Protein 3WB9 (pdb70)

Secondary structure (DSSP, 8-state):
-EEEEEES-SHHHHHHHHHHHH-TTEEEEEEE-S---SS--GGGTTS-EESSGGGSTT--EEEE-S-GGGHHHHHHHHHTTT-EEE-----TTTHHHHHHHHHHHHHHTT-EEE-S-BBTTBHHHHHHHHHHHHSSEEEEEEEE-SEEEHHHHHHHHTSTTEEEEEEEEEEEETTEEEEEEEEEEPTT--HHHHHHHHHHSTTTTTS-EEEEE-S-STTT---EEEEEEEEEEEETTEEEEEEEEEEEEEHHHHHHHHHHHHHHHHTTSPSEEE-GGGSBGGGGSSS-HHHHHHHH-/-EEEEEES-SHHHHHHHHHHHH-TTEEEEEEE-S---SS--GGGTTS-EESSGGGSTT--EEEE-S-GGGHHHHHHHHHTTT-EEE-----TTTHHHHHHHHHHHHHHTT-EEE-S-BBTTBHHHHHHHHHHHHS-EEEEEEEE-SEE-HHHHHHHHTSTTEEEEEEEEEEEETTEEEEEEEEEEPTT--HHHHHHHHHTSTTTTTS-EEEEE-S-SGGG---EEEEEEEEEEEETTEEEEEEEEEEEEEHHHHHHHHHHHHHHHHTTSPSEEE-GGGS-GGGGSSS-HHHHHHHH-/-EEEEEES-SHHHHHHHHHHHH-TTEEEEEEE-S---SS--GGGTTS-EESSGGGSTT--EEEE-S-GGGHHHHHHHHHTTT-EEE-----TTTHHHHHHHHHHHHHHTT-EEE-S-BBTTBHHHHHHHHHHHHSSEEEEEEEE-SEEEHHHHHHHHTSTTEEEEEEEEEEEETTEEEEEEEEEEPTT--HHHHHHHHHTSTTTTTS-EEEEE-S-STTT---EEEEEEEEEEEETTEEEEEEEEEEEEEHHHHHHHHHHHHHHHHTTSPSEEE-GGGSBGGGGSSS-HHHHHHHH-

Nearest PDB structures (foldseek):
  3wb9-assembly1_A  TM=1.003E+00  e=5.332E-68  Symbiobacterium thermophilum IAM 14863
  3bio-assembly1_B  TM=9.719E-01  e=3.515E-49  Porphyromonas gingivalis W83
  3bio-assembly1_A  TM=9.837E-01  e=3.812E-48  Porphyromonas gingivalis W83
  8i78-assembly1_A  TM=9.714E-01  e=2.485E-48  Proteus vulgaris
  8hp0-assembly1_A  TM=9.732E-01  e=1.686E-46  Hoylesella timonensis

Structure (mmCIF, N/CA/C/O backbone):
data_3WB9
#
_entry.id   3WB9
#
_cell.length_a   126.249
_cell.length_b   99.450
_cell.length_c   80.822
_cell.angle_alpha   90.000
_cell.angle_beta   107.690
_cell.angle_gamma   90.000
#
_symmetry.space_group_name_H-M   'C 1 2 1'
#
loop_
_entity.id
_entity.type
_entity.pdbx_description
1 polymer 'Diaminopimelate dehydrogenase'
2 non-polymer GLYCEROL
3 water water
#
loop_
_atom_site.group_PDB
_atom_site.id
_atom_site.type_symbol
_atom_site.label_atom_id
_atom_site.label_alt_id
_atom_site.label_comp_id
_atom_site.label_asym_id
_atom_site.label_entity_id
_atom_site.label_seq_id
_atom_site.pdbx_PDB_ins_code
_atom_site.Cartn_x
_atom_site.Cartn_y
_atom_site.Cartn_z
_atom_site.occupancy
_atom_site.B_iso_or_equiv
_atom_site.auth_seq_id
_atom_site.auth_comp_id
_atom_site.auth_asym_id
_atom_site.auth_atom_id
_atom_site.pdbx_PDB_model_num
ATOM 1 N N . LYS A 1 9 ? 14.638 1.751 74.677 1.00 30.01 3 LYS A N 1
ATOM 2 C CA . LYS A 1 9 ? 13.345 1.218 74.164 1.00 27.16 3 LYS A CA 1
ATOM 3 C C . LYS A 1 9 ? 12.220 1.378 75.178 1.00 26.40 3 LYS A C 1
ATOM 4 O O . LYS A 1 9 ? 12.433 1.249 76.383 1.00 25.13 3 LYS A O 1
ATOM 10 N N . LEU A 1 10 ? 11.020 1.659 74.681 1.00 23.17 4 LEU A N 1
ATOM 11 C CA . LEU A 1 10 ? 9.860 1.830 75.544 1.00 21.00 4 LEU A CA 1
ATOM 12 C C . LEU A 1 10 ? 9.402 0.469 76.065 1.00 19.51 4 LEU A C 1
ATOM 13 O O . LEU A 1 10 ? 9.149 -0.447 75.280 1.00 18.34 4 LEU A O 1
ATOM 18 N N . ARG A 1 11 ? 9.308 0.336 77.387 1.00 16.82 5 ARG A N 1
ATOM 19 C CA . ARG A 1 11 ? 8.869 -0.915 77.999 1.00 16.98 5 ARG A CA 1
ATOM 20 C C . ARG A 1 11 ? 7.346 -0.935 77.960 1.00 16.97 5 ARG A C 1
ATOM 21 O O . ARG A 1 11 ? 6.680 -0.113 78.592 1.00 15.55 5 ARG A O 1
ATOM 29 N N . VAL A 1 12 ? 6.810 -1.893 77.213 1.00 16.75 6 VAL A N 1
ATOM 30 C CA . VAL A 1 12 ? 5.376 -1.995 77.002 1.00 17.02 6 VAL A CA 1
ATOM 31 C C . VAL A 1 12 ? 4.689 -3.267 77.470 1.00 18.72 6 VAL A C 1
ATOM 32 O O . VAL A 1 12 ? 5.261 -4.355 77.438 1.00 19.58 6 VAL A O 1
ATOM 36 N N . ALA A 1 13 ? 3.439 -3.114 77.887 1.00 18.02 7 ALA A N 1
ATOM 37 C CA . ALA A 1 13 ? 2.641 -4.242 78.322 1.00 19.13 7 ALA A CA 1
ATOM 38 C C . ALA A 1 13 ? 1.354 -4.273 77.511 1.00 18.38 7 ALA A C 1
ATOM 39 O O . ALA A 1 13 ? 0.790 -3.231 77.174 1.00 18.30 7 ALA A O 1
ATOM 41 N N . VAL A 1 14 ? 0.910 -5.476 77.179 1.00 18.25 8 VAL A N 1
ATOM 42 C CA . VAL A 1 14 ? -0.334 -5.656 76.450 1.00 19.09 8 VAL A CA 1
ATOM 43 C C . VAL A 1 14 ? -1.356 -6.018 77.517 1.00 21.03 8 VAL A C 1
ATOM 44 O O . VAL A 1 14 ? -1.205 -7.029 78.203 1.00 20.34 8 VAL A O 1
ATOM 48 N N . VAL A 1 15 ? -2.375 -5.178 77.674 1.00 20.31 9 VAL A N 1
ATOM 49 C CA . VAL A 1 15 ? -3.412 -5.415 78.670 1.00 22.31 9 VAL A CA 1
ATOM 50 C C . VAL A 1 15 ? -4.678 -5.928 78.004 1.00 24.03 9 VAL A C 1
ATOM 51 O O . VAL A 1 15 ? -5.312 -5.222 77.220 1.00 23.25 9 VAL A O 1
ATOM 55 N N . GLY A 1 16 ? -5.039 -7.163 78.331 1.00 24.13 10 GLY A N 1
ATOM 56 C CA . GLY A 1 16 ? -6.211 -7.777 77.742 1.00 26.27 10 GLY A CA 1
ATOM 57 C C . GLY A 1 16 ? -5.731 -8.658 76.610 1.00 28.05 10 GLY A C 1
ATOM 58 O O . GLY A 1 16 ? -4.897 -8.241 75.808 1.00 28.29 10 GLY A O 1
ATOM 59 N N . TYR A 1 17 ? -6.227 -9.885 76.539 1.00 28.93 11 TYR A N 1
ATOM 60 C CA . TYR A 1 17 ? -5.788 -10.765 75.475 1.00 30.49 11 TYR A CA 1
ATOM 61 C C . TYR A 1 17 ? -6.951 -11.327 74.670 1.00 34.89 11 TYR A C 1
ATOM 62 O O . TYR A 1 17 ? -7.644 -12.242 75.109 1.00 37.38 11 TYR A O 1
ATOM 71 N N . GLY A 1 18 ? -7.152 -10.754 73.488 1.00 36.77 12 GLY A N 1
ATOM 72 C CA . GLY A 1 18 ? -8.210 -11.185 72.594 1.00 38.10 12 GLY A CA 1
ATOM 73 C C . GLY A 1 18 ? -7.701 -11.020 71.175 1.00 38.98 12 GLY A C 1
ATOM 74 O O . GLY A 1 18 ? -6.491 -11.105 70.935 1.00 37.06 12 GLY A O 1
ATOM 75 N N . ASN A 1 19 ? -8.605 -10.788 70.229 1.00 39.58 13 ASN A N 1
ATOM 76 C CA . ASN A 1 19 ? -8.189 -10.600 68.846 1.00 39.43 13 ASN A CA 1
ATOM 77 C C . ASN A 1 19 ? -7.078 -9.563 68.805 1.00 39.45 13 ASN A C 1
ATOM 78 O O . ASN A 1 19 ? -5.898 -9.909 68.681 1.00 37.90 13 ASN A O 1
ATOM 83 N N . VAL A 1 20 ? -7.456 -8.292 68.927 1.00 40.04 14 VAL A N 1
ATOM 84 C CA . VAL A 1 20 ? -6.483 -7.205 68.907 1.00 38.87 14 VAL A CA 1
ATOM 85 C C . VAL A 1 20 ? -5.311 -7.551 69.819 1.00 38.41 14 VAL A C 1
ATOM 86 O O . VAL A 1 20 ? -4.178 -7.179 69.541 1.00 38.75 14 VAL A O 1
ATOM 90 N N . GLY A 1 21 ? -5.596 -8.280 70.897 1.00 38.49 15 GLY A N 1
ATOM 91 C CA . GLY A 1 21 ? -4.557 -8.686 71.831 1.00 36.40 15 GLY A CA 1
ATOM 92 C C . GLY A 1 21 ? -3.476 -9.549 71.196 1.00 34.84 15 GLY A C 1
ATOM 93 O O . GLY A 1 21 ? -2.294 -9.215 71.268 1.00 35.28 15 GLY A O 1
ATOM 94 N N . ARG A 1 22 ? -3.866 -10.665 70.585 1.00 32.42 16 ARG A N 1
ATOM 95 C CA . ARG A 1 22 ? -2.895 -11.542 69.934 1.00 31.02 16 ARG A CA 1
ATOM 96 C C . ARG A 1 22 ? -2.132 -10.760 68.871 1.00 27.54 16 ARG A C 1
ATOM 97 O O . ARG A 1 22 ? -0.930 -10.944 68.683 1.00 25.20 16 ARG A O 1
ATOM 105 N N . TYR A 1 23 ? -2.849 -9.895 68.165 1.00 23.27 17 TYR A N 1
ATOM 106 C CA . TYR A 1 23 ? -2.244 -9.066 67.133 1.00 22.49 17 TYR A CA 1
ATOM 107 C C . TYR A 1 23 ? -1.422 -7.974 67.811 1.00 21.23 17 TYR A C 1
ATOM 108 O O . TYR A 1 23 ? -0.434 -7.492 67.260 1.00 22.95 17 TYR A O 1
ATOM 117 N N . ALA A 1 24 ? -1.834 -7.595 69.018 1.00 20.32 18 ALA A N 1
ATOM 118 C CA . ALA A 1 24 ? -1.125 -6.573 69.785 1.00 20.42 18 ALA A CA 1
ATOM 119 C C . ALA A 1 24 ? 0.244 -7.133 70.151 1.00 19.17 18 ALA A C 1
ATOM 120 O O . ALA A 1 24 ? 1.254 -6.438 70.083 1.00 17.62 18 ALA A O 1
ATOM 122 N N . LEU A 1 25 ? 0.263 -8.401 70.547 1.00 17.22 19 LEU A N 1
ATOM 123 C CA . LEU A 1 25 ? 1.505 -9.075 70.905 1.00 18.61 19 LEU A CA 1
ATOM 124 C C . LEU A 1 25 ? 2.490 -9.010 69.739 1.00 17.72 19 LEU A C 1
ATOM 125 O O . LEU A 1 25 ? 3.654 -8.651 69.909 1.00 18.29 19 LEU A O 1
ATOM 130 N N . GLU A 1 26 ? 2.011 -9.365 68.552 1.00 16.37 20 GLU A N 1
ATOM 131 C CA . GLU A 1 26 ? 2.849 -9.366 67.362 1.00 16.87 20 GLU A CA 1
ATOM 132 C C . GLU A 1 26 ? 3.313 -7.956 66.992 1.00 16.38 20 GLU A C 1
ATOM 133 O O . GLU A 1 26 ? 4.465 -7.753 66.607 1.00 17.10 20 GLU A O 1
ATOM 139 N N . ALA A 1 27 ? 2.416 -6.985 67.113 1.00 15.39 21 ALA A N 1
ATOM 140 C CA . ALA A 1 27 ? 2.754 -5.605 66.788 1.00 15.59 21 ALA A CA 1
ATOM 141 C C . ALA A 1 27 ? 3.889 -5.094 67.674 1.00 17.16 21 ALA A C 1
ATOM 142 O O . ALA A 1 27 ? 4.821 -4.449 67.195 1.00 17.60 21 ALA A O 1
ATOM 144 N N . VAL A 1 28 ? 3.816 -5.388 68.968 1.00 16.53 22 VAL A N 1
ATOM 145 C CA . VAL A 1 28 ? 4.858 -4.945 69.891 1.00 17.69 22 VAL A CA 1
ATOM 146 C C . VAL A 1 28 ? 6.178 -5.653 69.594 1.00 18.25 22 VAL A C 1
ATOM 147 O O . VAL A 1 28 ? 7.228 -5.020 69.498 1.00 15.66 22 VAL A O 1
ATOM 151 N N . GLN A 1 29 ? 6.119 -6.970 69.433 1.00 19.75 23 GLN A N 1
ATOM 152 C CA . GLN A 1 29 ? 7.323 -7.742 69.156 1.00 20.31 23 GLN A CA 1
ATOM 153 C C . GLN A 1 29 ? 8.009 -7.292 67.871 1.00 19.91 23 GLN A C 1
ATOM 154 O O . GLN A 1 29 ? 9.226 -7.412 67.738 1.00 19.53 23 GLN A O 1
ATOM 160 N N . ALA A 1 30 ? 7.227 -6.773 66.928 1.00 19.00 24 ALA A N 1
ATOM 161 C CA . ALA A 1 30 ? 7.770 -6.313 65.653 1.00 21.47 24 ALA A CA 1
ATOM 162 C C . ALA A 1 30 ? 8.279 -4.872 65.692 1.00 22.08 24 ALA A C 1
ATOM 163 O O . ALA A 1 30 ? 8.964 -4.434 64.771 1.00 23.27 24 ALA A O 1
ATOM 165 N N . ALA A 1 31 ? 7.944 -4.136 66.749 1.00 21.38 25 ALA A N 1
ATOM 166 C CA . ALA A 1 31 ? 8.378 -2.744 66.881 1.00 20.87 25 ALA A CA 1
ATOM 167 C C . ALA A 1 31 ? 9.863 -2.672 67.239 1.00 21.93 25 ALA A C 1
ATOM 168 O O . ALA A 1 31 ? 10.311 -3.309 68.191 1.00 23.11 25 ALA A O 1
ATOM 170 N N . PRO A 1 32 ? 10.642 -1.879 66.484 1.00 20.90 26 PRO A N 1
ATOM 171 C CA . PRO A 1 32 ? 12.082 -1.726 66.714 1.00 21.70 26 PRO A CA 1
ATOM 172 C C . PRO A 1 32 ? 12.462 -0.899 67.941 1.00 21.71 26 PRO A C 1
ATOM 173 O O . PRO A 1 32 ? 13.585 -0.985 68.433 1.00 21.74 26 PRO A O 1
ATOM 177 N N . ASP A 1 33 ? 11.521 -0.107 68.437 1.00 19.82 27 ASP A N 1
ATOM 178 C CA . ASP A 1 33 ? 11.786 0.762 69.573 1.00 18.93 27 ASP A CA 1
ATOM 179 C C . ASP A 1 33 ? 11.025 0.387 70.835 1.00 20.42 27 ASP A C 1
ATOM 180 O O . ASP A 1 33 ? 10.846 1.220 71.720 1.00 19.49 27 ASP A O 1
ATOM 185 N N . MET A 1 34 ? 10.582 -0.862 70.925 1.00 17.99 28 MET A N 1
ATOM 186 C CA . MET A 1 34 ? 9.841 -1.299 72.096 1.00 19.70 28 MET A CA 1
ATOM 187 C C . MET A 1 34 ? 10.294 -2.637 72.644 1.00 20.11 28 MET A C 1
ATOM 188 O O . MET A 1 34 ? 10.787 -3.490 71.915 1.00 20.54 28 MET A O 1
ATOM 193 N N . GLU A 1 35 ? 10.114 -2.800 73.946 1.00 21.33 29 GLU A N 1
ATOM 194 C CA . GLU A 1 35 ? 10.476 -4.028 74.631 1.00 22.96 29 GLU A CA 1
ATOM 195 C C . GLU A 1 35 ? 9.224 -4.531 75.333 1.00 21.72 29 GLU A C 1
ATOM 196 O O . GLU A 1 35 ? 8.703 -3.872 76.228 1.00 21.39 29 GLU A O 1
ATOM 202 N N . LEU A 1 36 ? 8.728 -5.686 74.908 1.00 20.22 30 LEU A N 1
ATOM 203 C CA . LEU A 1 36 ? 7.539 -6.258 75.521 1.00 21.12 30 LEU A CA 1
ATOM 204 C C . LEU A 1 36 ? 7.889 -6.806 76.899 1.00 22.55 30 LEU A C 1
ATOM 205 O O . LEU A 1 36 ? 8.689 -7.733 77.019 1.00 22.18 30 LEU A O 1
ATOM 210 N N . VAL A 1 37 ? 7.292 -6.230 77.937 1.00 21.10 31 VAL A N 1
ATOM 211 C CA . VAL A 1 37 ? 7.548 -6.686 79.296 1.00 21.48 31 VAL A CA 1
ATOM 212 C C . VAL A 1 37 ? 6.675 -7.904 79.578 1.00 21.09 31 VAL A C 1
ATOM 213 O O . VAL A 1 37 ? 7.102 -8.847 80.241 1.00 20.27 31 VAL A O 1
ATOM 217 N N . GLY A 1 38 ? 5.451 -7.886 79.061 1.00 19.64 32 GLY A N 1
ATOM 218 C CA . GLY A 1 38 ? 4.559 -9.009 79.277 1.00 18.24 32 GLY A CA 1
ATOM 219 C C . GLY A 1 38 ? 3.112 -8.719 78.939 1.00 20.04 32 GLY A C 1
ATOM 220 O O . GLY A 1 38 ? 2.771 -7.643 78.436 1.00 17.81 32 GLY A O 1
ATOM 221 N N . VAL A 1 39 ? 2.257 -9.695 79.219 1.00 18.07 33 VAL A N 1
ATOM 222 C CA . VAL A 1 39 ? 0.839 -9.570 78.949 1.00 18.42 33 VAL A CA 1
ATOM 223 C C . VAL A 1 39 ? 0.017 -9.677 80.222 1.00 18.80 33 VAL A C 1
ATOM 224 O O . VAL A 1 39 ? 0.267 -10.538 81.068 1.00 16.78 33 VAL A O 1
ATOM 228 N N . VAL A 1 40 ? -0.961 -8.789 80.356 1.00 19.09 34 VAL A N 1
ATOM 229 C CA . VAL A 1 40 ? -1.854 -8.810 81.505 1.00 18.96 34 VAL A CA 1
ATOM 230 C C . VAL A 1 40 ? -3.184 -9.357 80.996 1.00 21.90 34 VAL A C 1
ATOM 231 O O . VAL A 1 40 ? -3.746 -8.838 80.027 1.00 20.37 34 VAL A O 1
ATOM 235 N N . ARG A 1 41 ? -3.676 -10.418 81.623 1.00 22.14 35 ARG A N 1
ATOM 236 C CA . ARG A 1 41 ? -4.949 -10.993 81.217 1.00 24.35 35 ARG A CA 1
ATOM 237 C C . ARG A 1 41 ? -5.662 -11.616 82.411 1.00 26.26 35 ARG A C 1
ATOM 238 O O . ARG A 1 41 ? -5.036 -11.957 83.415 1.00 24.29 35 ARG A O 1
ATOM 246 N N . ARG A 1 42 ? -6.977 -11.751 82.288 1.00 28.33 36 ARG A N 1
ATOM 247 C CA . ARG A 1 42 ? -7.823 -12.302 83.342 1.00 33.04 36 ARG A CA 1
ATOM 248 C C . ARG A 1 42 ? -7.530 -13.733 83.774 1.00 33.36 36 ARG A C 1
ATOM 249 O O . ARG A 1 42 ? -7.606 -14.047 84.962 1.00 33.73 36 ARG A O 1
ATOM 257 N N . LYS A 1 43 ? -7.205 -14.604 82.826 1.00 33.88 37 LYS A N 1
ATOM 258 C CA . LYS A 1 43 ? -6.922 -15.990 83.179 1.00 36.39 37 LYS A CA 1
ATOM 259 C C . LYS A 1 43 ? -5.575 -16.483 82.678 1.00 35.28 37 LYS A C 1
ATOM 260 O O . LYS A 1 43 ? -5.206 -16.273 81.521 1.00 35.17 37 LYS A O 1
ATOM 266 N N . VAL A 1 44 ? -4.848 -17.148 83.566 1.00 34.72 38 VAL A N 1
ATOM 267 C CA . VAL A 1 44 ? -3.542 -17.695 83.236 1.00 35.42 38 VAL A CA 1
ATOM 268 C C . VAL A 1 44 ? -3.546 -19.172 83.623 1.00 36.68 38 VAL A C 1
ATOM 269 O O . VAL A 1 44 ? -3.227 -19.527 84.757 1.00 36.27 38 VAL A O 1
ATOM 273 N N . LEU A 1 45 ? -3.922 -20.026 82.676 1.00 37.50 39 LEU A N 1
ATOM 274 C CA . LEU A 1 45 ? -3.990 -21.463 82.920 1.00 39.00 39 LEU A CA 1
ATOM 275 C C . LEU A 1 45 ? -2.624 -22.133 82.831 1.00 38.89 39 LEU A C 1
ATOM 276 O O . LEU A 1 45 ? -1.678 -21.570 82.280 1.00 37.73 39 LEU A O 1
ATOM 281 N N . ALA A 1 46 ? -2.536 -23.343 83.377 1.00 39.84 40 ALA A N 1
ATOM 282 C CA . ALA A 1 46 ? -1.296 -24.113 83.381 1.00 40.11 40 ALA A CA 1
ATOM 283 C C . ALA A 1 46 ? -0.795 -24.389 81.969 1.00 40.69 40 ALA A C 1
ATOM 284 O O . ALA A 1 46 ? 0.405 -24.311 81.703 1.00 40.48 40 ALA A O 1
ATOM 286 N N . ALA A 1 47 ? -1.715 -24.724 81.070 1.00 41.38 41 ALA A N 1
ATOM 287 C CA . ALA A 1 47 ? -1.360 -25.008 79.684 1.00 42.05 41 ALA A CA 1
ATOM 288 C C . ALA A 1 47 ? -1.151 -23.693 78.945 1.00 42.07 41 ALA A C 1
ATOM 289 O O . ALA A 1 47 ? -2.087 -23.123 78.387 1.00 42.69 41 ALA A O 1
ATOM 291 N N . THR A 1 48 ? 0.090 -23.219 78.951 1.00 41.83 42 THR A N 1
ATOM 292 C CA . THR A 1 48 ? 0.445 -21.964 78.303 1.00 41.19 42 THR A CA 1
ATOM 293 C C . THR A 1 48 ? 0.211 -21.997 76.795 1.00 40.65 42 THR A C 1
ATOM 294 O O . THR A 1 48 ? 0.746 -22.857 76.099 1.00 40.95 42 THR A O 1
ATOM 298 N N . PRO A 1 49 ? -0.600 -21.059 76.272 1.00 40.31 43 PRO A N 1
ATOM 299 C CA . PRO A 1 49 ? -0.865 -21.021 74.829 1.00 39.41 43 PRO A CA 1
ATOM 300 C C . PRO A 1 49 ? 0.465 -20.956 74.078 1.00 38.74 43 PRO A C 1
ATOM 301 O O . PRO A 1 49 ? 1.406 -20.301 74.526 1.00 37.71 43 PRO A O 1
ATOM 305 N N . PRO A 1 50 ? 0.556 -21.628 72.921 1.00 38.31 44 PRO A N 1
ATOM 306 C CA . PRO A 1 50 ? 1.790 -21.635 72.130 1.00 37.83 44 PRO A CA 1
ATOM 307 C C . PRO A 1 50 ? 2.445 -20.281 71.856 1.00 36.15 44 PRO A C 1
ATOM 308 O O . PRO A 1 50 ? 3.649 -20.131 72.056 1.00 35.96 44 PRO A O 1
ATOM 312 N N . GLU A 1 51 ? 1.670 -19.298 71.409 1.00 35.22 45 GLU A N 1
ATOM 313 C CA . GLU A 1 51 ? 2.235 -17.982 71.109 1.00 35.62 45 GLU A CA 1
ATOM 314 C C . GLU A 1 51 ? 2.713 -17.223 72.348 1.00 33.94 45 GLU A C 1
ATOM 315 O O . GLU A 1 51 ? 3.530 -16.306 72.241 1.00 33.71 45 GLU A O 1
ATOM 321 N N . LEU A 1 52 ? 2.204 -17.593 73.519 1.00 31.92 46 LEU A N 1
ATOM 322 C CA . LEU A 1 52 ? 2.606 -16.926 74.754 1.00 30.69 46 LEU A CA 1
ATOM 323 C C . LEU A 1 52 ? 3.780 -17.639 75.410 1.00 31.35 46 LEU A C 1
ATOM 324 O O . LEU A 1 52 ? 4.212 -17.280 76.506 1.00 30.59 46 LEU A O 1
ATOM 329 N N . THR A 1 53 ? 4.291 -18.659 74.730 1.00 32.98 47 THR A N 1
ATOM 330 C CA . THR A 1 53 ? 5.437 -19.405 75.225 1.00 33.82 47 THR A CA 1
ATOM 331 C C . THR A 1 53 ? 6.607 -18.431 75.294 1.00 32.73 47 THR A C 1
ATOM 332 O O . THR A 1 53 ? 6.912 -17.751 74.317 1.00 34.29 47 THR A O 1
ATOM 336 N N . GLY A 1 54 ? 7.249 -18.351 76.452 1.00 31.95 48 GLY A N 1
ATOM 337 C CA . GLY A 1 54 ? 8.377 -17.452 76.600 1.00 29.94 48 GLY A CA 1
ATOM 338 C C . GLY A 1 54 ? 7.981 -16.017 76.895 1.00 28.62 48 GLY A C 1
ATOM 339 O O . GLY A 1 54 ? 8.831 -15.129 76.929 1.00 30.11 48 GLY A O 1
ATOM 340 N N . VAL A 1 55 ? 6.690 -15.784 77.107 1.00 25.36 49 VAL A N 1
ATOM 341 C CA . VAL A 1 55 ? 6.199 -14.443 77.405 1.00 22.98 49 VAL A CA 1
ATOM 342 C C . VAL A 1 55 ? 5.636 -14.407 78.819 1.00 20.25 49 VAL A C 1
ATOM 343 O O . VAL A 1 55 ? 4.898 -15.305 79.218 1.00 20.85 49 VAL A O 1
ATOM 347 N N . ARG A 1 56 ? 5.984 -13.376 79.579 1.00 19.14 50 ARG A N 1
ATOM 348 C CA . ARG A 1 56 ? 5.479 -13.260 80.941 1.00 19.48 50 ARG A CA 1
ATOM 349 C C . ARG A 1 56 ? 4.010 -12.863 80.895 1.00 19.09 50 ARG A C 1
ATOM 350 O O . ARG A 1 56 ? 3.651 -11.847 80.293 1.00 18.20 50 ARG A O 1
ATOM 358 N N . VAL A 1 57 ? 3.166 -13.666 81.535 1.00 18.56 51 VAL A N 1
ATOM 359 C CA . VAL A 1 57 ? 1.730 -13.409 81.563 1.00 17.70 51 VAL A CA 1
ATOM 360 C C . VAL A 1 57 ? 1.244 -13.388 83.007 1.00 19.31 51 VAL A C 1
ATOM 361 O O . VAL A 1 57 ? 1.423 -14.359 83.739 1.00 18.79 51 VAL A O 1
ATOM 365 N N . VAL A 1 58 ? 0.626 -12.281 83.407 1.00 19.49 52 VAL A N 1
ATOM 366 C CA . VAL A 1 58 ? 0.127 -12.122 84.767 1.00 19.61 52 VAL A CA 1
ATOM 367 C C . VAL A 1 58 ? -1.268 -11.492 84.782 1.00 20.60 52 VAL A C 1
ATOM 368 O O . VAL A 1 58 ? -1.741 -10.994 83.764 1.00 19.16 52 VAL A O 1
ATOM 372 N N . THR A 1 59 ? -1.911 -11.505 85.945 1.00 19.94 53 THR A N 1
ATOM 373 C CA . THR A 1 59 ? -3.257 -10.956 86.092 1.00 20.62 53 THR A CA 1
ATOM 374 C C . THR A 1 59 ? -3.307 -9.484 86.496 1.00 19.88 53 THR A C 1
ATOM 375 O O . THR A 1 59 ? -4.371 -8.872 86.462 1.00 21.73 53 THR A O 1
ATOM 379 N N . ASP A 1 60 ? -2.173 -8.918 86.889 1.00 19.43 54 ASP A N 1
ATOM 380 C CA . ASP A 1 60 ? -2.139 -7.513 87.282 1.00 21.76 54 ASP A CA 1
ATOM 381 C C . ASP A 1 60 ? -0.873 -6.848 86.763 1.00 21.20 54 ASP A C 1
ATOM 382 O O . ASP A 1 60 ? 0.217 -7.407 86.866 1.00 19.49 54 ASP A O 1
ATOM 387 N N . ILE A 1 61 ? -1.013 -5.644 86.219 1.00 21.21 55 ILE A N 1
ATOM 388 C CA . ILE A 1 61 ? 0.139 -4.948 85.665 1.00 22.31 55 ILE A CA 1
ATOM 389 C C . ILE A 1 61 ? 1.242 -4.691 86.693 1.00 22.84 55 ILE A C 1
ATOM 390 O O . ILE A 1 61 ? 2.404 -4.516 86.327 1.00 22.47 55 ILE A O 1
ATOM 395 N N . SER A 1 62 ? 0.889 -4.683 87.976 1.00 23.97 56 SER A N 1
ATOM 396 C CA . SER A 1 62 ? 1.885 -4.457 89.021 1.00 25.14 56 SER A CA 1
ATOM 397 C C . SER A 1 62 ? 2.905 -5.599 89.052 1.00 25.39 56 SER A C 1
ATOM 398 O O . SER A 1 62 ? 3.999 -5.451 89.599 1.00 25.61 56 SER A O 1
ATOM 401 N N . GLN A 1 63 ? 2.550 -6.738 88.468 1.00 23.26 57 GLN A N 1
ATOM 402 C CA . GLN A 1 63 ? 3.472 -7.865 88.441 1.00 24.23 57 GLN A CA 1
ATOM 403 C C . GLN A 1 63 ? 4.370 -7.869 87.209 1.00 23.60 57 GLN A C 1
ATOM 404 O O . GLN A 1 63 ? 5.065 -8.845 86.938 1.00 24.63 57 GLN A O 1
ATOM 410 N N . LEU A 1 64 ? 4.334 -6.772 86.461 1.00 22.34 58 LEU A N 1
ATOM 411 C CA . LEU A 1 64 ? 5.186 -6.600 85.293 1.00 23.00 58 LEU A CA 1
ATOM 412 C C . LEU A 1 64 ? 6.142 -5.481 85.700 1.00 25.16 58 LEU A C 1
ATOM 413 O O . LEU A 1 64 ? 5.708 -4.432 86.182 1.00 25.79 5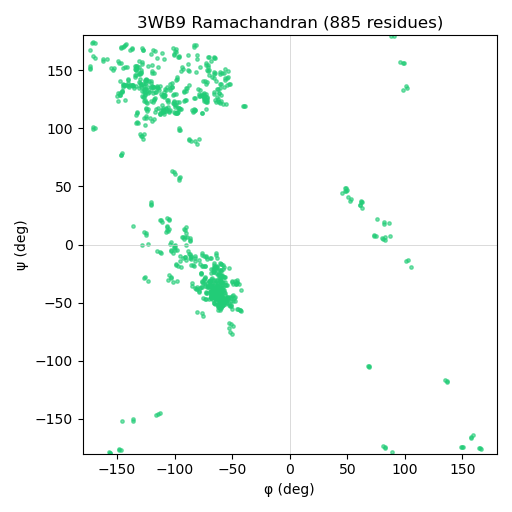8 LEU A O 1
ATOM 418 N N . GLU A 1 65 ? 7.437 -5.707 85.514 1.00 25.45 59 GLU A N 1
ATOM 419 C CA . GLU A 1 65 ? 8.445 -4.734 85.922 1.00 27.89 59 GLU A CA 1
ATOM 420 C C . GLU A 1 65 ? 8.685 -3.532 85.012 1.00 26.43 59 GLU A C 1
ATOM 421 O O . GLU A 1 65 ? 8.812 -3.663 83.795 1.00 26.65 59 GLU A O 1
ATOM 427 N N . GLY A 1 66 ? 8.752 -2.360 85.636 1.00 25.80 60 GLY A N 1
ATOM 428 C CA . GLY A 1 66 ? 9.018 -1.118 84.930 1.00 25.43 60 GLY A CA 1
ATOM 429 C C . GLY A 1 66 ? 8.269 -0.840 83.641 1.00 24.62 60 GLY A C 1
ATOM 430 O O . GLY A 1 66 ? 8.867 -0.383 82.666 1.00 25.45 60 GLY A O 1
ATOM 431 N N . VAL A 1 67 ? 6.968 -1.099 83.631 1.00 22.32 61 VAL A N 1
ATOM 432 C CA . VAL A 1 67 ? 6.159 -0.850 82.444 1.00 20.01 61 VAL A CA 1
ATOM 433 C C . VAL A 1 67 ? 5.974 0.654 82.272 1.00 19.27 61 VAL A C 1
ATOM 434 O O . VAL A 1 67 ? 5.590 1.355 83.212 1.00 18.23 61 VAL A O 1
ATOM 438 N N . GLN A 1 68 ? 6.249 1.143 81.068 1.00 17.67 62 GLN A N 1
ATOM 439 C CA . GLN A 1 68 ? 6.129 2.565 80.778 1.00 17.28 62 GLN A CA 1
ATOM 440 C C . GLN A 1 68 ? 4.890 2.910 79.952 1.00 17.30 62 GLN A C 1
ATOM 441 O O . GLN A 1 68 ? 4.377 4.027 80.022 1.00 16.96 62 GLN A O 1
ATOM 447 N N . GLY A 1 69 ? 4.413 1.949 79.171 1.00 17.91 63 GLY A N 1
ATOM 448 C CA . GLY A 1 69 ? 3.239 2.179 78.348 1.00 17.32 63 GLY A CA 1
ATOM 449 C C . GLY A 1 69 ? 2.395 0.926 78.246 1.00 17.29 63 GLY A C 1
ATOM 450 O O . GLY A 1 69 ? 2.912 -0.189 78.339 1.00 16.84 63 GLY A O 1
ATOM 451 N N . ALA A 1 70 ? 1.093 1.098 78.055 1.00 15.98 64 ALA A N 1
ATOM 452 C CA . ALA A 1 70 ? 0.203 -0.047 77.957 1.00 16.54 64 ALA A CA 1
ATOM 453 C C . ALA A 1 70 ? -0.815 0.070 76.834 1.00 15.80 64 ALA A C 1
ATOM 454 O O . ALA A 1 70 ? -1.389 1.133 76.612 1.00 15.01 64 ALA A O 1
ATOM 456 N N . LEU A 1 71 ? -1.016 -1.031 76.119 1.00 15.40 65 LEU A N 1
ATOM 457 C CA . LEU A 1 71 ? -2.006 -1.080 75.055 1.00 17.38 65 LEU A CA 1
ATOM 458 C C . LEU A 1 71 ? -3.229 -1.690 75.716 1.00 17.80 65 LEU A C 1
ATOM 459 O O . LEU A 1 71 ? -3.182 -2.831 76.184 1.00 18.32 65 LEU A O 1
ATOM 464 N N . LEU A 1 72 ? -4.312 -0.927 75.771 1.00 16.89 66 LEU A N 1
ATOM 465 C CA . LEU A 1 72 ? -5.543 -1.400 76.388 1.00 17.28 66 LEU A CA 1
ATOM 466 C C . LEU A 1 72 ? -6.388 -2.148 75.365 1.00 17.98 66 LEU A C 1
ATOM 467 O O . LEU A 1 72 ? -7.217 -1.557 74.671 1.00 17.12 66 LEU A O 1
ATOM 472 N N . CYS A 1 73 ? -6.174 -3.456 75.284 1.00 18.24 67 CYS A N 1
ATOM 473 C CA . CYS A 1 73 ? -6.895 -4.298 74.343 1.00 18.86 67 CYS A CA 1
ATOM 474 C C . CYS A 1 73 ? -8.101 -4.955 75.014 1.00 20.18 67 CYS A C 1
ATOM 475 O O . CYS A 1 73 ? -8.252 -6.178 75.010 1.00 19.47 67 CYS A O 1
ATOM 478 N N . VAL A 1 74 ? -8.961 -4.119 75.583 1.00 20.41 68 VAL A N 1
ATOM 479 C CA . VAL A 1 74 ? -10.162 -4.577 76.276 1.00 20.73 68 VAL A CA 1
ATOM 480 C C . VAL A 1 74 ? -11.402 -4.049 75.558 1.00 21.94 68 VAL A C 1
ATOM 481 O O . VAL A 1 74 ? -11.300 -3.161 74.713 1.00 20.96 68 VAL A O 1
ATOM 485 N N . PRO A 1 75 ? -12.590 -4.591 75.882 1.00 22.10 69 PRO A N 1
ATOM 486 C CA . PRO A 1 75 ? -13.827 -4.133 75.237 1.00 22.86 69 PRO A CA 1
ATOM 487 C C . PRO A 1 75 ? -14.035 -2.630 75.413 1.00 22.92 69 PRO A C 1
ATOM 488 O O . PRO A 1 75 ? -13.599 -2.044 76.406 1.00 22.22 69 PRO A O 1
ATOM 492 N N . THR A 1 76 ? -14.719 -2.017 74.454 1.00 23.11 70 THR A N 1
ATOM 493 C CA . THR A 1 76 ? -14.983 -0.581 74.489 1.00 24.32 70 THR A CA 1
ATOM 494 C C . THR A 1 76 ? -15.527 -0.072 75.825 1.00 23.78 70 THR A C 1
ATOM 495 O O . THR A 1 76 ? -15.068 0.949 76.338 1.00 21.11 70 THR A O 1
ATOM 499 N N . ARG A 1 77 ? -16.503 -0.779 76.388 1.00 23.31 71 ARG A N 1
ATOM 500 C CA . ARG A 1 77 ? -17.094 -0.358 77.653 1.00 24.34 71 ARG A CA 1
ATOM 501 C C . ARG A 1 77 ? -16.121 -0.420 78.828 1.00 23.78 71 ARG A C 1
ATOM 502 O O . ARG A 1 77 ? -16.359 0.199 79.864 1.00 24.15 71 ARG A O 1
ATOM 510 N N . SER A 1 78 ? -15.023 -1.153 78.664 1.00 21.59 72 SER A N 1
ATOM 511 C CA . SER A 1 78 ? -14.033 -1.284 79.731 1.00 21.91 72 SER A CA 1
ATOM 512 C C . SER A 1 78 ? -12.879 -0.290 79.607 1.00 20.35 72 SER A C 1
ATOM 513 O O . SER A 1 78 ? -12.111 -0.096 80.546 1.00 18.45 72 SER A O 1
ATOM 516 N N . VAL A 1 79 ? -12.763 0.341 78.448 1.00 19.12 73 VAL A N 1
ATOM 517 C CA . VAL A 1 79 ? -11.684 1.289 78.202 1.00 19.56 73 VAL A CA 1
ATOM 518 C C . VAL A 1 79 ? -11.559 2.456 79.177 1.00 19.24 73 VAL A C 1
ATOM 519 O O . VAL A 1 79 ? -10.475 2.713 79.695 1.00 18.58 73 VAL A O 1
ATOM 523 N N . PRO A 1 80 ? -12.660 3.184 79.436 1.00 19.17 74 PRO A N 1
ATOM 524 C CA . PRO A 1 80 ? -12.596 4.324 80.358 1.00 20.39 74 PRO A CA 1
ATOM 525 C C . PRO A 1 80 ? -11.962 4.012 81.713 1.00 22.24 74 PRO A C 1
ATOM 526 O O . PRO A 1 80 ? -11.040 4.706 82.145 1.00 21.77 74 PRO A O 1
ATOM 530 N N . GLU A 1 81 ? -12.454 2.967 82.373 1.00 21.79 75 GLU A N 1
ATOM 531 C CA . GLU A 1 81 ? -11.936 2.577 83.680 1.00 22.70 75 GLU A CA 1
ATOM 532 C C . GLU A 1 81 ? -10.500 2.067 83.614 1.00 20.98 75 GLU A C 1
ATOM 533 O O . GLU A 1 81 ? -9.684 2.393 84.471 1.00 20.15 75 GLU A O 1
ATOM 539 N N . TYR A 1 82 ? -10.193 1.253 82.610 1.00 20.51 76 TYR A N 1
ATOM 540 C CA . TYR A 1 82 ? -8.840 0.720 82.469 1.00 20.37 76 TYR A CA 1
ATOM 541 C C . TYR A 1 82 ? -7.836 1.829 82.207 1.00 19.12 76 TYR A C 1
ATOM 542 O O . TYR A 1 82 ? -6.732 1.816 82.749 1.00 18.14 76 TYR A O 1
ATOM 551 N N . ALA A 1 83 ? -8.223 2.789 81.372 1.00 18.14 77 ALA A N 1
ATOM 552 C CA . ALA A 1 83 ? -7.347 3.906 81.049 1.00 17.22 77 ALA A CA 1
ATOM 553 C C . ALA A 1 83 ? -7.022 4.690 82.321 1.00 18.24 77 ALA A C 1
ATOM 554 O O . ALA A 1 83 ? -5.862 4.974 82.602 1.00 17.39 77 ALA A O 1
ATOM 556 N N . GLU A 1 84 ? -8.047 5.034 83.092 1.00 20.02 78 GLU A N 1
ATOM 557 C CA . GLU A 1 84 ? -7.832 5.781 84.325 1.00 21.63 78 GLU A CA 1
ATOM 558 C C . GLU A 1 84 ? -6.945 5.007 85.293 1.00 21.29 78 GLU A C 1
ATOM 559 O O . GLU A 1 84 ? -6.049 5.576 85.904 1.00 22.50 78 GLU A O 1
ATOM 565 N N . ALA A 1 85 ? -7.197 3.709 85.429 1.00 20.51 79 ALA A N 1
ATOM 566 C CA . ALA A 1 85 ? -6.416 2.875 86.334 1.00 20.93 79 ALA A CA 1
ATOM 567 C C . ALA A 1 85 ? -4.936 2.860 85.969 1.00 20.42 79 ALA A C 1
ATOM 568 O O . ALA A 1 85 ? -4.072 2.955 86.841 1.00 19.26 79 ALA A O 1
ATOM 570 N N . MET A 1 86 ? -4.644 2.733 84.679 1.00 18.58 80 MET A N 1
ATOM 571 C CA . MET A 1 86 ? -3.260 2.700 84.228 1.00 18.93 80 MET A CA 1
ATOM 572 C C . MET A 1 86 ? -2.618 4.079 84.315 1.00 17.41 80 MET A C 1
ATOM 573 O O . MET A 1 86 ? -1.460 4.206 84.714 1.00 19.85 80 MET A O 1
ATOM 578 N N . LEU A 1 87 ? -3.365 5.111 83.945 1.00 17.25 81 LEU A N 1
ATOM 579 C CA . LEU A 1 87 ? -2.840 6.473 84.010 1.00 17.37 81 LEU A CA 1
ATOM 580 C C . LEU A 1 87 ? -2.500 6.845 85.456 1.00 19.18 81 LEU A C 1
ATOM 581 O O . LEU A 1 87 ? -1.476 7.477 85.715 1.00 17.71 81 LEU A O 1
ATOM 586 N N . ARG A 1 88 ? -3.358 6.448 86.393 1.00 20.15 82 ARG A N 1
ATOM 587 C CA . ARG A 1 88 ? -3.128 6.741 87.808 1.00 22.72 82 ARG A CA 1
ATOM 588 C C . ARG A 1 88 ? -1.855 6.071 88.330 1.00 23.35 82 ARG A C 1
ATOM 589 O O . ARG A 1 88 ? -1.394 6.372 89.432 1.00 24.34 82 ARG A O 1
ATOM 597 N N . ARG A 1 89 ? -1.289 5.164 87.538 1.00 23.78 83 ARG A N 1
ATOM 598 C CA . ARG A 1 89 ? -0.054 4.477 87.915 1.00 23.47 83 ARG A CA 1
ATOM 599 C C . ARG A 1 89 ? 1.132 5.135 87.212 1.00 22.60 83 ARG A C 1
ATOM 600 O O . ARG A 1 89 ? 2.277 4.711 87.379 1.00 21.05 83 ARG A O 1
ATOM 608 N N . GLY A 1 90 ? 0.849 6.167 86.419 1.00 21.16 84 GLY A N 1
ATOM 609 C CA . GLY A 1 90 ? 1.897 6.866 85.696 1.00 19.33 84 GLY A CA 1
ATOM 610 C C . GLY A 1 90 ? 2.299 6.168 84.408 1.00 19.61 84 GLY A C 1
ATOM 611 O O . GLY A 1 90 ? 3.363 6.435 83.850 1.00 20.65 84 GLY A O 1
ATOM 612 N N . ILE A 1 91 ? 1.444 5.270 83.934 1.00 17.95 85 ILE A N 1
ATOM 613 C CA . ILE A 1 91 ? 1.709 4.521 82.709 1.00 16.72 85 ILE A CA 1
ATOM 614 C C . ILE A 1 91 ? 0.982 5.144 81.517 1.00 16.60 85 ILE A C 1
ATOM 615 O O . ILE A 1 91 ? -0.213 5.416 81.596 1.00 17.70 85 ILE A O 1
ATOM 620 N N . HIS A 1 92 ? 1.705 5.387 80.424 1.00 14.49 86 HIS A N 1
ATOM 621 C CA . HIS A 1 92 ? 1.085 5.955 79.225 1.00 14.31 86 HIS A CA 1
ATOM 622 C C . HIS A 1 92 ? 0.105 4.904 78.698 1.00 15.74 86 HIS A C 1
ATOM 623 O O . HIS A 1 92 ? 0.355 3.705 78.823 1.00 14.95 86 HIS A O 1
ATOM 630 N N . THR A 1 93 ? -1.003 5.340 78.109 1.00 15.43 87 THR A N 1
ATOM 631 C CA . THR A 1 93 ? -1.983 4.389 77.599 1.00 15.38 87 THR A CA 1
ATOM 632 C C . THR A 1 93 ? -2.433 4.666 76.176 1.00 15.26 87 THR A C 1
ATOM 633 O O . THR A 1 93 ? -2.407 5.799 75.705 1.00 13.45 87 THR A O 1
ATOM 637 N N . VAL A 1 94 ? -2.844 3.605 75.498 1.00 14.53 88 VAL A N 1
ATOM 638 C CA . VAL A 1 94 ? -3.371 3.724 74.149 1.00 16.18 88 VAL A CA 1
ATOM 639 C C . VAL A 1 94 ? -4.540 2.753 74.064 1.00 15.00 88 VAL A C 1
ATOM 640 O O . VAL A 1 94 ? -4.479 1.647 74.599 1.00 14.02 88 VAL A O 1
ATOM 644 N N . ASP A 1 95 ? -5.614 3.188 73.422 1.00 14.99 89 ASP A N 1
ATOM 645 C CA . ASP A 1 95 ? -6.796 2.358 73.257 1.00 15.62 89 ASP A CA 1
ATOM 646 C C . ASP A 1 95 ? -7.387 2.673 71.893 1.00 14.82 89 ASP A C 1
ATOM 647 O O . ASP A 1 95 ? -6.953 3.615 71.230 1.00 15.08 89 ASP A O 1
ATOM 652 N N . SER A 1 96 ? -8.360 1.877 71.469 1.00 14.72 90 SER A N 1
ATOM 653 C CA . SER A 1 96 ? -9.021 2.121 70.196 1.00 16.84 90 SER A CA 1
ATOM 654 C C . SER A 1 96 ? -10.520 2.345 70.416 1.00 17.02 90 SER A C 1
ATOM 655 O O . SER A 1 96 ? -11.342 1.963 69.584 1.00 19.08 90 SER A O 1
ATOM 658 N N . TYR A 1 97 ? -10.860 2.966 71.548 1.00 16.62 91 TYR A N 1
ATOM 659 C CA . TYR A 1 97 ? -12.252 3.277 71.906 1.00 16.60 91 TYR A CA 1
ATOM 660 C C . TYR A 1 97 ? -12.959 3.715 70.624 1.00 17.78 91 TYR A C 1
ATOM 661 O O . TYR A 1 97 ? -12.574 4.711 70.019 1.00 16.04 91 TYR A O 1
ATOM 670 N N . ASP A 1 98 ? -13.999 2.991 70.217 1.00 17.78 92 ASP A N 1
ATOM 671 C CA . ASP A 1 98 ? -14.666 3.309 68.957 1.00 19.65 92 ASP A CA 1
ATOM 672 C C . ASP A 1 98 ? -16.045 3.964 68.940 1.00 20.52 92 ASP A C 1
ATOM 673 O O . ASP A 1 98 ? -16.763 3.839 67.949 1.00 20.04 92 ASP A O 1
ATOM 678 N N . ILE A 1 99 ? -16.427 4.654 70.009 1.00 18.83 93 ILE A N 1
ATOM 679 C CA . ILE A 1 99 ? -17.721 5.325 70.011 1.00 20.19 93 ILE A CA 1
ATOM 680 C C . ILE A 1 99 ? -17.527 6.787 69.619 1.00 19.05 93 ILE A C 1
ATOM 681 O O . ILE A 1 99 ? -17.161 7.620 70.446 1.00 19.41 93 ILE A O 1
ATOM 686 N N . HIS A 1 100 ? -17.776 7.081 68.346 1.00 19.05 94 HIS A N 1
ATOM 687 C CA . HIS A 1 100 ? -17.631 8.427 67.798 1.00 19.59 94 HIS A CA 1
ATOM 688 C C . HIS A 1 100 ? -18.431 9.475 68.561 1.00 22.19 94 HIS A C 1
ATOM 689 O O . HIS A 1 100 ? -18.003 10.624 68.705 1.00 21.88 94 HIS A O 1
ATOM 696 N N . GLY A 1 101 ? -19.594 9.075 69.056 1.00 22.96 95 GLY A N 1
ATOM 697 C CA . GLY A 1 101 ? -20.440 10.011 69.768 1.00 27.27 95 GLY A CA 1
ATOM 698 C C . GLY A 1 101 ? -19.958 10.514 71.117 1.00 28.89 95 GLY A C 1
ATOM 699 O O . GLY A 1 101 ? -20.355 11.603 71.539 1.00 31.56 95 GLY A O 1
ATOM 700 N N . ASP A 1 102 ? -19.103 9.756 71.796 1.00 25.98 96 ASP A N 1
ATOM 701 C CA . ASP A 1 102 ? -18.657 10.173 73.120 1.00 25.52 96 ASP A CA 1
ATOM 702 C C . ASP A 1 102 ? -17.154 10.210 73.357 1.00 20.84 96 ASP A C 1
ATOM 703 O O . ASP A 1 102 ? -16.717 10.555 74.451 1.00 19.23 96 ASP A O 1
ATOM 708 N N . LEU A 1 103 ? -16.356 9.855 72.355 1.00 18.92 97 LEU A N 1
ATOM 709 C CA . LEU A 1 103 ? -14.912 9.860 72.554 1.00 17.97 97 LEU A CA 1
ATOM 710 C C . LEU A 1 103 ? -14.391 11.252 72.903 1.00 17.82 97 LEU A C 1
ATOM 711 O O . LEU A 1 103 ? -13.362 11.386 73.559 1.00 19.62 97 LEU A O 1
ATOM 716 N N . ALA A 1 104 ? -15.107 12.291 72.481 1.00 18.39 98 ALA A N 1
ATOM 717 C CA . ALA A 1 104 ? -14.688 13.656 72.794 1.00 17.38 98 ALA A CA 1
ATOM 718 C C . ALA A 1 104 ? -14.839 13.864 74.299 1.00 19.26 98 ALA A C 1
ATOM 719 O O . ALA A 1 104 ? -14.029 14.543 74.929 1.00 17.59 98 ALA A O 1
ATOM 721 N N . ASP A 1 105 ? -15.886 13.276 74.869 1.00 18.48 99 ASP A N 1
ATOM 722 C CA . ASP A 1 105 ? -16.121 13.383 76.301 1.00 20.53 99 ASP A CA 1
ATOM 723 C C . ASP A 1 105 ? -15.088 12.544 77.041 1.00 18.82 99 ASP A C 1
ATOM 724 O O . ASP A 1 105 ? -14.675 12.891 78.148 1.00 17.98 99 ASP A O 1
ATOM 729 N N . LEU A 1 106 ? -14.674 11.437 76.428 1.00 18.04 100 LEU A N 1
ATOM 730 C CA . LEU A 1 106 ? -13.668 10.565 77.030 1.00 18.50 100 LEU A CA 1
ATOM 731 C C . LEU A 1 106 ? -12.367 11.345 77.129 1.00 18.45 100 LEU A C 1
ATOM 732 O O . LEU A 1 106 ? -11.667 11.281 78.137 1.00 16.31 100 LEU A O 1
ATOM 737 N N . ARG A 1 107 ? -12.053 12.080 76.067 1.00 19.10 101 ARG A N 1
ATOM 738 C CA . ARG A 1 107 ? -10.842 12.888 76.016 1.00 20.25 101 ARG A CA 1
ATOM 739 C C . ARG A 1 107 ? -10.812 13.888 77.162 1.00 21.05 101 ARG A C 1
ATOM 740 O O . ARG A 1 107 ? -9.785 14.051 77.823 1.00 19.39 101 ARG A O 1
ATOM 748 N N . ARG A 1 108 ? -11.941 14.551 77.397 1.00 22.43 102 ARG A N 1
ATOM 749 C CA . ARG A 1 108 ? -12.036 15.544 78.462 1.00 24.22 102 ARG A CA 1
ATOM 750 C C . ARG A 1 108 ? -11.962 14.909 79.846 1.00 23.32 102 ARG A C 1
ATOM 751 O O . ARG A 1 108 ? -11.476 15.521 80.793 1.00 23.08 102 ARG A O 1
ATOM 759 N N . ARG A 1 109 ? -12.449 13.681 79.964 1.00 22.58 103 ARG A N 1
ATOM 760 C CA . ARG A 1 109 ? -12.413 12.984 81.239 1.00 22.63 103 ARG A CA 1
ATOM 761 C C . ARG A 1 109 ? -10.991 12.547 81.572 1.00 21.66 103 ARG A C 1
ATOM 762 O O . ARG A 1 109 ? -10.511 12.761 82.684 1.00 22.06 103 ARG A O 1
ATOM 770 N N . LEU A 1 110 ? -10.313 11.953 80.597 1.00 18.65 104 LEU A N 1
ATOM 771 C CA . LEU A 1 110 ? -8.955 11.463 80.806 1.00 17.45 104 LEU A CA 1
ATOM 772 C C . LEU A 1 110 ? -7.841 12.512 80.812 1.00 17.46 104 LEU A C 1
ATOM 773 O O . LEU A 1 110 ? -6.792 12.289 81.412 1.00 17.18 104 LEU A O 1
ATOM 778 N N . ASP A 1 111 ? -8.058 13.653 80.162 1.00 15.92 105 ASP A N 1
ATOM 779 C CA . ASP A 1 111 ? -7.012 14.670 80.096 1.00 17.41 105 ASP A CA 1
ATOM 780 C C . ASP A 1 111 ? -6.412 15.070 81.450 1.00 17.45 105 ASP A C 1
ATOM 781 O O . ASP A 1 111 ? -5.193 15.051 81.621 1.00 16.25 105 ASP A O 1
ATOM 786 N N . PRO A 1 112 ? -7.253 15.452 82.423 1.00 17.84 106 PRO A N 1
ATOM 787 C CA . PRO A 1 112 ? -6.694 15.835 83.723 1.00 20.02 106 PRO A CA 1
ATOM 788 C C . PRO A 1 112 ? -6.068 14.658 84.475 1.00 19.16 106 PRO A C 1
ATOM 789 O O . PRO A 1 112 ? -5.090 14.825 85.201 1.00 21.70 106 PRO A O 1
ATOM 793 N N . VAL A 1 113 ? -6.627 13.467 84.297 1.00 18.75 107 VAL A N 1
ATOM 794 C CA . VAL A 1 113 ? -6.099 12.285 84.968 1.00 18.97 107 VAL A CA 1
ATOM 795 C C . VAL A 1 113 ? -4.697 11.992 84.450 1.00 18.75 107 VAL A C 1
ATOM 796 O O . VAL A 1 113 ? -3.775 11.722 85.220 1.00 17.57 107 VAL A O 1
ATOM 800 N N . ALA A 1 114 ? -4.542 12.053 83.134 1.00 17.45 108 ALA A N 1
ATOM 801 C CA . ALA A 1 114 ? -3.251 11.803 82.510 1.00 17.01 108 ALA A CA 1
ATOM 802 C C . ALA A 1 114 ? -2.232 12.842 82.970 1.00 17.05 108 ALA A C 1
ATOM 803 O O . ALA A 1 114 ? -1.150 12.500 83.446 1.00 17.68 108 ALA A O 1
ATOM 805 N N . ARG A 1 115 ? -2.585 14.115 82.831 1.00 18.44 109 ARG A N 1
ATOM 806 C CA . ARG A 1 115 ? -1.683 15.189 83.216 1.00 20.01 109 ARG A CA 1
ATOM 807 C C . ARG A 1 115 ? -1.299 15.150 84.691 1.00 21.58 109 ARG A C 1
ATOM 808 O O . ARG A 1 115 ? -0.128 15.317 85.032 1.00 21.94 109 ARG A O 1
ATOM 816 N N . GLU A 1 116 ? -2.276 14.922 85.563 1.00 22.19 110 GLU A N 1
ATOM 817 C CA . GLU A 1 116 ? -2.007 14.879 86.998 1.00 22.55 110 GLU A CA 1
ATOM 818 C C . GLU A 1 116 ? -1.050 13.766 87.391 1.00 21.82 110 GLU A C 1
ATOM 819 O O . GLU A 1 116 ? -0.380 13.860 88.418 1.00 21.19 110 GLU A O 1
ATOM 825 N N . HIS A 1 117 ? -0.982 12.706 86.591 1.00 18.56 111 HIS A N 1
ATOM 826 C CA . HIS A 1 117 ? -0.077 11.613 86.913 1.00 18.03 111 HIS A CA 1
ATOM 827 C C . HIS A 1 117 ? 1.152 11.572 86.012 1.00 17.58 111 HIS A C 1
ATOM 828 O O . HIS A 1 117 ? 1.870 10.573 85.973 1.00 17.22 111 HIS A O 1
ATOM 835 N N . GLY A 1 118 ? 1.391 12.672 85.302 1.00 16.94 112 GLY A N 1
ATOM 836 C CA . GLY A 1 118 ? 2.546 12.776 84.425 1.00 16.70 112 GLY A CA 1
ATOM 837 C C . GLY A 1 118 ? 2.607 11.765 83.298 1.00 17.65 112 GLY A C 1
ATOM 838 O O . GLY A 1 118 ? 3.691 11.328 82.906 1.00 17.01 112 GLY A O 1
ATOM 839 N N . ALA A 1 119 ? 1.450 11.395 82.762 1.00 16.61 113 ALA A N 1
ATOM 840 C CA . ALA A 1 119 ? 1.406 10.422 81.677 1.00 16.32 113 ALA A CA 1
ATOM 841 C C . ALA A 1 119 ? 0.608 10.953 80.498 1.00 17.42 113 ALA A C 1
ATOM 842 O O . ALA A 1 119 ? -0.091 11.964 80.607 1.00 17.73 113 ALA A O 1
ATOM 844 N N . ALA A 1 120 ? 0.723 10.267 79.366 1.00 16.25 114 ALA A N 1
ATOM 845 C CA . ALA A 1 120 ? 0.002 10.665 78.170 1.00 16.13 114 ALA A CA 1
ATOM 846 C C . ALA A 1 120 ? -0.903 9.530 77.731 1.00 16.11 114 ALA A C 1
ATOM 847 O O . ALA A 1 120 ? -0.523 8.362 77.783 1.00 15.79 114 ALA A O 1
ATOM 849 N N . ALA A 1 121 ? -2.107 9.883 77.311 1.00 15.77 115 ALA A N 1
ATOM 850 C CA . ALA A 1 121 ? -3.067 8.902 76.845 1.00 15.96 115 ALA A CA 1
ATOM 851 C C . ALA A 1 121 ? -3.541 9.296 75.457 1.00 15.69 115 ALA A C 1
ATOM 852 O O . ALA A 1 121 ? -3.912 10.448 75.228 1.00 16.77 115 ALA A O 1
ATOM 854 N N . VAL A 1 122 ? -3.495 8.350 74.526 1.00 14.92 116 VAL A N 1
ATOM 855 C CA . VAL A 1 122 ? -3.988 8.601 73.177 1.00 15.08 116 VAL A CA 1
ATOM 856 C C . VAL A 1 122 ? -5.182 7.667 73.043 1.00 14.04 116 VAL A C 1
ATOM 857 O O . VAL A 1 122 ? -5.047 6.447 73.134 1.00 15.05 116 VAL A O 1
ATOM 861 N N . ILE A 1 123 ? -6.360 8.247 72.861 1.00 15.33 117 ILE A N 1
ATOM 862 C CA . ILE A 1 123 ? -7.575 7.457 72.751 1.00 15.11 117 ILE A CA 1
ATOM 863 C C . ILE A 1 123 ? -8.024 7.283 71.309 1.00 16.48 117 ILE A C 1
ATOM 864 O O . ILE A 1 123 ? -7.571 8.001 70.412 1.00 15.11 117 ILE A O 1
ATOM 869 N N . SER A 1 124 ? -8.915 6.316 71.106 1.00 14.94 118 SER A N 1
ATOM 870 C CA . SER A 1 124 ? -9.492 6.044 69.799 1.00 15.16 118 SER A CA 1
ATOM 871 C C . SER A 1 124 ? -8.441 5.934 68.705 1.00 15.30 118 SER A C 1
ATOM 872 O O . SER A 1 124 ? -8.576 6.534 67.634 1.00 15.41 118 SER A O 1
ATOM 875 N N . ALA A 1 125 ? -7.405 5.148 68.975 1.00 13.89 119 ALA A N 1
ATOM 876 C CA . ALA A 1 125 ? -6.314 4.958 68.028 1.00 14.35 119 ALA A CA 1
ATOM 877 C C . ALA A 1 125 ? -6.376 3.626 67.276 1.00 14.35 119 ALA A C 1
ATOM 878 O O . ALA A 1 125 ? -5.499 2.777 67.421 1.00 15.94 119 ALA A O 1
ATOM 880 N N . GLY A 1 126 ? -7.429 3.449 66.486 1.00 14.84 120 GLY A N 1
ATOM 881 C CA . GLY A 1 126 ? -7.572 2.256 65.671 1.00 14.98 120 GLY A CA 1
ATOM 882 C C . GLY A 1 126 ? -7.536 2.798 64.253 1.00 16.25 120 GLY A C 1
ATOM 883 O O . GLY A 1 126 ? -6.825 3.777 64.008 1.00 15.84 120 GLY A O 1
ATOM 884 N N . TRP A 1 127 ? -8.263 2.195 63.312 1.00 14.25 121 TRP A N 1
ATOM 885 C CA . TRP A 1 127 ? -8.267 2.760 61.968 1.00 14.69 121 TRP A CA 1
ATOM 886 C C . TRP A 1 127 ? -9.499 3.651 61.765 1.00 15.59 121 TRP A C 1
ATOM 887 O O . TRP A 1 127 ? -9.529 4.482 60.859 1.00 14.90 121 TRP A O 1
ATOM 898 N N . ASP A 1 128 ? -10.507 3.480 62.619 1.00 16.06 122 ASP A N 1
ATOM 899 C CA . ASP A 1 128 ? -11.707 4.316 62.576 1.00 15.74 122 ASP A CA 1
ATOM 900 C C . ASP A 1 128 ? -12.581 4.086 63.810 1.00 16.75 122 ASP A C 1
ATOM 901 O O . ASP A 1 128 ? -13.333 3.112 63.880 1.00 15.46 122 ASP A O 1
ATOM 906 N N . PRO A 1 129 ? -12.493 4.988 64.801 1.00 15.85 123 PRO A N 1
ATOM 907 C CA . PRO A 1 129 ? -11.630 6.173 64.795 1.00 13.95 123 PRO A CA 1
ATOM 908 C C . PRO A 1 129 ? -10.132 5.851 64.802 1.00 14.43 123 PRO A C 1
ATOM 909 O O . PRO A 1 129 ? -9.723 4.737 65.136 1.00 14.09 123 PRO A O 1
ATOM 913 N N . GLY A 1 130 ? -9.324 6.834 64.414 1.00 13.34 124 GLY A N 1
ATOM 914 C CA . GLY A 1 130 ? -7.885 6.646 64.381 1.00 14.67 124 GLY A CA 1
ATOM 915 C C . GLY A 1 130 ? -7.270 7.184 63.105 1.00 14.47 124 GLY A C 1
ATOM 916 O O . GLY A 1 130 ? -7.331 8.382 62.837 1.00 14.44 124 GLY A O 1
ATOM 917 N N . THR A 1 131 ? -6.674 6.303 62.309 1.00 15.28 125 THR A N 1
ATOM 918 C CA . THR A 1 131 ? -6.062 6.732 61.061 1.00 14.79 125 THR A CA 1
ATOM 919 C C . THR A 1 131 ? -7.081 7.316 60.077 1.00 13.54 125 THR A C 1
ATOM 920 O O . THR A 1 131 ? -6.762 8.257 59.360 1.00 14.35 125 THR A O 1
ATOM 924 N N . ASP A 1 132 ? -8.301 6.780 60.045 1.00 13.71 126 ASP A N 1
ATOM 925 C CA . ASP A 1 132 ? -9.328 7.317 59.145 1.00 14.60 126 ASP A CA 1
ATOM 926 C C . ASP A 1 132 ? -9.662 8.747 59.556 1.00 13.84 126 ASP A C 1
ATOM 927 O O . ASP A 1 132 ? -10.028 9.571 58.722 1.00 12.65 126 ASP A O 1
ATOM 932 N N . SER A 1 133 ? -9.553 9.026 60.851 1.00 13.44 127 SER A N 1
ATOM 933 C CA . SER A 1 133 ? -9.845 10.351 61.382 1.00 14.26 127 SER A CA 1
ATOM 934 C C . SER A 1 133 ? -8.839 11.352 60.825 1.00 13.64 127 SER A C 1
ATOM 935 O O . SER A 1 133 ? -9.199 12.467 60.442 1.00 13.09 127 SER A O 1
ATOM 938 N N . ILE A 1 134 ? -7.571 10.955 60.794 1.00 12.78 128 ILE A N 1
ATOM 939 C CA . ILE A 1 134 ? -6.531 11.818 60.248 1.00 12.87 128 ILE A CA 1
ATOM 940 C C . ILE A 1 134 ? -6.842 12.063 58.768 1.00 12.61 128 ILE A C 1
ATOM 941 O O . ILE A 1 134 ? -6.760 13.193 58.286 1.00 12.73 128 ILE A O 1
ATOM 946 N N . ILE A 1 135 ? -7.215 11.005 58.052 1.00 13.63 129 ILE A N 1
ATOM 947 C CA . ILE A 1 135 ? -7.524 11.142 56.629 1.00 14.72 129 ILE A CA 1
ATOM 948 C C . ILE A 1 135 ? -8.676 12.120 56.427 1.00 12.93 129 ILE A C 1
ATOM 949 O O . ILE A 1 135 ? -8.602 13.002 55.578 1.00 14.11 129 ILE A O 1
ATOM 954 N N . ARG A 1 136 ? -9.744 11.966 57.205 1.00 14.10 130 ARG A N 1
ATOM 955 C CA . ARG A 1 136 ? -10.878 12.875 57.075 1.00 13.68 130 ARG A CA 1
ATOM 956 C C . ARG A 1 136 ? -10.427 14.315 57.316 1.00 12.53 130 ARG A C 1
ATOM 957 O O . ARG A 1 136 ? -10.867 15.234 56.625 1.00 12.63 130 ARG A O 1
ATOM 965 N N . ALA A 1 137 ? -9.546 14.511 58.292 1.00 12.55 131 ALA A N 1
ATOM 966 C CA . ALA A 1 137 ? -9.040 15.850 58.591 1.00 14.41 131 ALA A CA 1
ATOM 967 C C . ALA A 1 137 ? -8.270 16.420 57.394 1.00 15.39 131 ALA A C 1
ATOM 968 O O . ALA A 1 137 ? -8.407 17.599 57.063 1.00 14.29 131 ALA A O 1
ATOM 970 N N . LEU A 1 138 ? -7.459 15.581 56.751 1.00 16.31 132 LEU A N 1
ATOM 971 C CA . LEU A 1 138 ? -6.689 16.002 55.581 1.00 17.24 132 LEU A CA 1
ATOM 972 C C . LEU A 1 138 ? -7.617 16.443 54.446 1.00 15.98 132 LEU A C 1
ATOM 973 O O . LEU A 1 138 ? -7.464 17.528 53.891 1.00 14.36 132 LEU A O 1
ATOM 978 N N . LEU A 1 139 ? -8.582 15.596 54.105 1.00 14.49 133 LEU A N 1
ATOM 979 C CA . LEU A 1 139 ? -9.520 15.912 53.035 1.00 15.88 133 LEU A CA 1
ATOM 980 C C . LEU A 1 139 ? -10.310 17.179 53.346 1.00 15.55 133 LEU A C 1
ATOM 981 O O . LEU A 1 139 ? -10.685 17.917 52.439 1.00 15.62 133 LEU A O 1
ATOM 986 N N . GLU A 1 140 ? -10.552 17.424 54.631 1.00 14.88 134 GLU A N 1
ATOM 987 C CA . GLU A 1 140 ? -11.308 18.593 55.066 1.00 16.39 134 GLU A CA 1
ATOM 988 C C . GLU A 1 140 ? -10.556 19.900 54.800 1.00 18.03 134 GLU A C 1
ATOM 989 O O . GLU A 1 140 ? -11.147 20.860 54.294 1.00 19.38 134 GLU A O 1
ATOM 995 N N . PHE A 1 141 ? -9.263 19.956 55.120 1.00 15.74 135 PHE A N 1
ATOM 996 C CA . PHE A 1 141 ? -8.532 21.200 54.884 1.00 15.34 135 PHE A CA 1
ATOM 997 C C . PHE A 1 141 ? -8.024 21.348 53.451 1.00 14.35 135 PHE A C 1
ATOM 998 O O . PHE A 1 141 ? -7.718 22.451 53.008 1.00 14.18 135 PHE A O 1
ATOM 1006 N N . MET A 1 142 ? -7.961 20.239 52.721 1.00 12.44 136 MET A N 1
ATOM 1007 C CA . MET A 1 142 ? -7.538 20.280 51.323 1.00 13.89 136 MET A CA 1
ATOM 1008 C C . MET A 1 142 ? -8.677 20.830 50.455 1.00 13.70 136 MET A C 1
ATOM 1009 O O . MET A 1 142 ? -8.433 21.486 49.442 1.00 14.17 136 MET A O 1
ATOM 1014 N N . ALA A 1 143 ? -9.919 20.561 50.862 1.00 13.53 137 ALA A N 1
ATOM 1015 C CA . ALA A 1 143 ? -11.107 21.036 50.146 1.00 12.40 137 ALA A CA 1
ATOM 1016 C C . ALA A 1 143 ? -12.199 21.318 51.184 1.00 14.43 137 ALA A C 1
ATOM 1017 O O . ALA A 1 143 ? -13.135 20.539 51.332 1.00 13.52 137 ALA A O 1
ATOM 1019 N N . PRO A 1 144 ? -12.090 22.454 51.900 1.00 13.78 138 PRO A N 1
ATOM 1020 C CA . PRO A 1 144 ? -12.997 22.931 52.955 1.00 15.14 138 PRO A CA 1
ATOM 1021 C C . PRO A 1 144 ? -14.501 22.872 52.704 1.00 14.63 138 PRO A C 1
ATOM 1022 O O . PRO A 1 144 ? -15.276 22.701 53.645 1.00 16.77 138 PRO A O 1
ATOM 1026 N N . LYS A 1 145 ? -14.918 23.031 51.453 1.00 14.26 139 LYS A N 1
ATOM 1027 C CA . LYS A 1 145 ? -16.341 22.998 51.137 1.00 15.05 139 LYS A CA 1
ATOM 1028 C C . LYS A 1 145 ? -16.696 21.745 50.356 1.00 15.84 139 LYS A C 1
ATOM 1029 O O . LYS A 1 145 ? -16.256 21.556 49.226 1.00 15.68 139 LYS A O 1
ATOM 1035 N N . GLY A 1 146 ? -17.498 20.891 50.979 1.00 16.33 140 GLY A N 1
ATOM 1036 C CA . GLY A 1 146 ? -17.902 19.652 50.345 1.00 15.94 140 GLY A CA 1
ATOM 1037 C C . GLY A 1 146 ? -18.370 18.653 51.379 1.00 15.22 140 GLY A C 1
ATOM 1038 O O . GLY A 1 146 ? -18.630 19.016 52.525 1.00 17.70 140 GLY A O 1
ATOM 1039 N N . ILE A 1 147 ? -18.457 17.389 50.982 1.00 15.69 141 ILE A N 1
ATOM 1040 C CA . ILE A 1 147 ? -18.916 16.333 51.869 1.00 15.76 141 ILE A CA 1
ATOM 1041 C C . ILE A 1 147 ? -18.037 15.096 51.742 1.00 16.44 141 ILE A C 1
ATOM 1042 O O . ILE A 1 147 ? -17.677 14.692 50.635 1.00 14.82 141 ILE A O 1
ATOM 1047 N N . THR A 1 148 ? -17.693 14.506 52.882 1.00 15.80 142 THR A N 1
ATOM 1048 C CA . THR A 1 148 ? -16.881 13.297 52.906 1.00 16.15 142 THR A CA 1
ATOM 1049 C C . THR A 1 148 ? -17.769 12.125 53.325 1.00 16.24 142 THR A C 1
ATOM 1050 O O . THR A 1 148 ? -18.546 12.233 54.275 1.00 15.79 142 THR A O 1
ATOM 1054 N N . TYR A 1 149 ? -17.657 11.014 52.607 1.00 15.24 143 TYR A N 1
ATOM 1055 C CA . TYR A 1 149 ? -18.432 9.822 52.924 1.00 16.74 143 TYR A CA 1
ATOM 1056 C C . TYR A 1 149 ? -17.474 8.701 53.295 1.00 15.85 143 TYR A C 1
ATOM 1057 O O . TYR A 1 149 ? -16.505 8.455 52.584 1.00 16.82 143 TYR A O 1
ATOM 1066 N N . THR A 1 150 ? -17.742 8.036 54.414 1.00 14.84 144 THR A N 1
ATOM 1067 C CA . THR A 1 150 ? -16.919 6.921 54.867 1.00 13.25 144 THR A CA 1
ATOM 1068 C C . THR A 1 150 ? -17.775 5.662 54.751 1.00 14.58 144 THR A C 1
ATOM 1069 O O . THR A 1 150 ? -18.770 5.511 55.460 1.00 14.88 144 THR A O 1
ATOM 1073 N N . ASN A 1 151 ? -17.393 4.771 53.843 1.00 14.65 145 ASN A N 1
ATOM 1074 C CA . ASN A 1 151 ? -18.145 3.540 53.595 1.00 14.55 145 ASN A CA 1
ATOM 1075 C C . ASN A 1 151 ? -17.373 2.310 54.076 1.00 13.90 145 ASN A C 1
ATOM 1076 O O . ASN A 1 151 ? -16.313 1.989 53.544 1.00 15.25 145 ASN A O 1
ATOM 1081 N N . PHE A 1 152 ? -17.922 1.623 55.075 1.00 13.44 146 PHE A N 1
ATOM 1082 C CA . PHE A 1 152 ? -17.283 0.452 55.676 1.00 14.36 146 PHE A CA 1
ATOM 1083 C C . PHE A 1 152 ? -17.699 -0.904 55.113 1.00 14.67 146 PHE A C 1
ATOM 1084 O O . PHE A 1 152 ? -18.839 -1.091 54.693 1.00 15.27 146 PHE A O 1
ATOM 1092 N N . GLY A 1 153 ? -16.766 -1.855 55.145 1.00 14.37 147 GLY A N 1
ATOM 1093 C CA . GLY A 1 153 ? -17.053 -3.207 54.697 1.00 13.30 147 GLY A CA 1
ATOM 1094 C C . GLY A 1 153 ? -16.833 -3.530 53.232 1.00 14.47 147 GLY A C 1
ATOM 1095 O O . GLY A 1 153 ? -16.403 -2.676 52.457 1.00 17.26 147 GLY A O 1
ATOM 1096 N N . PRO A 1 154 ? -17.138 -4.771 52.818 1.00 16.32 148 PRO A N 1
ATOM 1097 C CA . PRO A 1 154 ? -17.670 -5.847 53.663 1.00 15.90 148 PRO A CA 1
ATOM 1098 C C . PRO A 1 154 ? -16.727 -6.236 54.804 1.00 17.76 148 PRO A C 1
ATOM 1099 O O . PRO A 1 154 ? -15.523 -6.401 54.599 1.00 16.81 148 PRO A O 1
ATOM 1103 N N . GLY A 1 155 ? -17.279 -6.382 56.004 1.00 15.99 149 GLY A N 1
ATOM 1104 C CA . GLY A 1 155 ? -16.463 -6.755 57.145 1.00 18.46 149 GLY A CA 1
ATOM 1105 C C . GLY A 1 155 ? -17.302 -7.023 58.378 1.00 18.91 149 GLY A C 1
ATOM 1106 O O . GLY A 1 155 ? -18.377 -6.451 58.539 1.00 17.85 149 GLY A O 1
ATOM 1107 N N . MET A 1 156 ? -16.810 -7.889 59.255 1.00 20.09 150 MET A N 1
ATOM 1108 C CA . MET A 1 156 ? -17.531 -8.232 60.472 1.00 24.23 150 MET A CA 1
ATOM 1109 C C . MET A 1 156 ? -17.516 -7.108 61.504 1.00 25.36 150 MET A C 1
ATOM 1110 O O . MET A 1 156 ? -16.494 -6.460 61.720 1.00 23.11 150 MET A O 1
ATOM 1115 N N . SER A 1 157 ? -18.663 -6.884 62.136 1.00 26.18 151 SER A N 1
ATOM 1116 C CA . SER A 1 157 ? -18.784 -5.869 63.171 1.00 28.52 151 SER A CA 1
ATOM 1117 C C . SER A 1 157 ? -18.831 -6.584 64.518 1.00 30.55 151 SER A C 1
ATOM 1118 O O . SER A 1 157 ? -19.769 -7.332 64.798 1.00 30.38 151 SER A O 1
ATOM 1121 N N . MET A 1 158 ? -17.814 -6.363 65.344 1.00 31.61 152 MET A N 1
ATOM 1122 C CA . MET A 1 158 ? -17.750 -6.990 66.661 1.00 34.78 152 MET A CA 1
ATOM 1123 C C . MET A 1 158 ? -18.965 -6.600 67.503 1.00 34.53 152 MET A C 1
ATOM 1124 O O . MET A 1 158 ? -19.665 -7.462 68.032 1.00 35.77 152 MET A O 1
ATOM 1129 N N . GLY A 1 159 ? -19.210 -5.297 67.611 1.00 34.45 153 GLY A N 1
ATOM 1130 C CA . GLY A 1 159 ? -20.334 -4.804 68.389 1.00 34.51 153 GLY A CA 1
ATOM 1131 C C . GLY A 1 159 ? -21.679 -5.387 67.998 1.00 34.72 153 GLY A C 1
ATOM 1132 O O . GLY A 1 159 ? -22.435 -5.845 68.856 1.00 34.71 153 GLY A O 1
ATOM 1133 N N . HIS A 1 160 ? -21.990 -5.362 66.705 1.00 33.49 154 HIS A N 1
ATOM 1134 C CA . HIS A 1 160 ? -23.252 -5.902 66.220 1.00 33.12 154 HIS A CA 1
ATOM 1135 C C . HIS A 1 160 ? -23.323 -7.407 66.467 1.00 32.03 154 HIS A C 1
ATOM 1136 O O . HIS A 1 160 ? -24.382 -7.939 66.809 1.00 30.65 154 HIS A O 1
ATOM 1143 N N . SER A 1 161 ? -22.192 -8.086 66.298 1.00 30.68 155 SER A N 1
ATOM 1144 C CA . SER A 1 161 ? -22.133 -9.531 66.496 1.00 31.33 155 SER A CA 1
ATOM 1145 C C . SER A 1 161 ? -22.375 -9.917 67.954 1.00 32.74 155 SER A C 1
ATOM 1146 O O . SER A 1 161 ? -23.062 -10.897 68.236 1.00 32.31 155 SER A O 1
ATOM 1149 N N . VAL A 1 162 ? -21.810 -9.144 68.878 1.00 33.49 156 VAL A N 1
ATOM 1150 C CA . VAL A 1 162 ? -21.981 -9.422 70.300 1.00 34.26 156 VAL A CA 1
ATOM 1151 C C . VAL A 1 162 ? -23.441 -9.252 70.688 1.00 34.57 156 VAL A C 1
ATOM 1152 O O . VAL A 1 162 ? -23.976 -10.021 71.488 1.00 34.61 156 VAL A O 1
ATOM 1156 N N . ALA A 1 163 ? -24.081 -8.240 70.112 1.00 34.83 157 ALA A N 1
ATOM 1157 C CA . ALA A 1 163 ? -25.480 -7.958 70.398 1.00 36.29 157 ALA A CA 1
ATOM 1158 C C . ALA A 1 163 ? -26.352 -9.147 70.032 1.00 36.99 157 ALA A C 1
ATOM 1159 O O . ALA A 1 163 ? -27.299 -9.474 70.749 1.00 38.36 157 ALA A O 1
ATOM 1161 N N . VAL A 1 164 ? -26.026 -9.792 68.916 1.00 36.31 158 VAL A N 1
ATOM 1162 C CA . VAL A 1 164 ? -26.784 -10.946 68.452 1.00 36.01 158 VAL A CA 1
ATOM 1163 C C . VAL A 1 164 ? -26.596 -12.133 69.390 1.00 37.33 158 VAL A C 1
ATOM 1164 O O . VAL A 1 164 ? -27.555 -12.833 69.716 1.00 36.34 158 VAL A O 1
ATOM 1168 N N . LYS A 1 165 ? -25.359 -12.351 69.826 1.00 38.70 159 LYS A N 1
ATOM 1169 C CA . LYS A 1 165 ? -25.039 -13.454 70.731 1.00 40.89 159 LYS A CA 1
ATOM 1170 C C . LYS A 1 165 ? -25.673 -13.284 72.109 1.00 41.18 159 LYS A C 1
ATOM 1171 O O . LYS A 1 165 ? -25.870 -14.260 72.835 1.00 41.95 159 LYS A O 1
ATOM 1177 N N . ALA A 1 166 ? -25.979 -12.041 72.467 1.00 41.46 160 ALA A N 1
ATOM 1178 C CA . ALA A 1 166 ? -26.587 -11.738 73.756 1.00 41.43 160 ALA A CA 1
ATOM 1179 C C . ALA A 1 166 ? -28.037 -12.202 73.774 1.00 41.91 160 ALA A C 1
ATOM 1180 O O . ALA A 1 166 ? -28.672 -12.254 74.828 1.00 42.02 160 ALA A O 1
ATOM 1182 N N . ILE A 1 167 ? -28.553 -12.541 72.597 1.00 41.53 161 ILE A N 1
ATOM 1183 C CA . ILE A 1 167 ? -29.930 -12.997 72.459 1.00 41.61 161 ILE A CA 1
ATOM 1184 C C . ILE A 1 167 ? -30.057 -14.479 72.793 1.00 42.56 161 ILE A C 1
ATOM 1185 O O . ILE A 1 167 ? -29.345 -15.312 72.239 1.00 42.10 161 ILE A O 1
ATOM 1190 N N . PRO A 1 168 ? -30.965 -14.826 73.717 1.00 43.27 162 PRO A N 1
ATOM 1191 C CA . PRO A 1 168 ? -31.146 -16.232 74.087 1.00 43.43 162 PRO A CA 1
ATOM 1192 C C . PRO A 1 168 ? -31.572 -17.064 72.879 1.00 43.65 162 PRO A C 1
ATOM 1193 O O . PRO A 1 168 ? -32.407 -16.634 72.080 1.00 43.33 162 PRO A O 1
ATOM 1197 N N . GLY A 1 169 ? -30.990 -18.251 72.747 1.00 42.86 163 GLY A N 1
ATOM 1198 C CA . GLY A 1 169 ? -31.328 -19.113 71.630 1.00 42.51 163 GLY A CA 1
ATOM 1199 C C . GLY A 1 169 ? -30.245 -19.153 70.567 1.00 42.51 163 GLY A C 1
ATOM 1200 O O . GLY A 1 169 ? -30.206 -20.072 69.750 1.00 42.58 163 GLY A O 1
ATOM 1201 N N . VAL A 1 170 ? -29.368 -18.155 70.566 1.00 41.83 164 VAL A N 1
ATOM 1202 C CA . VAL A 1 170 ? -28.290 -18.115 69.589 1.00 40.44 164 VAL A CA 1
ATOM 1203 C C . VAL A 1 170 ? -27.018 -18.691 70.193 1.00 40.06 164 VAL A C 1
ATOM 1204 O O . VAL A 1 170 ? -26.538 -18.229 71.229 1.00 39.14 164 VAL A O 1
ATOM 1208 N N . ARG A 1 171 ? -26.484 -19.719 69.546 1.00 39.06 165 ARG A N 1
ATOM 1209 C CA . ARG A 1 171 ? -25.265 -20.357 70.014 1.00 39.03 165 ARG A CA 1
ATOM 1210 C C . ARG A 1 171 ? -24.066 -19.504 69.616 1.00 36.96 165 ARG A C 1
ATOM 1211 O O . ARG A 1 171 ? -23.132 -19.324 70.395 1.00 36.54 165 ARG A O 1
ATOM 1219 N N . ASP A 1 172 ? -24.109 -18.974 68.398 1.00 34.89 166 ASP A N 1
ATOM 1220 C CA . ASP A 1 172 ? -23.026 -18.147 67.881 1.00 32.82 166 ASP A CA 1
ATOM 1221 C C . ASP A 1 172 ? -23.561 -17.355 66.691 1.00 31.47 166 ASP A C 1
ATOM 1222 O O . ASP A 1 172 ? -24.580 -17.723 66.108 1.00 30.23 166 ASP A O 1
ATOM 1227 N N . ALA A 1 173 ? -22.887 -16.266 66.337 1.00 30.08 167 ALA A N 1
ATOM 1228 C CA . ALA A 1 173 ? -23.331 -15.451 65.213 1.00 29.52 167 ALA A CA 1
ATOM 1229 C C . ALA A 1 173 ? -22.318 -14.387 64.826 1.00 28.63 167 ALA A C 1
ATOM 1230 O O . ALA A 1 173 ? -21.414 -14.058 65.594 1.00 28.97 167 ALA A O 1
ATOM 1232 N N . LEU A 1 174 ? -22.472 -13.854 63.621 1.00 26.66 168 LEU A N 1
ATOM 1233 C CA . LEU A 1 174 ? -21.584 -12.806 63.146 1.00 26.46 168 LEU A CA 1
ATOM 1234 C C . LEU A 1 174 ? -22.404 -11.833 62.317 1.00 24.72 168 LEU A C 1
ATOM 1235 O O . LEU A 1 174 ? -23.253 -12.241 61.525 1.00 24.40 168 LEU A O 1
ATOM 1240 N N . SER A 1 175 ? -22.158 -10.546 62.515 1.00 23.21 169 SER A N 1
ATOM 1241 C CA . SER A 1 175 ? -22.874 -9.512 61.782 1.00 22.11 169 SER A CA 1
ATOM 1242 C C . SER A 1 175 ? -21.933 -8.833 60.799 1.00 22.07 169 SER A C 1
ATOM 1243 O O . SER A 1 175 ? -20.946 -8.225 61.200 1.00 21.63 169 SER A O 1
ATOM 1246 N N . MET A 1 176 ? -22.242 -8.945 59.511 1.00 22.18 170 MET A N 1
ATOM 1247 C CA . MET A 1 176 ? -21.426 -8.339 58.466 1.00 23.63 170 MET A CA 1
ATOM 1248 C C . MET A 1 176 ? -21.913 -6.926 58.158 1.00 23.64 170 MET A C 1
ATOM 1249 O O . MET A 1 176 ? -23.112 -6.702 57.981 1.00 24.14 170 MET A O 1
ATOM 1254 N N . THR A 1 177 ? -20.983 -5.979 58.106 1.00 21.45 171 THR A N 1
ATOM 1255 C CA . THR A 1 177 ? -21.314 -4.597 57.783 1.00 21.09 171 THR A CA 1
ATOM 1256 C C . THR A 1 177 ? -21.178 -4.459 56.272 1.00 21.18 171 THR A C 1
ATOM 1257 O O . THR A 1 177 ? -20.122 -4.754 55.710 1.00 19.99 171 THR A O 1
ATOM 1261 N N . ILE A 1 178 ? -22.247 -4.012 55.621 1.00 20.44 172 ILE A N 1
ATOM 1262 C CA . ILE A 1 178 ? -22.268 -3.859 54.170 1.00 21.82 172 ILE A CA 1
ATOM 1263 C C . ILE A 1 178 ? -22.471 -2.410 53.730 1.00 20.64 172 ILE A C 1
ATOM 1264 O O . ILE A 1 178 ? -23.439 -1.763 54.123 1.00 21.71 172 ILE A O 1
ATOM 1269 N N . PRO A 1 179 ? -21.561 -1.885 52.897 1.00 19.10 173 PRO A N 1
ATOM 1270 C CA . PRO A 1 179 ? -21.674 -0.503 52.422 1.00 18.27 173 PRO A CA 1
ATOM 1271 C C . PRO A 1 179 ? -22.770 -0.346 51.371 1.00 18.61 173 PRO A C 1
ATOM 1272 O O . PRO A 1 179 ? -22.778 -1.050 50.365 1.00 19.36 173 PRO A O 1
ATOM 1276 N N . ALA A 1 180 ? -23.698 0.571 51.622 1.00 21.43 174 ALA A N 1
ATOM 1277 C CA . ALA A 1 180 ? -24.795 0.837 50.698 1.00 23.03 174 ALA A CA 1
ATOM 1278 C C . ALA A 1 180 ? -24.474 2.098 49.902 1.00 24.52 174 ALA A C 1
ATOM 1279 O O . ALA A 1 180 ? -25.188 2.454 48.963 1.00 23.33 174 ALA A O 1
ATOM 1281 N N . GLY A 1 181 ? -23.390 2.766 50.285 1.00 24.93 175 GLY A N 1
ATOM 1282 C CA . GLY A 1 181 ? -22.992 3.983 49.606 1.00 23.62 175 GLY A CA 1
ATOM 1283 C C . GLY A 1 181 ? -23.429 5.231 50.346 1.00 22.82 175 GLY A C 1
ATOM 1284 O O . GLY A 1 181 ? -24.377 5.209 51.134 1.00 21.17 175 GLY A O 1
ATOM 1285 N N . MET A 1 182 ? -22.723 6.325 50.093 1.00 22.82 176 MET A N 1
ATOM 1286 C CA . MET A 1 182 ? -23.018 7.604 50.718 1.00 23.76 176 MET A CA 1
ATOM 1287 C C . MET A 1 182 ? -23.090 7.521 52.240 1.00 21.74 176 MET A C 1
ATOM 1288 O O . MET A 1 182 ? -23.938 8.152 52.867 1.00 20.84 176 MET A O 1
ATOM 1293 N N . GLY A 1 183 ? -22.198 6.730 52.827 1.00 19.26 177 GLY A N 1
ATOM 1294 C CA . GLY A 1 183 ? -22.153 6.601 54.272 1.00 18.20 177 GLY A CA 1
ATOM 1295 C C . GLY A 1 183 ? -23.267 5.797 54.917 1.00 18.35 177 GLY A C 1
ATOM 1296 O O . GLY A 1 183 ? -23.381 5.772 56.140 1.00 19.13 177 GLY A O 1
ATOM 1297 N N . VAL A 1 184 ? -24.085 5.140 54.104 1.00 17.01 178 VAL A N 1
ATOM 1298 C CA . VAL A 1 184 ? -25.186 4.326 54.618 1.00 19.62 178 VAL A CA 1
ATOM 1299 C C . VAL A 1 184 ? -24.733 2.872 54.637 1.00 18.58 178 VAL A C 1
ATOM 1300 O O . VAL A 1 184 ? -24.032 2.431 53.730 1.00 17.69 178 VAL A O 1
ATOM 1304 N N . HIS A 1 185 ? -25.125 2.130 55.668 1.00 19.31 179 HIS A N 1
ATOM 1305 C CA . HIS A 1 185 ? -24.735 0.730 55.761 1.00 20.15 179 HIS A CA 1
ATOM 1306 C C . HIS A 1 185 ? -25.902 -0.218 56.010 1.00 21.56 179 HIS A C 1
ATOM 1307 O O . HIS A 1 185 ? -26.903 0.151 56.622 1.00 20.47 179 HIS A O 1
ATOM 1314 N N . LYS A 1 186 ? -25.759 -1.439 55.509 1.00 22.19 180 LYS A N 1
ATOM 1315 C CA . LYS A 1 186 ? -26.763 -2.484 55.673 1.00 25.32 180 LYS A CA 1
ATOM 1316 C C . LYS A 1 186 ? -26.099 -3.563 56.515 1.00 26.14 180 LYS A C 1
ATOM 1317 O O . LYS A 1 186 ? -24.867 -3.616 56.595 1.00 24.83 180 LYS A O 1
ATOM 1323 N N . ARG A 1 187 ? -26.902 -4.418 57.140 1.00 25.03 181 ARG A N 1
ATOM 1324 C CA . ARG A 1 187 ? -26.364 -5.484 57.975 1.00 26.80 181 ARG A CA 1
ATOM 1325 C C . ARG A 1 187 ? -26.794 -6.856 57.473 1.00 26.73 181 ARG A C 1
ATOM 1326 O O . ARG A 1 187 ? -27.959 -7.066 57.128 1.00 28.09 181 ARG A O 1
ATOM 1334 N N . ALA A 1 188 ? -25.846 -7.786 57.430 1.00 25.22 182 ALA A N 1
ATOM 1335 C CA . ALA A 1 188 ? -26.126 -9.155 57.007 1.00 24.06 182 ALA A CA 1
ATOM 1336 C C . ALA A 1 188 ? -25.719 -10.032 58.176 1.00 23.79 182 ALA A C 1
ATOM 1337 O O . ALA A 1 188 ? -24.531 -10.182 58.456 1.00 22.53 182 ALA A O 1
ATOM 1339 N N . VAL A 1 189 ? -26.705 -10.603 58.861 1.00 23.09 183 VAL A N 1
ATOM 1340 C CA . VAL A 1 189 ? -26.435 -11.439 60.025 1.00 25.30 183 VAL A CA 1
ATOM 1341 C C . VAL A 1 189 ? -26.581 -12.937 59.768 1.00 25.98 183 VAL A C 1
ATOM 1342 O O . VAL A 1 189 ? -27.548 -13.389 59.156 1.00 25.97 183 VAL A O 1
ATOM 1346 N N . TYR A 1 190 ? -25.604 -13.695 60.251 1.00 25.64 184 TYR A N 1
ATOM 1347 C CA . TYR A 1 190 ? -25.590 -15.144 60.112 1.00 26.32 184 TYR A CA 1
ATOM 1348 C C . TYR A 1 190 ? -25.616 -15.684 61.536 1.00 27.12 184 TYR A C 1
ATOM 1349 O O . TYR A 1 190 ? -24.748 -15.357 62.343 1.00 25.57 184 TYR A O 1
ATOM 1358 N N . VAL A 1 191 ? -26.616 -16.501 61.849 1.00 29.55 185 VAL A N 1
ATOM 1359 C CA . VAL A 1 191 ? -26.748 -17.022 63.202 1.00 30.93 185 VAL A CA 1
ATOM 1360 C C . VAL A 1 191 ? -26.826 -18.543 63.319 1.00 32.58 185 VAL A C 1
ATOM 1361 O O . VAL A 1 191 ? -27.456 -19.219 62.502 1.00 32.31 185 VAL A O 1
ATOM 1365 N N . GLU A 1 192 ? -26.170 -19.064 64.351 1.00 34.26 186 GLU A N 1
ATOM 1366 C CA . GLU A 1 192 ? -26.156 -20.495 64.639 1.00 36.91 186 GLU A CA 1
ATOM 1367 C C . GLU A 1 192 ? -27.007 -20.653 65.900 1.00 38.46 186 GLU A C 1
ATOM 1368 O O . GLU A 1 192 ? -26.621 -20.196 66.975 1.00 38.23 186 GLU A O 1
ATOM 1374 N N . LEU A 1 193 ? -28.161 -21.296 65.763 1.00 40.82 187 LEU A N 1
ATOM 1375 C CA . LEU A 1 193 ? -29.075 -21.467 66.887 1.00 43.98 187 LEU A CA 1
ATOM 1376 C C . LEU A 1 193 ? -28.767 -22.613 67.843 1.00 45.91 187 LEU A C 1
ATOM 1377 O O . LEU A 1 193 ? -28.228 -23.647 67.451 1.00 46.19 187 LEU A O 1
ATOM 1382 N N . GLU A 1 194 ? -29.120 -22.409 69.108 1.00 47.90 188 GLU A N 1
ATOM 1383 C CA . GLU A 1 194 ? -28.932 -23.424 70.134 1.00 49.15 188 GLU A CA 1
ATOM 1384 C C . GLU A 1 194 ? -29.937 -24.529 69.828 1.00 49.50 188 GLU A C 1
ATOM 1385 O O . GLU A 1 194 ? -30.904 -24.315 69.091 1.00 48.73 188 GLU A O 1
ATOM 1391 N N . PRO A 1 195 ? -29.718 -25.730 70.380 1.00 50.11 189 PRO A N 1
ATOM 1392 C CA . PRO A 1 195 ? -30.627 -26.855 70.146 1.00 50.05 189 PRO A CA 1
ATOM 1393 C C . PRO A 1 195 ? -32.073 -26.531 70.524 1.00 49.50 189 PRO A C 1
ATOM 1394 O O . PRO A 1 195 ? -32.364 -26.189 71.673 1.00 49.45 189 PRO A O 1
ATOM 1398 N N . GLY A 1 196 ? -32.971 -26.633 69.549 1.00 48.77 190 GLY A N 1
ATOM 1399 C CA . GLY A 1 196 ? -34.376 -26.367 69.801 1.00 48.33 190 GLY A CA 1
ATOM 1400 C C . GLY A 1 196 ? -34.767 -24.907 69.932 1.00 48.30 190 GLY A C 1
ATOM 1401 O O . GLY A 1 196 ? -35.799 -24.592 70.526 1.00 47.97 190 GLY A O 1
ATOM 1402 N N . ALA A 1 197 ? -33.950 -24.010 69.389 1.00 47.64 191 ALA A N 1
ATOM 1403 C CA . ALA A 1 197 ? -34.248 -22.582 69.445 1.00 46.44 191 ALA A CA 1
ATOM 1404 C C . ALA A 1 197 ? -35.109 -22.218 68.240 1.00 45.27 191 ALA A C 1
ATOM 1405 O O . ALA A 1 197 ? -35.074 -22.904 67.219 1.00 44.62 191 ALA A O 1
ATOM 1407 N N . ASP A 1 198 ? -35.880 -21.141 68.357 1.00 44.71 192 ASP A N 1
ATOM 1408 C CA . ASP A 1 198 ? -36.751 -20.715 67.266 1.00 44.24 192 ASP A CA 1
ATOM 1409 C C . ASP A 1 198 ? -36.116 -19.598 66.440 1.00 43.53 192 ASP A C 1
ATOM 1410 O O . ASP A 1 198 ? -35.769 -18.543 66.974 1.00 43.68 192 ASP A O 1
ATOM 1415 N N . PHE A 1 199 ? -35.977 -19.831 65.136 1.00 42.01 193 PHE A N 1
ATOM 1416 C CA . PHE A 1 199 ? -35.369 -18.845 64.245 1.00 41.35 193 PHE A CA 1
ATOM 1417 C C . PHE A 1 199 ? -36.181 -17.565 64.101 1.00 41.12 193 PHE A C 1
ATOM 1418 O O . PHE A 1 199 ? -35.641 -16.467 64.240 1.00 40.76 193 PHE A O 1
ATOM 1426 N N . ALA A 1 200 ? -37.470 -17.706 63.806 1.00 40.59 194 ALA A N 1
ATOM 1427 C CA . ALA A 1 200 ? -38.346 -16.549 63.640 1.00 39.73 194 ALA A CA 1
ATOM 1428 C C . ALA A 1 200 ? -38.206 -15.598 64.825 1.00 39.22 194 ALA A C 1
ATOM 1429 O O . ALA A 1 200 ? -38.104 -14.385 64.651 1.00 38.86 194 ALA A O 1
ATOM 1431 N N . GLU A 1 201 ? -38.192 -16.163 66.029 1.00 38.26 195 GLU A N 1
ATOM 1432 C CA . GLU A 1 201 ? -38.058 -15.377 67.249 1.00 37.87 195 GLU A CA 1
ATOM 1433 C C . GLU A 1 201 ? -36.744 -14.603 67.241 1.00 36.61 195 GLU A C 1
ATOM 1434 O O . GLU A 1 201 ? -36.725 -13.382 67.404 1.00 35.04 195 GLU A O 1
ATOM 1440 N N . VAL A 1 202 ? -35.645 -15.329 67.054 1.00 35.34 196 VAL A N 1
ATOM 1441 C CA . VAL A 1 202 ? -34.317 -14.726 67.028 1.00 33.28 196 VAL A CA 1
ATOM 1442 C C . VAL A 1 202 ? -34.231 -13.662 65.941 1.00 33.07 196 VAL A C 1
ATOM 1443 O O . VAL A 1 202 ? -33.731 -12.562 66.177 1.00 32.87 196 VAL A O 1
ATOM 1447 N N . GLU A 1 203 ? -34.722 -13.992 64.751 1.00 32.25 197 GLU A N 1
ATOM 1448 C CA . GLU A 1 203 ? -34.699 -13.051 63.641 1.00 33.24 197 GLU A CA 1
ATOM 1449 C C . GLU A 1 203 ? -35.367 -11.740 64.039 1.00 33.12 197 GLU A C 1
ATOM 1450 O O . GLU A 1 203 ? -34.848 -10.662 63.752 1.00 32.77 197 GLU A O 1
ATOM 1456 N N . ARG A 1 204 ? -36.519 -11.835 64.698 1.00 33.20 198 ARG A N 1
ATOM 1457 C CA . ARG A 1 204 ? -37.238 -10.643 65.138 1.00 33.39 198 ARG A CA 1
ATOM 1458 C C . ARG A 1 204 ? -36.429 -9.878 66.177 1.00 33.10 198 ARG A C 1
ATOM 1459 O O . ARG A 1 204 ? -36.302 -8.658 66.100 1.00 32.28 198 ARG A O 1
ATOM 1467 N N . ALA A 1 205 ? -35.882 -10.602 67.147 1.00 33.09 199 ALA A N 1
ATOM 1468 C CA . ALA A 1 205 ? -35.084 -9.990 68.202 1.00 34.09 199 ALA A CA 1
ATOM 1469 C C . ALA A 1 205 ? -33.899 -9.224 67.621 1.00 34.03 199 ALA A C 1
ATOM 1470 O O . ALA A 1 205 ? -33.477 -8.210 68.173 1.00 34.02 199 ALA A O 1
ATOM 1472 N N . ILE A 1 206 ? -33.369 -9.714 66.503 1.00 33.12 200 ILE A N 1
ATOM 1473 C CA . ILE A 1 206 ? -32.228 -9.076 65.852 1.00 32.40 200 ILE A CA 1
ATOM 1474 C C . ILE A 1 206 ? -32.631 -7.805 65.107 1.00 33.24 200 ILE A C 1
ATOM 1475 O O . ILE A 1 206 ? -32.158 -6.711 65.422 1.00 33.11 200 ILE A O 1
ATOM 1480 N N . LYS A 1 207 ? -33.509 -7.959 64.121 1.00 33.87 201 LYS A N 1
ATOM 1481 C CA . LYS A 1 207 ? -33.967 -6.840 63.306 1.00 35.10 201 LYS A CA 1
ATOM 1482 C C . LYS A 1 207 ? -34.618 -5.734 64.129 1.00 36.13 201 LYS A C 1
ATOM 1483 O O . LYS A 1 207 ? -34.701 -4.588 63.688 1.00 35.67 201 LYS A O 1
ATOM 1489 N N . THR A 1 208 ? -35.066 -6.081 65.330 1.00 35.98 202 THR A N 1
ATOM 1490 C CA . THR A 1 208 ? -35.720 -5.131 66.222 1.00 37.96 202 THR A CA 1
ATOM 1491 C C . THR A 1 208 ? -34.754 -4.501 67.224 1.00 37.86 202 THR A C 1
ATOM 1492 O O . THR A 1 208 ? -35.040 -3.450 67.801 1.00 38.00 202 THR A O 1
ATOM 1496 N N . ASP A 1 209 ? -33.609 -5.141 67.427 1.00 37.22 203 ASP A N 1
ATOM 1497 C CA . ASP A 1 209 ? -32.618 -4.636 68.367 1.00 37.25 203 ASP A CA 1
ATOM 1498 C C . ASP A 1 209 ? -32.229 -3.203 68.008 1.00 37.15 203 ASP A C 1
ATOM 1499 O O . ASP A 1 209 ? -32.120 -2.860 66.832 1.00 35.86 203 ASP A O 1
ATOM 1504 N N . PRO A 1 210 ? -32.019 -2.346 69.019 1.00 38.26 204 PRO A N 1
ATOM 1505 C CA . PRO A 1 210 ? -31.641 -0.954 68.758 1.00 38.84 204 PRO A CA 1
ATOM 1506 C C . PRO A 1 210 ? -30.355 -0.782 67.941 1.00 39.01 204 PRO A C 1
ATOM 1507 O O . PRO A 1 210 ? -30.106 0.290 67.388 1.00 39.23 204 PRO A O 1
ATOM 1511 N N . TYR A 1 211 ? -29.540 -1.831 67.864 1.00 39.34 205 TYR A N 1
ATOM 1512 C CA . TYR A 1 211 ? -28.296 -1.764 67.099 1.00 39.80 205 TYR A CA 1
ATOM 1513 C C . TYR A 1 211 ? -28.537 -2.083 65.627 1.00 38.12 205 TYR A C 1
ATOM 1514 O O . TYR A 1 211 ? -27.651 -1.895 64.797 1.00 38.08 205 TYR A O 1
ATOM 1523 N N . PHE A 1 212 ? -29.738 -2.558 65.308 1.00 35.58 206 PHE A N 1
ATOM 1524 C CA . PHE A 1 212 ? -30.088 -2.926 63.935 1.00 34.44 206 PHE A CA 1
ATOM 1525 C C . PHE A 1 212 ? -31.310 -2.197 63.370 1.00 34.38 206 PHE A C 1
ATOM 1526 O O . PHE A 1 212 ? -31.395 -1.956 62.164 1.00 33.82 206 PHE A O 1
ATOM 1534 N N . VAL A 1 213 ? -32.253 -1.860 64.243 1.00 33.83 207 VAL A N 1
ATOM 1535 C CA . VAL A 1 213 ? -33.493 -1.205 63.835 1.00 34.73 207 VAL A CA 1
ATOM 1536 C C . VAL A 1 213 ? -33.369 -0.084 62.798 1.00 35.06 207 VAL A C 1
ATOM 1537 O O . VAL A 1 213 ? -34.211 0.029 61.906 1.00 34.82 207 VAL A O 1
ATOM 1541 N N . ARG A 1 214 ? -32.327 0.734 62.902 1.00 35.35 208 ARG A N 1
ATOM 1542 C CA . ARG A 1 214 ? -32.142 1.843 61.969 1.00 36.64 208 ARG A CA 1
ATOM 1543 C C . ARG A 1 214 ? -31.584 1.455 60.597 1.00 36.25 208 ARG A C 1
ATOM 1544 O O . ARG A 1 214 ? -31.677 2.234 59.647 1.00 35.51 208 ARG A O 1
ATOM 1552 N N . ASP A 1 215 ? -31.008 0.260 60.485 1.00 34.91 209 ASP A N 1
ATOM 1553 C CA . ASP A 1 215 ? -30.435 -0.176 59.214 1.00 33.51 209 ASP A CA 1
ATOM 1554 C C . ASP A 1 215 ? -31.153 -1.360 58.592 1.00 33.27 209 ASP A C 1
ATOM 1555 O O . ASP A 1 215 ? -31.759 -2.166 59.293 1.00 34.37 209 ASP A O 1
ATOM 1560 N N . GLU A 1 216 ? -31.082 -1.458 57.269 1.00 31.69 210 GLU A N 1
ATOM 1561 C CA . GLU A 1 216 ? -31.691 -2.572 56.558 1.00 31.93 210 GLU A CA 1
ATOM 1562 C C . GLU A 1 216 ? -30.920 -3.796 57.034 1.00 31.10 210 GLU A C 1
ATOM 1563 O O . GLU A 1 216 ? -29.695 -3.839 56.919 1.00 27.92 210 GLU A O 1
ATOM 1569 N N . THR A 1 217 ? -31.634 -4.782 57.568 1.00 30.18 211 THR A N 1
ATOM 1570 C CA . THR A 1 217 ? -30.994 -5.984 58.091 1.00 29.70 211 THR A CA 1
ATOM 1571 C C . THR A 1 217 ? -31.583 -7.285 57.561 1.00 30.70 211 THR A C 1
ATOM 1572 O O . THR A 1 217 ? -32.802 -7.440 57.466 1.00 30.53 211 THR A O 1
ATOM 1576 N N . ARG A 1 218 ? -30.701 -8.219 57.222 1.00 30.45 212 ARG A N 1
ATOM 1577 C CA . ARG A 1 218 ? -31.105 -9.530 56.731 1.00 31.85 212 ARG A CA 1
ATOM 1578 C C . ARG A 1 218 ? -30.475 -10.582 57.635 1.00 31.46 212 ARG A C 1
ATOM 1579 O O . ARG A 1 218 ? -29.303 -10.478 57.995 1.00 30.49 212 ARG A O 1
ATOM 1587 N N . VAL A 1 219 ? -31.257 -11.587 58.011 1.00 30.22 213 VAL A N 1
ATOM 1588 C CA . VAL A 1 219 ? -30.761 -12.640 58.888 1.00 29.42 213 VAL A CA 1
ATOM 1589 C C . VAL A 1 219 ? -30.862 -14.013 58.231 1.00 30.54 213 VAL A C 1
ATOM 1590 O O . VAL A 1 219 ? -31.893 -14.366 57.658 1.00 29.86 213 VAL A O 1
ATOM 1594 N N . THR A 1 220 ? -29.780 -14.779 58.314 1.00 30.15 214 THR A N 1
ATOM 1595 C CA . THR A 1 220 ? -29.740 -16.115 57.736 1.00 30.68 214 THR A CA 1
ATOM 1596 C C . THR A 1 220 ? -29.254 -17.117 58.777 1.00 31.26 214 THR A C 1
ATOM 1597 O O . THR A 1 220 ? -28.300 -16.850 59.514 1.00 30.60 214 THR A O 1
ATOM 1601 N N . GLN A 1 221 ? -29.922 -18.263 58.856 1.00 31.67 215 GLN A N 1
ATOM 1602 C CA . GLN A 1 221 ? -29.511 -19.290 59.803 1.00 32.74 215 GLN A CA 1
ATOM 1603 C C . GLN A 1 221 ? -28.507 -20.202 59.115 1.00 31.55 215 GLN A C 1
ATOM 1604 O O . GLN A 1 221 ? -28.709 -20.608 57.974 1.00 32.88 215 GLN A O 1
ATOM 1610 N N . VAL A 1 222 ? -27.418 -20.509 59.810 1.00 32.12 216 VAL A N 1
ATOM 1611 C CA . VAL A 1 222 ? -26.381 -21.373 59.259 1.00 31.90 216 VAL A CA 1
ATOM 1612 C C . VAL A 1 222 ? -26.045 -22.502 60.220 1.00 31.77 216 VAL A C 1
ATOM 1613 O O . VAL A 1 222 ? -26.262 -22.391 61.429 1.00 31.69 216 VAL A O 1
ATOM 1617 N N . GLU A 1 223 ? -25.502 -23.584 59.673 1.00 33.50 217 GLU A N 1
ATOM 1618 C CA . GLU A 1 223 ? -25.127 -24.747 60.467 1.00 34.30 217 GLU A CA 1
ATOM 1619 C C . GLU A 1 223 ? -23.964 -24.404 61.395 1.00 33.50 217 GLU A C 1
ATOM 1620 O O . GLU A 1 223 ? -23.909 -24.864 62.535 1.00 33.12 217 GLU A O 1
ATOM 1626 N N . SER A 1 224 ? -23.039 -23.586 60.900 1.00 33.37 218 SER A N 1
ATOM 1627 C CA . SER A 1 224 ? -21.870 -23.182 61.675 1.00 32.03 218 SER A CA 1
ATOM 1628 C C . SER A 1 224 ? -21.425 -21.768 61.324 1.00 31.62 218 SER A C 1
ATOM 1629 O O . SER A 1 224 ? -21.230 -21.444 60.154 1.00 32.27 218 SER A O 1
ATOM 1632 N N . VAL A 1 225 ? -21.258 -20.935 62.345 1.00 30.26 219 VAL A N 1
ATOM 1633 C CA . VAL A 1 225 ? -20.827 -19.560 62.152 1.00 29.95 219 VAL A CA 1
ATOM 1634 C C . VAL A 1 225 ? -19.304 -19.458 62.066 1.00 29.55 219 VAL A C 1
ATOM 1635 O O . VAL A 1 225 ? -18.773 -18.647 61.309 1.00 27.31 219 VAL A O 1
ATOM 1639 N N . SER A 1 226 ? -18.602 -20.281 62.839 1.00 28.81 220 SER A N 1
ATOM 1640 C CA . SER A 1 226 ? -17.144 -20.258 62.823 1.00 28.77 220 SER A CA 1
ATOM 1641 C C . SER A 1 226 ? -16.625 -20.539 61.417 1.00 26.93 220 SER A C 1
ATOM 1642 O O . SER A 1 226 ? -15.532 -20.111 61.057 1.00 27.03 220 SER A O 1
ATOM 1645 N N . ALA A 1 227 ? -17.423 -21.247 60.622 1.00 25.87 221 ALA A N 1
ATOM 1646 C CA . ALA A 1 227 ? -17.046 -21.583 59.253 1.00 24.90 221 ALA A CA 1
ATOM 1647 C C . ALA A 1 227 ? -17.193 -20.394 58.299 1.00 25.14 221 ALA A C 1
ATOM 1648 O O . ALA A 1 227 ? -16.793 -20.466 57.136 1.00 22.47 221 ALA A O 1
ATOM 1650 N N . LEU A 1 228 ? -17.767 -19.304 58.799 1.00 22.54 222 LEU A N 1
ATOM 1651 C CA . LEU A 1 228 ? -17.975 -18.107 57.995 1.00 24.04 222 LEU A CA 1
ATOM 1652 C C . LEU A 1 228 ? -17.163 -16.927 58.519 1.00 22.42 222 LEU A C 1
ATOM 1653 O O . LEU A 1 228 ? -17.125 -15.867 57.897 1.00 22.74 222 LEU A O 1
ATOM 1658 N N . MET A 1 229 ? -16.508 -17.126 59.656 1.00 21.73 223 MET A N 1
ATOM 1659 C CA . MET A 1 229 ? -15.727 -16.079 60.311 1.00 22.39 223 MET A CA 1
ATOM 1660 C C . MET A 1 229 ? -14.404 -15.664 59.654 1.00 20.23 223 MET A C 1
ATOM 1661 O O . MET A 1 229 ? -13.516 -16.485 59.449 1.00 20.54 223 MET A O 1
ATOM 1666 N N . ASP A 1 230 ? -14.289 -14.375 59.339 1.00 16.95 224 ASP A N 1
ATOM 1667 C CA . ASP A 1 230 ? -13.082 -13.799 58.745 1.00 15.12 224 ASP A CA 1
ATOM 1668 C C . ASP A 1 230 ? -12.974 -12.385 59.322 1.00 14.58 224 ASP A C 1
ATOM 1669 O O . ASP A 1 230 ? -13.960 -11.644 59.328 1.00 16.15 224 ASP A O 1
ATOM 1674 N N . VAL A 1 231 ? -11.794 -12.005 59.802 1.00 12.49 225 VAL A N 1
ATOM 1675 C CA . VAL A 1 231 ? -11.629 -10.686 60.407 1.00 13.29 225 VAL A CA 1
ATOM 1676 C C . VAL A 1 231 ? -11.190 -9.587 59.449 1.00 13.45 225 VAL A C 1
ATOM 1677 O O . VAL A 1 231 ? -10.793 -8.503 59.873 1.00 13.81 225 VAL A O 1
ATOM 1681 N N . GLY A 1 232 ? -11.272 -9.865 58.154 1.00 15.36 226 GLY A N 1
ATOM 1682 C CA . GLY A 1 232 ? -10.902 -8.861 57.175 1.00 13.50 226 GLY A CA 1
ATOM 1683 C C . GLY A 1 232 ? -11.951 -7.768 57.174 1.00 14.78 226 GLY A C 1
ATOM 1684 O O . GLY A 1 232 ? -13.105 -8.005 57.524 1.00 12.57 226 GLY A O 1
ATOM 1685 N N . HIS A 1 233 ? -11.557 -6.561 56.796 1.00 15.70 227 HIS A N 1
ATOM 1686 C CA . HIS A 1 233 ? -12.498 -5.453 56.754 1.00 13.88 227 HIS A CA 1
ATOM 1687 C C . HIS A 1 233 ? -11.964 -4.429 55.769 1.00 14.11 227 HIS A C 1
ATOM 1688 O O . HIS A 1 233 ? -10.905 -4.622 55.177 1.00 12.61 227 HIS A O 1
ATOM 1695 N N . GLY A 1 234 ? -12.686 -3.332 55.592 1.00 13.51 228 GLY A N 1
ATOM 1696 C CA . GLY A 1 234 ? -12.216 -2.335 54.652 1.00 14.71 228 GLY A CA 1
ATOM 1697 C C . GLY A 1 234 ? -12.998 -1.045 54.710 1.00 13.72 228 GLY A C 1
ATOM 1698 O O . GLY A 1 234 ? -13.994 -0.934 55.423 1.00 15.44 228 GLY A O 1
ATOM 1699 N N . VAL A 1 235 ? -12.539 -0.064 53.951 1.00 13.91 229 VAL A N 1
ATOM 1700 C CA . VAL A 1 235 ? -13.208 1.216 53.914 1.00 12.73 229 VAL A CA 1
ATOM 1701 C C . VAL A 1 235 ? -12.914 1.928 52.610 1.00 14.53 229 VAL A C 1
ATOM 1702 O O . VAL A 1 235 ? -11.875 1.704 51.968 1.00 11.66 229 VAL A O 1
ATOM 1706 N N . VAL A 1 236 ? -13.866 2.759 52.209 1.00 13.57 230 VAL A N 1
ATOM 1707 C CA . VAL A 1 236 ? -13.732 3.589 51.027 1.00 13.63 230 VAL A CA 1
ATOM 1708 C C . VAL A 1 236 ? -14.183 4.954 51.519 1.00 13.54 230 VAL A C 1
ATOM 1709 O O . VAL A 1 236 ? -15.336 5.130 51.915 1.00 13.69 230 VAL A O 1
ATOM 1713 N N . MET A 1 237 ? -13.251 5.898 51.545 1.00 12.79 231 MET A N 1
ATOM 1714 C CA . MET A 1 237 ? -13.541 7.257 51.970 1.00 14.72 231 MET A CA 1
ATOM 1715 C C . MET A 1 237 ? -13.449 8.128 50.726 1.00 15.06 231 MET A C 1
ATOM 1716 O O . MET A 1 237 ? -12.457 8.076 49.994 1.00 13.30 231 MET A O 1
ATOM 1721 N N . GLU A 1 238 ? -14.485 8.921 50.478 1.00 14.93 232 GLU A N 1
ATOM 1722 C CA . GLU A 1 238 ? -14.491 9.778 49.303 1.00 15.32 232 GLU A CA 1
ATOM 1723 C C . GLU A 1 238 ? -14.940 11.195 49.612 1.00 15.57 232 GLU A C 1
ATOM 1724 O O . GLU A 1 238 ? -15.803 11.411 50.462 1.00 14.07 232 GLU A O 1
ATOM 1730 N N . ARG A 1 239 ? -14.335 12.158 48.924 1.00 14.00 233 ARG A N 1
ATOM 1731 C CA . ARG A 1 239 ? -14.722 13.550 49.084 1.00 13.50 233 ARG A CA 1
ATOM 1732 C C . ARG A 1 239 ? -14.676 14.250 47.740 1.00 13.76 233 ARG A C 1
ATOM 1733 O O . ARG A 1 239 ? -13.767 14.029 46.944 1.00 14.44 233 ARG A O 1
ATOM 1741 N N . LYS A 1 240 ? -15.691 15.068 47.486 1.00 13.41 234 LYS A N 1
ATOM 1742 C CA . LYS A 1 240 ? -15.773 15.868 46.274 1.00 13.91 234 LYS A CA 1
ATOM 1743 C C . LYS A 1 240 ? -15.949 17.263 46.853 1.00 14.78 234 LYS A C 1
ATOM 1744 O O . LYS A 1 240 ? -17.001 17.573 47.415 1.00 14.59 234 LYS A O 1
ATOM 1750 N N . GLY A 1 241 ? -14.918 18.095 46.748 1.00 13.84 235 GLY A N 1
ATOM 1751 C CA . GLY A 1 241 ? -15.026 19.422 47.320 1.00 13.66 235 GLY A CA 1
ATOM 1752 C C . GLY A 1 241 ? -14.317 20.562 46.624 1.00 14.01 235 GLY A C 1
ATOM 1753 O O . GLY A 1 241 ? -13.694 20.400 45.572 1.00 13.41 235 GLY A O 1
ATOM 1754 N N . VAL A 1 242 ? -14.410 21.727 47.254 1.00 13.79 236 VAL A N 1
ATOM 1755 C CA . VAL A 1 242 ? -13.826 22.955 46.743 1.00 13.12 236 VAL A CA 1
ATOM 1756 C C . VAL A 1 242 ? -12.512 23.332 47.415 1.00 14.57 236 VAL A C 1
ATOM 1757 O O . VAL A 1 242 ? -12.456 23.487 48.636 1.00 13.20 236 VAL A O 1
ATOM 1761 N N . SER A 1 243 ? -11.457 23.461 46.617 1.00 12.68 237 SER A N 1
ATOM 1762 C CA . SER A 1 243 ? -10.164 23.903 47.126 1.00 13.87 237 SER A CA 1
ATOM 1763 C C . SER A 1 243 ? -10.176 25.391 46.789 1.00 14.69 237 SER A C 1
ATOM 1764 O O . SER A 1 243 ? -10.175 25.765 45.610 1.00 13.91 237 SER A O 1
ATOM 1767 N N . GLY A 1 244 ? -10.208 26.237 47.813 1.00 14.88 238 GLY A N 1
ATOM 1768 C CA . GLY A 1 244 ? -10.254 27.670 47.570 1.00 15.41 238 GLY A CA 1
ATOM 1769 C C . GLY A 1 244 ? -11.609 28.011 46.980 1.00 14.54 238 GLY A C 1
ATOM 1770 O O . GLY A 1 244 ? -12.613 28.018 47.688 1.00 15.15 238 GLY A O 1
ATOM 1771 N N . ALA A 1 245 ? -11.642 28.278 45.677 1.00 13.86 239 ALA A N 1
ATOM 1772 C CA . ALA A 1 245 ? -12.888 28.596 44.982 1.00 13.57 239 ALA A CA 1
ATOM 1773 C C . ALA A 1 245 ? -13.034 27.662 43.782 1.00 14.48 239 ALA A C 1
ATOM 1774 O O . ALA A 1 245 ? -13.901 27.855 42.928 1.00 12.54 239 ALA A O 1
ATOM 1776 N N . THR A 1 246 ? -12.175 26.648 43.729 1.00 14.73 240 THR A N 1
ATOM 1777 C CA . THR A 1 246 ? -12.173 25.684 42.630 1.00 15.09 240 THR A CA 1
ATOM 1778 C C . THR A 1 246 ? -12.904 24.410 43.034 1.00 15.59 240 THR A C 1
ATOM 1779 O O . THR A 1 246 ? -12.442 23.663 43.901 1.00 14.18 240 THR A O 1
ATOM 1783 N N . HIS A 1 247 ? -14.045 24.174 42.392 1.00 15.48 241 HIS A N 1
ATOM 1784 C CA . HIS A 1 247 ? -14.890 23.022 42.682 1.00 13.57 241 HIS A CA 1
ATOM 1785 C C . HIS A 1 247 ? -14.485 21.696 42.036 1.00 13.92 241 HIS A C 1
ATOM 1786 O O . HIS A 1 247 ? -13.592 21.624 41.194 1.00 12.86 241 HIS A O 1
ATOM 1793 N N . ASN A 1 248 ? -15.171 20.646 42.466 1.00 13.48 242 ASN A N 1
ATOM 1794 C CA . ASN A 1 248 ? -14.981 19.292 41.970 1.00 14.18 242 ASN A CA 1
ATOM 1795 C C . ASN A 1 248 ? -13.604 18.655 42.170 1.00 14.28 242 ASN A C 1
ATOM 1796 O O . ASN A 1 248 ? -13.130 17.916 41.309 1.00 13.38 242 ASN A O 1
ATOM 1801 N N . GLN A 1 249 ? -12.960 18.942 43.297 1.00 13.41 243 GLN A N 1
ATOM 1802 C CA . GLN A 1 249 ? -11.675 18.318 43.606 1.00 12.89 243 GLN A CA 1
ATOM 1803 C C . GLN A 1 249 ? -12.098 16.912 44.064 1.00 13.23 243 GLN A C 1
ATOM 1804 O O . GLN A 1 249 ? -12.965 16.781 44.929 1.00 14.76 243 GLN A O 1
ATOM 1810 N N . LEU A 1 250 ? -11.500 15.869 43.493 1.00 11.99 244 LEU A N 1
ATOM 1811 C CA . LEU A 1 250 ? -11.887 14.493 43.825 1.00 11.56 244 LEU A CA 1
ATOM 1812 C C . LEU A 1 250 ? -10.842 13.706 44.611 1.00 12.50 244 LEU A C 1
ATOM 1813 O O . LEU A 1 250 ? -9.693 13.609 44.190 1.00 10.79 244 LEU A O 1
ATOM 1818 N N . PHE A 1 251 ? -11.258 13.122 45.734 1.00 12.54 245 PHE A N 1
ATOM 1819 C CA . PHE A 1 251 ? -10.354 12.342 46.590 1.00 11.96 245 PHE A CA 1
ATOM 1820 C C . PHE A 1 251 ? -10.954 10.981 46.937 1.00 12.12 245 PHE A C 1
ATOM 1821 O O . PHE A 1 251 ? -12.157 10.867 47.190 1.00 12.25 245 PHE A O 1
ATOM 1829 N N . ARG A 1 252 ? -10.115 9.954 46.985 1.00 11.83 246 ARG A N 1
ATOM 1830 C CA . ARG A 1 252 ? -10.599 8.620 47.330 1.00 11.61 246 ARG A CA 1
ATOM 1831 C C . ARG A 1 252 ? -9.526 7.809 48.047 1.00 14.38 246 ARG A C 1
ATOM 1832 O O . ARG A 1 252 ? -8.383 7.736 47.596 1.00 13.94 246 ARG A O 1
ATOM 1840 N N . PHE A 1 253 ? -9.903 7.209 49.170 1.00 14.27 247 PHE A N 1
ATOM 1841 C CA . PHE A 1 253 ? -8.991 6.383 49.948 1.00 13.14 247 PHE A CA 1
ATOM 1842 C C . PHE A 1 253 ? -9.674 5.050 50.198 1.00 14.26 247 PHE A C 1
ATOM 1843 O O . PHE A 1 253 ? -10.817 5.010 50.672 1.00 13.12 247 PHE A O 1
ATOM 1851 N N . GLU A 1 254 ? -8.986 3.962 49.869 1.00 13.31 248 GLU A N 1
ATOM 1852 C CA . GLU A 1 254 ? -9.540 2.637 50.087 1.00 11.91 248 GLU A CA 1
ATOM 1853 C C . GLU A 1 254 ? -8.538 1.754 50.797 1.00 14.86 248 GLU A C 1
ATOM 1854 O O . GLU A 1 254 ? -7.328 1.874 50.598 1.00 14.00 248 GLU A O 1
ATOM 1860 N N . MET A 1 255 ? -9.066 0.845 51.608 1.00 14.67 249 MET A N 1
ATOM 1861 C CA . MET A 1 255 ? -8.254 -0.053 52.407 1.00 15.77 249 MET A CA 1
ATOM 1862 C C . MET A 1 255 ? -8.945 -1.422 52.482 1.00 13.58 249 MET A C 1
ATOM 1863 O O . MET A 1 255 ? -10.162 -1.491 52.626 1.00 13.19 249 MET A O 1
ATOM 1868 N N . ARG A 1 256 ? -8.172 -2.498 52.344 1.00 13.56 250 ARG A N 1
ATOM 1869 C CA . ARG A 1 256 ? -8.686 -3.869 52.460 1.00 12.13 250 ARG A CA 1
ATOM 1870 C C . ARG A 1 256 ? -7.652 -4.487 53.382 1.00 13.47 250 ARG A C 1
ATOM 1871 O O . ARG A 1 256 ? -6.528 -4.788 52.971 1.00 11.35 250 ARG A O 1
ATOM 1879 N N . ILE A 1 257 ? -8.045 -4.676 54.636 1.00 11.47 251 ILE A N 1
ATOM 1880 C CA . ILE A 1 257 ? -7.112 -5.132 55.649 1.00 12.81 251 ILE A CA 1
ATOM 1881 C C . ILE A 1 257 ? -7.660 -6.086 56.700 1.00 13.10 251 ILE A C 1
ATOM 1882 O O . ILE A 1 257 ? -8.866 -6.324 56.782 1.00 14.04 251 ILE A O 1
ATOM 1887 N N . ASN A 1 258 ? -6.747 -6.632 57.496 1.00 13.21 252 ASN A N 1
ATOM 1888 C CA . ASN A 1 258 ? -7.109 -7.506 58.605 1.00 14.70 252 ASN A CA 1
ATOM 1889 C C . ASN A 1 258 ? -7.427 -6.489 59.698 1.00 14.69 252 ASN A C 1
ATOM 1890 O O . ASN A 1 258 ? -6.556 -5.722 60.106 1.00 15.10 252 ASN A O 1
ATOM 1895 N N . ASN A 1 259 ? -8.680 -6.466 60.142 1.00 15.04 253 ASN A N 1
ATOM 1896 C CA . ASN A 1 259 ? -9.141 -5.516 61.149 1.00 15.23 253 ASN A CA 1
ATOM 1897 C C . ASN A 1 259 ? -8.304 -5.466 62.441 1.00 15.17 253 ASN A C 1
ATOM 1898 O O . ASN A 1 259 ? -7.636 -4.462 62.715 1.00 13.42 253 ASN A O 1
ATOM 1903 N N . PRO A 1 260 ? -8.319 -6.540 63.248 1.00 14.68 254 PRO A N 1
ATOM 1904 C CA . PRO A 1 260 ? -7.525 -6.503 64.482 1.00 13.99 254 PRO A CA 1
ATOM 1905 C C . PRO A 1 260 ? -6.020 -6.297 64.279 1.00 14.17 254 PRO A C 1
ATOM 1906 O O . PRO A 1 260 ? -5.367 -5.667 65.107 1.00 13.59 254 PRO A O 1
ATOM 1910 N N . ALA A 1 261 ? -5.470 -6.810 63.180 1.00 13.49 255 ALA A N 1
ATOM 1911 C CA . ALA A 1 261 ? -4.039 -6.644 62.914 1.00 12.96 255 ALA A CA 1
ATOM 1912 C C . ALA A 1 261 ? -3.672 -5.172 62.726 1.00 14.09 255 ALA A C 1
ATOM 1913 O O . ALA A 1 261 ? -2.677 -4.691 63.276 1.00 14.16 255 ALA A O 1
ATOM 1915 N N . LEU A 1 262 ? -4.474 -4.453 61.947 1.00 12.00 256 LEU A N 1
ATOM 1916 C CA . LEU A 1 262 ? -4.214 -3.037 61.704 1.00 12.39 256 LEU A CA 1
ATOM 1917 C C . LEU A 1 262 ? -4.425 -2.215 62.967 1.00 11.90 256 LEU A C 1
ATOM 1918 O O . LEU A 1 262 ? -3.611 -1.353 63.299 1.00 13.04 256 LEU A O 1
ATOM 1923 N N . THR A 1 263 ? -5.530 -2.478 63.658 1.00 11.57 257 THR A N 1
ATOM 1924 C CA . THR A 1 263 ? -5.857 -1.769 64.885 1.00 12.30 257 THR A CA 1
ATOM 1925 C C . THR A 1 263 ? -4.713 -1.865 65.888 1.00 13.22 257 THR A C 1
ATOM 1926 O O . THR A 1 263 ? -4.302 -0.861 66.467 1.00 12.59 257 THR A O 1
ATOM 1930 N N . ALA A 1 264 ? -4.197 -3.076 66.085 1.00 13.67 258 ALA A N 1
ATOM 1931 C CA . ALA A 1 264 ? -3.103 -3.288 67.023 1.00 11.78 258 ALA A CA 1
ATOM 1932 C C . ALA A 1 264 ? -1.844 -2.539 66.600 1.00 14.34 258 ALA A C 1
ATOM 1933 O O . ALA A 1 264 ? -1.143 -1.979 67.441 1.00 12.97 258 ALA A O 1
ATOM 1935 N N . GLN A 1 265 ? -1.553 -2.533 65.303 1.00 11.81 259 GLN A N 1
ATOM 1936 C CA . GLN A 1 265 ? -0.367 -1.840 64.806 1.00 14.26 259 GLN A CA 1
ATOM 1937 C C . GLN A 1 265 ? -0.498 -0.328 64.998 1.00 13.74 259 GLN A C 1
ATOM 1938 O O . GLN A 1 265 ? 0.468 0.339 65.371 1.00 14.11 259 GLN A O 1
ATOM 1944 N N . VAL A 1 266 ? -1.687 0.216 64.745 1.00 13.16 260 VAL A N 1
ATOM 1945 C CA . VAL A 1 266 ? -1.893 1.649 64.929 1.00 13.22 260 VAL A CA 1
ATOM 1946 C C . VAL A 1 266 ? -1.757 1.986 66.411 1.00 12.29 260 VAL A C 1
ATOM 1947 O O . VAL A 1 266 ? -1.189 3.011 66.766 1.00 12.28 260 VAL A O 1
ATOM 1951 N N . MET A 1 267 ? -2.274 1.119 67.275 1.00 13.68 261 MET A N 1
ATOM 1952 C CA . MET A 1 267 ? -2.178 1.354 68.712 1.00 13.51 261 MET A CA 1
ATOM 1953 C C . MET A 1 267 ? -0.713 1.419 69.134 1.00 12.77 261 MET A C 1
ATOM 1954 O O . MET A 1 267 ? -0.326 2.257 69.950 1.00 15.24 261 MET A O 1
ATOM 1959 N N . VAL A 1 268 ? 0.101 0.535 68.570 1.00 12.34 262 VAL A N 1
ATOM 1960 C CA . VAL A 1 268 ? 1.527 0.528 68.874 1.00 12.43 262 VAL A CA 1
ATOM 1961 C C . VAL A 1 268 ? 2.142 1.872 68.480 1.00 13.00 262 VAL A C 1
ATOM 1962 O O . VAL A 1 268 ? 2.868 2.487 69.263 1.00 11.63 262 VAL A O 1
ATOM 1966 N N . ALA A 1 269 ? 1.846 2.326 67.268 1.00 12.19 263 ALA A N 1
ATOM 1967 C CA . ALA A 1 269 ? 2.376 3.598 66.786 1.00 13.28 263 ALA A CA 1
ATOM 1968 C C . ALA A 1 269 ? 1.910 4.756 67.665 1.00 13.25 263 ALA A C 1
ATOM 1969 O O . ALA A 1 269 ? 2.668 5.689 67.937 1.00 12.21 263 ALA A O 1
ATOM 1971 N N . ALA A 1 270 ? 0.658 4.691 68.109 1.00 12.11 264 ALA A N 1
ATOM 1972 C CA . ALA A 1 270 ? 0.091 5.738 68.949 1.00 12.91 264 ALA A CA 1
ATOM 1973 C C . ALA A 1 270 ? 0.711 5.750 70.349 1.00 13.51 264 ALA A C 1
ATOM 1974 O O . ALA A 1 270 ? 0.815 6.806 70.972 1.00 13.93 264 ALA A O 1
ATOM 1976 N N . LEU A 1 271 ? 1.109 4.580 70.848 1.00 13.12 265 LEU A N 1
ATOM 1977 C CA . LEU A 1 271 ? 1.723 4.499 72.175 1.00 12.66 265 LEU A CA 1
ATOM 1978 C C . LEU A 1 271 ? 3.111 5.108 72.077 1.00 14.93 265 LEU A C 1
ATOM 1979 O O . LEU A 1 271 ? 3.583 5.773 73.002 1.00 14.54 265 LEU A O 1
ATOM 1984 N N . ARG A 1 272 ? 3.760 4.867 70.942 1.00 15.18 266 ARG A N 1
ATOM 1985 C CA . ARG A 1 272 ? 5.084 5.410 70.667 1.00 15.66 266 ARG A CA 1
ATOM 1986 C C . ARG A 1 272 ? 4.970 6.928 70.724 1.00 14.63 266 ARG A C 1
ATOM 1987 O O . ARG A 1 272 ? 5.804 7.604 71.323 1.00 15.19 266 ARG A O 1
ATOM 1995 N N . ALA A 1 273 ? 3.928 7.456 70.092 1.00 15.20 267 ALA A N 1
ATOM 1996 C CA . ALA A 1 273 ? 3.690 8.896 70.074 1.00 14.58 267 ALA A CA 1
ATOM 1997 C C . ALA A 1 273 ? 3.350 9.404 71.473 1.00 15.69 267 ALA A C 1
ATOM 1998 O O . ALA A 1 273 ? 3.802 10.470 71.880 1.00 15.42 267 ALA A O 1
ATOM 2000 N N . ALA A 1 274 ? 2.552 8.637 72.208 1.00 15.74 268 ALA A N 1
ATOM 2001 C CA . ALA A 1 274 ? 2.159 9.024 73.555 1.00 17.07 268 ALA A CA 1
ATOM 2002 C C . ALA A 1 274 ? 3.377 9.324 74.427 1.00 17.74 268 ALA A C 1
ATOM 2003 O O . ALA A 1 274 ? 3.419 10.336 75.131 1.00 17.41 268 ALA A O 1
ATOM 2005 N N . ALA A 1 275 ? 4.364 8.437 74.375 1.00 18.09 269 ALA A N 1
ATOM 2006 C CA . ALA A 1 275 ? 5.578 8.590 75.167 1.00 18.30 269 ALA A CA 1
ATOM 2007 C C . ALA A 1 275 ? 6.335 9.879 74.845 1.00 19.37 269 ALA A C 1
ATOM 2008 O O . ALA A 1 275 ? 7.186 10.317 75.621 1.00 19.28 269 ALA A O 1
ATOM 2010 N N . ARG A 1 276 ? 6.012 10.491 73.710 1.00 17.79 270 ARG A N 1
ATOM 2011 C CA . ARG A 1 276 ? 6.672 11.720 73.276 1.00 17.10 270 ARG A CA 1
ATOM 2012 C C . ARG A 1 276 ? 5.878 12.997 73.546 1.00 17.57 270 ARG A C 1
ATOM 2013 O O . ARG A 1 276 ? 6.359 14.092 73.275 1.00 17.33 270 ARG A O 1
ATOM 2021 N N . GLN A 1 277 ? 4.670 12.862 74.085 1.00 16.14 271 GLN A N 1
ATOM 2022 C CA . GLN A 1 277 ? 3.822 14.025 74.333 1.00 16.12 271 GLN A CA 1
ATOM 2023 C C . GLN A 1 277 ? 3.888 14.568 75.744 1.00 17.12 271 GLN A C 1
ATOM 2024 O O . GLN A 1 277 ? 4.336 13.889 76.660 1.00 16.25 271 GLN A O 1
ATOM 2030 N N . LYS A 1 278 ? 3.439 15.807 75.908 1.00 17.56 272 LYS A N 1
ATOM 2031 C CA . LYS A 1 278 ? 3.373 16.408 77.228 1.00 18.37 272 LYS A CA 1
ATOM 2032 C C . LYS A 1 278 ? 2.210 15.665 77.878 1.00 17.08 272 LYS A C 1
ATOM 2033 O O . LYS A 1 278 ? 1.301 15.220 77.182 1.00 16.45 272 LYS A O 1
ATOM 2039 N N . PRO A 1 279 ? 2.228 15.501 79.209 1.00 15.95 273 PRO A N 1
ATOM 2040 C CA . PRO A 1 279 ? 1.131 14.789 79.871 1.00 14.77 273 PRO A CA 1
ATOM 2041 C C . PRO A 1 279 ? -0.242 15.344 79.521 1.00 15.01 273 PRO A C 1
ATOM 2042 O O . PRO A 1 279 ? -0.434 16.556 79.446 1.00 15.79 273 PRO A O 1
ATOM 2046 N N . GLY A 1 280 ? -1.193 14.441 79.301 1.00 14.05 274 GLY A N 1
ATOM 2047 C CA . GLY A 1 280 ? -2.542 14.838 78.943 1.00 13.45 274 GLY A CA 1
ATOM 2048 C C . GLY A 1 280 ? -3.162 13.788 78.042 1.00 14.40 274 GLY A C 1
ATOM 2049 O O . GLY A 1 280 ? -2.553 12.740 77.810 1.00 15.65 274 GLY A O 1
ATOM 2050 N N . CYS A 1 281 ? -4.361 14.058 77.532 1.00 14.29 275 CYS A N 1
ATOM 2051 C CA . CYS A 1 281 ? -5.045 13.116 76.654 1.00 14.57 275 CYS A CA 1
ATOM 2052 C C . CYS A 1 281 ? -5.172 13.661 75.233 1.00 14.50 275 CYS A C 1
ATOM 2053 O O . CYS A 1 281 ? -5.534 14.821 75.040 1.00 13.81 275 CYS A O 1
ATOM 2056 N N . TYR A 1 282 ? -4.903 12.807 74.247 1.00 14.46 276 TYR A N 1
ATOM 2057 C CA . TYR A 1 282 ? -4.940 13.199 72.833 1.00 15.58 276 TYR A CA 1
ATOM 2058 C C . TYR A 1 282 ? -5.688 12.229 71.914 1.00 15.92 276 TYR A C 1
ATOM 2059 O O . TYR A 1 282 ? -5.726 11.030 72.175 1.00 16.32 276 TYR A O 1
ATOM 2068 N N . THR A 1 283 ? -6.277 12.758 70.840 1.00 15.69 277 THR A N 1
ATOM 2069 C CA . THR A 1 283 ? -6.909 11.914 69.828 1.00 14.99 277 THR A CA 1
ATOM 2070 C C . THR A 1 283 ? -5.797 11.896 68.774 1.00 13.65 277 THR A C 1
ATOM 2071 O O . THR A 1 283 ? -4.869 12.693 68.861 1.00 12.25 277 THR A O 1
ATOM 2075 N N . MET A 1 284 ? -5.867 11.010 67.787 1.00 13.06 278 MET A N 1
ATOM 2076 C CA . MET A 1 284 ? -4.797 10.948 66.794 1.00 14.27 278 MET A CA 1
ATOM 2077 C C . MET A 1 284 ? -4.577 12.190 65.924 1.00 14.25 278 MET A C 1
ATOM 2078 O O . MET A 1 284 ? -3.503 12.349 65.339 1.00 13.80 278 MET A O 1
ATOM 2083 N N . ILE A 1 285 ? -5.565 13.076 65.836 1.00 13.16 279 ILE A N 1
ATOM 2084 C CA . ILE A 1 285 ? -5.387 14.269 65.014 1.00 13.75 279 ILE A CA 1
ATOM 2085 C C . ILE A 1 285 ? -4.718 15.400 65.799 1.00 14.17 279 ILE A C 1
ATOM 2086 O O . ILE A 1 285 ? -4.526 16.501 65.288 1.00 12.72 279 ILE A O 1
ATOM 2091 N N . GLU A 1 286 ? -4.341 15.114 67.040 1.00 13.40 280 GLU A N 1
ATOM 2092 C CA . GLU A 1 286 ? -3.695 16.113 67.887 1.00 15.26 280 GLU A CA 1
ATOM 2093 C C . GLU A 1 286 ? -2.205 15.838 68.071 1.00 15.62 280 GLU A C 1
ATOM 2094 O O . GLU A 1 286 ? -1.547 16.448 68.917 1.00 16.28 280 GLU A O 1
ATOM 2100 N N . ILE A 1 287 ? -1.677 14.931 67.258 1.00 15.01 281 ILE A N 1
ATOM 2101 C CA . ILE A 1 287 ? -0.277 14.538 67.337 1.00 16.10 281 ILE A CA 1
ATOM 2102 C C . ILE A 1 287 ? 0.424 14.667 65.986 1.00 16.65 281 ILE A C 1
ATOM 2103 O O . ILE A 1 287 ? -0.101 14.225 64.973 1.00 16.74 281 ILE A O 1
ATOM 2108 N N . PRO A 1 288 ? 1.619 15.276 65.954 1.00 18.68 282 PRO A N 1
ATOM 2109 C CA . PRO A 1 288 ? 2.288 15.380 64.653 1.00 17.96 282 PRO A CA 1
ATOM 2110 C C . PRO A 1 288 ? 2.548 13.964 64.132 1.00 18.17 282 PRO A C 1
ATOM 2111 O O . PRO A 1 288 ? 3.067 13.112 64.851 1.00 17.63 282 PRO A O 1
ATOM 2115 N N . VAL A 1 289 ? 2.171 13.722 62.883 1.00 16.97 283 VAL A N 1
ATOM 2116 C CA . VAL A 1 289 ? 2.313 12.407 62.275 1.00 17.70 283 VAL A CA 1
ATOM 2117 C C . VAL A 1 289 ? 3.692 11.764 62.408 1.00 16.27 283 VAL A C 1
ATOM 2118 O O . VAL A 1 289 ? 3.801 10.541 62.522 1.00 16.43 283 VAL A O 1
ATOM 2122 N N . ILE A 1 290 ? 4.743 12.576 62.419 1.00 14.58 284 ILE A N 1
ATOM 2123 C CA . ILE A 1 290 ? 6.091 12.038 62.540 1.00 13.58 284 ILE A CA 1
ATOM 2124 C C . ILE A 1 290 ? 6.325 11.382 63.909 1.00 14.99 284 ILE A C 1
ATOM 2125 O O . ILE A 1 290 ? 7.184 10.513 64.041 1.00 14.10 284 ILE A O 1
ATOM 2130 N N . ASP A 1 291 ? 5.557 11.784 64.923 1.00 13.72 285 ASP A N 1
ATOM 2131 C CA . ASP A 1 291 ? 5.710 11.195 66.255 1.00 13.11 285 ASP A CA 1
ATOM 2132 C C . ASP A 1 291 ? 5.249 9.732 66.274 1.00 14.00 285 ASP A C 1
ATOM 2133 O O . ASP A 1 291 ? 5.496 9.009 67.241 1.00 13.09 285 ASP A O 1
ATOM 2138 N N . TYR A 1 292 ? 4.579 9.303 65.206 1.00 12.36 286 TYR A N 1
ATOM 2139 C CA . TYR A 1 292 ? 4.108 7.923 65.098 1.00 12.75 286 TYR A CA 1
ATOM 2140 C C . TYR A 1 292 ? 5.187 7.015 64.508 1.00 14.05 286 TYR A C 1
ATOM 2141 O O . TYR A 1 292 ? 5.034 5.790 64.479 1.00 13.67 286 TYR A O 1
ATOM 2150 N N . LEU A 1 293 ? 6.273 7.621 64.035 1.00 12.74 287 LEU A N 1
ATOM 2151 C CA . LEU A 1 293 ? 7.377 6.884 63.418 1.00 14.32 287 LEU A CA 1
ATOM 2152 C C . LEU A 1 293 ? 8.545 6.744 64.390 1.00 14.86 287 LEU A C 1
ATOM 2153 O O . LEU A 1 293 ? 8.922 7.703 65.058 1.00 15.73 287 LEU A O 1
ATOM 2158 N N . PRO A 1 294 ? 9.141 5.544 64.471 1.00 15.81 288 PRO A N 1
ATOM 2159 C CA . PRO A 1 294 ? 10.267 5.280 65.374 1.00 16.54 288 PRO A CA 1
ATOM 2160 C C . PRO A 1 294 ? 11.577 5.969 64.986 1.00 17.33 288 PRO A C 1
ATOM 2161 O O . PRO A 1 294 ? 11.871 6.144 63.805 1.00 17.81 288 PRO A O 1
ATOM 2165 N N . GLY A 1 295 ? 12.356 6.357 65.993 1.00 19.15 289 GLY A N 1
ATOM 2166 C CA . GLY A 1 295 ? 13.640 6.989 65.737 1.00 19.46 289 GLY A CA 1
ATOM 2167 C C . GLY A 1 295 ? 13.622 8.474 65.435 1.00 20.31 289 GLY A C 1
ATOM 2168 O O . GLY A 1 295 ? 12.574 9.119 65.498 1.00 18.35 289 GLY A O 1
ATOM 2169 N N . ASP A 1 296 ? 14.794 9.008 65.096 1.00 21.24 290 ASP A N 1
ATOM 2170 C CA . ASP A 1 296 ? 14.953 10.428 64.796 1.00 22.99 290 ASP A CA 1
ATOM 2171 C C . ASP A 1 296 ? 14.125 10.901 63.613 1.00 20.55 290 ASP A C 1
ATOM 2172 O O . ASP A 1 296 ? 13.914 10.169 62.651 1.00 19.06 290 ASP A O 1
ATOM 2177 N N . ARG A 1 297 ? 13.683 12.151 63.691 1.00 20.14 291 ARG A N 1
ATOM 2178 C CA . ARG A 1 297 ? 12.857 12.763 62.657 1.00 19.54 291 ARG A CA 1
ATOM 2179 C C . ARG A 1 297 ? 13.536 12.973 61.308 1.00 20.34 291 ARG A C 1
ATOM 2180 O O . ARG A 1 297 ? 12.935 12.735 60.260 1.00 18.34 291 ARG A O 1
ATOM 2188 N N . GLU A 1 298 ? 14.784 13.432 61.343 1.00 21.08 292 GLU A N 1
ATOM 2189 C CA . GLU A 1 298 ? 15.557 13.712 60.131 1.00 22.04 292 GLU A CA 1
ATOM 2190 C C . GLU A 1 298 ? 15.438 12.648 59.038 1.00 18.05 292 GLU A C 1
ATOM 2191 O O . GLU A 1 298 ? 15.063 12.949 57.905 1.00 16.41 292 GLU A O 1
ATOM 2197 N N . ALA A 1 299 ? 15.759 11.405 59.378 1.00 17.60 293 ALA A N 1
ATOM 2198 C CA . ALA A 1 299 ? 15.700 10.308 58.412 1.00 18.26 293 ALA A CA 1
ATOM 2199 C C . ALA A 1 299 ? 14.321 10.152 57.768 1.00 16.97 293 ALA A C 1
ATOM 2200 O O . ALA A 1 299 ? 14.212 9.910 56.566 1.00 17.53 293 ALA A O 1
ATOM 2202 N N . TRP A 1 300 ? 13.268 10.284 58.567 1.00 15.91 294 TRP A N 1
ATOM 2203 C CA . TRP A 1 300 ? 11.915 10.147 58.044 1.00 16.04 294 TRP A CA 1
ATOM 2204 C C . TRP A 1 300 ? 11.533 11.302 57.126 1.00 16.29 294 TRP A C 1
ATOM 2205 O O . TRP A 1 300 ? 10.811 11.109 56.149 1.00 16.33 294 TRP A O 1
ATOM 2216 N N . ILE A 1 301 ? 12.016 12.499 57.440 1.00 16.92 295 ILE A N 1
ATOM 2217 C CA . ILE A 1 301 ? 11.715 13.666 56.617 1.00 17.06 295 ILE A CA 1
ATOM 2218 C C . ILE A 1 301 ? 12.330 13.500 55.226 1.00 19.72 295 ILE A C 1
ATOM 2219 O O . ILE A 1 301 ? 11.664 13.717 54.214 1.00 16.45 295 ILE A O 1
ATOM 2224 N N . ARG A 1 302 ? 13.596 13.100 55.176 1.00 20.50 296 ARG A N 1
ATOM 2225 C CA . ARG A 1 302 ? 14.273 12.903 53.897 1.00 23.15 296 ARG A CA 1
ATOM 2226 C C . ARG A 1 302 ? 13.644 11.760 53.115 1.00 24.32 296 ARG A C 1
ATOM 2227 O O . ARG A 1 302 ? 13.581 11.784 51.889 1.00 24.55 296 ARG A O 1
ATOM 2235 N N . LYS A 1 303 ? 13.160 10.765 53.842 1.00 23.71 297 LYS A N 1
ATOM 2236 C CA . LYS A 1 303 ? 12.576 9.583 53.236 1.00 25.48 297 LYS A CA 1
ATOM 2237 C C . LYS A 1 303 ? 11.119 9.694 52.778 1.00 24.60 297 LYS A C 1
ATOM 2238 O O . LYS A 1 303 ? 10.758 9.171 51.724 1.00 23.70 297 LYS A O 1
ATOM 2244 N N . LEU A 1 304 ? 10.291 10.392 53.546 1.00 21.17 298 LEU A N 1
ATOM 2245 C CA . LEU A 1 304 ? 8.871 10.485 53.225 1.00 19.83 298 LEU A CA 1
ATOM 2246 C C . LEU A 1 304 ? 8.307 11.772 52.639 1.00 19.54 298 LEU A C 1
ATOM 2247 O O . LEU A 1 304 ? 7.331 11.731 51.885 1.00 18.71 298 LEU A O 1
ATOM 2252 N N . VAL A 1 305 ? 8.890 12.911 52.986 1.00 17.53 299 VAL A N 1
ATOM 2253 C CA . VAL A 1 305 ? 8.350 14.177 52.507 1.00 16.77 299 VAL A CA 1
ATOM 2254 C C . VAL A 1 305 ? 8.549 14.463 51.025 1.00 17.44 299 VAL A C 1
ATOM 2255 O O . VAL A 1 305 ? 9.708 14.582 50.572 1.00 17.62 299 VAL A O 1
ATOM 2260 N N . LYS B 1 9 ? -14.471 -39.538 16.602 1.00 30.14 3 LYS B N 1
ATOM 2261 C CA . LYS B 1 9 ? -15.306 -38.380 17.027 1.00 27.55 3 LYS B CA 1
ATOM 2262 C C . LYS B 1 9 ? -16.627 -38.822 17.643 1.00 26.23 3 LYS B C 1
ATOM 2263 O O . LYS B 1 9 ? -17.264 -39.762 17.166 1.00 24.21 3 LYS B O 1
ATOM 2269 N N . LEU B 1 10 ? -17.032 -38.135 18.706 1.00 22.69 4 LEU B N 1
ATOM 2270 C CA . LEU B 1 10 ? -18.283 -38.448 19.379 1.00 20.21 4 LEU B CA 1
ATOM 2271 C C . LEU B 1 10 ? -19.453 -38.006 18.502 1.00 20.29 4 LEU B C 1
ATOM 2272 O O . LEU B 1 10 ? -19.511 -36.849 18.068 1.00 19.48 4 LEU B O 1
ATOM 2277 N N . ARG B 1 11 ? -20.373 -38.926 18.230 1.00 17.58 5 ARG B N 1
ATOM 2278 C CA . ARG B 1 11 ? -21.538 -38.613 17.412 1.00 17.32 5 ARG B CA 1
ATOM 2279 C C . ARG B 1 11 ? -22.584 -37.973 18.317 1.00 17.06 5 ARG B C 1
ATOM 2280 O O . ARG B 1 11 ? -23.113 -38.607 19.233 1.00 15.05 5 ARG B O 1
ATOM 2288 N N . VAL B 1 12 ? -22.874 -36.706 18.043 1.00 16.70 6 VAL B N 1
ATOM 2289 C CA . VAL B 1 12 ? -23.794 -35.936 18.866 1.00 17.81 6 VAL B CA 1
ATOM 2290 C C . VAL B 1 12 ? -25.038 -35.394 18.182 1.00 18.88 6 VAL B C 1
ATOM 2291 O O . VAL B 1 12 ? -25.034 -35.085 16.989 1.00 20.46 6 VAL B O 1
ATOM 2295 N N . ALA B 1 13 ? -26.103 -35.275 18.964 1.00 18.29 7 ALA B N 1
ATOM 2296 C CA . ALA B 1 13 ? -27.355 -34.735 18.469 1.00 18.74 7 ALA B CA 1
ATOM 2297 C C . ALA B 1 13 ? -27.785 -33.581 19.364 1.00 18.13 7 ALA B C 1
ATOM 2298 O O . ALA B 1 13 ? -27.607 -33.623 20.582 1.00 17.86 7 ALA B O 1
ATOM 2300 N N . VAL B 1 14 ? -28.331 -32.540 18.751 1.00 17.67 8 VAL B N 1
ATOM 2301 C CA . VAL B 1 14 ? -28.829 -31.399 19.499 1.00 18.19 8 VAL B CA 1
ATOM 2302 C C . VAL B 1 14 ? -30.327 -31.641 19.640 1.00 19.83 8 VAL B C 1
ATOM 2303 O O . VAL B 1 14 ? -31.040 -31.720 18.641 1.00 20.07 8 VAL B O 1
ATOM 2307 N N . VAL B 1 15 ? -30.796 -31.786 20.875 1.00 19.59 9 VAL B N 1
ATOM 2308 C CA . VAL B 1 15 ? -32.212 -32.025 21.116 1.00 21.27 9 VAL B CA 1
ATOM 2309 C C . VAL B 1 15 ? -32.884 -30.760 21.634 1.00 24.26 9 VAL B C 1
ATOM 2310 O O . VAL B 1 15 ? -32.590 -30.284 22.730 1.00 22.50 9 VAL B O 1
ATOM 2314 N N . GLY B 1 16 ? -33.795 -30.225 20.826 1.00 24.52 10 GLY B N 1
ATOM 2315 C CA . GLY B 1 16 ? -34.487 -29.006 21.185 1.00 25.54 10 GLY B CA 1
ATOM 2316 C C . GLY B 1 16 ? -33.831 -27.887 20.411 1.00 27.11 10 GLY B C 1
ATOM 2317 O O . GLY B 1 16 ? -32.605 -27.818 20.336 1.00 26.85 10 GLY B O 1
ATOM 2318 N N . TYR B 1 17 ? -34.624 -27.010 19.813 1.00 28.25 11 TYR B N 1
ATOM 2319 C CA . TYR B 1 17 ? -34.030 -25.929 19.052 1.00 30.68 11 TYR B CA 1
ATOM 2320 C C . TYR B 1 17 ? -34.571 -24.558 19.434 1.00 34.86 11 TYR B C 1
ATOM 2321 O O . TYR B 1 17 ? -35.591 -24.110 18.914 1.00 37.35 11 TYR B O 1
ATOM 2330 N N . GLY B 1 18 ? -33.868 -23.908 20.356 1.00 36.53 12 GLY B N 1
ATOM 2331 C CA . GLY B 1 18 ? -34.233 -22.580 20.811 1.00 38.78 12 GLY B CA 1
ATOM 2332 C C . GLY B 1 18 ? -32.952 -21.773 20.886 1.00 39.80 12 GLY B C 1
ATOM 2333 O O . GLY B 1 18 ? -32.013 -22.032 20.125 1.00 38.27 12 GLY B O 1
ATOM 2334 N N . ASN B 1 19 ? -32.893 -20.798 21.788 1.00 41.10 13 ASN B N 1
ATOM 2335 C CA . ASN B 1 19 ? -31.683 -19.997 21.926 1.00 41.13 13 ASN B CA 1
ATOM 2336 C C . ASN B 1 19 ? -30.490 -20.925 22.085 1.00 41.19 13 ASN B C 1
ATOM 2337 O O . ASN B 1 19 ? -29.721 -21.123 21.142 1.00 39.58 13 ASN B O 1
ATOM 2342 N N . VAL B 1 20 ? -30.351 -21.504 23.277 1.00 41.04 14 VAL B N 1
ATOM 2343 C CA . VAL B 1 20 ? -29.252 -22.420 23.557 1.00 39.32 14 VAL B CA 1
ATOM 2344 C C . VAL B 1 20 ? -29.110 -23.419 22.415 1.00 38.77 14 VAL B C 1
ATOM 2345 O O . VAL B 1 20 ? -28.005 -23.827 22.077 1.00 39.31 14 VAL B O 1
ATOM 2349 N N . GLY B 1 21 ? -30.239 -23.796 21.819 1.00 38.62 15 GLY B N 1
ATOM 2350 C CA . GLY B 1 21 ? -30.229 -24.734 20.709 1.00 36.50 15 GLY B CA 1
ATOM 2351 C C . GLY B 1 21 ? -29.445 -24.252 19.495 1.00 34.81 15 GLY B C 1
ATOM 2352 O O . GLY B 1 21 ? -28.548 -24.949 19.022 1.00 35.51 15 GLY B O 1
ATOM 2353 N N . ARG B 1 22 ? -29.773 -23.072 18.980 1.00 32.23 16 ARG B N 1
ATOM 2354 C CA . ARG B 1 22 ? -29.064 -22.545 17.818 1.00 30.92 16 ARG B CA 1
ATOM 2355 C C . ARG B 1 22 ? -27.597 -22.342 18.172 1.00 27.86 16 ARG B C 1
ATOM 2356 O O . ARG B 1 22 ? -26.710 -22.522 17.340 1.00 26.17 16 ARG B O 1
ATOM 2364 N N . TYR B 1 23 ? -27.351 -21.962 19.419 1.00 23.82 17 TYR B N 1
ATOM 2365 C CA . TYR B 1 23 ? -25.990 -21.766 19.890 1.00 23.02 17 TYR B CA 1
ATOM 2366 C C . TYR B 1 23 ? -25.363 -23.144 20.093 1.00 20.89 17 TYR B C 1
ATOM 2367 O O . TYR B 1 23 ? -24.155 -23.316 19.945 1.00 22.02 17 TYR B O 1
ATOM 2376 N N . ALA B 1 24 ? -26.201 -24.125 20.416 1.00 19.43 18 ALA B N 1
ATOM 2377 C CA . ALA B 1 24 ? -25.740 -25.498 20.619 1.00 19.88 18 ALA B CA 1
ATOM 2378 C C . ALA B 1 24 ? -25.236 -26.045 19.284 1.00 18.60 18 ALA B C 1
ATOM 2379 O O . ALA B 1 24 ? -24.234 -26.751 19.222 1.00 17.95 18 ALA B O 1
ATOM 2381 N N . LEU B 1 25 ? -25.951 -25.713 18.216 1.00 17.46 19 LEU B N 1
ATOM 2382 C CA . LEU B 1 25 ? -25.571 -26.140 16.874 1.00 18.73 19 LEU B CA 1
ATOM 2383 C C . LEU B 1 25 ? -24.159 -25.650 16.562 1.00 17.86 19 LEU B C 1
ATOM 2384 O O . LEU B 1 25 ? -23.304 -26.415 16.113 1.00 17.71 19 LEU B O 1
ATOM 2389 N N . GLU B 1 26 ? -23.922 -24.364 16.806 1.00 16.68 20 GLU B N 1
ATOM 2390 C CA . GLU B 1 26 ? -22.624 -23.753 16.544 1.00 18.20 20 GLU B CA 1
ATOM 2391 C C . GLU B 1 26 ? -21.533 -24.326 17.449 1.00 16.95 20 GLU B C 1
ATOM 2392 O O . GLU B 1 26 ? -20.399 -24.513 17.018 1.00 18.48 20 GLU B O 1
ATOM 2398 N N . ALA B 1 27 ? -21.878 -24.599 18.701 1.00 17.55 21 ALA B N 1
ATOM 2399 C CA . ALA B 1 27 ? -20.912 -25.152 19.643 1.00 16.45 21 ALA B CA 1
ATOM 2400 C C . ALA B 1 27 ? -20.439 -26.527 19.177 1.00 17.18 21 ALA B C 1
ATOM 2401 O O . ALA B 1 27 ? -19.250 -26.830 19.215 1.00 17.54 21 ALA B O 1
ATOM 2403 N N . VAL B 1 28 ? -21.372 -27.356 18.725 1.00 16.48 22 VAL B N 1
ATOM 2404 C CA . VAL B 1 28 ? -21.015 -28.694 18.253 1.00 17.75 22 VAL B CA 1
ATOM 2405 C C . VAL B 1 28 ? -20.213 -28.640 16.954 1.00 18.45 22 VAL B C 1
ATOM 2406 O O . VAL B 1 28 ? -19.194 -29.313 16.813 1.00 17.30 22 VAL B O 1
ATOM 2410 N N . GLN B 1 29 ? -20.665 -27.827 16.006 1.00 19.23 23 GLN B N 1
ATOM 2411 C CA . GLN B 1 29 ? -19.963 -27.723 14.735 1.00 20.98 23 GLN B CA 1
ATOM 2412 C C . GLN B 1 29 ? -18.535 -27.224 14.929 1.00 20.10 23 GLN B C 1
ATOM 2413 O O . GLN B 1 29 ? -17.653 -27.554 14.144 1.00 19.86 23 GLN B O 1
ATOM 2419 N N . ALA B 1 30 ? -18.311 -26.440 15.982 1.00 19.24 24 ALA B N 1
ATOM 2420 C CA . ALA B 1 30 ? -16.983 -25.895 16.268 1.00 21.01 24 ALA B CA 1
ATOM 2421 C C . ALA B 1 30 ? -16.092 -26.833 17.082 1.00 21.30 24 ALA B C 1
ATOM 2422 O O . ALA B 1 30 ? -14.895 -26.581 17.227 1.00 21.53 24 ALA B O 1
ATOM 2424 N N . ALA B 1 31 ? -16.665 -27.906 17.617 1.00 19.89 25 ALA B N 1
ATOM 2425 C CA . ALA B 1 31 ? -15.901 -28.866 18.411 1.00 20.57 25 ALA B CA 1
ATOM 2426 C C . ALA B 1 31 ? -15.029 -29.731 17.501 1.00 21.89 25 ALA B C 1
ATOM 2427 O O . ALA B 1 31 ? -15.508 -30.283 16.511 1.00 23.37 25 ALA B O 1
ATOM 2429 N N . PRO B 1 32 ? -13.734 -29.865 17.830 1.00 20.84 26 PRO B N 1
ATOM 2430 C CA . PRO B 1 32 ? -12.814 -30.670 17.018 1.00 21.81 26 PRO B CA 1
ATOM 2431 C C . PRO B 1 32 ? -12.963 -32.182 17.190 1.00 21.92 26 PRO B C 1
ATOM 2432 O O . PRO B 1 32 ? -12.522 -32.957 16.340 1.00 21.51 26 PRO B O 1
ATOM 2436 N N . ASP B 1 33 ? -13.599 -32.593 18.281 1.00 19.23 27 ASP B N 1
ATOM 2437 C CA . ASP B 1 33 ? -13.765 -34.009 18.579 1.00 19.65 27 ASP B CA 1
ATOM 2438 C C . ASP B 1 33 ? -15.201 -34.508 18.474 1.00 20.91 27 ASP B C 1
ATOM 2439 O O . ASP B 1 33 ? -15.534 -35.559 19.015 1.00 19.34 27 ASP B O 1
ATOM 2444 N N . MET B 1 34 ? -16.050 -33.768 17.771 1.00 18.79 28 MET B N 1
ATOM 2445 C CA . MET B 1 34 ? -17.439 -34.177 17.639 1.00 20.00 28 MET B CA 1
ATOM 2446 C C . MET B 1 34 ? -17.978 -34.115 16.223 1.00 20.40 28 MET B C 1
ATOM 2447 O O . MET B 1 34 ? -17.535 -33.315 15.404 1.00 19.44 28 MET B O 1
ATOM 2452 N N . GLU B 1 35 ? -18.951 -34.976 15.958 1.00 21.24 29 GLU B N 1
ATOM 2453 C CA . GLU B 1 35 ? -19.604 -35.045 14.661 1.00 21.85 29 GLU B CA 1
ATOM 2454 C C . GLU B 1 35 ? -21.094 -34.840 14.903 1.00 21.60 29 GLU B C 1
ATOM 2455 O O . GLU B 1 35 ? -21.731 -35.631 15.594 1.00 20.63 29 GLU B O 1
ATOM 2461 N N . LEU B 1 36 ? -21.642 -33.762 14.354 1.00 20.14 30 LEU B N 1
ATOM 2462 C CA . LEU B 1 36 ? -23.061 -33.478 14.517 1.00 21.23 30 LEU B CA 1
ATOM 2463 C C . LEU B 1 36 ? -23.873 -34.388 13.605 1.00 22.52 30 LEU B C 1
ATOM 2464 O O . LEU B 1 36 ? -23.805 -34.271 12.380 1.00 22.81 30 LEU B O 1
ATOM 2469 N N . VAL B 1 37 ? -24.639 -35.297 14.198 1.00 21.83 31 VAL B N 1
ATOM 2470 C CA . VAL B 1 37 ? -25.461 -36.202 13.412 1.00 22.01 31 VAL B CA 1
ATOM 2471 C C . VAL B 1 37 ? -26.706 -35.453 12.946 1.00 21.58 31 VAL B C 1
ATOM 2472 O O . VAL B 1 37 ? -27.176 -35.638 11.824 1.00 20.99 31 VAL B O 1
ATOM 2476 N N . GLY B 1 38 ? -27.233 -34.593 13.808 1.00 20.90 32 GLY B N 1
ATOM 2477 C CA . GLY B 1 38 ? -28.413 -33.837 13.439 1.00 18.94 32 GLY B CA 1
ATOM 2478 C C . GLY B 1 38 ? -29.098 -33.162 14.606 1.00 20.72 32 GLY B C 1
ATOM 2479 O O . GLY B 1 38 ? -28.618 -33.199 15.745 1.00 18.65 32 GLY B O 1
ATOM 2480 N N . VAL B 1 39 ? -30.233 -32.538 14.311 1.00 18.88 33 VAL B N 1
ATOM 2481 C CA . VAL B 1 39 ? -31.010 -31.838 15.317 1.00 18.86 33 VAL B CA 1
ATOM 2482 C C . VAL B 1 39 ? -32.394 -32.448 15.476 1.00 19.54 33 VAL B C 1
ATOM 2483 O O . VAL B 1 39 ? -33.067 -32.759 14.493 1.00 17.82 33 VAL B O 1
ATOM 2487 N N . VAL B 1 40 ? -32.811 -32.618 16.724 1.00 19.95 34 VAL B N 1
ATOM 2488 C CA . VAL B 1 40 ? -34.130 -33.156 17.020 1.00 19.95 34 VAL B CA 1
ATOM 2489 C C . VAL B 1 40 ? -34.986 -31.987 17.497 1.00 22.09 34 VAL B C 1
ATOM 2490 O O . VAL B 1 40 ? -34.630 -31.305 18.457 1.00 19.52 34 VAL B O 1
ATOM 2494 N N . ARG B 1 41 ? -36.099 -31.741 16.817 1.00 22.61 35 ARG B N 1
ATOM 2495 C CA . ARG B 1 41 ? -36.979 -30.657 17.211 1.00 23.88 35 ARG B CA 1
ATOM 2496 C C . ARG B 1 41 ? -38.442 -31.001 16.937 1.00 26.04 35 ARG B C 1
ATOM 2497 O O . ARG B 1 41 ? -38.755 -31.843 16.094 1.00 23.39 35 ARG B O 1
ATOM 2505 N N . ARG B 1 42 ? -39.330 -30.344 17.672 1.00 28.00 36 ARG B N 1
ATOM 2506 C CA . ARG B 1 42 ? -40.768 -30.562 17.556 1.00 32.51 36 ARG B CA 1
ATOM 2507 C C . ARG B 1 42 ? -41.368 -30.207 16.202 1.00 33.07 36 ARG B C 1
ATOM 2508 O O . ARG B 1 42 ? -42.326 -30.845 15.760 1.00 33.33 36 ARG B O 1
ATOM 2516 N N . LYS B 1 43 ? -40.812 -29.196 15.545 1.00 33.27 37 LYS B N 1
ATOM 2517 C CA . LYS B 1 43 ? -41.339 -28.757 14.258 1.00 36.69 37 LYS B CA 1
ATOM 2518 C C . LYS B 1 43 ? -40.326 -28.713 13.121 1.00 35.36 37 LYS B C 1
ATOM 2519 O O . LYS B 1 43 ? -39.262 -28.108 13.242 1.00 35.00 37 LYS B O 1
ATOM 2525 N N . VAL B 1 44 ? -40.676 -29.350 12.008 1.00 35.51 38 VAL B N 1
ATOM 2526 C CA . VAL B 1 44 ? -39.809 -29.376 10.836 1.00 35.97 38 VAL B CA 1
ATOM 2527 C C . VAL B 1 44 ? -40.593 -28.890 9.618 1.00 37.38 38 VAL B C 1
ATOM 2528 O O . VAL B 1 44 ? -41.298 -29.662 8.968 1.00 36.25 38 VAL B O 1
ATOM 2532 N N . LEU B 1 45 ? -40.459 -27.602 9.318 1.00 39.10 39 LEU B N 1
ATOM 2533 C CA . LEU B 1 45 ? -41.158 -26.992 8.194 1.00 40.79 39 LEU B CA 1
ATOM 2534 C C . LEU B 1 45 ? -40.470 -27.251 6.863 1.00 41.00 39 LEU B C 1
ATOM 2535 O O . LEU B 1 45 ? -39.281 -27.569 6.815 1.00 40.84 39 LEU B O 1
ATOM 2540 N N . ALA B 1 46 ? -41.230 -27.101 5.782 1.00 42.48 40 ALA B N 1
ATOM 2541 C CA . ALA B 1 46 ? -40.712 -27.299 4.436 1.00 42.43 40 ALA B CA 1
ATOM 2542 C C . ALA B 1 46 ? -39.670 -26.228 4.142 1.00 42.59 40 ALA B C 1
ATOM 2543 O O . ALA B 1 46 ? -38.685 -26.479 3.449 1.00 42.05 40 ALA B O 1
ATOM 2545 N N . ALA B 1 47 ? -39.898 -25.030 4.672 1.00 42.95 41 ALA B N 1
ATOM 2546 C CA . ALA B 1 47 ? -38.974 -23.918 4.481 1.00 43.19 41 ALA B CA 1
ATOM 2547 C C . ALA B 1 47 ? -37.851 -24.050 5.502 1.00 43.17 41 ALA B C 1
ATOM 2548 O O . ALA B 1 47 ? -37.931 -23.511 6.605 1.00 43.00 41 ALA B O 1
ATOM 2550 N N . THR B 1 48 ? -36.806 -24.776 5.121 1.00 43.03 42 THR B N 1
ATOM 2551 C CA . THR B 1 48 ? -35.662 -25.015 5.990 1.00 42.29 42 THR B CA 1
ATOM 2552 C C . THR B 1 48 ? -34.946 -23.735 6.412 1.00 41.46 42 THR B C 1
ATOM 2553 O O . THR B 1 48 ? -34.478 -22.971 5.566 1.00 41.61 42 THR B O 1
ATOM 2557 N N . PRO B 1 49 ? -34.853 -23.482 7.729 1.00 40.96 43 PRO B N 1
ATOM 2558 C CA . PRO B 1 49 ? -34.171 -22.280 8.222 1.00 39.85 43 PRO B CA 1
ATOM 2559 C C . PRO B 1 49 ? -32.744 -22.249 7.673 1.00 39.34 43 PRO B C 1
ATOM 2560 O O . PRO B 1 49 ? -32.099 -23.290 7.545 1.00 37.99 43 PRO B O 1
ATOM 2564 N N . PRO B 1 50 ? -32.233 -21.053 7.344 1.00 38.65 44 PRO B N 1
ATOM 2565 C CA . PRO B 1 50 ? -30.886 -20.868 6.800 1.00 37.98 44 PRO B CA 1
ATOM 2566 C C . PRO B 1 50 ? -29.751 -21.640 7.477 1.00 36.07 44 PRO B C 1
ATOM 2567 O O . PRO B 1 50 ? -29.029 -22.385 6.816 1.00 36.23 44 PRO B O 1
ATOM 2571 N N . GLU B 1 51 ? -29.593 -21.464 8.785 1.00 35.11 45 GLU B N 1
ATOM 2572 C CA . GLU B 1 51 ? -28.521 -22.139 9.515 1.00 35.02 45 GLU B CA 1
ATOM 2573 C C . GLU B 1 51 ? -28.662 -23.661 9.561 1.00 33.27 45 GLU B C 1
ATOM 2574 O O . GLU B 1 51 ? -27.686 -24.371 9.820 1.00 31.52 45 GLU B O 1
ATOM 2580 N N . LEU B 1 52 ? -29.869 -24.163 9.319 1.00 31.53 46 LEU B N 1
ATOM 2581 C CA . LEU B 1 52 ? -30.100 -25.602 9.341 1.00 29.80 46 LEU B CA 1
ATOM 2582 C C . LEU B 1 52 ? -29.962 -26.224 7.959 1.00 30.83 46 LEU B C 1
ATOM 2583 O O . LEU B 1 52 ? -30.244 -27.408 7.763 1.00 30.02 46 LEU B O 1
ATOM 2588 N N . THR B 1 53 ? -29.529 -25.418 6.998 1.00 32.43 47 THR B N 1
ATOM 2589 C CA . THR B 1 53 ? -29.321 -25.904 5.643 1.00 33.26 47 THR B CA 1
ATOM 2590 C C . THR B 1 53 ? -28.170 -26.903 5.715 1.00 32.31 47 THR B C 1
ATOM 2591 O O . THR B 1 53 ? -27.133 -26.622 6.311 1.00 33.69 47 THR B O 1
ATOM 2595 N N . GLY B 1 54 ? -28.355 -28.074 5.121 1.00 31.63 48 GLY B N 1
ATOM 2596 C CA . GLY B 1 54 ? -27.305 -29.072 5.148 1.00 30.30 48 GLY B CA 1
ATOM 2597 C C . GLY B 1 54 ? -27.248 -29.852 6.449 1.00 28.30 48 GLY B C 1
ATOM 2598 O O . GLY B 1 54 ? -26.344 -30.661 6.651 1.00 30.39 48 GLY B O 1
ATOM 2599 N N . VAL B 1 55 ? -28.211 -29.615 7.333 1.00 24.98 49 VAL B N 1
ATOM 2600 C CA . VAL B 1 55 ? -28.257 -30.317 8.611 1.00 22.41 49 VAL B CA 1
ATOM 2601 C C . VAL B 1 55 ? -29.500 -31.194 8.686 1.00 20.73 49 VAL B C 1
ATOM 2602 O O . VAL B 1 55 ? -30.595 -30.762 8.334 1.00 20.38 49 VAL B O 1
ATOM 2606 N N . ARG B 1 56 ? -29.328 -32.427 9.145 1.00 19.49 50 ARG B N 1
ATOM 2607 C CA . ARG B 1 56 ? -30.451 -33.345 9.265 1.00 19.15 50 ARG B CA 1
ATOM 2608 C C . ARG B 1 56 ? -31.302 -32.933 10.462 1.00 18.90 50 ARG B C 1
ATOM 2609 O O . ARG B 1 56 ? -30.808 -32.830 11.588 1.00 17.61 50 ARG B O 1
ATOM 2617 N N . VAL B 1 57 ? -32.584 -32.691 10.210 1.00 18.62 51 VAL B N 1
ATOM 2618 C CA . VAL B 1 57 ? -33.507 -32.279 11.257 1.00 18.00 51 VAL B CA 1
ATOM 2619 C C . VAL B 1 57 ? -34.696 -33.228 11.288 1.00 19.54 51 VAL B C 1
ATOM 2620 O O . VAL B 1 57 ? -35.388 -33.400 10.283 1.00 19.06 51 VAL B O 1
ATOM 2624 N N . VAL B 1 58 ? -34.927 -33.843 12.444 1.00 19.30 52 VAL B N 1
ATOM 2625 C CA . VAL B 1 58 ? -36.023 -34.790 12.605 1.00 19.91 52 VAL B CA 1
ATOM 2626 C C . VAL B 1 58 ? -36.750 -34.575 13.929 1.00 20.17 52 VAL B C 1
ATOM 2627 O O . VAL B 1 58 ? -36.267 -33.853 14.799 1.00 19.67 52 VAL B O 1
ATOM 2631 N N . THR B 1 59 ? -37.910 -35.209 14.075 1.00 19.77 53 THR B N 1
ATOM 2632 C CA . THR B 1 59 ? -38.726 -35.071 15.279 1.00 21.23 53 THR B CA 1
ATOM 2633 C C . THR B 1 59 ? -38.430 -36.092 16.376 1.00 20.64 53 THR B C 1
ATOM 2634 O O . THR B 1 59 ? -38.889 -35.938 17.505 1.00 22.93 53 THR B O 1
ATOM 2638 N N . ASP B 1 60 ? -37.683 -37.140 16.050 1.00 21.16 54 ASP B N 1
ATOM 2639 C CA . ASP B 1 60 ? -37.349 -38.151 17.047 1.00 22.68 54 ASP B CA 1
ATOM 2640 C C . ASP B 1 60 ? -35.898 -38.586 16.895 1.00 22.36 54 ASP B C 1
ATOM 2641 O O . ASP B 1 60 ? -35.420 -38.812 15.783 1.00 19.92 54 ASP B O 1
ATOM 2646 N N . ILE B 1 61 ? -35.204 -38.721 18.019 1.00 21.65 55 ILE B N 1
ATOM 2647 C CA . ILE B 1 61 ? -33.802 -39.097 17.986 1.00 22.67 55 ILE B CA 1
ATOM 2648 C C . ILE B 1 61 ? -33.550 -40.452 17.331 1.00 22.81 55 ILE B C 1
ATOM 2649 O O . ILE B 1 61 ? -32.445 -40.716 16.860 1.00 21.61 55 ILE B O 1
ATOM 2654 N N . SER B 1 62 ? -34.569 -41.305 17.285 1.00 23.41 56 SER B N 1
ATOM 2655 C CA . SER B 1 62 ? -34.405 -42.615 16.664 1.00 25.48 56 SER B CA 1
ATOM 2656 C C . SER B 1 62 ? -34.157 -42.472 15.160 1.00 25.82 56 SER B C 1
ATOM 2657 O O . SER B 1 62 ? -33.705 -43.413 14.503 1.00 26.46 56 SER B O 1
ATOM 2660 N N . GLN B 1 63 ? -34.449 -41.295 14.612 1.00 24.12 57 GLN B N 1
ATOM 2661 C CA . GLN B 1 63 ? -34.226 -41.070 13.189 1.00 25.55 57 GLN B CA 1
ATOM 2662 C C . GLN B 1 63 ? -32.846 -40.501 12.890 1.00 24.96 57 GLN B C 1
ATOM 2663 O O . GLN B 1 63 ? -32.547 -40.132 11.757 1.00 25.75 57 GLN B O 1
ATOM 2669 N N . LEU B 1 64 ? -32.011 -40.423 13.919 1.00 23.08 58 LEU B N 1
ATOM 2670 C CA . LEU B 1 64 ? -30.643 -39.952 13.755 1.00 23.50 58 LEU B CA 1
ATOM 2671 C C . LEU B 1 64 ? -29.777 -41.197 13.943 1.00 25.01 58 LEU B C 1
ATOM 2672 O O . LEU B 1 64 ? -29.964 -41.949 14.900 1.00 26.81 58 LEU B O 1
ATOM 2677 N N . GLU B 1 65 ? -28.841 -41.416 13.026 1.00 25.36 59 GLU B N 1
ATOM 2678 C CA . GLU B 1 65 ? -27.995 -42.606 13.071 1.00 27.49 59 GLU B CA 1
ATOM 2679 C C . GLU B 1 65 ? -26.820 -42.616 14.045 1.00 26.28 59 GLU B C 1
ATOM 2680 O O . GLU B 1 65 ? -26.006 -41.696 14.076 1.00 26.48 59 GLU B O 1
ATOM 2686 N N . GLY B 1 66 ? -26.749 -43.688 14.828 1.00 24.85 60 GLY B N 1
ATOM 2687 C CA . GLY B 1 66 ? -25.670 -43.876 15.783 1.00 24.48 60 GLY B CA 1
ATOM 2688 C C . GLY B 1 66 ? -25.313 -42.709 16.681 1.00 23.43 60 GLY B C 1
ATOM 2689 O O . GLY B 1 66 ? -24.139 -42.367 16.818 1.00 23.74 60 GLY B O 1
ATOM 2690 N N . VAL B 1 67 ? -26.317 -42.097 17.297 1.00 21.34 61 VAL B N 1
ATOM 2691 C CA . VAL B 1 67 ? -26.064 -40.977 18.194 1.00 20.52 61 VAL B CA 1
ATOM 2692 C C . VAL B 1 67 ? -25.509 -41.526 19.502 1.00 19.26 61 VAL B C 1
ATOM 2693 O O . VAL B 1 67 ? -26.083 -42.439 20.093 1.00 18.67 61 VAL B O 1
ATOM 2697 N N . GLN B 1 68 ? -24.389 -40.966 19.947 1.00 18.17 62 GLN B N 1
ATOM 2698 C CA . GLN B 1 68 ? -23.750 -41.409 21.180 1.00 18.00 62 GLN B CA 1
ATOM 2699 C C . GLN B 1 68 ? -23.999 -40.453 22.349 1.00 17.77 62 GLN B C 1
ATOM 2700 O O . GLN B 1 68 ? -24.018 -40.868 23.508 1.00 17.16 62 GLN B O 1
ATOM 2706 N N . GLY B 1 69 ? -24.189 -39.176 22.036 1.00 18.17 63 GLY B N 1
ATOM 2707 C CA . GLY B 1 69 ? -24.430 -38.186 23.070 1.00 16.72 63 GLY B CA 1
ATOM 2708 C C . GLY B 1 69 ? -25.464 -37.173 22.625 1.00 16.46 63 GLY B C 1
ATOM 2709 O O . GLY B 1 69 ? -25.620 -36.917 21.428 1.00 16.46 63 GLY B O 1
ATOM 2710 N N . ALA B 1 70 ? -26.176 -36.592 23.581 1.00 14.57 64 ALA B N 1
ATOM 2711 C CA . ALA B 1 70 ? -27.201 -35.614 23.246 1.00 15.41 64 ALA B CA 1
ATOM 2712 C C . ALA B 1 70 ? -27.191 -34.399 24.154 1.00 14.82 64 ALA B C 1
ATOM 2713 O O . ALA B 1 70 ? -27.043 -34.520 25.368 1.00 14.23 64 ALA B O 1
ATOM 2715 N N . LEU B 1 71 ? -27.337 -33.225 23.553 1.00 15.44 65 LEU B N 1
ATOM 2716 C CA . LEU B 1 71 ? -27.408 -31.991 24.317 1.00 17.19 65 LEU B CA 1
ATOM 2717 C C . LEU B 1 71 ? -28.892 -31.726 24.463 1.00 17.11 65 LEU B C 1
ATOM 2718 O O . LEU B 1 71 ? -29.593 -31.544 23.466 1.00 16.12 65 LEU B O 1
ATOM 2723 N N . LEU B 1 72 ? -29.367 -31.719 25.702 1.00 15.92 66 LEU B N 1
ATOM 2724 C CA . LEU B 1 72 ? -30.777 -31.479 25.975 1.00 16.87 66 LEU B CA 1
ATOM 2725 C C . LEU B 1 72 ? -31.041 -29.983 26.104 1.00 18.11 66 LEU B C 1
ATOM 2726 O O . LEU B 1 72 ? -30.963 -29.414 27.195 1.00 17.08 66 LEU B O 1
ATOM 2731 N N . CYS B 1 73 ? -31.356 -29.356 24.976 1.00 18.00 67 CYS B N 1
ATOM 2732 C CA . CYS B 1 73 ? -31.628 -27.926 24.936 1.00 19.00 67 CYS B CA 1
ATOM 2733 C C . CYS B 1 73 ? -33.130 -27.660 25.006 1.00 19.48 67 CYS B C 1
ATOM 2734 O O . CYS B 1 73 ? -33.710 -27.015 24.130 1.00 20.30 67 CYS B O 1
ATOM 2737 N N . VAL B 1 74 ? -33.748 -28.160 26.067 1.00 19.68 68 VAL B N 1
ATOM 2738 C CA . VAL B 1 74 ? -35.182 -28.007 26.285 1.00 19.94 68 VAL B CA 1
ATOM 2739 C C . VAL B 1 74 ? -35.407 -27.242 27.584 1.00 21.32 68 VAL B C 1
ATOM 2740 O O . VAL B 1 74 ? -34.481 -27.070 28.374 1.00 20.08 68 VAL B O 1
ATOM 2744 N N . PRO B 1 75 ? -36.644 -26.772 27.823 1.00 20.72 69 PRO B N 1
ATOM 2745 C CA . PRO B 1 75 ? -36.943 -26.028 29.050 1.00 21.04 69 PRO B CA 1
ATOM 2746 C C . PRO B 1 75 ? -36.603 -26.834 30.303 1.00 21.08 69 PRO B C 1
ATOM 2747 O O . PRO B 1 75 ? -36.719 -28.060 30.316 1.00 18.90 69 PRO B O 1
ATOM 2751 N N . THR B 1 76 ? -36.198 -26.137 31.356 1.00 20.66 70 THR B N 1
ATOM 2752 C CA . THR B 1 76 ? -35.839 -26.781 32.614 1.00 22.45 70 THR B CA 1
ATOM 2753 C C . THR B 1 76 ? -36.854 -27.822 33.090 1.00 21.60 70 THR B C 1
ATOM 2754 O O . THR B 1 76 ? -36.480 -28.917 33.500 1.00 19.11 70 THR B O 1
ATOM 2758 N N . ARG B 1 77 ? -38.138 -27.487 33.037 1.00 21.02 71 ARG B N 1
ATOM 2759 C CA . ARG B 1 77 ? -39.166 -28.420 33.489 1.00 22.24 71 ARG B CA 1
ATOM 2760 C C . ARG B 1 77 ? -39.225 -29.697 32.654 1.00 22.01 71 ARG B C 1
ATOM 2761 O O . ARG B 1 77 ? -39.730 -30.719 33.114 1.00 21.59 71 ARG B O 1
ATOM 2769 N N . SER B 1 78 ? -38.700 -29.638 31.432 1.00 20.71 72 SER B N 1
ATOM 2770 C CA . SER B 1 78 ? -38.702 -30.792 30.536 1.00 20.61 72 SER B CA 1
ATOM 2771 C C . SER B 1 78 ? -37.434 -31.639 30.630 1.00 20.25 72 SER B C 1
ATOM 2772 O O . SER B 1 78 ? -37.388 -32.744 30.099 1.00 19.34 72 SER B O 1
ATOM 2775 N N . VAL B 1 79 ? -36.414 -31.123 31.304 1.00 19.20 73 VAL B N 1
ATOM 2776 C CA . VAL B 1 79 ? -35.140 -31.832 31.422 1.00 19.40 73 VAL B CA 1
ATOM 2777 C C . VAL B 1 79 ? -35.170 -33.215 32.069 1.00 19.70 73 VAL B C 1
ATOM 2778 O O . VAL B 1 79 ? -34.610 -34.163 31.524 1.00 20.25 73 VAL B O 1
ATOM 2782 N N . PRO B 1 80 ? -35.809 -33.351 33.243 1.00 19.31 74 PRO B N 1
ATOM 2783 C CA . PRO B 1 80 ? -35.858 -34.661 33.905 1.00 20.88 74 PRO B CA 1
ATOM 2784 C C . PRO B 1 80 ? -36.371 -35.795 33.016 1.00 21.87 74 PRO B C 1
ATOM 2785 O O . PRO B 1 80 ? -35.722 -36.837 32.891 1.00 20.50 74 PRO B O 1
ATOM 2789 N N . GLU B 1 81 ? -37.531 -35.588 32.398 1.00 22.13 75 GLU B N 1
ATOM 2790 C CA . GLU B 1 81 ? -38.115 -36.607 31.533 1.00 23.28 75 GLU B CA 1
ATOM 2791 C C . GLU B 1 81 ? -37.283 -36.853 30.281 1.00 21.25 75 GLU B C 1
ATOM 2792 O O . GLU B 1 81 ? -37.125 -37.992 29.854 1.00 19.21 75 GLU B O 1
ATOM 2798 N N . TYR B 1 82 ? -36.763 -35.786 29.685 1.00 21.32 76 TYR B N 1
ATOM 2799 C CA . TYR B 1 82 ? -35.946 -35.925 28.482 1.00 20.90 76 TYR B CA 1
ATOM 2800 C C . TYR B 1 82 ? -34.659 -36.674 28.779 1.00 19.85 76 TYR B C 1
ATOM 2801 O O . TYR B 1 82 ? -34.243 -37.540 28.009 1.00 19.42 76 TYR B O 1
ATOM 2810 N N . ALA B 1 83 ? -34.031 -36.339 29.902 1.00 18.28 77 ALA B N 1
ATOM 2811 C CA . ALA B 1 83 ? -32.792 -36.992 30.298 1.00 17.56 77 ALA B CA 1
ATOM 2812 C C . ALA B 1 83 ? -33.031 -38.490 30.485 1.00 18.47 77 ALA B C 1
ATOM 2813 O O . ALA B 1 83 ? -32.270 -39.310 29.984 1.00 16.93 77 ALA B O 1
ATOM 2815 N N . GLU B 1 84 ? -34.093 -38.847 31.204 1.00 19.30 78 GLU B N 1
ATOM 2816 C CA . GLU B 1 84 ? -34.401 -40.253 31.428 1.00 21.19 78 GLU B CA 1
ATOM 2817 C C . GLU B 1 84 ? -34.662 -40.969 30.110 1.00 20.71 78 GLU B C 1
ATOM 2818 O O . GLU B 1 84 ? -34.210 -42.089 29.913 1.00 22.61 78 GLU B O 1
ATOM 2824 N N . ALA B 1 85 ? -35.395 -40.313 29.214 1.00 20.47 79 ALA B N 1
ATOM 2825 C CA . ALA B 1 85 ? -35.727 -40.889 27.915 1.00 20.64 79 ALA B CA 1
ATOM 2826 C C . ALA B 1 85 ? -34.489 -41.203 27.085 1.00 20.86 79 ALA B C 1
ATOM 2827 O O . ALA B 1 85 ? -34.386 -42.279 26.494 1.00 19.02 79 ALA B O 1
ATOM 2829 N N . MET B 1 86 ? -33.555 -40.261 27.029 1.00 19.44 80 MET B N 1
ATOM 2830 C CA . MET B 1 86 ? -32.340 -40.468 26.257 1.00 19.38 80 MET B CA 1
ATOM 2831 C C . MET B 1 86 ? -31.423 -41.487 26.927 1.00 18.14 80 MET B C 1
ATOM 2832 O O . MET B 1 86 ? -30.848 -42.342 26.254 1.00 21.07 80 MET B O 1
ATOM 2837 N N . LEU B 1 87 ? -31.288 -41.405 28.246 1.00 17.09 81 LEU B N 1
ATOM 2838 C CA . LEU B 1 87 ? -30.438 -42.353 28.964 1.00 17.22 81 LEU B CA 1
ATOM 2839 C C . LEU B 1 87 ? -30.934 -43.784 28.762 1.00 18.48 81 LEU B C 1
ATOM 2840 O O . LEU B 1 87 ? -30.137 -44.702 28.567 1.00 18.28 81 LEU B O 1
ATOM 2845 N N . ARG B 1 88 ? -32.251 -43.972 28.801 1.00 19.48 82 ARG B N 1
ATOM 2846 C CA . ARG B 1 88 ? -32.823 -45.303 28.611 1.00 22.63 82 ARG B CA 1
ATOM 2847 C C . ARG B 1 88 ? -32.535 -45.854 27.215 1.00 23.21 82 ARG B C 1
ATOM 2848 O O . ARG B 1 88 ? -32.798 -47.023 26.933 1.00 25.28 82 ARG B O 1
ATOM 2856 N N . ARG B 1 89 ? -31.992 -45.010 26.343 1.00 23.92 83 ARG B N 1
ATOM 2857 C CA . ARG B 1 89 ? -31.640 -45.432 24.990 1.00 23.42 83 ARG B CA 1
ATOM 2858 C C . ARG B 1 89 ? -30.143 -45.731 24.932 1.00 21.79 83 ARG B C 1
ATOM 2859 O O . ARG B 1 89 ? -29.630 -46.194 23.913 1.00 19.80 83 ARG B O 1
ATOM 2867 N N . GLY B 1 90 ? -29.449 -45.462 26.035 1.00 20.27 84 GLY B N 1
ATOM 2868 C CA . GLY B 1 90 ? -28.018 -45.699 26.091 1.00 18.70 84 GLY B CA 1
ATOM 2869 C C . GLY B 1 90 ? -27.230 -44.517 25.553 1.00 18.57 84 GLY B C 1
ATOM 2870 O O . GLY B 1 90 ? -26.055 -44.640 25.205 1.00 19.45 84 GLY B O 1
ATOM 2871 N N . ILE B 1 91 ? -27.881 -43.363 25.488 1.00 17.40 85 ILE B N 1
ATOM 2872 C CA . ILE B 1 91 ? -27.248 -42.152 24.981 1.00 16.87 85 ILE B CA 1
ATOM 2873 C C . ILE B 1 91 ? -26.793 -41.250 26.128 1.00 17.18 85 ILE B C 1
ATOM 2874 O O . ILE B 1 91 ? -27.569 -40.966 27.036 1.00 16.70 85 ILE B O 1
ATOM 2879 N N . HIS B 1 92 ? -25.535 -40.814 26.092 1.00 15.04 86 HIS B N 1
ATOM 2880 C CA . HIS B 1 92 ? -25.020 -39.922 27.131 1.00 14.14 86 HIS B CA 1
ATOM 2881 C C . HIS B 1 92 ? -25.799 -38.612 27.005 1.00 15.11 86 HIS B C 1
ATOM 2882 O O . HIS B 1 92 ? -26.189 -38.226 25.903 1.00 15.40 86 HIS B O 1
ATOM 2889 N N . THR B 1 93 ? -26.024 -37.925 28.119 1.00 14.79 87 THR B N 1
ATOM 2890 C CA . THR B 1 93 ? -26.771 -36.675 28.071 1.00 15.37 87 THR B CA 1
ATOM 2891 C C . THR B 1 93 ? -26.138 -35.540 28.856 1.00 15.65 87 THR B C 1
ATOM 2892 O O . THR B 1 93 ? -25.398 -35.756 29.815 1.00 14.38 87 THR B O 1
ATOM 2896 N N . VAL B 1 94 ? -26.439 -34.323 28.428 1.00 14.43 88 VAL B N 1
ATOM 2897 C CA . VAL B 1 94 ? -25.974 -33.138 29.121 1.00 15.38 88 VAL B CA 1
ATOM 2898 C C . VAL B 1 94 ? -27.128 -32.146 29.085 1.00 14.56 88 VAL B C 1
ATOM 2899 O O . VAL B 1 94 ? -27.857 -32.060 28.096 1.00 14.63 88 VAL B O 1
ATOM 2903 N N . ASP B 1 95 ? -27.304 -31.422 30.178 1.00 13.91 89 ASP B N 1
ATOM 2904 C CA . ASP B 1 95 ? -28.360 -30.428 30.277 1.00 14.78 89 ASP B CA 1
ATOM 2905 C C . ASP B 1 95 ? -27.819 -29.313 31.153 1.00 14.02 89 ASP B C 1
ATOM 2906 O O . ASP B 1 95 ? -26.761 -29.462 31.759 1.00 14.60 89 ASP B O 1
ATOM 2911 N N . SER B 1 96 ? -28.535 -28.197 31.203 1.00 14.75 90 SER B N 1
ATOM 2912 C CA . SER B 1 96 ? -28.131 -27.085 32.049 1.00 16.47 90 SER B CA 1
ATOM 2913 C C . SER B 1 96 ? -29.235 -26.780 33.064 1.00 17.16 90 SER B C 1
ATOM 2914 O O . SER B 1 96 ? -29.484 -25.619 33.402 1.00 18.04 90 SER B O 1
ATOM 2917 N N . TYR B 1 97 ? -29.893 -27.840 33.541 1.00 17.07 91 TYR B N 1
ATOM 2918 C CA . TYR B 1 97 ? -30.972 -27.735 34.534 1.00 16.69 91 TYR B CA 1
ATOM 2919 C C . TYR B 1 97 ? -30.534 -26.682 35.551 1.00 17.63 91 TYR B C 1
ATOM 2920 O O . TYR B 1 97 ? -29.524 -26.863 36.223 1.00 16.59 91 TYR B O 1
ATOM 2929 N N . ASP B 1 98 ? -31.295 -25.598 35.681 1.00 17.15 92 ASP B N 1
ATOM 2930 C CA . ASP B 1 98 ? -30.883 -24.518 36.577 1.00 19.44 92 ASP B CA 1
ATOM 2931 C C . ASP B 1 98 ? -31.564 -24.305 37.926 1.00 20.31 92 ASP B C 1
ATOM 2932 O O . ASP B 1 98 ? -31.479 -23.209 38.481 1.00 20.26 92 ASP B O 1
ATOM 2937 N N . ILE B 1 99 ? -32.224 -25.321 38.466 1.00 18.81 93 ILE B N 1
ATOM 2938 C CA . ILE B 1 99 ? -32.858 -25.154 39.768 1.00 20.26 93 ILE B CA 1
ATOM 2939 C C . ILE B 1 99 ? -31.928 -25.651 40.870 1.00 19.31 93 ILE B C 1
ATOM 2940 O O . ILE B 1 99 ? -31.855 -26.848 41.138 1.00 18.32 93 ILE B O 1
ATOM 2945 N N . HIS B 1 100 ? -31.221 -24.715 41.501 1.00 19.05 94 HIS B N 1
ATOM 2946 C CA . HIS B 1 100 ? -30.279 -25.022 42.578 1.00 19.62 94 HIS B CA 1
ATOM 2947 C C . HIS B 1 100 ? -30.923 -25.806 43.712 1.00 21.64 94 HIS B C 1
ATOM 2948 O O . HIS B 1 100 ? -30.291 -26.669 44.326 1.00 21.49 94 HIS B O 1
ATOM 2955 N N . GLY B 1 101 ? -32.186 -25.499 43.979 1.00 21.60 95 GLY B N 1
ATOM 2956 C CA . GLY B 1 101 ? -32.906 -26.149 45.057 1.00 26.73 95 GLY B CA 1
ATOM 2957 C C . GLY B 1 101 ? -33.048 -27.660 45.023 1.00 28.61 95 GLY B C 1
ATOM 2958 O O . GLY B 1 101 ? -33.042 -28.301 46.078 1.00 31.15 95 GLY B O 1
ATOM 2959 N N . ASP B 1 102 ? -33.178 -28.242 43.836 1.00 26.66 96 ASP B N 1
ATOM 2960 C CA . ASP B 1 102 ? -33.351 -29.687 43.754 1.00 25.45 96 ASP B CA 1
ATOM 2961 C C . ASP B 1 102 ? -32.537 -30.414 42.696 1.00 21.05 96 ASP B C 1
ATOM 2962 O O . ASP B 1 102 ? -32.838 -31.562 42.376 1.00 19.39 96 ASP B O 1
ATOM 2967 N N . LEU B 1 103 ? -31.510 -29.768 42.150 1.00 18.25 97 LEU B N 1
ATOM 2968 C CA . LEU B 1 103 ? -30.697 -30.441 41.145 1.00 17.25 97 LEU B CA 1
ATOM 2969 C C . LEU B 1 103 ? -30.001 -31.633 41.797 1.00 16.77 97 LEU B C 1
ATOM 2970 O O . LEU B 1 103 ? -29.658 -32.606 41.130 1.00 18.77 97 LEU B O 1
ATOM 2975 N N . ALA B 1 104 ? -29.814 -31.563 43.112 1.00 16.91 98 ALA B N 1
ATOM 2976 C CA . ALA B 1 104 ? -29.177 -32.657 43.841 1.00 16.51 98 ALA B CA 1
ATOM 2977 C C . ALA B 1 104 ? -30.105 -33.870 43.805 1.00 17.88 98 ALA B C 1
ATOM 2978 O O . ALA B 1 104 ? -29.655 -35.012 43.749 1.00 16.45 98 ALA B O 1
ATOM 2980 N N . ASP B 1 105 ? -31.406 -33.609 43.842 1.00 18.19 99 ASP B N 1
ATOM 2981 C CA . ASP B 1 105 ? -32.393 -34.678 43.791 1.00 18.91 99 ASP B CA 1
ATOM 2982 C C . ASP B 1 105 ? -32.480 -35.221 42.368 1.00 17.98 99 ASP B C 1
ATOM 2983 O O . ASP B 1 105 ? -32.770 -36.400 42.162 1.00 17.41 99 ASP B O 1
ATOM 2988 N N . LEU B 1 106 ? -32.225 -34.361 41.386 1.00 17.15 100 LEU B N 1
ATOM 2989 C CA . LEU B 1 106 ? -32.254 -34.790 39.992 1.00 18.25 100 LEU B CA 1
ATOM 2990 C C . LEU B 1 106 ? -31.095 -35.755 39.783 1.00 19.02 100 LEU B C 1
ATOM 2991 O O . LEU B 1 106 ? -31.236 -36.774 39.114 1.00 17.13 100 LEU B O 1
ATOM 2996 N N . ARG B 1 107 ? -29.949 -35.424 40.369 1.00 20.47 101 ARG B N 1
ATOM 2997 C CA . ARG B 1 107 ? -28.758 -36.264 40.266 1.00 21.25 101 ARG B CA 1
ATOM 2998 C C . ARG B 1 107 ? -29.031 -37.651 40.835 1.00 21.32 101 ARG B C 1
ATOM 2999 O O . ARG B 1 107 ? -28.623 -38.662 40.261 1.00 19.93 101 ARG B O 1
ATOM 3007 N N . ARG B 1 108 ? -29.728 -37.684 41.967 1.00 21.76 102 ARG B N 1
ATOM 3008 C CA . ARG B 1 108 ? -30.065 -38.931 42.645 1.00 23.56 102 ARG B CA 1
ATOM 3009 C C . ARG B 1 108 ? -31.012 -39.774 41.799 1.00 22.48 102 ARG B C 1
ATOM 3010 O O . ARG B 1 108 ? -30.920 -40.998 41.778 1.00 20.44 102 ARG B O 1
ATOM 3018 N N . ARG B 1 109 ? -31.934 -39.106 41.117 1.00 22.42 103 ARG B N 1
ATOM 3019 C CA . ARG B 1 109 ? -32.903 -39.782 40.272 1.00 23.21 103 ARG B CA 1
ATOM 3020 C C . ARG B 1 109 ? -32.272 -40.371 39.017 1.00 22.90 103 ARG B C 1
ATOM 3021 O O . ARG B 1 109 ? -32.516 -41.529 38.678 1.00 23.29 103 ARG B O 1
ATOM 3029 N N . LEU B 1 110 ? -31.448 -39.582 38.337 1.00 19.11 104 LEU B N 1
ATOM 3030 C CA . LEU B 1 110 ? -30.818 -40.031 37.100 1.00 18.03 104 LEU B CA 1
ATOM 3031 C C . LEU B 1 110 ? -29.628 -40.983 37.238 1.00 17.76 104 LEU B C 1
ATOM 3032 O O . LEU B 1 110 ? -29.340 -41.742 36.317 1.00 17.94 104 LEU B O 1
ATOM 3037 N N . ASP B 1 111 ? -28.941 -40.953 38.375 1.00 16.77 105 ASP B N 1
ATOM 3038 C CA . ASP B 1 111 ? -27.773 -41.808 38.563 1.00 18.22 105 ASP B CA 1
ATOM 3039 C C . ASP B 1 111 ? -28.008 -43.290 38.250 1.00 18.08 105 ASP B C 1
ATOM 3040 O O . ASP B 1 111 ? -27.252 -43.891 37.484 1.00 17.89 105 ASP B O 1
ATOM 3045 N N . PRO B 1 112 ? -29.043 -43.904 38.845 1.00 19.10 106 PRO B N 1
ATOM 3046 C CA . PRO B 1 112 ? -29.279 -45.322 38.550 1.00 20.39 106 PRO B CA 1
ATOM 3047 C C . PRO B 1 112 ? -29.781 -45.566 37.125 1.00 19.99 106 PRO B C 1
ATOM 3048 O O . PRO B 1 112 ? -29.496 -46.599 36.527 1.00 21.75 106 PRO B O 1
ATOM 3052 N N . VAL B 1 113 ? -30.527 -44.612 36.579 1.00 19.82 107 VAL B N 1
ATOM 3053 C CA . VAL B 1 113 ? -31.043 -44.749 35.225 1.00 20.22 107 VAL B CA 1
ATOM 3054 C C . VAL B 1 113 ? -29.881 -44.754 34.244 1.00 20.77 107 VAL B C 1
ATOM 3055 O O . VAL B 1 113 ? -29.833 -45.563 33.316 1.00 19.55 107 VAL B O 1
ATOM 3059 N N . ALA B 1 114 ? -28.942 -43.841 34.456 1.00 18.81 108 ALA B N 1
ATOM 3060 C CA . ALA B 1 114 ? -27.779 -43.740 33.589 1.00 17.85 108 ALA B CA 1
ATOM 3061 C C . ALA B 1 114 ? -26.932 -45.000 33.705 1.00 17.40 108 ALA B C 1
ATOM 3062 O O . ALA B 1 114 ? -26.594 -45.626 32.699 1.00 17.21 108 ALA B O 1
ATOM 3064 N N . ARG B 1 115 ? -26.600 -45.379 34.934 1.00 18.53 109 ARG B N 1
ATOM 3065 C CA . ARG B 1 115 ? -25.774 -46.558 35.146 1.00 20.82 109 ARG B CA 1
ATOM 3066 C C . ARG B 1 115 ? -26.409 -47.828 34.590 1.00 21.04 109 ARG B C 1
ATOM 3067 O O . ARG B 1 115 ? -25.733 -48.626 33.945 1.00 21.79 109 ARG B O 1
ATOM 3075 N N . GLU B 1 116 ? -27.705 -48.008 34.832 1.00 22.33 110 GLU B N 1
ATOM 3076 C CA . GLU B 1 116 ? -28.409 -49.195 34.353 1.00 22.01 110 GLU B CA 1
ATOM 3077 C C . GLU B 1 116 ? -28.395 -49.320 32.835 1.00 21.30 110 GLU B C 1
ATOM 3078 O O . GLU B 1 116 ? -28.491 -50.427 32.305 1.00 19.87 110 GLU B O 1
ATOM 3084 N N . HIS B 1 117 ? -28.279 -48.197 32.130 1.00 17.60 111 HIS B N 1
ATOM 3085 C CA . HIS B 1 117 ? -28.258 -48.254 30.676 1.00 18.35 111 HIS B CA 1
ATOM 3086 C C . HIS B 1 117 ? -26.872 -48.004 30.083 1.00 17.42 111 HIS B C 1
ATOM 3087 O O . HIS B 1 117 ? -26.735 -47.745 28.887 1.00 16.52 111 HIS B O 1
ATOM 3094 N N . GLY B 1 118 ? -25.853 -48.103 30.931 1.00 16.46 112 GLY B N 1
ATOM 3095 C CA . GLY B 1 118 ? -24.478 -47.923 30.490 1.00 16.55 112 GLY B CA 1
ATOM 3096 C C . GLY B 1 118 ? -24.139 -46.570 29.897 1.00 16.86 112 GLY B C 1
ATOM 3097 O O . GLY B 1 118 ? -23.307 -46.470 28.990 1.00 16.90 112 GLY B O 1
ATOM 3098 N N . ALA B 1 119 ? -24.763 -45.518 30.413 1.00 16.13 113 ALA B N 1
ATOM 3099 C CA . ALA B 1 119 ? -24.502 -44.179 29.905 1.00 15.22 113 ALA B CA 1
ATOM 3100 C C . ALA B 1 119 ? -24.164 -43.233 31.043 1.00 16.45 113 ALA B C 1
ATOM 3101 O O . ALA B 1 119 ? -24.320 -43.575 32.218 1.00 15.89 113 ALA B O 1
ATOM 3103 N N . ALA B 1 120 ? -23.684 -42.046 30.688 1.00 16.06 114 ALA B N 1
ATOM 3104 C CA . ALA B 1 120 ? -23.336 -41.044 31.680 1.00 14.97 114 ALA B CA 1
ATOM 3105 C C . ALA B 1 120 ? -24.139 -39.784 31.420 1.00 15.42 114 ALA B C 1
ATOM 3106 O O . ALA B 1 120 ? -24.357 -39.394 30.273 1.00 15.30 114 ALA B O 1
ATOM 3108 N N . ALA B 1 121 ? -24.589 -39.161 32.497 1.00 14.82 115 ALA B N 1
ATOM 3109 C CA . ALA B 1 121 ? -25.360 -37.936 32.404 1.00 15.58 115 ALA B CA 1
ATOM 3110 C C . ALA B 1 121 ? -24.692 -36.883 33.270 1.00 15.76 115 ALA B C 1
ATOM 3111 O O . ALA B 1 121 ? -24.327 -37.153 34.417 1.00 15.85 115 ALA B O 1
ATOM 3113 N N . VAL B 1 122 ? -24.500 -35.697 32.705 1.00 14.63 116 VAL B N 1
ATOM 3114 C CA . VAL B 1 122 ? -23.921 -34.585 33.448 1.00 14.39 116 VAL B CA 1
ATOM 3115 C C . VAL B 1 122 ? -25.026 -33.546 33.456 1.00 13.56 116 VAL B C 1
ATOM 3116 O O . VAL B 1 122 ? -25.412 -33.032 32.408 1.00 14.02 116 VAL B O 1
ATOM 3120 N N . ILE B 1 123 ? -25.548 -33.257 34.639 1.00 14.34 117 ILE B N 1
ATOM 3121 C CA . ILE B 1 123 ? -26.630 -32.297 34.771 1.00 14.75 117 ILE B CA 1
ATOM 3122 C C . ILE B 1 123 ? -26.143 -30.922 35.195 1.00 15.65 117 ILE B C 1
ATOM 3123 O O . ILE B 1 123 ? -25.006 -30.759 35.638 1.00 16.48 117 ILE B O 1
ATOM 3128 N N . SER B 1 124 ? -27.025 -29.938 35.046 1.00 14.98 118 SER B N 1
ATOM 3129 C CA . SER B 1 124 ? -26.746 -28.567 35.447 1.00 14.14 118 SER B CA 1
ATOM 3130 C C . SER B 1 124 ? -25.393 -28.065 34.954 1.00 14.22 118 SER B C 1
ATOM 3131 O O . SER B 1 124 ? -24.631 -27.451 35.708 1.00 13.63 118 SER B O 1
ATOM 3134 N N . ALA B 1 125 ? -25.115 -28.320 33.680 1.00 12.10 119 ALA B N 1
ATOM 3135 C CA . ALA B 1 125 ? -23.858 -27.915 33.062 1.00 14.01 119 ALA B CA 1
ATOM 3136 C C . ALA B 1 125 ? -23.967 -26.638 32.220 1.00 14.77 119 ALA B C 1
ATOM 3137 O O . ALA B 1 125 ? -23.750 -26.657 31.009 1.00 15.94 119 ALA B O 1
ATOM 3139 N N . GLY B 1 126 ? -24.321 -25.535 32.872 1.00 15.93 120 GLY B N 1
ATOM 3140 C CA . GLY B 1 126 ? -24.397 -24.253 32.194 1.00 16.78 120 GLY B CA 1
ATOM 3141 C C . GLY B 1 126 ? -23.302 -23.433 32.852 1.00 16.96 120 GLY B C 1
ATOM 3142 O O . GLY B 1 126 ? -22.261 -23.997 33.203 1.00 15.89 120 GLY B O 1
ATOM 3143 N N . TRP B 1 127 ? -23.492 -22.125 33.020 1.00 15.34 121 TRP B N 1
ATOM 3144 C CA . TRP B 1 127 ? -22.467 -21.354 33.709 1.00 15.75 121 TRP B CA 1
ATOM 3145 C C . TRP B 1 127 ? -22.862 -21.141 35.176 1.00 16.76 121 TRP B C 1
ATOM 3146 O O . TRP B 1 127 ? -22.026 -20.813 36.016 1.00 15.66 121 TRP B O 1
ATOM 3157 N N . ASP B 1 128 ? -24.141 -21.345 35.481 1.00 16.59 122 ASP B N 1
ATOM 3158 C CA . ASP B 1 128 ? -24.625 -21.251 36.857 1.00 16.02 122 ASP B CA 1
ATOM 3159 C C . ASP B 1 128 ? -26.069 -21.738 36.966 1.00 16.53 122 ASP B C 1
ATOM 3160 O O . ASP B 1 128 ? -27.006 -21.005 36.656 1.00 14.87 122 ASP B O 1
ATOM 3165 N N . PRO B 1 129 ? -26.259 -22.990 37.415 1.00 15.48 123 PRO B N 1
ATOM 3166 C CA . PRO B 1 129 ? -25.192 -23.917 37.806 1.00 15.22 123 PRO B CA 1
ATOM 3167 C C . PRO B 1 129 ? -24.279 -24.333 36.649 1.00 15.56 123 PRO B C 1
ATOM 3168 O O . PRO B 1 129 ? -24.640 -24.200 35.480 1.00 16.04 123 PRO B O 1
ATOM 3172 N N . GLY B 1 130 ? -23.091 -24.823 36.992 1.00 15.29 124 GLY B N 1
ATOM 3173 C CA . GLY B 1 130 ? -22.143 -25.252 35.983 1.00 15.11 124 GLY B CA 1
ATOM 3174 C C . GLY B 1 130 ? -20.734 -24.786 36.300 1.00 14.24 124 GLY B C 1
ATOM 3175 O O . GLY B 1 130 ? -20.171 -25.153 37.332 1.00 13.68 124 GLY B O 1
ATOM 3176 N N . THR B 1 131 ? -20.161 -23.972 35.419 1.00 14.92 125 THR B N 1
ATOM 3177 C CA . THR B 1 131 ? -18.813 -23.471 35.641 1.00 13.87 125 THR B CA 1
ATOM 3178 C C . THR B 1 131 ? -18.706 -22.604 36.899 1.00 13.57 125 THR B C 1
ATOM 3179 O O . THR B 1 131 ? -17.681 -22.632 37.572 1.00 12.89 125 THR B O 1
ATOM 3183 N N . ASP B 1 132 ? -19.755 -21.844 37.225 1.00 13.86 126 ASP B N 1
ATOM 3184 C CA . ASP B 1 132 ? -19.723 -21.015 38.433 1.00 14.26 126 ASP B CA 1
ATOM 3185 C C . ASP B 1 132 ? -19.658 -21.916 39.657 1.00 14.11 126 ASP B C 1
ATOM 3186 O O . ASP B 1 132 ? -19.105 -21.536 40.685 1.00 13.48 126 ASP B O 1
ATOM 3191 N N . SER B 1 133 ? -20.247 -23.105 39.548 1.00 14.29 127 SER B N 1
ATOM 3192 C CA . SER B 1 133 ? -20.257 -24.053 40.656 1.00 14.11 127 SER B CA 1
ATOM 3193 C C . SER B 1 133 ? -18.833 -24.515 40.938 1.00 13.49 127 SER B C 1
ATOM 3194 O O . SER B 1 133 ? -18.429 -24.652 42.094 1.00 12.76 127 SER B O 1
ATOM 3197 N N . ILE B 1 134 ? -18.084 -24.772 39.872 1.00 12.07 128 ILE B N 1
ATOM 3198 C CA . ILE B 1 134 ? -16.697 -25.183 40.013 1.00 12.46 128 ILE B CA 1
ATOM 3199 C C . ILE B 1 134 ? -15.927 -24.045 40.686 1.00 13.98 128 ILE B C 1
ATOM 3200 O O . ILE B 1 134 ? -15.159 -24.274 41.623 1.00 13.04 128 ILE B O 1
ATOM 3205 N N . ILE B 1 135 ? -16.146 -22.816 40.223 1.00 15.15 129 ILE B N 1
ATOM 3206 C CA . ILE B 1 135 ? -15.451 -21.668 40.804 1.00 14.84 129 ILE B CA 1
ATOM 3207 C C . ILE B 1 135 ? -15.771 -21.555 42.288 1.00 13.01 129 ILE B C 1
ATOM 3208 O O . ILE B 1 135 ? -14.876 -21.354 43.100 1.00 12.28 129 ILE B O 1
ATOM 3213 N N . ARG B 1 136 ? -17.045 -21.687 42.647 1.00 13.52 130 ARG B N 1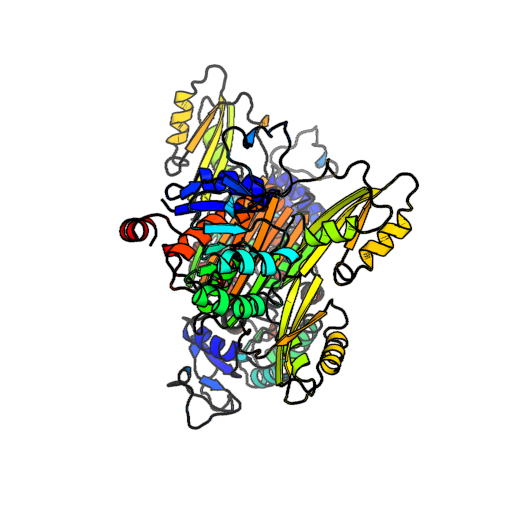
ATOM 3214 C CA . ARG B 1 136 ? -17.425 -21.599 44.050 1.00 13.38 130 ARG B CA 1
ATOM 3215 C C . ARG B 1 136 ? -16.718 -22.681 44.863 1.00 13.62 130 ARG B C 1
ATOM 3216 O O . ARG B 1 136 ? -16.324 -22.448 46.003 1.00 11.91 130 ARG B O 1
ATOM 3224 N N . ALA B 1 137 ? -16.549 -23.862 44.275 1.00 13.41 131 ALA B N 1
ATOM 3225 C CA . ALA B 1 137 ? -15.872 -24.952 44.976 1.00 14.08 131 ALA B CA 1
ATOM 3226 C C . ALA B 1 137 ? -14.395 -24.608 45.194 1.00 15.73 131 ALA B C 1
ATOM 3227 O O . ALA B 1 137 ? -13.830 -24.884 46.258 1.00 14.13 131 ALA B O 1
ATOM 3229 N N . LEU B 1 138 ? -13.769 -24.000 44.188 1.00 15.29 132 LEU B N 1
ATOM 3230 C CA . LEU B 1 138 ? -12.365 -23.610 44.295 1.00 16.29 132 LEU B CA 1
ATOM 3231 C C . LEU B 1 138 ? -12.184 -22.597 45.427 1.00 15.40 132 LEU B C 1
ATOM 3232 O O . LEU B 1 138 ? -11.338 -22.773 46.303 1.00 14.47 132 LEU B O 1
ATOM 3237 N N . LEU B 1 139 ? -12.993 -21.543 45.412 1.00 14.49 133 LEU B N 1
ATOM 3238 C CA . LEU B 1 139 ? -12.906 -20.511 46.438 1.00 15.16 133 LEU B CA 1
ATOM 3239 C C . LEU B 1 139 ? -13.159 -21.094 47.825 1.00 15.05 133 LEU B C 1
ATOM 3240 O O . LEU B 1 139 ? -12.597 -20.629 48.813 1.00 16.54 133 LEU B O 1
ATOM 3245 N N . GLU B 1 140 ? -14.005 -22.116 47.886 1.00 14.12 134 GLU B N 1
ATOM 3246 C CA . GLU B 1 140 ? -14.352 -22.759 49.144 1.00 15.95 134 GLU B CA 1
ATOM 3247 C C . GLU B 1 140 ? -13.161 -23.491 49.769 1.00 17.59 134 GLU B C 1
ATOM 3248 O O . GLU B 1 140 ? -12.931 -23.375 50.977 1.00 18.68 134 GLU B O 1
ATOM 3254 N N . PHE B 1 141 ? -12.396 -24.236 48.971 1.00 15.19 135 PHE B N 1
ATOM 3255 C CA . PHE B 1 141 ? -11.262 -24.955 49.552 1.00 15.79 135 PHE B CA 1
ATOM 3256 C C . PHE B 1 141 ? -9.983 -24.122 49.640 1.00 14.74 135 PHE B C 1
ATOM 3257 O O . PHE B 1 141 ? -9.074 -24.453 50.397 1.00 14.81 135 PHE B O 1
ATOM 3265 N N . MET B 1 142 ? -9.924 -23.028 48.887 1.00 11.81 136 MET B N 1
ATOM 3266 C CA . MET B 1 142 ? -8.766 -22.141 48.941 1.00 12.79 136 MET B CA 1
ATOM 3267 C C . MET B 1 142 ? -8.816 -21.314 50.233 1.00 13.05 136 MET B C 1
ATOM 3268 O O . MET B 1 142 ? -7.781 -20.990 50.804 1.00 13.73 136 MET B O 1
ATOM 3273 N N . ALA B 1 143 ? -10.029 -20.989 50.686 1.00 12.42 137 ALA B N 1
ATOM 3274 C CA . ALA B 1 143 ? -10.235 -20.224 51.920 1.00 13.09 137 ALA B CA 1
ATOM 3275 C C . ALA B 1 143 ? -11.529 -20.736 52.570 1.00 13.70 137 ALA B C 1
ATOM 3276 O O . ALA B 1 143 ? -12.573 -20.101 52.471 1.00 13.60 137 ALA B O 1
ATOM 3278 N N . PRO B 1 144 ? -11.456 -21.896 53.251 1.00 13.79 138 PRO B N 1
ATOM 3279 C CA . PRO B 1 144 ? -12.543 -22.603 53.946 1.00 14.54 138 PRO B CA 1
ATOM 3280 C C . PRO B 1 144 ? -13.457 -21.809 54.875 1.00 15.07 138 PRO B C 1
ATOM 3281 O O . PRO B 1 144 ? -14.631 -22.156 55.032 1.00 16.62 138 PRO B O 1
ATOM 3285 N N . LYS B 1 145 ? -12.928 -20.769 55.508 1.00 14.88 139 LYS B N 1
ATOM 3286 C CA . LYS B 1 145 ? -13.735 -19.961 56.415 1.00 14.32 139 LYS B CA 1
ATOM 3287 C C . LYS B 1 145 ? -14.010 -18.600 55.796 1.00 15.37 139 LYS B C 1
ATOM 3288 O O . LYS B 1 145 ? -13.096 -17.814 55.571 1.00 13.75 139 LYS B O 1
ATOM 3294 N N . GLY B 1 146 ? -15.282 -18.339 55.520 1.00 16.61 140 GLY B N 1
ATOM 3295 C CA . GLY B 1 146 ? -15.664 -17.080 54.912 1.00 15.86 140 GLY B CA 1
ATOM 3296 C C . GLY B 1 146 ? -16.997 -17.192 54.206 1.00 16.07 140 GLY B C 1
ATOM 3297 O O . GLY B 1 146 ? -17.730 -18.166 54.392 1.00 16.73 140 GLY B O 1
ATOM 3298 N N . ILE B 1 147 ? -17.302 -16.206 53.371 1.00 16.43 141 ILE B N 1
ATOM 3299 C CA . ILE B 1 147 ? -18.566 -16.167 52.655 1.00 16.46 141 ILE B CA 1
ATOM 3300 C C . ILE B 1 147 ? -18.365 -15.803 51.191 1.00 17.18 141 ILE B C 1
ATOM 3301 O O . ILE B 1 147 ? -17.622 -14.875 50.874 1.00 16.28 141 ILE B O 1
ATOM 3306 N N . THR B 1 148 ? -19.030 -16.538 50.306 1.00 15.37 142 THR B N 1
ATOM 3307 C CA . THR B 1 148 ? -18.947 -16.263 48.879 1.00 15.99 142 THR B CA 1
ATOM 3308 C C . THR B 1 148 ? -20.262 -15.628 48.424 1.00 15.79 142 THR B C 1
ATOM 3309 O O . THR B 1 148 ? -21.343 -16.076 48.808 1.00 16.27 142 THR B O 1
ATOM 3313 N N . TYR B 1 149 ? -20.162 -14.575 47.621 1.00 14.77 143 TYR B N 1
ATOM 3314 C CA . TYR B 1 149 ? -21.344 -13.897 47.104 1.00 15.37 143 TYR B CA 1
ATOM 3315 C C . TYR B 1 149 ? -21.334 -13.996 45.584 1.00 14.19 143 TYR B C 1
ATOM 3316 O O . TYR B 1 149 ? -20.319 -13.717 44.948 1.00 15.06 143 TYR B O 1
ATOM 3325 N N . THR B 1 150 ? -22.459 -14.412 45.010 1.00 13.40 144 THR B N 1
ATOM 3326 C CA . THR B 1 150 ? -22.592 -14.530 43.559 1.00 12.69 144 THR B CA 1
ATOM 3327 C C . THR B 1 150 ? -23.595 -13.473 43.103 1.00 13.38 144 THR B C 1
ATOM 3328 O O . THR B 1 150 ? -24.784 -13.552 43.425 1.00 14.42 144 THR B O 1
ATOM 3332 N N . ASN B 1 151 ? -23.112 -12.483 42.362 1.00 13.68 145 ASN B N 1
ATOM 3333 C CA . ASN B 1 151 ? -23.955 -11.381 41.896 1.00 14.28 145 ASN B CA 1
ATOM 3334 C C . ASN B 1 151 ? -24.197 -11.440 40.386 1.00 13.97 145 ASN B C 1
ATOM 3335 O O . ASN B 1 151 ? -23.277 -11.266 39.594 1.00 14.70 145 ASN B O 1
ATOM 3340 N N . PHE B 1 152 ? -25.448 -11.671 40.000 1.00 13.99 146 PHE B N 1
ATOM 3341 C CA . PHE B 1 152 ? -25.821 -11.800 38.591 1.00 14.09 146 PHE B CA 1
ATOM 3342 C C . PHE B 1 152 ? -26.287 -10.513 37.923 1.00 13.69 146 PHE B C 1
ATOM 3343 O O . PHE B 1 152 ? -26.860 -9.640 38.572 1.00 14.71 146 PHE B O 1
ATOM 3351 N N . GLY B 1 153 ? -26.059 -10.423 36.613 1.00 13.71 147 GLY B N 1
ATOM 3352 C CA . GLY B 1 153 ? -26.511 -9.269 35.851 1.00 14.52 147 GLY B CA 1
ATOM 3353 C C . GLY B 1 153 ? -25.570 -8.089 35.720 1.00 14.92 147 GLY B C 1
ATOM 3354 O O . GLY B 1 153 ? -24.471 -8.100 36.268 1.00 17.13 147 GLY B O 1
ATOM 3355 N N . PRO B 1 154 ? -25.988 -7.034 35.001 1.00 17.37 148 PRO B N 1
ATOM 3356 C CA . PRO B 1 154 ? -27.288 -6.926 34.329 1.00 16.66 148 PRO B CA 1
ATOM 3357 C C . PRO B 1 154 ? -27.473 -7.980 33.231 1.00 17.49 148 PRO B C 1
ATOM 3358 O O . PRO B 1 154 ? -26.577 -8.206 32.417 1.00 16.31 148 PRO B O 1
ATOM 3362 N N . GLY B 1 155 ? -28.639 -8.618 33.218 1.00 16.70 149 GLY B N 1
ATOM 3363 C CA . GLY B 1 155 ? -28.920 -9.631 32.215 1.00 17.61 149 GLY B CA 1
ATOM 3364 C C . GLY B 1 155 ? -30.356 -10.099 32.313 1.00 18.95 149 GLY B C 1
ATOM 3365 O O . GLY B 1 155 ? -30.960 -10.035 33.382 1.00 17.90 149 GLY B O 1
ATOM 3366 N N . MET B 1 156 ? -30.909 -10.573 31.204 1.00 19.80 150 MET B N 1
ATOM 3367 C CA . MET B 1 156 ? -32.287 -11.040 31.184 1.00 24.04 150 MET B CA 1
ATOM 3368 C C . MET B 1 156 ? -32.453 -12.400 31.848 1.00 24.46 150 MET B C 1
ATOM 3369 O O . MET B 1 156 ? -31.616 -13.288 31.691 1.00 21.54 150 MET B O 1
ATOM 3374 N N . SER B 1 157 ? -33.543 -12.553 32.589 1.00 25.73 151 SER B N 1
ATOM 3375 C CA . SER B 1 157 ? -33.854 -13.807 33.257 1.00 27.63 151 SER B CA 1
ATOM 3376 C C . SER B 1 157 ? -34.988 -14.474 32.491 1.00 29.11 151 SER B C 1
ATOM 3377 O O . SER B 1 157 ? -36.083 -13.919 32.388 1.00 29.11 151 SER B O 1
ATOM 3380 N N . MET B 1 158 ? -34.726 -15.657 31.947 1.00 30.03 152 MET B N 1
ATOM 3381 C CA . MET B 1 158 ? -35.744 -16.381 31.193 1.00 31.85 152 MET B CA 1
ATOM 3382 C C . MET B 1 158 ? -36.950 -16.704 32.078 1.00 31.29 152 MET B C 1
ATOM 3383 O O . MET B 1 158 ? -38.086 -16.383 31.734 1.00 32.80 152 MET B O 1
ATOM 3388 N N . GLY B 1 159 ? -36.690 -17.333 33.220 1.00 31.86 153 GLY B N 1
ATOM 3389 C CA . GLY B 1 159 ? -37.756 -17.696 34.140 1.00 31.41 153 GLY B CA 1
ATOM 3390 C C . GLY B 1 159 ? -38.666 -16.549 34.536 1.00 31.80 153 GLY B C 1
ATOM 3391 O O . GLY B 1 159 ? -39.891 -16.668 34.474 1.00 30.92 153 GLY B O 1
ATOM 3392 N N . HIS B 1 160 ? -38.074 -15.436 34.956 1.00 30.46 154 HIS B N 1
ATOM 3393 C CA . HIS B 1 160 ? -38.859 -14.275 35.352 1.00 30.13 154 HIS B CA 1
ATOM 3394 C C . HIS B 1 160 ? -39.631 -13.708 34.164 1.00 29.79 154 HIS B C 1
ATOM 3395 O O . HIS B 1 160 ? -40.782 -13.292 34.306 1.00 28.07 154 HIS B O 1
ATOM 3402 N N . SER B 1 161 ? -38.996 -13.699 32.994 1.00 28.39 155 SER B N 1
ATOM 3403 C CA . SER B 1 161 ? -39.632 -13.185 31.786 1.00 29.13 155 SER B CA 1
ATOM 3404 C C . SER B 1 161 ? -40.864 -14.009 31.410 1.00 29.86 155 SER B C 1
ATOM 3405 O O . SER B 1 161 ? -41.910 -13.454 31.077 1.00 30.04 155 SER B O 1
ATOM 3408 N N . VAL B 1 162 ? -40.734 -15.332 31.466 1.00 29.86 156 VAL B N 1
ATOM 3409 C CA . VAL B 1 162 ? -41.841 -16.225 31.132 1.00 30.61 156 VAL B CA 1
ATOM 3410 C C . VAL B 1 162 ? -43.023 -15.997 32.060 1.00 30.78 156 VAL B C 1
ATOM 3411 O O . VAL B 1 162 ? -44.170 -15.947 31.616 1.00 31.22 156 VAL B O 1
ATOM 3415 N N . ALA B 1 163 ? -42.737 -15.862 33.350 1.00 31.38 157 ALA B N 1
ATOM 3416 C CA . ALA B 1 163 ? -43.779 -15.641 34.346 1.00 32.56 157 ALA B CA 1
ATOM 3417 C C . ALA B 1 163 ? -44.604 -14.415 33.985 1.00 33.32 157 ALA B C 1
ATOM 3418 O O . ALA B 1 163 ? -45.831 -14.432 34.078 1.00 34.50 157 ALA B O 1
ATOM 3420 N N . VAL B 1 164 ? -43.925 -13.351 33.571 1.00 33.29 158 VAL B N 1
ATOM 3421 C CA . VAL B 1 164 ? -44.605 -12.120 33.201 1.00 33.03 158 VAL B CA 1
ATOM 3422 C C . VAL B 1 164 ? -45.477 -12.345 31.971 1.00 34.49 158 VAL B C 1
ATOM 3423 O O . VAL B 1 164 ? -46.623 -11.903 31.929 1.00 33.94 158 VAL B O 1
ATOM 3427 N N . LYS B 1 165 ? -44.933 -13.041 30.977 1.00 36.18 159 LYS B N 1
ATOM 3428 C CA . LYS B 1 165 ? -45.670 -13.326 29.746 1.00 38.23 159 LYS B CA 1
ATOM 3429 C C . LYS B 1 165 ? -46.911 -14.181 29.991 1.00 38.27 159 LYS B C 1
ATOM 3430 O O . LYS B 1 165 ? -47.866 -14.136 29.215 1.00 38.38 159 LYS B O 1
ATOM 3436 N N . ALA B 1 166 ? -46.887 -14.965 31.064 1.00 38.44 160 ALA B N 1
ATOM 3437 C CA . ALA B 1 166 ? -48.008 -15.832 31.405 1.00 38.13 160 ALA B CA 1
ATOM 3438 C C . ALA B 1 166 ? -49.185 -15.019 31.931 1.00 38.38 160 ALA B C 1
ATOM 3439 O O . ALA B 1 166 ? -50.285 -15.544 32.102 1.00 38.54 160 ALA B O 1
ATOM 3441 N N . ILE B 1 167 ? -48.947 -13.736 32.182 1.00 38.12 161 ILE B N 1
ATOM 3442 C CA . ILE B 1 167 ? -49.980 -12.846 32.698 1.00 38.83 161 ILE B CA 1
ATOM 3443 C C . ILE B 1 167 ? -50.876 -12.292 31.595 1.00 39.73 161 ILE B C 1
ATOM 3444 O O . ILE B 1 167 ? -50.396 -11.720 30.619 1.00 40.73 161 ILE B O 1
ATOM 3449 N N . PRO B 1 168 ? -52.200 -12.461 31.738 1.00 40.50 162 PRO B N 1
ATOM 3450 C CA . PRO B 1 168 ? -53.159 -11.968 30.745 1.00 40.30 162 PRO B CA 1
ATOM 3451 C C . PRO B 1 168 ? -53.000 -10.466 30.526 1.00 39.94 162 PRO B C 1
ATOM 3452 O O . PRO B 1 168 ? -52.875 -9.700 31.485 1.00 40.09 162 PRO B O 1
ATOM 3456 N N . GLY B 1 169 ? -53.008 -10.051 29.264 1.00 38.48 163 GLY B N 1
ATOM 3457 C CA . GLY B 1 169 ? -52.853 -8.643 28.952 1.00 37.29 163 GLY B CA 1
ATOM 3458 C C . GLY B 1 169 ? -51.438 -8.318 28.509 1.00 36.64 163 GLY B C 1
ATOM 3459 O O . GLY B 1 169 ? -51.178 -7.247 27.965 1.00 36.71 163 GLY B O 1
ATOM 3460 N N . VAL B 1 170 ? -50.521 -9.250 28.743 1.00 35.95 164 VAL B N 1
ATOM 3461 C CA . VAL B 1 170 ? -49.127 -9.061 28.363 1.00 34.41 164 VAL B CA 1
ATOM 3462 C C . VAL B 1 170 ? -48.857 -9.663 26.991 1.00 34.43 164 VAL B C 1
ATOM 3463 O O . VAL B 1 170 ? -48.986 -10.871 26.798 1.00 35.01 164 VAL B O 1
ATOM 3467 N N . ARG B 1 171 ? -48.489 -8.817 26.037 1.00 34.44 165 ARG B N 1
ATOM 3468 C CA . ARG B 1 171 ? -48.193 -9.287 24.691 1.00 35.09 165 ARG B CA 1
ATOM 3469 C C . ARG B 1 171 ? -46.777 -9.852 24.662 1.00 33.32 165 ARG B C 1
ATOM 3470 O O . ARG B 1 171 ? -46.506 -10.854 24.004 1.00 33.47 165 ARG B O 1
ATOM 3478 N N . ASP B 1 172 ? -45.877 -9.196 25.386 1.00 31.30 166 ASP B N 1
ATOM 3479 C CA . ASP B 1 172 ? -44.486 -9.620 25.458 1.00 30.05 166 ASP B CA 1
ATOM 3480 C C . ASP B 1 172 ? -43.867 -8.953 26.682 1.00 28.36 166 ASP B C 1
ATOM 3481 O O . ASP B 1 172 ? -44.373 -7.936 27.160 1.00 26.07 166 ASP B O 1
ATOM 3486 N N . ALA B 1 173 ? -42.779 -9.524 27.193 1.00 27.89 167 ALA B N 1
ATOM 3487 C CA . ALA B 1 173 ? -42.125 -8.966 28.371 1.00 27.01 167 ALA B CA 1
ATOM 3488 C C . ALA B 1 173 ? -40.670 -9.392 28.502 1.00 26.91 167 ALA B C 1
ATOM 3489 O O . ALA B 1 173 ? -40.240 -10.395 27.930 1.00 26.48 167 ALA B O 1
ATOM 3491 N N . LEU B 1 174 ? -39.924 -8.617 29.279 1.00 25.28 168 LEU B N 1
ATOM 3492 C CA . LEU B 1 174 ? -38.513 -8.874 29.510 1.00 25.76 168 LEU B CA 1
ATOM 3493 C C . LEU B 1 174 ? -38.196 -8.527 30.959 1.00 24.24 168 LEU B C 1
ATOM 3494 O O . LEU B 1 174 ? -38.456 -7.410 31.402 1.00 24.70 168 LEU B O 1
ATOM 3499 N N . SER B 1 175 ? -37.648 -9.481 31.702 1.00 21.43 169 SER B N 1
ATOM 3500 C CA . SER B 1 175 ? -37.296 -9.230 33.096 1.00 20.74 169 SER B CA 1
ATOM 3501 C C . SER B 1 175 ? -35.778 -9.184 33.241 1.00 20.63 169 SER B C 1
ATOM 3502 O O . SER B 1 175 ? -35.102 -10.183 33.011 1.00 18.24 169 SER B O 1
ATOM 3505 N N . MET B 1 176 ? -35.251 -8.020 33.615 1.00 20.65 170 MET B N 1
ATOM 3506 C CA . MET B 1 176 ? -33.811 -7.846 33.788 1.00 22.31 170 MET B CA 1
ATOM 3507 C C . MET B 1 176 ? -33.394 -8.120 35.227 1.00 22.55 170 MET B C 1
ATOM 3508 O O . MET B 1 176 ? -34.017 -7.622 36.165 1.00 24.92 170 MET B O 1
ATOM 3513 N N . THR B 1 177 ? -32.341 -8.915 35.396 1.00 21.59 171 THR B N 1
ATOM 3514 C CA . THR B 1 177 ? -31.817 -9.219 36.722 1.00 21.36 171 THR B CA 1
ATOM 3515 C C . THR B 1 177 ? -30.744 -8.182 37.016 1.00 22.01 171 THR B C 1
ATOM 3516 O O . THR B 1 177 ? -29.793 -8.033 36.253 1.00 20.48 171 THR B O 1
ATOM 3520 N N . ILE B 1 178 ? -30.904 -7.471 38.126 1.00 22.39 172 ILE B N 1
ATOM 3521 C CA . ILE B 1 178 ? -29.971 -6.422 38.515 1.00 23.95 172 ILE B CA 1
ATOM 3522 C C . ILE B 1 178 ? -29.295 -6.725 39.845 1.00 22.70 172 ILE B C 1
ATOM 3523 O O . ILE B 1 178 ? -29.962 -6.939 40.853 1.00 23.00 172 ILE B O 1
ATOM 3528 N N . PRO B 1 179 ? -27.952 -6.738 39.865 1.00 21.25 173 PRO B N 1
ATOM 3529 C CA . PRO B 1 179 ? -27.218 -7.020 41.101 1.00 20.56 173 PRO B CA 1
ATOM 3530 C C . PRO B 1 179 ? -27.307 -5.870 42.104 1.00 20.97 173 PRO B C 1
ATOM 3531 O O . PRO B 1 179 ? -27.021 -4.724 41.771 1.00 22.01 173 PRO B O 1
ATOM 3535 N N . ALA B 1 180 ? -27.719 -6.188 43.326 1.00 24.18 174 ALA B N 1
ATOM 3536 C CA . ALA B 1 180 ? -27.837 -5.194 44.388 1.00 25.51 174 ALA B CA 1
ATOM 3537 C C . ALA B 1 180 ? -26.648 -5.335 45.332 1.00 27.18 174 ALA B C 1
ATOM 3538 O O . ALA B 1 180 ? -26.471 -4.538 46.255 1.00 27.79 174 ALA B O 1
ATOM 3540 N N . GLY B 1 181 ? -25.834 -6.358 45.088 1.00 26.28 175 GLY B N 1
ATOM 3541 C CA . GLY B 1 181 ? -24.673 -6.603 45.920 1.00 25.07 175 GLY B CA 1
ATOM 3542 C C . GLY B 1 181 ? -24.953 -7.621 47.008 1.00 23.98 175 GLY B C 1
ATOM 3543 O O . GLY B 1 181 ? -26.101 -7.849 47.386 1.00 23.97 175 GLY B O 1
ATOM 3544 N N . MET B 1 182 ? -23.893 -8.247 47.504 1.00 24.05 176 MET B N 1
ATOM 3545 C CA . MET B 1 182 ? -24.007 -9.241 48.563 1.00 24.85 176 MET B CA 1
ATOM 3546 C C . MET B 1 182 ? -25.019 -10.346 48.258 1.00 23.34 176 MET B C 1
ATOM 3547 O O . MET B 1 182 ? -25.731 -10.814 49.146 1.00 22.28 176 MET B O 1
ATOM 3552 N N . GLY B 1 183 ? -25.084 -10.753 46.993 1.00 21.45 177 GLY B N 1
ATOM 3553 C CA . GLY B 1 183 ? -25.986 -11.819 46.599 1.00 19.77 177 GLY B CA 1
ATOM 3554 C C . GLY B 1 183 ? -27.461 -11.473 46.511 1.00 19.68 177 GLY B C 1
ATOM 3555 O O . GLY B 1 183 ? -28.289 -12.359 46.311 1.00 19.49 177 GLY B O 1
ATOM 3556 N N . VAL B 1 184 ? -27.794 -10.196 46.660 1.00 18.89 178 VAL B N 1
ATOM 3557 C CA . VAL B 1 184 ? -29.187 -9.752 46.584 1.00 20.57 178 VAL B CA 1
ATOM 3558 C C . VAL B 1 184 ? -29.436 -9.210 45.182 1.00 19.52 178 VAL B C 1
ATOM 3559 O O . VAL B 1 184 ? -28.549 -8.602 44.585 1.00 19.53 178 VAL B O 1
ATOM 3563 N N . HIS B 1 185 ? -30.633 -9.432 44.650 1.00 20.24 179 HIS B N 1
ATOM 3564 C CA . HIS B 1 185 ? -30.941 -8.953 43.309 1.00 20.48 179 HIS B CA 1
ATOM 3565 C C . HIS B 1 185 ? -32.252 -8.191 43.188 1.00 21.69 179 HIS B C 1
ATOM 3566 O O . HIS B 1 185 ? -33.223 -8.482 43.885 1.00 21.30 179 HIS B O 1
ATOM 3573 N N . LYS B 1 186 ? -32.257 -7.208 42.293 1.00 22.59 180 LYS B N 1
ATOM 3574 C CA . LYS B 1 186 ? -33.434 -6.391 42.017 1.00 25.42 180 LYS B CA 1
ATOM 3575 C C . LYS B 1 186 ? -33.925 -6.798 40.630 1.00 26.61 180 LYS B C 1
ATOM 3576 O O . LYS B 1 186 ? -33.162 -7.361 39.842 1.00 25.85 180 LYS B O 1
ATOM 3582 N N . ARG B 1 187 ? -35.191 -6.519 40.333 1.00 25.23 181 ARG B N 1
ATOM 3583 C CA . ARG B 1 187 ? -35.755 -6.876 39.038 1.00 26.46 181 ARG B CA 1
ATOM 3584 C C . ARG B 1 187 ? -36.312 -5.655 38.320 1.00 26.16 181 ARG B C 1
ATOM 3585 O O . ARG B 1 187 ? -37.072 -4.873 38.898 1.00 27.46 181 ARG B O 1
ATOM 3593 N N . ALA B 1 188 ? -35.929 -5.493 37.059 1.00 24.42 182 ALA B N 1
ATOM 3594 C CA . ALA B 1 188 ? -36.419 -4.386 36.246 1.00 22.67 182 ALA B CA 1
ATOM 3595 C C . ALA B 1 188 ? -37.174 -5.041 35.104 1.00 22.16 182 ALA B C 1
ATOM 3596 O O . ALA B 1 188 ? -36.564 -5.641 34.222 1.00 21.05 182 ALA B O 1
ATOM 3598 N N . VAL B 1 189 ? -38.498 -4.935 35.133 1.00 21.39 183 VAL B N 1
ATOM 3599 C CA . VAL B 1 189 ? -39.337 -5.543 34.106 1.00 22.43 183 VAL B CA 1
ATOM 3600 C C . VAL B 1 189 ? -39.878 -4.537 33.095 1.00 23.06 183 VAL B C 1
ATOM 3601 O O . VAL B 1 189 ? -40.310 -3.437 33.452 1.00 23.56 183 VAL B O 1
ATOM 3605 N N . TYR B 1 190 ? -39.850 -4.931 31.828 1.00 22.43 184 TYR B N 1
ATOM 3606 C CA . TYR B 1 190 ? -40.335 -4.099 30.737 1.00 23.73 184 TYR B CA 1
ATOM 3607 C C . TYR B 1 190 ? -41.448 -4.894 30.066 1.00 25.13 184 TYR B C 1
ATOM 3608 O O . TYR B 1 190 ? -41.230 -6.026 29.629 1.00 22.89 184 TYR B O 1
ATOM 3617 N N . VAL B 1 191 ? -42.639 -4.305 29.989 1.00 25.34 185 VAL B N 1
ATOM 3618 C CA . VAL B 1 191 ? -43.779 -5.005 29.417 1.00 28.03 185 VAL B CA 1
ATOM 3619 C C . VAL B 1 191 ? -44.502 -4.308 28.262 1.00 28.61 185 VAL B C 1
ATOM 3620 O O . VAL B 1 191 ? -44.718 -3.095 28.275 1.00 28.50 185 VAL B O 1
ATOM 3624 N N . GLU B 1 192 ? -44.870 -5.109 27.266 1.00 30.42 186 GLU B N 1
ATOM 3625 C CA . GLU B 1 192 ? -45.596 -4.641 26.087 1.00 32.06 186 GLU B CA 1
ATOM 3626 C C . GLU B 1 192 ? -47.016 -5.188 26.255 1.00 33.10 186 GLU B C 1
ATOM 3627 O O . GLU B 1 192 ? -47.218 -6.401 26.273 1.00 33.34 186 GLU B 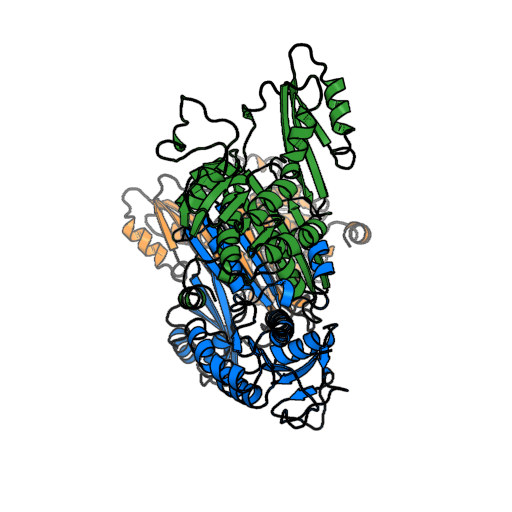O 1
ATOM 3633 N N . LEU B 1 193 ? -47.996 -4.298 26.375 1.00 35.43 187 LEU B N 1
ATOM 3634 C CA . LEU B 1 193 ? -49.375 -4.724 26.592 1.00 38.37 187 LEU B CA 1
ATOM 3635 C C . LEU B 1 193 ? -50.225 -4.998 25.359 1.00 40.60 187 LEU B C 1
ATOM 3636 O O . LEU B 1 193 ? -50.032 -4.406 24.296 1.00 40.83 187 LEU B O 1
ATOM 3641 N N . GLU B 1 194 ? -51.175 -5.913 25.524 1.00 42.69 188 GLU B N 1
ATOM 3642 C CA . GLU B 1 194 ? -52.106 -6.260 24.464 1.00 43.78 188 GLU B CA 1
ATOM 3643 C C . GLU B 1 194 ? -53.035 -5.060 24.322 1.00 44.24 188 GLU B C 1
ATOM 3644 O O . GLU B 1 194 ? -53.120 -4.220 25.223 1.00 43.53 188 GLU B O 1
ATOM 3650 N N . PRO B 1 195 ? -53.734 -4.954 23.184 1.00 44.54 189 PRO B N 1
ATOM 3651 C CA . PRO B 1 195 ? -54.651 -3.834 22.961 1.00 44.73 189 PRO B CA 1
ATOM 3652 C C . PRO B 1 195 ? -55.736 -3.753 24.033 1.00 44.79 189 PRO B C 1
ATOM 3653 O O . PRO B 1 195 ? -56.503 -4.698 24.225 1.00 44.33 189 PRO B O 1
ATOM 3657 N N . GLY B 1 196 ? -55.785 -2.626 24.736 1.00 44.58 190 GLY B N 1
ATOM 3658 C CA . GLY B 1 196 ? -56.796 -2.439 25.763 1.00 45.50 190 GLY B CA 1
ATOM 3659 C C . GLY B 1 196 ? -56.511 -3.033 27.129 1.00 45.74 190 GLY B C 1
ATOM 3660 O O . GLY B 1 196 ? -57.363 -2.977 28.015 1.00 45.53 190 GLY B O 1
ATOM 3661 N N . ALA B 1 197 ? -55.327 -3.607 27.312 1.00 45.44 191 ALA B N 1
ATOM 3662 C CA . ALA B 1 197 ? -54.968 -4.192 28.600 1.00 44.68 191 ALA B CA 1
ATOM 3663 C C . ALA B 1 197 ? -54.699 -3.069 29.597 1.00 44.03 191 ALA B C 1
ATOM 3664 O O . ALA B 1 197 ? -54.365 -1.952 29.204 1.00 44.13 191 ALA B O 1
ATOM 3666 N N . ASP B 1 198 ? -54.844 -3.363 30.886 1.00 43.53 192 ASP B N 1
ATOM 3667 C CA . ASP B 1 198 ? -54.615 -2.359 31.921 1.00 42.75 192 ASP B CA 1
ATOM 3668 C C . ASP B 1 198 ? -53.243 -2.527 32.568 1.00 41.52 192 ASP B C 1
ATOM 3669 O O . ASP B 1 198 ? -52.941 -3.579 33.133 1.00 40.86 192 ASP B O 1
ATOM 3674 N N . PHE B 1 199 ? -52.421 -1.483 32.492 1.00 40.26 193 PHE B N 1
ATOM 3675 C CA . PHE B 1 199 ? -51.074 -1.522 33.054 1.00 39.71 193 PHE B CA 1
ATOM 3676 C C . PHE B 1 199 ? -51.043 -1.717 34.566 1.00 39.74 193 PHE B C 1
ATOM 3677 O O . PHE B 1 199 ? -50.292 -2.550 35.073 1.00 39.29 193 PHE B O 1
ATOM 3685 N N . ALA B 1 200 ? -51.849 -0.939 35.284 1.00 39.31 194 ALA B N 1
ATOM 3686 C CA . ALA B 1 200 ? -51.903 -1.034 36.742 1.00 38.66 194 ALA B CA 1
ATOM 3687 C C . ALA B 1 200 ? -52.123 -2.478 37.186 1.00 38.12 194 ALA B C 1
ATOM 3688 O O . ALA B 1 200 ? -51.460 -2.962 38.105 1.00 37.26 194 ALA B O 1
ATOM 3690 N N . GLU B 1 201 ? -53.053 -3.161 36.527 1.00 36.77 195 GLU B N 1
ATOM 3691 C CA . GLU B 1 201 ? -53.358 -4.547 36.853 1.00 36.34 195 GLU B CA 1
ATOM 3692 C C . GLU B 1 201 ? -52.136 -5.433 36.626 1.00 34.94 195 GLU B C 1
ATOM 3693 O O . GLU B 1 201 ? -51.715 -6.170 37.518 1.00 33.64 195 GLU B O 1
ATOM 3699 N N . VAL B 1 202 ? -51.577 -5.362 35.421 1.00 33.07 196 VAL B N 1
ATOM 3700 C CA . VAL B 1 202 ? -50.403 -6.159 35.077 1.00 30.69 196 VAL B CA 1
ATOM 3701 C C . VAL B 1 202 ? -49.270 -5.883 36.059 1.00 29.53 196 VAL B C 1
ATOM 3702 O O . VAL B 1 202 ? -48.648 -6.811 36.575 1.00 28.90 196 VAL B O 1
ATOM 3706 N N . GLU B 1 203 ? -49.008 -4.606 36.319 1.00 28.09 197 GLU B N 1
ATOM 3707 C CA . GLU B 1 203 ? -47.951 -4.230 37.248 1.00 29.63 197 GLU B CA 1
ATOM 3708 C C . GLU B 1 203 ? -48.138 -4.939 38.586 1.00 29.71 197 GLU B C 1
ATOM 3709 O O . GLU B 1 203 ? -47.179 -5.464 39.151 1.00 29.31 197 GLU B O 1
ATOM 3715 N N . ARG B 1 204 ? -49.369 -4.957 39.089 1.00 29.85 198 ARG B N 1
ATOM 3716 C CA . ARG B 1 204 ? -49.654 -5.619 40.359 1.00 30.78 198 ARG B CA 1
ATOM 3717 C C . ARG B 1 204 ? -49.394 -7.116 40.250 1.00 31.03 198 ARG B C 1
ATOM 3718 O O . ARG B 1 204 ? -48.752 -7.707 41.116 1.00 30.95 198 ARG B O 1
ATOM 3726 N N . ALA B 1 205 ? -49.898 -7.722 39.181 1.00 30.99 199 ALA B N 1
ATOM 3727 C CA . ALA B 1 205 ? -49.722 -9.151 38.953 1.00 31.93 199 ALA B CA 1
ATOM 3728 C C . ALA B 1 205 ? -48.244 -9.530 38.942 1.00 31.34 199 ALA B C 1
ATOM 3729 O O . ALA B 1 205 ? -47.875 -10.630 39.350 1.00 31.60 199 ALA B O 1
ATOM 3731 N N . ILE B 1 206 ? -47.404 -8.614 38.474 1.00 30.03 200 ILE B N 1
ATOM 3732 C CA . ILE B 1 206 ? -45.966 -8.860 38.410 1.00 28.81 200 ILE B CA 1
ATOM 3733 C C . ILE B 1 206 ? -45.311 -8.743 39.785 1.00 30.00 200 ILE B C 1
ATOM 3734 O O . ILE B 1 206 ? -44.696 -9.692 40.278 1.00 29.32 200 ILE B O 1
ATOM 3739 N N . LYS B 1 207 ? -45.452 -7.573 40.397 1.00 30.24 201 LYS B N 1
ATOM 3740 C CA . LYS B 1 207 ? -44.857 -7.304 41.701 1.00 32.36 201 LYS B CA 1
ATOM 3741 C C . LYS B 1 207 ? -45.291 -8.274 42.798 1.00 32.98 201 LYS B C 1
ATOM 3742 O O . LYS B 1 207 ? -44.542 -8.515 43.746 1.00 32.77 201 LYS B O 1
ATOM 3748 N N . THR B 1 208 ? -46.489 -8.836 42.666 1.00 32.70 202 THR B N 1
ATOM 3749 C CA . THR B 1 208 ? -47.001 -9.764 43.668 1.00 33.64 202 THR B CA 1
ATOM 3750 C C . THR B 1 208 ? -46.803 -11.232 43.308 1.00 33.91 202 THR B C 1
ATOM 3751 O O . THR B 1 208 ? -47.113 -12.117 44.104 1.00 34.24 202 THR B O 1
ATOM 3755 N N . ASP B 1 209 ? -46.294 -11.495 42.109 1.00 33.34 203 ASP B N 1
ATOM 3756 C CA . ASP B 1 209 ? -46.056 -12.872 41.687 1.00 33.65 203 ASP B CA 1
ATOM 3757 C C . ASP B 1 209 ? -44.997 -13.459 42.620 1.00 33.52 203 ASP B C 1
ATOM 3758 O O . ASP B 1 209 ? -44.052 -12.773 43.000 1.00 33.05 203 ASP B O 1
ATOM 3763 N N . PRO B 1 210 ? -45.148 -14.734 43.012 1.00 35.10 204 PRO B N 1
ATOM 3764 C CA . PRO B 1 210 ? -44.154 -15.336 43.906 1.00 35.66 204 PRO B CA 1
ATOM 3765 C C . PRO B 1 210 ? -42.722 -15.291 43.360 1.00 36.02 204 PRO B C 1
ATOM 3766 O O . PRO B 1 210 ? -41.758 -15.420 44.111 1.00 36.61 204 PRO B O 1
ATOM 3770 N N . TYR B 1 211 ? -42.588 -15.099 42.053 1.00 36.89 205 TYR B N 1
ATOM 3771 C CA . TYR B 1 211 ? -41.268 -15.033 41.428 1.00 37.29 205 TYR B CA 1
ATOM 3772 C C . TYR B 1 211 ? -40.639 -13.650 41.563 1.00 35.19 205 TYR B C 1
ATOM 3773 O O . TYR B 1 211 ? -39.459 -13.470 41.267 1.00 35.54 205 TYR B O 1
ATOM 3782 N N . PHE B 1 212 ? -41.425 -12.678 42.021 1.00 32.36 206 PHE B N 1
ATOM 3783 C CA . PHE B 1 212 ? -40.943 -11.305 42.176 1.00 30.97 206 PHE B CA 1
ATOM 3784 C C . PHE B 1 212 ? -41.158 -10.723 43.572 1.00 31.53 206 PHE B C 1
ATOM 3785 O O . PHE B 1 212 ? -40.402 -9.855 44.014 1.00 30.25 206 PHE B O 1
ATOM 3793 N N . VAL B 1 213 ? -42.193 -11.198 44.253 1.00 31.40 207 VAL B N 1
ATOM 3794 C CA . VAL B 1 213 ? -42.553 -10.696 45.575 1.00 33.22 207 VAL B CA 1
ATOM 3795 C C . VAL B 1 213 ? -41.414 -10.512 46.583 1.00 33.45 207 VAL B C 1
ATOM 3796 O O . VAL B 1 213 ? -41.462 -9.597 47.405 1.00 33.67 207 VAL B O 1
ATOM 3800 N N . ARG B 1 214 ? -40.391 -11.357 46.518 1.00 33.97 208 ARG B N 1
ATOM 3801 C CA . ARG B 1 214 ? -39.270 -11.265 47.455 1.00 35.11 208 ARG B CA 1
ATOM 3802 C C . ARG B 1 214 ? -38.200 -10.222 47.105 1.00 34.48 208 ARG B C 1
ATOM 3803 O O . ARG B 1 214 ? -37.364 -9.890 47.946 1.00 33.61 208 ARG B O 1
ATOM 3811 N N . ASP B 1 215 ? -38.218 -9.704 45.878 1.00 32.38 209 ASP B N 1
ATOM 3812 C CA . ASP B 1 215 ? -37.212 -8.728 45.471 1.00 30.78 209 ASP B CA 1
ATOM 3813 C C . ASP B 1 215 ? -37.778 -7.380 45.059 1.00 30.04 209 ASP B C 1
ATOM 3814 O O . ASP B 1 215 ? -38.927 -7.283 44.637 1.00 30.62 209 ASP B O 1
ATOM 3819 N N . GLU B 1 216 ? -36.959 -6.341 45.185 1.00 28.46 210 GLU B N 1
ATOM 3820 C CA . GLU B 1 216 ? -37.363 -5.003 44.783 1.00 28.48 210 GLU B CA 1
ATOM 3821 C C . GLU B 1 216 ? -37.631 -5.120 43.288 1.00 28.00 210 GLU B C 1
ATOM 3822 O O . GLU B 1 216 ? -36.749 -5.523 42.529 1.00 25.05 210 GLU B O 1
ATOM 3828 N N . THR B 1 217 ? -38.842 -4.775 42.867 1.00 26.90 211 THR B N 1
ATOM 3829 C CA . THR B 1 217 ? -39.208 -4.877 41.459 1.00 26.60 211 THR B CA 1
ATOM 3830 C C . THR B 1 217 ? -39.814 -3.593 40.908 1.00 27.86 211 THR B C 1
ATOM 3831 O O . THR B 1 217 ? -40.627 -2.938 41.565 1.00 27.17 211 THR B O 1
ATOM 3835 N N . ARG B 1 218 ? -39.405 -3.235 39.697 1.00 28.19 212 ARG B N 1
ATOM 3836 C CA . ARG B 1 218 ? -39.922 -2.049 39.032 1.00 30.32 212 ARG B CA 1
ATOM 3837 C C . ARG B 1 218 ? -40.429 -2.464 37.657 1.00 30.50 212 ARG B C 1
ATOM 3838 O O . ARG B 1 218 ? -39.785 -3.248 36.960 1.00 29.40 212 ARG B O 1
ATOM 3846 N N . VAL B 1 219 ? -41.596 -1.951 37.279 1.00 29.09 213 VAL B N 1
ATOM 3847 C CA . VAL B 1 219 ? -42.188 -2.286 35.993 1.00 28.35 213 VAL B CA 1
ATOM 3848 C C . VAL B 1 219 ? -42.370 -1.048 35.120 1.00 29.31 213 VAL B C 1
ATOM 3849 O O . VAL B 1 219 ? -42.803 0.000 35.593 1.00 28.77 213 VAL B O 1
ATOM 3853 N N . THR B 1 220 ? -42.030 -1.186 33.843 1.00 28.19 214 THR B N 1
ATOM 3854 C CA . THR B 1 220 ? -42.154 -0.097 32.884 1.00 28.39 214 THR B CA 1
ATOM 3855 C C . THR B 1 220 ? -42.866 -0.608 31.637 1.00 28.74 214 THR B C 1
ATOM 3856 O O . THR B 1 220 ? -42.558 -1.694 31.140 1.00 29.00 214 THR B O 1
ATOM 3860 N N . GLN B 1 221 ? -43.826 0.161 31.137 1.00 29.27 215 GLN B N 1
ATOM 3861 C CA . GLN B 1 221 ? -44.539 -0.249 29.934 1.00 29.15 215 GLN B CA 1
ATOM 3862 C C . GLN B 1 221 ? -43.776 0.285 28.737 1.00 28.38 215 GLN B C 1
ATOM 3863 O O . GLN B 1 221 ? -43.355 1.437 28.733 1.00 29.52 215 GLN B O 1
ATOM 3869 N N . VAL B 1 222 ? -43.590 -0.554 27.726 1.00 29.37 216 VAL B N 1
ATOM 3870 C CA . VAL B 1 222 ? -42.874 -0.135 26.527 1.00 30.03 216 VAL B CA 1
ATOM 3871 C C . VAL B 1 222 ? -43.662 -0.444 25.264 1.00 30.03 216 VAL B C 1
ATOM 3872 O O . VAL B 1 222 ? -44.505 -1.344 25.240 1.00 30.23 216 VAL B O 1
ATOM 3876 N N . GLU B 1 223 ? -43.369 0.314 24.215 1.00 31.57 217 GLU B N 1
ATOM 3877 C CA . GLU B 1 223 ? -44.027 0.149 22.930 1.00 32.08 217 GLU B CA 1
ATOM 3878 C C . GLU B 1 223 ? -43.612 -1.177 22.296 1.00 31.74 217 GLU B C 1
ATOM 3879 O O . GLU B 1 223 ? -44.417 -1.840 21.641 1.00 31.11 217 GLU B O 1
ATOM 3885 N N . SER B 1 224 ? -42.356 -1.564 22.504 1.00 30.47 218 SER B N 1
ATOM 3886 C CA . SER B 1 224 ? -41.836 -2.810 21.950 1.00 29.19 218 SER B CA 1
ATOM 3887 C C . SER B 1 224 ? -40.759 -3.431 22.830 1.00 28.71 218 SER B C 1
ATOM 3888 O O . SER B 1 224 ? -39.749 -2.798 23.128 1.00 29.06 218 SER B O 1
ATOM 3891 N N . VAL B 1 225 ? -40.979 -4.678 23.229 1.00 28.47 219 VAL B N 1
ATOM 3892 C CA . VAL B 1 225 ? -40.032 -5.403 24.063 1.00 28.09 219 VAL B CA 1
ATOM 3893 C C . VAL B 1 225 ? -38.882 -5.977 23.230 1.00 28.02 219 VAL B C 1
ATOM 3894 O O . VAL B 1 225 ? -37.738 -6.012 23.685 1.00 26.56 219 VAL B O 1
ATOM 3898 N N . SER B 1 226 ? -39.183 -6.419 22.012 1.00 26.56 220 SER B N 1
ATOM 3899 C CA . SER B 1 226 ? -38.154 -6.987 21.148 1.00 26.58 220 SER B CA 1
ATOM 3900 C C . SER B 1 226 ? -37.051 -5.966 20.889 1.00 25.28 220 SER B C 1
ATOM 3901 O O . SER B 1 226 ? -35.904 -6.330 20.645 1.00 25.66 220 SER B O 1
ATOM 3904 N N . ALA B 1 227 ? -37.403 -4.686 20.959 1.00 24.52 221 ALA B N 1
ATOM 3905 C CA . ALA B 1 227 ? -36.447 -3.606 20.737 1.00 24.01 221 ALA B CA 1
ATOM 3906 C C . ALA B 1 227 ? -35.493 -3.429 21.921 1.00 23.97 221 ALA B C 1
ATOM 3907 O O . ALA B 1 227 ? -34.511 -2.692 21.830 1.00 20.98 221 ALA B O 1
ATOM 3909 N N . LEU B 1 228 ? -35.790 -4.110 23.025 1.00 21.41 222 LEU B N 1
ATOM 3910 C CA . LEU B 1 228 ? -34.981 -4.027 24.234 1.00 21.75 222 LEU B CA 1
ATOM 3911 C C . LEU B 1 228 ? -34.260 -5.335 24.553 1.00 20.96 222 LEU B C 1
ATOM 3912 O O . LEU B 1 228 ? -33.446 -5.391 25.472 1.00 20.57 222 LEU B O 1
ATOM 3917 N N . MET B 1 229 ? -34.557 -6.377 23.788 1.00 20.39 223 MET B N 1
ATOM 3918 C CA . MET B 1 229 ? -33.979 -7.700 24.015 1.00 22.22 223 MET B CA 1
ATOM 3919 C C . MET B 1 229 ? -32.501 -7.900 23.653 1.00 19.66 223 MET B C 1
ATOM 3920 O O . MET B 1 229 ? -32.092 -7.654 22.524 1.00 20.35 223 MET B O 1
ATOM 3925 N N . ASP B 1 230 ? -31.716 -8.356 24.627 1.00 17.23 224 ASP B N 1
ATOM 3926 C CA . ASP B 1 230 ? -30.293 -8.648 24.435 1.00 15.36 224 ASP B CA 1
ATOM 3927 C C . ASP B 1 230 ? -30.012 -9.844 25.340 1.00 15.08 224 ASP B C 1
ATOM 3928 O O . ASP B 1 230 ? -30.408 -9.836 26.508 1.00 16.55 224 ASP B O 1
ATOM 3933 N N . VAL B 1 231 ? -29.347 -10.870 24.819 1.00 13.15 225 VAL B N 1
ATOM 3934 C CA . VAL B 1 231 ? -29.083 -12.059 25.627 1.00 13.99 225 VAL B CA 1
ATOM 3935 C C . VAL B 1 231 ? -27.769 -12.054 26.397 1.00 14.29 225 VAL B C 1
ATOM 3936 O O . VAL B 1 231 ? -27.344 -13.087 26.913 1.00 14.36 225 VAL B O 1
ATOM 3940 N N . GLY B 1 232 ? -27.125 -10.897 26.479 1.00 14.19 226 GLY B N 1
ATOM 3941 C CA . GLY B 1 232 ? -25.884 -10.817 27.225 1.00 13.61 226 GLY B CA 1
ATOM 3942 C C . GLY B 1 232 ? -26.199 -10.933 28.705 1.00 14.31 226 GLY B C 1
ATOM 3943 O O . GLY B 1 232 ? -27.311 -10.632 29.134 1.00 13.03 226 GLY B O 1
ATOM 3944 N N . HIS B 1 233 ? -25.237 -11.388 29.493 1.00 14.58 227 HIS B N 1
ATOM 3945 C CA . HIS B 1 233 ? -25.457 -11.520 30.925 1.00 13.99 227 HIS B CA 1
ATOM 3946 C C . HIS B 1 233 ? -24.099 -11.494 31.595 1.00 13.50 227 HIS B C 1
ATOM 3947 O O . HIS B 1 233 ? -23.077 -11.343 30.930 1.00 13.25 227 HIS B O 1
ATOM 3954 N N . GLY B 1 234 ? -24.076 -11.639 32.912 1.00 14.45 228 GLY B N 1
ATOM 3955 C CA . GLY B 1 234 ? -22.798 -11.613 33.590 1.00 14.81 228 GLY B CA 1
ATOM 3956 C C . GLY B 1 234 ? -22.877 -11.976 35.053 1.00 13.16 228 GLY B C 1
ATOM 3957 O O . GLY B 1 234 ? -23.959 -12.151 35.614 1.00 14.14 228 GLY B O 1
ATOM 3958 N N . VAL B 1 235 ? -21.713 -12.091 35.671 1.00 13.60 229 VAL B N 1
ATOM 3959 C CA . VAL B 1 235 ? -21.653 -12.424 37.077 1.00 13.43 229 VAL B CA 1
ATOM 3960 C C . VAL B 1 235 ? -20.388 -11.873 37.707 1.00 14.31 229 VAL B C 1
ATOM 3961 O O . VAL B 1 235 ? -19.364 -11.673 37.035 1.00 12.23 229 VAL B O 1
ATOM 3965 N N . VAL B 1 236 ? -20.488 -11.593 39.000 1.00 14.38 230 VAL B N 1
ATOM 3966 C CA . VAL B 1 236 ? -19.360 -11.144 39.791 1.00 14.10 230 VAL B CA 1
ATOM 3967 C C . VAL B 1 236 ? -19.439 -12.021 41.031 1.00 13.86 230 VAL B C 1
ATOM 3968 O O . VAL B 1 236 ? -20.404 -11.954 41.794 1.00 14.75 230 VAL B O 1
ATOM 3972 N N . MET B 1 237 ? -18.448 -12.887 41.188 1.00 13.38 231 MET B N 1
ATOM 3973 C CA . MET B 1 237 ? -18.374 -13.775 42.333 1.00 14.17 231 MET B CA 1
ATOM 3974 C C . MET B 1 237 ? -17.220 -13.285 43.193 1.00 14.53 231 MET B C 1
ATOM 3975 O O . MET B 1 237 ? -16.106 -13.078 42.698 1.00 13.69 231 MET B O 1
ATOM 3980 N N . GLU B 1 238 ? -17.488 -13.097 44.480 1.00 13.81 232 GLU B N 1
ATOM 3981 C CA . GLU B 1 238 ? -16.465 -12.615 45.392 1.00 14.63 232 GLU B CA 1
ATOM 3982 C C . GLU B 1 238 ? -16.422 -13.406 46.687 1.00 14.69 232 GLU B C 1
ATOM 3983 O O . GLU B 1 238 ? -17.447 -13.882 47.170 1.00 13.23 232 GLU B O 1
ATOM 3989 N N . ARG B 1 239 ? -15.223 -13.558 47.234 1.00 13.96 233 ARG B N 1
ATOM 3990 C CA . ARG B 1 239 ? -15.055 -14.236 48.507 1.00 13.81 233 ARG B CA 1
ATOM 3991 C C . ARG B 1 239 ? -13.934 -13.578 49.286 1.00 14.71 233 ARG B C 1
ATOM 3992 O O . ARG B 1 239 ? -12.908 -13.202 48.722 1.00 14.69 233 ARG B O 1
ATOM 4000 N N . LYS B 1 240 ? -14.164 -13.406 50.581 1.00 14.31 234 LYS B N 1
ATOM 4001 C CA . LYS B 1 240 ? -13.174 -12.846 51.487 1.00 14.60 234 LYS B CA 1
ATOM 4002 C C . LYS B 1 240 ? -13.116 -13.914 52.564 1.00 15.34 234 LYS B C 1
ATOM 4003 O O . LYS B 1 240 ? -14.071 -14.088 53.320 1.00 15.54 234 LYS B O 1
ATOM 4009 N N . GLY B 1 241 ? -12.013 -14.651 52.619 1.00 13.59 235 GLY B N 1
ATOM 4010 C CA . GLY B 1 241 ? -11.926 -15.708 53.604 1.00 13.32 235 GLY B CA 1
ATOM 4011 C C . GLY B 1 241 ? -10.567 -16.030 54.179 1.00 13.20 235 GLY B C 1
ATOM 4012 O O . GLY B 1 241 ? -9.558 -15.398 53.866 1.00 12.91 235 GLY B O 1
ATOM 4013 N N . VAL B 1 242 ? -10.559 -17.055 55.023 1.00 13.21 236 VAL B N 1
ATOM 4014 C CA . VAL B 1 242 ? -9.361 -17.501 55.706 1.00 12.75 236 VAL B CA 1
ATOM 4015 C C . VAL B 1 242 ? -8.707 -18.723 55.074 1.00 14.72 236 VAL B C 1
ATOM 4016 O O . VAL B 1 242 ? -9.347 -19.759 54.918 1.00 12.45 236 VAL B O 1
ATOM 4020 N N . SER B 1 243 ? -7.438 -18.593 54.703 1.00 13.07 237 SER B N 1
ATOM 4021 C CA . SER B 1 243 ? -6.679 -19.718 54.168 1.00 14.25 237 SER B CA 1
ATOM 4022 C C . SER B 1 243 ? -5.909 -20.205 55.394 1.00 14.52 237 SER B C 1
ATOM 4023 O O . SER B 1 243 ? -5.059 -19.481 55.926 1.00 15.10 237 SER B O 1
ATOM 4026 N N . GLY B 1 244 ? -6.218 -21.413 55.856 1.00 13.68 238 GLY B N 1
ATOM 4027 C CA . GLY B 1 244 ? -5.554 -21.932 57.041 1.00 15.18 238 GLY B CA 1
ATOM 4028 C C . GLY B 1 244 ? -5.989 -21.108 58.237 1.00 15.10 238 GLY B C 1
ATOM 4029 O O . GLY B 1 244 ? -7.113 -21.249 58.720 1.00 15.17 238 GLY B O 1
ATOM 4030 N N . ALA B 1 245 ? -5.104 -20.235 58.708 1.00 14.15 239 ALA B N 1
ATOM 4031 C CA . ALA B 1 245 ? -5.407 -19.361 59.841 1.00 13.63 239 ALA B CA 1
ATOM 4032 C C . ALA B 1 245 ? -5.168 -17.904 59.443 1.00 13.92 239 ALA B C 1
ATOM 4033 O O . ALA B 1 245 ? -5.194 -17.004 60.285 1.00 11.99 239 ALA B O 1
ATOM 4035 N N . THR B 1 246 ? -4.946 -17.679 58.150 1.00 15.03 240 THR B N 1
ATOM 4036 C CA . THR B 1 246 ? -4.669 -16.340 57.625 1.00 15.48 240 THR B CA 1
ATOM 4037 C C . THR B 1 246 ? -5.917 -15.724 56.996 1.00 15.41 240 THR B C 1
ATOM 4038 O O . THR B 1 246 ? -6.419 -16.205 55.978 1.00 12.79 240 THR B O 1
ATOM 4042 N N . HIS B 1 247 ? -6.397 -14.649 57.615 1.00 14.25 241 HIS B N 1
ATOM 4043 C CA . HIS B 1 247 ? -7.607 -13.962 57.181 1.00 13.41 241 HIS B CA 1
ATOM 4044 C C . HIS B 1 247 ? -7.457 -12.949 56.047 1.00 12.84 241 HIS B C 1
ATOM 4045 O O . HIS B 1 247 ? -6.357 -12.591 55.634 1.00 13.12 241 HIS B O 1
ATOM 4052 N N . ASN B 1 248 ? -8.606 -12.506 55.556 1.00 12.71 242 ASN B N 1
ATOM 4053 C CA . ASN B 1 248 ? -8.710 -11.512 54.499 1.00 13.74 242 ASN B CA 1
ATOM 4054 C C . ASN B 1 248 ? -8.116 -11.880 53.139 1.00 13.52 242 ASN B C 1
ATOM 4055 O O . ASN B 1 248 ? -7.541 -11.032 52.457 1.00 12.85 242 ASN B O 1
ATOM 4060 N N . GLN B 1 249 ? -8.244 -13.144 52.749 1.00 12.65 243 GLN B N 1
ATOM 4061 C CA . GLN B 1 249 ? -7.776 -13.576 51.438 1.00 13.05 243 GLN B CA 1
ATOM 4062 C C . GLN B 1 249 ? -8.889 -13.068 50.515 1.00 13.77 243 GLN B C 1
ATOM 4063 O O . GLN B 1 249 ? -10.068 -13.342 50.759 1.00 14.90 243 GLN B O 1
ATOM 4069 N N . LEU B 1 250 ? -8.530 -12.330 49.469 1.00 13.30 244 LEU B N 1
ATOM 4070 C CA . LEU B 1 250 ? -9.529 -11.755 48.565 1.00 12.65 244 LEU B CA 1
ATOM 4071 C C . LEU B 1 250 ? -9.581 -12.397 47.178 1.00 11.78 244 LEU B C 1
ATOM 4072 O O . LEU B 1 250 ? -8.560 -12.506 46.504 1.00 10.66 244 LEU B O 1
ATOM 4077 N N . PHE B 1 251 ? -10.780 -12.799 46.756 1.00 10.84 245 PHE B N 1
ATOM 4078 C CA . PHE B 1 251 ? -10.977 -13.443 45.448 1.00 11.51 245 PHE B CA 1
ATOM 4079 C C . PHE B 1 251 ? -12.129 -12.810 44.671 1.00 12.23 245 PHE B C 1
ATOM 4080 O O . PHE B 1 251 ? -13.185 -12.509 45.236 1.00 13.18 245 PHE B O 1
ATOM 4088 N N . ARG B 1 252 ? -11.947 -12.636 43.368 1.00 11.82 246 ARG B N 1
ATOM 4089 C CA . ARG B 1 252 ? -13.004 -12.053 42.549 1.00 11.64 246 ARG B CA 1
ATOM 4090 C C . ARG B 1 252 ? -12.997 -12.618 41.137 1.00 13.20 246 ARG B C 1
ATOM 4091 O O . ARG B 1 252 ? -11.957 -12.668 40.482 1.00 12.20 246 ARG B O 1
ATOM 4099 N N . PHE B 1 253 ? -14.167 -13.045 40.678 1.00 12.83 247 PHE B N 1
ATOM 4100 C CA . PHE B 1 253 ? -14.312 -13.585 39.337 1.00 13.40 247 PHE B CA 1
ATOM 4101 C C . PHE B 1 253 ? -15.451 -12.842 38.657 1.00 14.02 247 PHE B C 1
ATOM 4102 O O . PHE B 1 253 ? -16.551 -12.743 39.209 1.00 15.17 247 PHE B O 1
ATOM 4110 N N . GLU B 1 254 ? -15.185 -12.304 37.470 1.00 13.98 248 GLU B N 1
ATOM 4111 C CA . GLU B 1 254 ? -16.211 -11.591 36.723 1.00 12.41 248 GLU B CA 1
ATOM 4112 C C . GLU B 1 254 ? -16.282 -12.086 35.290 1.00 14.73 248 GLU B C 1
ATOM 4113 O O . GLU B 1 254 ? -15.270 -12.443 34.684 1.00 15.16 248 GLU B O 1
ATOM 4119 N N . MET B 1 255 ? -17.494 -12.070 34.753 1.00 13.96 249 MET B N 1
ATOM 4120 C CA . MET B 1 255 ? -17.761 -12.552 33.411 1.00 15.28 249 MET B CA 1
ATOM 4121 C C . MET B 1 255 ? -18.821 -11.655 32.756 1.00 13.71 249 MET B C 1
ATOM 4122 O O . MET B 1 255 ? -19.782 -11.257 33.406 1.00 13.99 249 MET B O 1
ATOM 4127 N N . ARG B 1 256 ? -18.618 -11.314 31.483 1.00 13.55 250 ARG B N 1
ATOM 4128 C CA . ARG B 1 256 ? -19.578 -10.514 30.710 1.00 11.69 250 ARG B CA 1
ATOM 4129 C C . ARG B 1 256 ? -19.649 -11.317 29.423 1.00 12.75 250 ARG B C 1
ATOM 4130 O O . ARG B 1 256 ? -18.734 -11.280 28.594 1.00 10.53 250 ARG B O 1
ATOM 4138 N N . ILE B 1 257 ? -20.749 -12.043 29.266 1.00 10.40 251 ILE B N 1
ATOM 4139 C CA . ILE B 1 257 ? -20.888 -12.961 28.154 1.00 12.17 251 ILE B CA 1
ATOM 4140 C C . ILE B 1 257 ? -22.274 -13.083 27.535 1.00 12.38 251 ILE B C 1
ATOM 4141 O O . ILE B 1 257 ? -23.256 -12.553 28.052 1.00 13.59 251 ILE B O 1
ATOM 4146 N N . ASN B 1 258 ? -22.329 -13.790 26.411 1.00 13.07 252 ASN B N 1
ATOM 4147 C CA . ASN B 1 258 ? -23.588 -14.056 25.734 1.00 14.31 252 ASN B CA 1
ATOM 4148 C C . ASN B 1 258 ? -24.097 -15.286 26.480 1.00 15.99 252 ASN B C 1
ATOM 4149 O O . ASN B 1 258 ? -23.478 -16.346 26.425 1.00 16.06 252 ASN B O 1
ATOM 4154 N N . ASN B 1 259 ? -25.210 -15.130 27.190 1.00 15.77 253 ASN B N 1
ATOM 4155 C CA . ASN B 1 259 ? -25.793 -16.206 27.989 1.00 15.67 253 ASN B CA 1
ATOM 4156 C C . ASN B 1 259 ? -25.953 -17.553 27.263 1.00 15.47 253 ASN B C 1
ATOM 4157 O O . ASN B 1 259 ? -25.246 -18.515 27.575 1.00 15.07 253 ASN B O 1
ATOM 4162 N N . PRO B 1 260 ? -26.873 -17.646 26.288 1.00 14.78 254 PRO B N 1
ATOM 4163 C CA . PRO B 1 260 ? -27.038 -18.927 25.589 1.00 13.59 254 PRO B CA 1
ATOM 4164 C C . PRO B 1 260 ? -25.784 -19.460 24.890 1.00 14.17 254 PRO B C 1
ATOM 4165 O O . PRO B 1 260 ? -25.584 -20.670 24.824 1.00 13.43 254 PRO B O 1
ATOM 4169 N N . ALA B 1 261 ? -24.937 -18.569 24.377 1.00 13.75 255 ALA B N 1
ATOM 4170 C CA . ALA B 1 261 ? -23.710 -18.997 23.702 1.00 13.96 255 ALA B CA 1
ATOM 4171 C C . ALA B 1 261 ? -22.766 -19.734 24.655 1.00 14.49 255 ALA B C 1
ATOM 4172 O O . ALA B 1 261 ? -22.224 -20.787 24.318 1.00 13.78 255 ALA B O 1
ATOM 4174 N N . LEU B 1 262 ? -22.564 -19.176 25.844 1.00 12.79 256 LEU B N 1
ATOM 4175 C CA . LEU B 1 262 ? -21.682 -19.799 26.826 1.00 13.27 256 LEU B CA 1
ATOM 4176 C C . LEU B 1 262 ? -22.272 -21.101 27.354 1.00 12.98 256 LEU B C 1
ATOM 4177 O O . LEU B 1 262 ? -21.566 -22.103 27.494 1.00 14.34 256 LEU B O 1
ATOM 4182 N N . THR B 1 263 ? -23.566 -21.075 27.663 1.00 11.02 257 THR B N 1
ATOM 4183 C CA . THR B 1 263 ? -24.252 -22.251 28.175 1.00 10.84 257 THR B CA 1
ATOM 4184 C C . THR B 1 263 ? -24.089 -23.417 27.211 1.00 11.17 257 THR B C 1
ATOM 4185 O O . THR B 1 263 ? -23.739 -24.523 27.622 1.00 11.31 257 THR B O 1
ATOM 4189 N N . ALA B 1 264 ? -24.334 -23.164 25.926 1.00 11.43 258 ALA B N 1
ATOM 4190 C CA . ALA B 1 264 ? -24.217 -24.203 24.905 1.00 10.83 258 ALA B CA 1
ATOM 4191 C C . ALA B 1 264 ? -22.797 -24.750 24.820 1.00 12.34 258 ALA B C 1
ATOM 4192 O O . ALA B 1 264 ? -22.603 -25.957 24.681 1.00 12.92 258 ALA B O 1
ATOM 4194 N N . GLN B 1 265 ? -21.809 -23.863 24.888 1.00 10.96 259 GLN B N 1
ATOM 4195 C CA . GLN B 1 265 ? -20.413 -24.285 24.820 1.00 12.77 259 GLN B CA 1
ATOM 4196 C C . GLN B 1 265 ? -20.036 -25.145 26.028 1.00 12.62 259 GLN B C 1
ATOM 4197 O O . GLN B 1 265 ? -19.316 -26.137 25.889 1.00 13.38 259 GLN B O 1
ATOM 4203 N N . VAL B 1 266 ? -20.512 -24.771 27.213 1.00 13.28 260 VAL B N 1
ATOM 4204 C CA . VAL B 1 266 ? -20.207 -25.555 28.405 1.00 13.15 260 VAL B CA 1
ATOM 4205 C C . VAL B 1 266 ? -20.875 -26.922 28.295 1.00 12.90 260 VAL B C 1
ATOM 4206 O O . VAL B 1 266 ? -20.297 -27.933 28.679 1.00 14.46 260 VAL B O 1
ATOM 4210 N N . MET B 1 267 ? -22.094 -26.952 27.765 1.00 14.28 261 MET B N 1
ATOM 4211 C CA . MET B 1 267 ? -22.805 -28.214 27.605 1.00 14.81 261 MET B CA 1
ATOM 4212 C C . MET B 1 267 ? -22.003 -29.140 26.693 1.00 14.63 261 MET B C 1
ATOM 4213 O O . MET B 1 267 ? -21.906 -30.343 26.943 1.00 16.44 261 MET B O 1
ATOM 4218 N N . VAL B 1 268 ? -21.431 -28.574 25.635 1.00 14.16 262 VAL B N 1
ATOM 4219 C CA . VAL B 1 268 ? -20.612 -29.352 24.710 1.00 14.61 262 VAL B CA 1
ATOM 4220 C C . VAL B 1 268 ? -19.418 -29.959 25.454 1.00 14.10 262 VAL B C 1
ATOM 4221 O O . VAL B 1 268 ? -19.142 -31.151 25.338 1.00 12.60 262 VAL B O 1
ATOM 4225 N N . ALA B 1 269 ? -18.716 -29.137 26.226 1.00 14.11 263 ALA B N 1
ATOM 4226 C CA . ALA B 1 269 ? -17.560 -29.614 26.978 1.00 13.62 263 ALA B CA 1
ATOM 4227 C C . ALA B 1 269 ? -17.980 -30.682 27.986 1.00 13.64 263 ALA B C 1
ATOM 4228 O O . ALA B 1 269 ? -17.259 -31.655 28.210 1.00 12.99 263 ALA B O 1
ATOM 4230 N N . ALA B 1 270 ? -19.152 -30.498 28.583 1.00 13.33 264 ALA B N 1
ATOM 4231 C CA . ALA B 1 270 ? -19.664 -31.437 29.574 1.00 13.94 264 ALA B CA 1
ATOM 4232 C C . ALA B 1 270 ? -20.051 -32.778 28.953 1.00 14.12 264 ALA B C 1
ATOM 4233 O O . ALA B 1 270 ? -19.948 -33.818 29.603 1.00 13.13 264 ALA B O 1
ATOM 4235 N N . LEU B 1 271 ? -20.504 -32.754 27.702 1.00 13.31 265 LEU B N 1
ATOM 4236 C CA . LEU B 1 271 ? -20.893 -33.988 27.019 1.00 12.22 265 LEU B CA 1
ATOM 4237 C C . LEU B 1 271 ? -19.624 -34.751 26.661 1.00 14.40 265 LEU B C 1
ATOM 4238 O O . LEU B 1 271 ? -19.587 -35.982 26.699 1.00 14.64 265 LEU B O 1
ATOM 4243 N N . ARG B 1 272 ? -18.581 -34.003 26.313 1.00 14.12 266 ARG B N 1
ATOM 4244 C CA . ARG B 1 272 ? -17.286 -34.583 25.984 1.00 14.40 266 ARG B CA 1
ATOM 4245 C C . ARG B 1 272 ? -16.814 -35.345 27.215 1.00 13.65 266 ARG B C 1
ATOM 4246 O O . ARG B 1 272 ? -16.330 -36.472 27.120 1.00 15.36 266 ARG B O 1
ATOM 4254 N N . ALA B 1 273 ? -16.966 -34.718 28.376 1.00 14.05 267 ALA B N 1
ATOM 4255 C CA . ALA B 1 273 ? -16.561 -35.333 29.634 1.00 13.82 267 ALA B CA 1
ATOM 4256 C C . ALA B 1 273 ? -17.450 -36.526 29.975 1.00 13.99 267 ALA B C 1
ATOM 4257 O O . ALA B 1 273 ? -16.968 -37.542 30.467 1.00 14.34 267 ALA B O 1
ATOM 4259 N N . ALA B 1 274 ? -18.749 -36.399 29.720 1.00 14.23 268 ALA B N 1
ATOM 4260 C CA . ALA B 1 274 ? -19.685 -37.479 30.009 1.00 16.31 268 ALA B CA 1
ATOM 4261 C C . ALA B 1 274 ? -19.258 -38.787 29.340 1.00 16.78 268 ALA B C 1
ATOM 4262 O O . ALA B 1 274 ? -19.264 -39.848 29.967 1.00 17.30 268 ALA B O 1
ATOM 4264 N N . ALA B 1 275 ? -18.890 -38.703 28.067 1.00 17.28 269 ALA B N 1
ATOM 4265 C CA . ALA B 1 275 ? -18.476 -39.878 27.310 1.00 17.89 269 ALA B CA 1
ATOM 4266 C C . ALA B 1 275 ? -17.245 -40.562 27.904 1.00 19.77 269 ALA B C 1
ATOM 4267 O O . ALA B 1 275 ? -16.947 -41.713 27.580 1.00 20.39 269 ALA B O 1
ATOM 4269 N N . ARG B 1 276 ? -16.536 -39.856 28.780 1.00 18.25 270 ARG B N 1
ATOM 4270 C CA . ARG B 1 276 ? -15.331 -40.393 29.400 1.00 18.05 270 ARG B CA 1
ATOM 4271 C C . ARG B 1 276 ? -15.545 -40.927 30.815 1.00 17.56 270 ARG B C 1
ATOM 4272 O O . ARG B 1 276 ? -14.612 -41.445 31.425 1.00 17.05 270 ARG B O 1
ATOM 4280 N N . GLN B 1 277 ? -16.763 -40.810 31.333 1.00 15.67 271 GLN B N 1
ATOM 4281 C CA . GLN B 1 277 ? -17.047 -41.255 32.698 1.00 16.47 271 GLN B CA 1
ATOM 4282 C C . GLN B 1 277 ? -17.633 -42.650 32.807 1.00 17.05 271 GLN B C 1
ATOM 4283 O O . GLN B 1 277 ? -18.158 -43.197 31.842 1.00 16.19 271 GLN B O 1
ATOM 4289 N N . LYS B 1 278 ? -17.542 -43.221 34.002 1.00 16.83 272 LYS B N 1
ATOM 4290 C CA . LYS B 1 278 ? -18.140 -44.520 34.252 1.00 18.22 272 LYS B CA 1
ATOM 4291 C C . LYS B 1 278 ? -19.635 -44.197 34.251 1.00 16.86 272 LYS B C 1
ATOM 4292 O O . LYS B 1 278 ? -20.025 -43.082 34.597 1.00 16.94 272 LYS B O 1
ATOM 4298 N N . PRO B 1 279 ? -20.488 -45.146 33.838 1.00 15.48 273 PRO B N 1
ATOM 4299 C CA . PRO B 1 279 ? -21.932 -44.880 33.819 1.00 15.96 273 PRO B CA 1
ATOM 4300 C C . PRO B 1 279 ? -22.466 -44.340 35.144 1.00 16.06 273 PRO B C 1
ATOM 4301 O O . PRO B 1 279 ? -22.088 -44.813 36.213 1.00 15.97 273 PRO B O 1
ATOM 4305 N N . GLY B 1 280 ? -23.347 -43.346 35.058 1.00 15.14 274 GLY B N 1
ATOM 4306 C CA . GLY B 1 280 ? -23.917 -42.732 36.246 1.00 14.60 274 GLY B CA 1
ATOM 4307 C C . GLY B 1 280 ? -24.230 -41.271 35.970 1.00 14.57 274 GLY B C 1
ATOM 4308 O O . GLY B 1 280 ? -24.102 -40.820 34.829 1.00 15.26 274 GLY B O 1
ATOM 4309 N N . CYS B 1 281 ? -24.644 -40.531 36.999 1.00 14.15 275 CYS B N 1
ATOM 4310 C CA . CYS B 1 281 ? -24.970 -39.118 36.840 1.00 14.40 275 CYS B CA 1
ATOM 4311 C C . CYS B 1 281 ? -24.004 -38.237 37.638 1.00 15.70 275 CYS B C 1
ATOM 4312 O O . CYS B 1 281 ? -23.700 -38.528 38.798 1.00 14.06 275 CYS B O 1
ATOM 4315 N N . TYR B 1 282 ? -23.551 -37.152 37.015 1.00 14.30 276 TYR B N 1
ATOM 4316 C CA . TYR B 1 282 ? -22.587 -36.237 37.629 1.00 15.17 276 TYR B CA 1
ATOM 4317 C C . TYR B 1 282 ? -22.941 -34.750 37.507 1.00 15.52 276 TYR B C 1
ATOM 4318 O O . TYR B 1 282 ? -23.581 -34.337 36.542 1.00 15.89 276 TYR B O 1
ATOM 4327 N N . THR B 1 283 ? -22.521 -33.953 38.489 1.00 15.74 277 THR B N 1
ATOM 4328 C CA . THR B 1 283 ? -22.689 -32.505 38.393 1.00 14.12 277 THR B CA 1
ATOM 4329 C C . THR B 1 283 ? -21.284 -32.125 37.924 1.00 13.88 277 THR B C 1
ATOM 4330 O O . THR B 1 283 ? -20.383 -32.958 37.965 1.00 10.94 277 THR B O 1
ATOM 4334 N N . MET B 1 284 ? -21.078 -30.891 37.481 1.00 13.46 278 MET B N 1
ATOM 4335 C CA . MET B 1 284 ? -19.758 -30.502 36.988 1.00 14.74 278 MET B CA 1
ATOM 4336 C C . MET B 1 284 ? -18.601 -30.534 37.991 1.00 13.50 278 MET B C 1
ATOM 4337 O O . MET B 1 284 ? -17.443 -30.575 37.583 1.00 13.92 278 MET B O 1
ATOM 4342 N N . ILE B 1 285 ? -18.892 -30.530 39.292 1.00 13.72 279 ILE B N 1
ATOM 4343 C CA . ILE B 1 285 ? -17.812 -30.567 40.275 1.00 13.68 279 ILE B CA 1
ATOM 4344 C C . ILE B 1 285 ? -17.394 -32.003 40.591 1.00 14.03 279 ILE B C 1
ATOM 4345 O O . ILE B 1 285 ? -16.558 -32.243 41.454 1.00 14.23 279 ILE B O 1
ATOM 4350 N N . GLU B 1 286 ? -17.970 -32.961 39.876 1.00 14.09 280 GLU B N 1
ATOM 4351 C CA . GLU B 1 286 ? -17.639 -34.364 40.097 1.00 14.75 280 GLU B CA 1
ATOM 4352 C C . GLU B 1 286 ? -16.802 -34.936 38.957 1.00 15.96 280 GLU B C 1
ATOM 4353 O O . GLU B 1 286 ? -16.571 -36.145 38.884 1.00 16.37 280 GLU B O 1
ATOM 4359 N N . ILE B 1 287 ? -16.333 -34.053 38.083 1.00 14.84 281 ILE B N 1
ATOM 4360 C CA . ILE B 1 287 ? -15.550 -34.448 36.920 1.00 16.09 281 ILE B CA 1
ATOM 4361 C C . ILE B 1 287 ? -14.192 -33.750 36.886 1.00 15.93 281 ILE B C 1
ATOM 4362 O O . ILE B 1 287 ? -14.113 -32.539 37.060 1.00 16.85 281 ILE B O 1
ATOM 4367 N N . PRO B 1 288 ? -13.105 -34.504 36.661 1.00 18.00 282 PRO B N 1
ATOM 4368 C CA . PRO B 1 288 ? -11.806 -33.823 36.613 1.00 18.08 282 PRO B CA 1
ATOM 4369 C C . PRO B 1 288 ? -11.842 -32.826 35.450 1.00 18.69 282 PRO B C 1
ATOM 4370 O O . PRO B 1 288 ? -12.225 -33.169 34.330 1.00 17.61 282 PRO B O 1
ATOM 4374 N N . VAL B 1 289 ? -11.451 -31.590 35.728 1.00 16.78 283 VAL B N 1
ATOM 4375 C CA . VAL B 1 289 ? -11.489 -30.530 34.731 1.00 18.66 283 VAL B CA 1
ATOM 4376 C C . VAL B 1 289 ? -10.860 -30.853 33.376 1.00 17.11 283 VAL B C 1
ATOM 4377 O O . VAL B 1 289 ? -11.341 -30.389 32.342 1.00 16.55 283 VAL B O 1
ATOM 4381 N N . ILE B 1 290 ? -9.806 -31.659 33.366 1.00 15.32 284 ILE B N 1
ATOM 4382 C CA . ILE B 1 290 ? -9.157 -31.998 32.108 1.00 14.79 284 ILE B CA 1
ATOM 4383 C C . ILE B 1 290 ? -10.069 -32.824 31.192 1.00 15.53 284 ILE B C 1
ATOM 4384 O O . ILE B 1 290 ? -9.887 -32.838 29.974 1.00 13.98 284 ILE B O 1
ATOM 4389 N N . ASP B 1 291 ? -11.060 -33.500 31.772 1.00 14.43 285 ASP B N 1
ATOM 4390 C CA . ASP B 1 291 ? -11.979 -34.300 30.970 1.00 14.54 285 ASP B CA 1
ATOM 4391 C C . ASP B 1 291 ? -12.885 -33.409 30.113 1.00 15.00 285 ASP B C 1
ATOM 4392 O O . ASP B 1 291 ? -13.577 -33.897 29.218 1.00 13.35 285 ASP B O 1
ATOM 4397 N N . TYR B 1 292 ? -12.877 -32.107 30.391 1.00 12.92 286 TYR B N 1
ATOM 4398 C CA . TYR B 1 292 ? -13.683 -31.152 29.628 1.00 13.01 286 TYR B CA 1
ATOM 4399 C C . TYR B 1 292 ? -12.922 -30.655 28.398 1.00 13.57 286 TYR B C 1
ATOM 4400 O O . TYR B 1 292 ? -13.481 -29.949 27.555 1.00 13.58 286 TYR B O 1
ATOM 4409 N N . LEU B 1 293 ? -11.645 -31.016 28.308 1.00 13.82 287 LEU B N 1
ATOM 4410 C CA . LEU B 1 293 ? -10.790 -30.595 27.197 1.00 13.89 287 LEU B CA 1
ATOM 4411 C C . LEU B 1 293 ? -10.605 -31.730 26.191 1.00 14.54 287 LEU B C 1
ATOM 4412 O O . LEU B 1 293 ? -10.352 -32.875 26.569 1.00 15.16 287 LEU B O 1
ATOM 4417 N N . PRO B 1 294 ? -10.717 -31.420 24.890 1.00 15.55 288 PRO B N 1
ATOM 4418 C CA . PRO B 1 294 ? -10.575 -32.408 23.813 1.00 16.02 288 PRO B CA 1
ATOM 4419 C C . PRO B 1 294 ? -9.173 -32.987 23.632 1.00 16.94 288 PRO B C 1
ATOM 4420 O O . PRO B 1 294 ? -8.177 -32.286 23.795 1.00 16.47 288 PRO B O 1
ATOM 4424 N N . GLY B 1 295 ? -9.109 -34.271 23.288 1.00 19.07 289 GLY B N 1
ATOM 4425 C CA . GLY B 1 295 ? -7.823 -34.914 23.055 1.00 19.20 289 GLY B CA 1
ATOM 4426 C C . GLY B 1 295 ? -7.074 -35.408 24.276 1.00 20.06 289 GLY B C 1
ATOM 4427 O O . GLY B 1 295 ? -7.581 -35.353 25.396 1.00 19.48 289 GLY B O 1
ATOM 4428 N N . ASP B 1 296 ? -5.852 -35.884 24.047 1.00 20.95 290 ASP B N 1
ATOM 4429 C CA . ASP B 1 296 ? -5.004 -36.419 25.110 1.00 23.01 290 ASP B CA 1
ATOM 4430 C C . ASP B 1 296 ? -4.675 -35.409 26.199 1.00 20.29 290 ASP B C 1
ATOM 4431 O O . ASP B 1 296 ? -4.551 -34.215 25.943 1.00 19.07 290 ASP B O 1
ATOM 4436 N N . ARG B 1 297 ? -4.514 -35.916 27.416 1.00 20.47 291 ARG B N 1
ATOM 4437 C CA . ARG B 1 297 ? -4.219 -35.090 28.582 1.00 19.77 291 ARG B CA 1
ATOM 4438 C C . ARG B 1 297 ? -2.852 -34.414 28.592 1.00 20.67 291 ARG B C 1
ATOM 4439 O O . ARG B 1 297 ? -2.734 -33.245 28.957 1.00 18.60 291 ARG B O 1
ATOM 4447 N N . GLU B 1 298 ? -1.821 -35.158 28.204 1.00 21.06 292 GLU B N 1
ATOM 4448 C CA . GLU B 1 298 ? -0.448 -34.651 28.196 1.00 22.13 292 GLU B CA 1
ATOM 4449 C C . GLU B 1 298 ? -0.291 -33.227 27.652 1.00 18.42 292 GLU B C 1
ATOM 4450 O O . GLU B 1 298 ? 0.245 -32.356 28.334 1.00 16.59 292 GLU B O 1
ATOM 4456 N N . ALA B 1 299 ? -0.754 -32.989 26.429 1.00 17.94 293 ALA B N 1
ATOM 4457 C CA . ALA B 1 299 ? -0.634 -31.664 25.817 1.00 17.67 293 ALA B CA 1
ATOM 4458 C C . ALA B 1 299 ? -1.291 -30.560 26.645 1.00 17.48 293 ALA B C 1
ATOM 4459 O O . ALA B 1 299 ? -0.765 -29.451 26.742 1.00 17.57 293 ALA B O 1
ATOM 4461 N N . TRP B 1 300 ? -2.444 -30.856 27.235 1.00 16.32 294 TRP B N 1
ATOM 4462 C CA . TRP B 1 300 ? -3.143 -29.865 28.042 1.00 16.45 294 TRP B CA 1
ATOM 4463 C C . TRP B 1 300 ? -2.412 -29.593 29.347 1.00 16.70 294 TRP B C 1
ATOM 4464 O O . TRP B 1 300 ? -2.393 -28.462 29.828 1.00 16.92 294 TRP B O 1
ATOM 4475 N N . ILE B 1 301 ? -1.812 -30.628 29.924 1.00 16.00 295 ILE B N 1
ATOM 4476 C CA . ILE B 1 301 ? -1.073 -30.451 31.166 1.00 16.69 295 ILE B CA 1
ATOM 4477 C C . ILE B 1 301 ? 0.105 -29.506 30.899 1.00 18.02 295 ILE B C 1
ATOM 4478 O O . ILE B 1 301 ? 0.357 -28.578 31.663 1.00 14.98 295 ILE B O 1
ATOM 4483 N N . ARG B 1 302 ? 0.808 -29.732 29.798 1.00 19.40 296 ARG B N 1
ATOM 4484 C CA . ARG B 1 302 ? 1.943 -28.886 29.447 1.00 22.02 296 ARG B CA 1
ATOM 4485 C C . ARG B 1 302 ? 1.538 -27.451 29.124 1.00 22.49 296 ARG B C 1
ATOM 4486 O O . ARG B 1 302 ? 2.251 -26.510 29.467 1.00 23.34 296 ARG B O 1
ATOM 4494 N N . LYS B 1 303 ? 0.389 -27.277 28.481 1.00 21.94 297 LYS B N 1
ATOM 4495 C CA . LYS B 1 303 ? -0.075 -25.940 28.111 1.00 23.38 297 LYS B CA 1
ATOM 4496 C C . LYS B 1 303 ? -0.709 -25.119 29.231 1.00 23.49 297 LYS B C 1
ATOM 4497 O O . LYS B 1 303 ? -0.464 -23.918 29.338 1.00 23.23 297 LYS B O 1
ATOM 4503 N N . LEU B 1 304 ? -1.512 -25.768 30.070 1.00 20.18 298 LEU B N 1
ATOM 4504 C CA . LEU B 1 304 ? -2.253 -25.063 31.107 1.00 18.61 298 LEU B CA 1
ATOM 4505 C C . LEU B 1 304 ? -1.797 -25.063 32.556 1.00 18.79 298 LEU B C 1
ATOM 4506 O O . LEU B 1 304 ? -2.039 -24.091 33.274 1.00 17.13 298 LEU B O 1
ATOM 4511 N N . VAL B 1 305 ? -1.171 -26.141 33.007 1.00 17.88 299 VAL B N 1
ATOM 4512 C CA . VAL B 1 305 ? -0.773 -26.206 34.408 1.00 16.86 299 VAL B CA 1
ATOM 4513 C C . VAL B 1 305 ? 0.364 -25.277 34.805 1.00 17.11 299 VAL B C 1
ATOM 4514 O O . VAL B 1 305 ? 1.476 -25.401 34.249 1.00 16.74 299 VAL B O 1
ATOM 4519 N N . LYS C 1 9 ? -8.590 37.354 63.341 1.00 28.31 3 LYS C N 1
ATOM 4520 C CA . LYS C 1 9 ? -8.182 36.703 62.064 1.00 26.00 3 LYS C CA 1
ATOM 4521 C C . LYS C 1 9 ? -6.724 36.981 61.723 1.00 24.46 3 LYS C C 1
ATOM 4522 O O . LYS C 1 9 ? -6.210 38.065 61.993 1.00 23.70 3 LYS C O 1
ATOM 4528 N N . LEU C 1 10 ? -6.066 35.996 61.122 1.00 21.96 4 LEU C N 1
ATOM 4529 C CA . LEU C 1 10 ? -4.669 36.135 60.731 1.00 20.05 4 LEU C CA 1
ATOM 4530 C C . LEU C 1 10 ? -4.558 37.038 59.504 1.00 19.03 4 LEU C C 1
ATOM 4531 O O . LEU C 1 10 ? -5.212 36.796 58.486 1.00 18.74 4 LEU C O 1
ATOM 4536 N N . ARG C 1 11 ? -3.736 38.079 59.600 1.00 17.26 5 ARG C N 1
ATOM 4537 C CA . ARG C 1 11 ? -3.547 38.997 58.483 1.00 17.59 5 ARG C CA 1
ATOM 4538 C C . ARG C 1 11 ? -2.532 38.369 57.533 1.00 17.70 5 ARG C C 1
ATOM 4539 O O . ARG C 1 11 ? -1.363 38.177 57.880 1.00 15.54 5 ARG C O 1
ATOM 4547 N N . VAL C 1 12 ? -3.000 38.063 56.326 1.00 17.21 6 VAL C N 1
ATOM 4548 C CA . VAL C 1 12 ? -2.190 37.387 55.325 1.00 17.59 6 VAL C CA 1
ATOM 4549 C C . VAL C 1 12 ? -1.926 38.134 54.025 1.00 18.53 6 VAL C C 1
ATOM 4550 O O . VAL C 1 12 ? -2.761 38.899 53.543 1.00 19.34 6 VAL C O 1
ATOM 4554 N N . ALA C 1 13 ? -0.752 37.883 53.458 1.00 17.40 7 ALA C N 1
ATOM 4555 C CA . ALA C 1 13 ? -0.364 38.484 52.195 1.00 18.85 7 ALA C CA 1
ATOM 4556 C C . ALA C 1 13 ? 0.019 37.377 51.222 1.00 18.61 7 ALA C C 1
ATOM 4557 O O . ALA C 1 13 ? 0.617 36.372 51.611 1.00 18.14 7 ALA C O 1
ATOM 4559 N N . VAL C 1 14 ? -0.347 37.552 49.960 1.00 17.29 8 VAL C N 1
ATOM 4560 C CA . VAL C 1 14 ? 0.013 36.589 48.934 1.00 18.45 8 VAL C CA 1
ATOM 4561 C C . VAL C 1 14 ? 1.230 37.200 48.250 1.00 19.99 8 VAL C C 1
ATOM 4562 O O . VAL C 1 14 ? 1.157 38.308 47.724 1.00 19.65 8 VAL C O 1
ATOM 4566 N N . VAL C 1 15 ? 2.353 36.493 48.286 1.00 19.62 9 VAL C N 1
ATOM 4567 C CA . VAL C 1 15 ? 3.579 36.995 47.679 1.00 21.86 9 VAL C CA 1
ATOM 4568 C C . VAL C 1 15 ? 3.895 36.237 46.399 1.00 23.75 9 VAL C C 1
ATOM 4569 O O . VAL C 1 15 ? 4.181 35.044 46.424 1.00 22.40 9 VAL C O 1
ATOM 4573 N N . GLY C 1 16 ? 3.842 36.953 45.282 1.00 24.25 10 GLY C N 1
ATOM 4574 C CA . GLY C 1 16 ? 4.089 36.345 43.991 1.00 25.62 10 GLY C CA 1
ATOM 4575 C C . GLY C 1 16 ? 2.728 36.113 43.379 1.00 27.20 10 GLY C C 1
ATOM 4576 O O . GLY C 1 16 ? 1.812 35.674 44.070 1.00 26.54 10 GLY C O 1
ATOM 4577 N N . TYR C 1 17 ? 2.563 36.419 42.099 1.00 28.47 11 TYR C N 1
ATOM 4578 C CA . TYR C 1 17 ? 1.261 36.218 41.487 1.00 30.72 11 TYR C CA 1
ATOM 4579 C C . TYR C 1 17 ? 1.316 35.447 40.176 1.00 35.17 11 TYR C C 1
ATOM 4580 O O . TYR C 1 17 ? 1.540 36.018 39.111 1.00 37.91 11 TYR C O 1
ATOM 4589 N N . GLY C 1 18 ? 1.108 34.138 40.278 1.00 37.40 12 GLY C N 1
ATOM 4590 C CA . GLY C 1 18 ? 1.103 33.266 39.117 1.00 38.71 12 GLY C CA 1
ATOM 4591 C C . GLY C 1 18 ? -0.080 32.331 39.283 1.00 39.49 12 GLY C C 1
ATOM 4592 O O . GLY C 1 18 ? -1.073 32.701 39.919 1.00 37.98 12 GLY C O 1
ATOM 4593 N N . ASN C 1 19 ? 0.001 31.129 38.722 1.00 40.30 13 ASN C N 1
ATOM 4594 C CA . ASN C 1 19 ? -1.099 30.186 38.873 1.00 40.37 13 ASN C CA 1
ATOM 4595 C C . ASN C 1 19 ? -1.421 30.051 40.351 1.00 40.21 13 ASN C C 1
ATOM 4596 O O . ASN C 1 19 ? -2.445 30.555 40.819 1.00 39.18 13 ASN C O 1
ATOM 4601 N N . VAL C 1 20 ? -0.535 29.382 41.087 1.00 40.18 14 VAL C N 1
ATOM 4602 C CA . VAL C 1 20 ? -0.726 29.187 42.519 1.00 38.66 14 VAL C CA 1
ATOM 4603 C C . VAL C 1 20 ? -1.134 30.507 43.161 1.00 37.92 14 VAL C C 1
ATOM 4604 O O . VAL C 1 20 ? -1.922 30.525 44.099 1.00 38.30 14 VAL C O 1
ATOM 4608 N N . GLY C 1 21 ? -0.601 31.607 42.634 1.00 38.07 15 GLY C N 1
ATOM 4609 C CA . GLY C 1 21 ? -0.927 32.927 43.150 1.00 35.92 15 GLY C CA 1
ATOM 4610 C C . GLY C 1 21 ? -2.399 33.286 43.001 1.00 33.71 15 GLY C C 1
ATOM 4611 O O . GLY C 1 21 ? -3.055 33.617 43.985 1.00 34.40 15 GLY C O 1
ATOM 4612 N N . ARG C 1 22 ? -2.922 33.236 41.778 1.00 31.03 16 ARG C N 1
ATOM 4613 C CA . ARG C 1 22 ? -4.330 33.554 41.551 1.00 29.10 16 ARG C CA 1
ATOM 4614 C C . ARG C 1 22 ? -5.192 32.607 42.375 1.00 25.69 16 ARG C C 1
ATOM 4615 O O . ARG C 1 22 ? -6.237 32.986 42.904 1.00 23.79 16 ARG C O 1
ATOM 4623 N N . TYR C 1 23 ? -4.751 31.360 42.458 1.00 21.58 17 TYR C N 1
ATOM 4624 C CA . TYR C 1 23 ? -5.459 30.356 43.230 1.00 21.21 17 TYR C CA 1
ATOM 4625 C C . TYR C 1 23 ? -5.225 30.642 44.713 1.00 19.92 17 TYR C C 1
ATOM 4626 O O . TYR C 1 23 ? -6.060 30.326 45.556 1.00 20.59 17 TYR C O 1
ATOM 4635 N N . ALA C 1 24 ? -4.083 31.251 45.020 1.00 18.79 18 ALA C N 1
ATOM 4636 C CA . ALA C 1 24 ? -3.749 31.597 46.399 1.00 19.33 18 ALA C CA 1
ATOM 4637 C C . ALA C 1 24 ? -4.698 32.699 46.859 1.00 18.74 18 ALA C C 1
ATOM 4638 O O . ALA C 1 24 ? -5.168 32.699 47.995 1.00 16.83 18 ALA C O 1
ATOM 4640 N N . LEU C 1 25 ? -4.970 33.643 45.963 1.00 17.81 19 LEU C N 1
ATOM 4641 C CA . LEU C 1 25 ? -5.879 34.744 46.266 1.00 19.46 19 LEU C CA 1
ATOM 4642 C C . LEU C 1 25 ? -7.238 34.190 46.684 1.00 18.59 19 LEU C C 1
ATOM 4643 O O . LEU C 1 25 ? -7.794 34.585 47.710 1.00 18.89 19 LEU C O 1
ATOM 4648 N N . GLU C 1 26 ? -7.763 33.268 45.880 1.00 16.14 20 GLU C N 1
ATOM 4649 C CA . GLU C 1 26 ? -9.062 32.657 46.141 1.00 16.78 20 GLU C CA 1
ATOM 4650 C C . GLU C 1 26 ? -9.062 31.821 47.422 1.00 16.99 20 GLU C C 1
ATOM 4651 O O . GLU C 1 26 ? -10.044 31.809 48.162 1.00 18.24 20 GLU C O 1
ATOM 4657 N N . ALA C 1 27 ? -7.963 31.123 47.684 1.00 16.32 21 ALA C N 1
ATOM 4658 C CA . ALA C 1 27 ? -7.869 30.292 48.880 1.00 16.59 21 ALA C CA 1
ATOM 4659 C C . ALA C 1 27 ? -7.929 31.149 50.144 1.00 16.60 21 ALA C C 1
ATOM 4660 O O . ALA C 1 27 ? -8.598 30.797 51.114 1.00 16.12 21 ALA C O 1
ATOM 4662 N N . VAL C 1 28 ? -7.228 32.277 50.131 1.00 16.03 22 VAL C N 1
ATOM 4663 C CA . VAL C 1 28 ? -7.226 33.166 51.291 1.00 16.71 22 VAL C CA 1
ATOM 4664 C C . VAL C 1 28 ? -8.593 33.819 51.479 1.00 17.56 22 VAL C C 1
ATOM 4665 O O . VAL C 1 28 ? -9.108 33.892 52.594 1.00 16.56 22 VAL C O 1
ATOM 4669 N N . GLN C 1 29 ? -9.183 34.287 50.385 1.00 18.76 23 GLN C N 1
ATOM 4670 C CA . GLN C 1 29 ? -10.486 34.935 50.456 1.00 19.73 23 GLN C CA 1
ATOM 4671 C C . GLN C 1 29 ? -11.553 33.983 50.986 1.00 19.23 23 GLN C C 1
ATOM 4672 O O . GLN C 1 29 ? -12.521 34.418 51.607 1.00 18.68 23 GLN C O 1
ATOM 4678 N N . ALA C 1 30 ? -11.369 32.687 50.744 1.00 17.66 24 ALA C N 1
ATOM 4679 C CA . ALA C 1 30 ? -12.324 31.675 51.192 1.00 20.14 24 ALA C CA 1
ATOM 4680 C C . ALA C 1 30 ? -12.081 31.188 52.623 1.00 20.72 24 ALA C C 1
ATOM 4681 O O . ALA C 1 30 ? -12.929 30.507 53.197 1.00 20.81 24 ALA C O 1
ATOM 4683 N N . ALA C 1 31 ? -10.930 31.531 53.196 1.00 19.00 25 ALA C N 1
ATOM 4684 C CA . ALA C 1 31 ? -10.600 31.118 54.562 1.00 19.61 25 ALA C CA 1
ATOM 4685 C C . ALA C 1 31 ? -11.423 31.912 55.577 1.00 20.83 25 ALA C C 1
ATOM 4686 O O . ALA C 1 31 ? -11.440 33.143 55.547 1.00 23.12 25 ALA C O 1
ATOM 4688 N N . PRO C 1 32 ? -12.103 31.219 56.503 1.00 20.90 26 PRO C N 1
ATOM 4689 C CA . PRO C 1 32 ? -12.926 31.895 57.512 1.00 20.93 26 PRO C CA 1
ATOM 4690 C C . PRO C 1 32 ? -12.149 32.596 58.622 1.00 21.33 26 PRO C C 1
ATOM 4691 O O . PRO C 1 32 ? -12.676 33.474 59.304 1.00 20.84 26 PRO C O 1
ATOM 4695 N N . ASP C 1 33 ? -10.890 32.216 58.788 1.00 18.85 27 ASP C N 1
ATOM 4696 C CA . ASP C 1 33 ? -10.061 32.769 59.846 1.00 18.91 27 ASP C CA 1
ATOM 4697 C C . ASP C 1 33 ? -8.921 33.643 59.346 1.00 20.11 27 ASP C C 1
ATOM 4698 O O . ASP C 1 33 ? -7.942 33.850 60.058 1.00 18.74 27 ASP C O 1
ATOM 4703 N N . MET C 1 34 ? -9.044 34.159 58.127 1.00 18.03 28 MET C N 1
ATOM 4704 C CA . MET C 1 34 ? -7.994 34.998 57.575 1.00 18.64 28 MET C CA 1
ATOM 4705 C C . MET C 1 34 ? -8.506 36.265 56.920 1.00 19.83 28 MET C C 1
ATOM 4706 O O . MET C 1 34 ? -9.628 36.318 56.421 1.00 18.50 28 MET C O 1
ATOM 4711 N N . GLU C 1 35 ? -7.656 37.282 56.934 1.00 20.48 29 GLU C N 1
ATOM 4712 C CA . GLU C 1 35 ? -7.960 38.572 56.338 1.00 22.05 29 GLU C CA 1
ATOM 4713 C C . GLU C 1 35 ? -6.835 38.867 55.356 1.00 20.58 29 GLU C C 1
ATOM 4714 O O . GLU C 1 35 ? -5.679 38.983 55.749 1.00 20.08 29 GLU C O 1
ATOM 4720 N N . LEU C 1 36 ? -7.174 38.959 54.075 1.00 20.70 30 LEU C N 1
ATOM 4721 C CA . LEU C 1 36 ? -6.181 39.244 53.046 1.00 20.58 30 LEU C CA 1
ATOM 4722 C C . LEU C 1 36 ? -5.808 40.721 53.073 1.00 21.77 30 LEU C C 1
ATOM 4723 O O . LEU C 1 36 ? -6.633 41.578 52.758 1.00 21.26 30 LEU C O 1
ATOM 4728 N N . VAL C 1 37 ? -4.568 41.019 53.449 1.00 21.15 31 VAL C N 1
ATOM 4729 C CA . VAL C 1 37 ? -4.117 42.404 53.495 1.00 21.34 31 VAL C CA 1
ATOM 4730 C C . VAL C 1 37 ? -3.828 42.881 52.076 1.00 20.88 31 VAL C C 1
ATOM 4731 O O . VAL C 1 37 ? -4.087 44.032 51.730 1.00 19.89 31 VAL C O 1
ATOM 4735 N N . GLY C 1 38 ? -3.299 41.985 51.250 1.00 19.16 32 GLY C N 1
ATOM 4736 C CA . GLY C 1 38 ? -2.998 42.354 49.880 1.00 18.08 32 GLY C CA 1
ATOM 4737 C C . GLY C 1 38 ? -2.082 41.378 49.171 1.00 19.35 32 GLY C C 1
ATOM 4738 O O . GLY C 1 38 ? -1.721 40.325 49.711 1.00 16.58 32 GLY C O 1
ATOM 4739 N N . VAL C 1 39 ? -1.708 41.736 47.948 1.00 17.13 33 VAL C N 1
ATOM 4740 C CA . VAL C 1 39 ? -0.836 40.909 47.134 1.00 16.90 33 VAL C CA 1
ATOM 4741 C C . VAL C 1 39 ? 0.456 41.635 46.796 1.00 17.69 33 VAL C C 1
ATOM 4742 O O . VAL C 1 39 ? 0.443 42.816 46.445 1.00 16.15 33 VAL C O 1
ATOM 4746 N N . VAL C 1 40 ? 1.570 40.924 46.913 1.00 18.53 34 VAL C N 1
ATOM 4747 C CA . VAL C 1 40 ? 2.876 41.482 46.578 1.00 19.34 34 VAL C CA 1
ATOM 4748 C C . VAL C 1 40 ? 3.309 40.848 45.259 1.00 22.55 34 VAL C C 1
ATOM 4749 O O . VAL C 1 40 ? 3.339 39.622 45.132 1.00 21.09 34 VAL C O 1
ATOM 4753 N N . ARG C 1 41 ? 3.617 41.679 44.273 1.00 22.28 35 ARG C N 1
ATOM 4754 C CA . ARG C 1 41 ? 4.061 41.184 42.980 1.00 23.75 35 ARG C CA 1
ATOM 4755 C C . ARG C 1 41 ? 5.032 42.201 42.384 1.00 25.17 35 ARG C C 1
ATOM 4756 O O . ARG C 1 41 ? 5.006 43.375 42.743 1.00 23.12 35 ARG C O 1
ATOM 4764 N N . ARG C 1 42 ? 5.898 41.753 41.484 1.00 26.76 36 ARG C N 1
ATOM 4765 C CA . ARG C 1 42 ? 6.882 42.655 40.899 1.00 30.15 36 ARG C CA 1
ATOM 4766 C C . ARG C 1 42 ? 6.344 43.562 39.798 1.00 30.34 36 ARG C C 1
ATOM 4767 O O . ARG C 1 42 ? 7.008 44.521 39.405 1.00 30.40 36 ARG C O 1
ATOM 4775 N N . LYS C 1 43 ? 5.145 43.268 39.307 1.00 30.38 37 LYS C N 1
ATOM 4776 C CA . LYS C 1 43 ? 4.549 44.077 38.251 1.00 33.46 37 LYS C CA 1
ATOM 4777 C C . LYS C 1 43 ? 3.167 44.608 38.620 1.00 32.49 37 LYS C C 1
ATOM 4778 O O . LYS C 1 43 ? 2.229 43.840 38.840 1.00 32.39 37 LYS C O 1
ATOM 4784 N N . VAL C 1 44 ? 3.048 45.930 38.681 1.00 32.28 38 VAL C N 1
ATOM 4785 C CA . VAL C 1 44 ? 1.782 46.572 39.016 1.00 33.10 38 VAL C CA 1
ATOM 4786 C C . VAL C 1 44 ? 1.441 47.624 37.957 1.00 34.95 38 VAL C C 1
ATOM 4787 O O . VAL C 1 44 ? 1.870 48.775 38.047 1.00 33.57 38 VAL C O 1
ATOM 4791 N N . LEU C 1 45 ? 0.664 47.220 36.956 1.00 36.84 39 LEU C N 1
ATOM 4792 C CA . LEU C 1 45 ? 0.279 48.117 35.870 1.00 38.58 39 LEU C CA 1
ATOM 4793 C C . LEU C 1 45 ? -0.988 48.907 36.177 1.00 39.07 39 LEU C C 1
ATOM 4794 O O . LEU C 1 45 ? -1.751 48.555 37.074 1.00 38.42 39 LEU C O 1
ATOM 4799 N N . ALA C 1 46 ? -1.201 49.979 35.417 1.00 40.81 40 ALA C N 1
ATOM 4800 C CA . ALA C 1 46 ? -2.365 50.840 35.590 1.00 41.62 40 ALA C CA 1
ATOM 4801 C C . ALA C 1 46 ? -3.668 50.080 35.367 1.00 42.09 40 ALA C C 1
ATOM 4802 O O . ALA C 1 46 ? -4.647 50.290 36.081 1.00 42.19 40 ALA C O 1
ATOM 4804 N N . ALA C 1 47 ? -3.680 49.202 34.370 1.00 42.67 41 ALA C N 1
ATOM 4805 C CA . ALA C 1 47 ? -4.871 48.414 34.071 1.00 43.02 41 ALA C CA 1
ATOM 4806 C C . ALA C 1 47 ? -4.937 47.241 35.041 1.00 43.11 41 ALA C C 1
ATOM 4807 O O . ALA C 1 47 ? -4.467 46.146 34.737 1.00 42.78 41 ALA C O 1
ATOM 4809 N N . THR C 1 48 ? -5.524 47.480 36.209 1.00 43.13 42 THR C N 1
ATOM 4810 C CA . THR C 1 48 ? -5.638 46.453 37.236 1.00 43.34 42 THR C CA 1
ATOM 4811 C C . THR C 1 48 ? -6.465 45.256 36.775 1.00 42.69 42 THR C C 1
ATOM 4812 O O . THR C 1 48 ? -7.603 45.411 36.333 1.00 42.67 42 THR C O 1
ATOM 4816 N N . PRO C 1 49 ? -5.894 44.044 36.867 1.00 42.10 43 PRO C N 1
ATOM 4817 C CA . PRO C 1 49 ? -6.592 42.819 36.461 1.00 41.11 43 PRO C CA 1
ATOM 4818 C C . PRO C 1 49 ? -7.943 42.706 37.167 1.00 40.51 43 PRO C C 1
ATOM 4819 O O . PRO C 1 49 ? -8.078 43.092 38.329 1.00 40.02 43 PRO C O 1
ATOM 4823 N N . PRO C 1 50 ? -8.960 42.173 36.473 1.00 39.74 44 PRO C N 1
ATOM 4824 C CA . PRO C 1 50 ? -10.305 42.011 37.031 1.00 39.26 44 PRO C CA 1
ATOM 4825 C C . PRO C 1 50 ? -10.379 41.434 38.445 1.00 37.37 44 PRO C C 1
ATOM 4826 O O . PRO C 1 50 ? -10.969 42.045 39.334 1.00 37.73 44 PRO C O 1
ATOM 4830 N N . GLU C 1 51 ? -9.784 40.263 38.652 1.00 36.44 45 GLU C N 1
ATOM 4831 C CA . GLU C 1 51 ? -9.824 39.616 39.963 1.00 36.10 45 GLU C CA 1
ATOM 4832 C C . GLU C 1 51 ? -9.087 40.384 41.060 1.00 34.37 45 GLU C C 1
ATOM 4833 O O . GLU C 1 51 ? -9.328 40.157 42.247 1.00 32.81 45 GLU C O 1
ATOM 4839 N N . LEU C 1 52 ? -8.187 41.283 40.669 1.00 32.69 46 LEU C N 1
ATOM 4840 C CA . LEU C 1 52 ? -7.438 42.065 41.646 1.00 31.24 46 LEU C CA 1
ATOM 4841 C C . LEU C 1 52 ? -8.121 43.391 41.948 1.00 32.06 46 LEU C C 1
ATOM 4842 O O . LEU C 1 52 ? -7.580 44.239 42.659 1.00 31.10 46 LEU C O 1
ATOM 4847 N N . THR C 1 53 ? -9.318 43.562 41.400 1.00 33.64 47 THR C N 1
ATOM 4848 C CA . THR C 1 53 ? -10.098 44.769 41.634 1.00 34.74 47 THR C CA 1
ATOM 4849 C C . THR C 1 53 ? -10.471 44.784 43.115 1.00 33.50 47 THR C C 1
ATOM 4850 O O . THR C 1 53 ? -10.970 43.793 43.645 1.00 34.33 47 THR C O 1
ATOM 4854 N N . GLY C 1 54 ? -10.216 45.902 43.781 1.00 32.71 48 GLY C N 1
ATOM 4855 C CA . GLY C 1 54 ? -10.543 46.002 45.191 1.00 30.53 48 GLY C CA 1
ATOM 4856 C C . GLY C 1 54 ? -9.509 45.362 46.098 1.00 29.01 48 GLY C C 1
ATOM 4857 O O . GLY C 1 54 ? -9.699 45.292 47.312 1.00 30.85 48 GLY C O 1
ATOM 4858 N N . VAL C 1 55 ? -8.413 44.891 45.513 1.00 25.42 49 VAL C N 1
ATOM 4859 C CA . VAL C 1 55 ? -7.351 44.261 46.288 1.00 22.36 49 VAL C CA 1
ATOM 4860 C C . VAL C 1 55 ? -6.092 45.114 46.236 1.00 20.15 49 VAL C C 1
ATOM 4861 O O . VAL C 1 55 ? -5.685 45.561 45.168 1.00 20.01 49 VAL C O 1
ATOM 4865 N N . ARG C 1 56 ? -5.479 45.342 47.392 1.00 19.02 50 ARG C N 1
ATOM 4866 C CA . ARG C 1 56 ? -4.259 46.138 47.447 1.00 18.64 50 ARG C CA 1
ATOM 4867 C C . ARG C 1 56 ? -3.117 45.331 46.840 1.00 18.59 50 ARG C 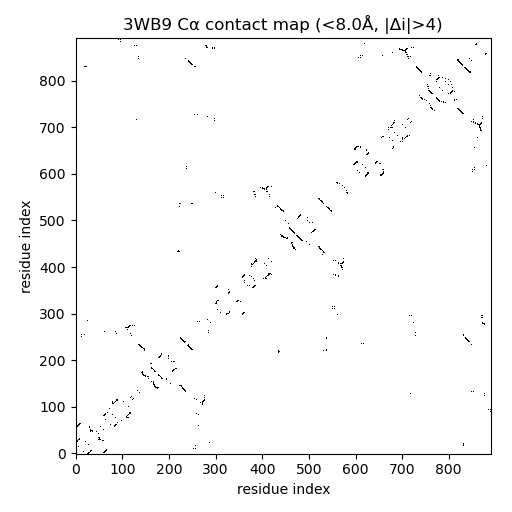C 1
ATOM 4868 O O . ARG C 1 56 ? -2.841 44.206 47.266 1.00 17.27 50 ARG C O 1
ATOM 4876 N N . VAL C 1 57 ? -2.461 45.906 45.841 1.00 18.42 51 VAL C N 1
ATOM 4877 C CA . VAL C 1 57 ? -1.354 45.237 45.170 1.00 17.76 51 VAL C CA 1
ATOM 4878 C C . VAL C 1 57 ? -0.140 46.150 45.198 1.00 19.29 51 VAL C C 1
ATOM 4879 O O . VAL C 1 57 ? -0.204 47.291 44.738 1.00 18.74 51 VAL C O 1
ATOM 4883 N N . VAL C 1 58 ? 0.964 45.645 45.740 1.00 18.13 52 VAL C N 1
ATOM 4884 C CA . VAL C 1 58 ? 2.189 46.423 45.846 1.00 18.93 52 VAL C CA 1
ATOM 4885 C C . VAL C 1 58 ? 3.405 45.571 45.500 1.00 19.87 52 VAL C C 1
ATOM 4886 O O . VAL C 1 58 ? 3.306 44.348 45.405 1.00 19.19 52 VAL C O 1
ATOM 4890 N N . THR C 1 59 ? 4.548 46.223 45.315 1.00 18.84 53 THR C N 1
ATOM 4891 C CA . THR C 1 59 ? 5.781 45.530 44.958 1.00 20.50 53 THR C CA 1
ATOM 4892 C C . THR C 1 59 ? 6.631 45.105 46.153 1.00 19.88 53 THR C C 1
ATOM 4893 O O . THR C 1 59 ? 7.588 44.353 45.994 1.00 21.81 53 THR C O 1
ATOM 4897 N N . ASP C 1 60 ? 6.292 45.587 47.343 1.00 20.55 54 ASP C N 1
ATOM 4898 C CA . ASP C 1 60 ? 7.055 45.233 48.536 1.00 22.17 54 ASP C CA 1
ATOM 4899 C C . ASP C 1 60 ? 6.145 44.976 49.729 1.00 22.51 54 ASP C C 1
ATOM 4900 O O . ASP C 1 60 ? 5.204 45.729 49.981 1.00 20.68 54 ASP C O 1
ATOM 4905 N N . ILE C 1 61 ? 6.437 43.904 50.460 1.00 22.25 55 ILE C N 1
ATOM 4906 C CA . ILE C 1 61 ? 5.645 43.519 51.620 1.00 22.96 55 ILE C CA 1
ATOM 4907 C C . ILE C 1 61 ? 5.542 44.650 52.647 1.00 22.57 55 ILE C C 1
ATOM 4908 O O . ILE C 1 61 ? 4.567 44.729 53.394 1.00 20.55 55 ILE C O 1
ATOM 4913 N N . SER C 1 62 ? 6.545 45.525 52.679 1.00 23.28 56 SER C N 1
ATOM 4914 C CA . SER C 1 62 ? 6.546 46.650 53.616 1.00 24.72 56 SER C CA 1
ATOM 4915 C C . SER C 1 62 ? 5.370 47.594 53.378 1.00 25.41 56 SER C C 1
ATOM 4916 O O . SER C 1 62 ? 4.979 48.348 54.272 1.00 25.13 56 SER C O 1
ATOM 4919 N N . GLN C 1 63 ? 4.809 47.564 52.174 1.00 24.10 57 GLN C N 1
ATOM 4920 C CA . GLN C 1 63 ? 3.682 48.434 51.871 1.00 24.69 57 GLN C CA 1
ATOM 4921 C C . GLN C 1 63 ? 2.330 47.819 52.205 1.00 24.24 57 GLN C C 1
ATOM 4922 O O . GLN C 1 63 ? 1.285 48.379 51.882 1.00 25.34 57 GLN C O 1
ATOM 4928 N N . LEU C 1 64 ? 2.357 46.656 52.845 1.00 22.38 58 LEU C N 1
ATOM 4929 C CA . LEU C 1 64 ? 1.133 45.998 53.281 1.00 22.96 58 LEU C CA 1
ATOM 4930 C C . LEU C 1 64 ? 1.156 46.127 54.801 1.00 24.37 58 LEU C C 1
ATOM 4931 O O . LEU C 1 64 ? 2.137 45.756 55.445 1.00 25.01 58 LEU C O 1
ATOM 4936 N N . GLU C 1 65 ? 0.080 46.661 55.369 1.00 25.11 59 GLU C N 1
ATOM 4937 C CA . GLU C 1 65 ? 0.013 46.889 56.808 1.00 27.04 59 GLU C CA 1
ATOM 4938 C C . GLU C 1 65 ? -0.269 45.694 57.708 1.00 25.98 59 GLU C C 1
ATOM 4939 O O . GLU C 1 65 ? -1.182 44.909 57.462 1.00 25.96 59 GLU C O 1
ATOM 4945 N N . GLY C 1 66 ? 0.531 45.585 58.764 1.00 25.40 60 GLY C N 1
ATOM 4946 C CA . GLY C 1 66 ? 0.375 44.528 59.747 1.00 24.94 60 GLY C CA 1
ATOM 4947 C C . GLY C 1 66 ? 0.235 43.108 59.237 1.00 24.08 60 GLY C C 1
ATOM 4948 O O . GLY C 1 66 ? -0.634 42.367 59.698 1.00 24.87 60 GLY C O 1
ATOM 4949 N N . VAL C 1 67 ? 1.087 42.720 58.296 1.00 21.82 61 VAL C N 1
ATOM 4950 C CA . VAL C 1 67 ? 1.041 41.366 57.756 1.00 20.48 61 VAL C CA 1
ATOM 4951 C C . VAL C 1 67 ? 1.644 40.401 58.773 1.00 19.05 61 VAL C C 1
ATOM 4952 O O . VAL C 1 67 ? 2.755 40.611 59.258 1.00 18.54 61 VAL C O 1
ATOM 4956 N N . GLN C 1 68 ? 0.904 39.345 59.092 1.00 17.32 62 GLN C N 1
ATOM 4957 C CA . GLN C 1 68 ? 1.366 38.358 60.058 1.00 16.73 62 GLN C CA 1
ATOM 4958 C C . GLN C 1 68 ? 1.862 37.069 59.396 1.00 17.16 62 GLN C C 1
ATOM 4959 O O . GLN C 1 68 ? 2.719 36.371 59.941 1.00 15.89 62 GLN C O 1
ATOM 4965 N N . GLY C 1 69 ? 1.322 36.761 58.220 1.00 17.35 63 GLY C N 1
ATOM 4966 C CA . GLY C 1 69 ? 1.726 35.557 57.513 1.00 16.26 63 GLY C CA 1
ATOM 4967 C C . GLY C 1 69 ? 1.771 35.779 56.014 1.00 16.62 63 GLY C C 1
ATOM 4968 O O . GLY C 1 69 ? 1.050 36.624 55.482 1.00 16.89 63 GLY C O 1
ATOM 4969 N N . ALA C 1 70 ? 2.616 35.025 55.322 1.00 15.37 64 ALA C N 1
ATOM 4970 C CA . ALA C 1 70 ? 2.731 35.181 53.880 1.00 15.81 64 ALA C CA 1
ATOM 4971 C C . ALA C 1 70 ? 2.810 33.861 53.134 1.00 15.89 64 ALA C C 1
ATOM 4972 O O . ALA C 1 70 ? 3.501 32.938 53.560 1.00 15.61 64 ALA C O 1
ATOM 4974 N N . LEU C 1 71 ? 2.087 33.780 52.024 1.00 15.52 65 LEU C N 1
ATOM 4975 C CA . LEU C 1 71 ? 2.119 32.596 51.176 1.00 17.10 65 LEU C CA 1
ATOM 4976 C C . LEU C 1 71 ? 3.144 32.924 50.106 1.00 17.63 65 LEU C C 1
ATOM 4977 O O . LEU C 1 71 ? 2.959 33.869 49.332 1.00 16.99 65 LEU C O 1
ATOM 4982 N N . LEU C 1 72 ? 4.227 32.157 50.077 1.00 15.74 66 LEU C N 1
ATOM 4983 C CA . LEU C 1 72 ? 5.290 32.371 49.106 1.00 16.84 66 LEU C CA 1
ATOM 4984 C C . LEU C 1 72 ? 4.981 31.639 47.804 1.00 17.98 66 LEU C C 1
ATOM 4985 O O . LEU C 1 72 ? 5.374 30.486 47.608 1.00 18.13 66 LEU C O 1
ATOM 4990 N N . CYS C 1 73 ? 4.274 32.325 46.914 1.00 17.50 67 CYS C N 1
ATOM 4991 C CA . CYS C 1 73 ? 3.893 31.752 45.633 1.00 18.73 67 CYS C CA 1
ATOM 4992 C C . CYS C 1 73 ? 4.884 32.148 44.541 1.00 20.09 67 CYS C C 1
ATOM 4993 O O . CYS C 1 73 ? 4.523 32.747 43.526 1.00 20.67 67 CYS C O 1
ATOM 4996 N N . VAL C 1 74 ? 6.144 31.796 44.763 1.00 20.44 68 VAL C N 1
ATOM 4997 C CA . VAL C 1 74 ? 7.217 32.102 43.823 1.00 20.61 68 VAL C CA 1
ATOM 4998 C C . VAL C 1 74 ? 7.866 30.798 43.363 1.00 21.76 68 VAL C C 1
ATOM 4999 O O . VAL C 1 74 ? 7.680 29.753 43.988 1.00 21.16 68 VAL C O 1
ATOM 5003 N N . PRO C 1 75 ? 8.638 30.842 42.264 1.00 21.69 69 PRO C N 1
ATOM 5004 C CA . PRO C 1 75 ? 9.297 29.633 41.761 1.00 22.36 69 PRO C CA 1
ATOM 5005 C C . PRO C 1 75 ? 10.123 28.941 42.846 1.00 21.54 69 PRO C C 1
ATOM 5006 O O . PRO C 1 75 ? 10.656 29.593 43.745 1.00 19.28 69 PRO C O 1
ATOM 5010 N N . THR C 1 76 ? 10.234 27.621 42.748 1.00 21.68 70 THR C N 1
ATOM 5011 C CA . THR C 1 76 ? 10.994 26.836 43.716 1.00 22.25 70 THR C CA 1
ATOM 5012 C C . THR C 1 76 ? 12.394 27.391 43.993 1.00 22.28 70 THR C C 1
ATOM 5013 O O . THR C 1 76 ? 12.822 27.457 45.144 1.00 20.20 70 THR C O 1
ATOM 5017 N N . ARG C 1 77 ? 13.105 27.791 42.944 1.00 21.58 71 ARG C N 1
ATOM 5018 C CA . ARG C 1 77 ? 14.456 28.318 43.113 1.00 22.12 71 ARG C CA 1
ATOM 5019 C C . ARG C 1 77 ? 14.502 29.627 43.897 1.00 21.91 71 ARG C C 1
ATOM 5020 O O . ARG C 1 77 ? 15.542 29.990 44.447 1.00 22.60 71 ARG C O 1
ATOM 5028 N N . SER C 1 78 ? 13.374 30.328 43.958 1.00 20.48 72 SER C N 1
ATOM 5029 C CA . SER C 1 78 ? 13.304 31.595 44.678 1.00 20.81 72 SER C CA 1
ATOM 5030 C C . SER C 1 78 ? 12.789 31.452 46.110 1.00 19.45 72 SER C C 1
ATOM 5031 O O . SER C 1 78 ? 12.852 32.395 46.894 1.00 18.72 72 SER C O 1
ATOM 5034 N N . VAL C 1 79 ? 12.285 30.274 46.451 1.00 17.33 73 VAL C N 1
ATOM 5035 C CA . VAL C 1 79 ? 11.740 30.041 47.786 1.00 19.06 73 VAL C CA 1
ATOM 5036 C C . VAL C 1 79 ? 12.684 30.264 48.964 1.00 19.07 73 VAL C C 1
ATOM 5037 O O . VAL C 1 79 ? 12.348 30.992 49.897 1.00 19.80 73 VAL C O 1
ATOM 5041 N N . PRO C 1 80 ? 13.875 29.644 48.945 1.00 19.75 74 PRO C N 1
ATOM 5042 C CA . PRO C 1 80 ? 14.813 29.818 50.060 1.00 20.83 74 PRO C CA 1
ATOM 5043 C C . PRO C 1 80 ? 15.082 31.273 50.445 1.00 22.40 74 PRO C C 1
ATOM 5044 O O . PRO C 1 80 ? 15.010 31.634 51.621 1.00 21.46 74 PRO C O 1
ATOM 5048 N N . GLU C 1 81 ? 15.384 32.104 49.452 1.00 22.54 75 GLU C N 1
ATOM 5049 C CA . GLU C 1 81 ? 15.671 33.510 49.703 1.00 22.98 75 GLU C CA 1
ATOM 5050 C C . GLU C 1 81 ? 14.442 34.293 50.151 1.00 20.59 75 GLU C C 1
ATOM 5051 O O . GLU C 1 81 ? 14.541 35.149 51.027 1.00 19.77 75 GLU C O 1
ATOM 5057 N N . TYR C 1 82 ? 13.290 34.012 49.552 1.00 20.23 76 TYR C N 1
ATOM 5058 C CA . TYR C 1 82 ? 12.071 34.720 49.935 1.00 20.26 76 TYR C CA 1
ATOM 5059 C C . TYR C 1 82 ? 11.666 34.363 51.355 1.00 19.23 76 TYR C C 1
ATOM 5060 O O . TYR C 1 82 ? 11.265 35.230 52.131 1.00 18.07 76 TYR C O 1
ATOM 5069 N N . ALA C 1 83 ? 11.766 33.079 51.686 1.00 17.77 77 ALA C N 1
ATOM 5070 C CA . ALA C 1 83 ? 11.409 32.612 53.019 1.00 17.79 77 ALA C CA 1
ATOM 5071 C C . ALA C 1 83 ? 12.262 33.323 54.068 1.00 18.45 77 ALA C C 1
ATOM 5072 O O . ALA C 1 83 ? 11.743 33.827 55.057 1.00 17.62 77 ALA C O 1
ATOM 5074 N N . GLU C 1 84 ? 13.572 33.371 53.849 1.00 20.70 78 GLU C N 1
ATOM 5075 C CA . GLU C 1 84 ? 14.455 34.033 54.798 1.00 22.23 78 GLU C CA 1
ATOM 5076 C C . GLU C 1 84 ? 14.103 35.511 54.922 1.00 21.83 78 GLU C C 1
ATOM 5077 O O . GLU C 1 84 ? 14.071 36.051 56.021 1.00 21.45 78 GLU C O 1
ATOM 5083 N N . ALA C 1 85 ? 13.835 36.158 53.790 1.00 20.55 79 ALA C N 1
ATOM 5084 C CA . ALA C 1 85 ? 13.494 37.577 53.779 1.00 20.87 79 ALA C CA 1
ATOM 5085 C C . ALA C 1 85 ? 12.245 37.882 54.598 1.00 21.40 79 ALA C C 1
ATOM 5086 O O . ALA C 1 85 ? 12.214 38.847 55.361 1.00 19.39 79 ALA C O 1
ATOM 5088 N N . MET C 1 86 ? 11.208 37.067 54.435 1.00 19.57 80 MET C N 1
ATOM 5089 C CA . MET C 1 86 ? 9.976 37.285 55.178 1.00 19.27 80 MET C CA 1
ATOM 5090 C C . MET C 1 86 ? 10.145 36.914 56.648 1.00 18.37 80 MET C C 1
ATOM 5091 O O . MET C 1 86 ? 9.669 37.628 57.531 1.00 20.88 80 MET C O 1
ATOM 5096 N N . LEU C 1 87 ? 10.824 35.803 56.915 1.00 17.23 81 LEU C N 1
ATOM 5097 C CA . LEU C 1 87 ? 11.041 35.376 58.296 1.00 18.03 81 LEU C CA 1
ATOM 5098 C C . LEU C 1 87 ? 11.821 36.444 59.063 1.00 19.13 81 LEU C C 1
ATOM 5099 O O . LEU C 1 87 ? 11.524 36.734 60.220 1.00 18.06 81 LEU C O 1
ATOM 5104 N N . ARG C 1 88 ? 12.816 37.035 58.409 1.00 20.65 82 ARG C N 1
ATOM 5105 C CA . ARG C 1 88 ? 13.620 38.075 59.042 1.00 23.10 82 ARG C CA 1
ATOM 5106 C C . ARG C 1 88 ? 12.810 39.324 59.378 1.00 23.72 82 ARG C C 1
ATOM 5107 O O . ARG C 1 88 ? 13.309 40.235 60.041 1.00 25.83 82 ARG C O 1
ATOM 5115 N N . ARG C 1 89 ? 11.558 39.359 58.930 1.00 24.54 83 ARG C N 1
ATOM 5116 C CA . ARG C 1 89 ? 10.669 40.485 59.211 1.00 24.67 83 ARG C CA 1
ATOM 5117 C C . ARG C 1 89 ? 9.676 40.086 60.303 1.00 23.87 83 ARG C C 1
ATOM 5118 O O . ARG C 1 89 ? 8.818 40.879 60.698 1.00 22.14 83 ARG C O 1
ATOM 5126 N N . GLY C 1 90 ? 9.797 38.850 60.782 1.00 22.54 84 GLY C N 1
ATOM 5127 C CA . GLY C 1 90 ? 8.907 38.357 61.820 1.00 20.50 84 GLY C CA 1
ATOM 5128 C C . GLY C 1 90 ? 7.584 37.866 61.264 1.00 20.67 84 GLY C C 1
ATOM 5129 O O . GLY C 1 90 ? 6.595 37.744 61.989 1.00 19.85 84 GLY C O 1
ATOM 5130 N N . ILE C 1 91 ? 7.571 37.574 59.969 1.00 19.40 85 ILE C N 1
ATOM 5131 C CA . ILE C 1 91 ? 6.364 37.108 59.296 1.00 18.55 85 ILE C CA 1
ATOM 5132 C C . ILE C 1 91 ? 6.389 35.597 59.098 1.00 18.20 85 ILE C C 1
ATOM 5133 O O . ILE C 1 91 ? 7.364 35.053 58.588 1.00 17.52 85 ILE C O 1
ATOM 5138 N N . HIS C 1 92 ? 5.322 34.916 59.514 1.00 15.87 86 HIS C N 1
ATOM 5139 C CA . HIS C 1 92 ? 5.246 33.467 59.337 1.00 14.34 86 HIS C CA 1
ATOM 5140 C C . HIS C 1 92 ? 5.195 33.224 57.829 1.00 15.73 86 HIS C C 1
ATOM 5141 O O . HIS C 1 92 ? 4.667 34.050 57.087 1.00 14.95 86 HIS C O 1
ATOM 5148 N N . THR C 1 93 ? 5.747 32.105 57.373 1.00 15.77 87 THR C N 1
ATOM 5149 C CA . THR C 1 93 ? 5.748 31.811 55.945 1.00 16.31 87 THR C CA 1
ATOM 5150 C C . THR C 1 93 ? 5.349 30.385 55.601 1.00 16.54 87 THR C C 1
ATOM 5151 O O . THR C 1 93 ? 5.503 29.464 56.401 1.00 14.16 87 THR C O 1
ATOM 5155 N N . VAL C 1 94 ? 4.825 30.219 54.395 1.00 15.46 88 VAL C N 1
ATOM 5156 C CA . VAL C 1 94 ? 4.463 28.903 53.896 1.00 16.43 88 VAL C CA 1
ATOM 5157 C C . VAL C 1 94 ? 4.864 28.887 52.431 1.00 14.30 88 VAL C C 1
ATOM 5158 O O . VAL C 1 94 ? 4.751 29.894 51.737 1.00 14.25 88 VAL C O 1
ATOM 5162 N N . ASP C 1 95 ? 5.359 27.748 51.975 1.00 14.38 89 ASP C N 1
ATOM 5163 C CA . ASP C 1 95 ? 5.769 27.592 50.591 1.00 14.83 89 ASP C CA 1
ATOM 5164 C C . ASP C 1 95 ? 5.482 26.152 50.214 1.00 15.05 89 ASP C C 1
ATOM 5165 O O . ASP C 1 95 ? 5.155 25.339 51.080 1.00 15.21 89 ASP C O 1
ATOM 5170 N N . SER C 1 96 ? 5.583 25.841 48.926 1.00 14.72 90 SER C N 1
ATOM 5171 C CA . SER C 1 96 ? 5.374 24.475 48.466 1.00 16.67 90 SER C CA 1
ATOM 5172 C C . SER C 1 96 ? 6.641 23.962 47.775 1.00 16.95 90 SER C C 1
ATOM 5173 O O . SER C 1 96 ? 6.569 23.210 46.800 1.00 18.04 90 SER C O 1
ATOM 5176 N N . TYR C 1 97 ? 7.797 24.386 48.289 1.00 16.45 91 TYR C N 1
ATOM 5177 C CA . TYR C 1 97 ? 9.107 23.977 47.764 1.00 17.12 91 TYR C CA 1
ATOM 5178 C C . TYR C 1 97 ? 9.007 22.491 47.417 1.00 18.51 91 TYR C C 1
ATOM 5179 O O . TYR C 1 97 ? 8.776 21.667 48.299 1.00 17.58 91 TYR C O 1
ATOM 5188 N N . ASP C 1 98 ? 9.204 22.144 46.147 1.00 18.61 92 ASP C N 1
ATOM 5189 C CA . ASP C 1 98 ? 9.038 20.750 45.729 1.00 20.40 92 ASP C CA 1
ATOM 5190 C C . ASP C 1 98 ? 10.244 19.863 45.428 1.00 21.52 92 ASP C C 1
ATOM 5191 O O . ASP C 1 98 ? 10.103 18.865 44.721 1.00 21.30 92 ASP C O 1
ATOM 5196 N N . ILE C 1 99 ? 11.420 20.196 45.945 1.00 19.30 93 ILE C N 1
ATOM 5197 C CA . ILE C 1 99 ? 12.575 19.343 45.696 1.00 20.71 93 ILE C CA 1
ATOM 5198 C C . ILE C 1 99 ? 12.767 18.390 46.871 1.00 19.39 93 ILE C C 1
ATOM 5199 O O . ILE C 1 99 ? 13.305 18.768 47.909 1.00 18.77 93 ILE C O 1
ATOM 5204 N N . HIS C 1 100 ? 12.316 17.152 46.693 1.00 19.25 94 HIS C N 1
ATOM 5205 C CA . HIS C 1 100 ? 12.413 16.123 47.725 1.00 19.36 94 HIS C CA 1
ATOM 5206 C C . HIS C 1 100 ? 13.838 15.888 48.199 1.00 22.78 94 HIS C C 1
ATOM 5207 O O . HIS C 1 100 ? 14.081 15.603 49.377 1.00 21.55 94 HIS C O 1
ATOM 5214 N N . GLY C 1 101 ? 14.785 16.016 47.278 1.00 22.19 95 GLY C N 1
ATOM 5215 C CA . GLY C 1 101 ? 16.171 15.786 47.628 1.00 27.80 95 GLY C CA 1
ATOM 5216 C C . GLY C 1 101 ? 16.819 16.760 48.596 1.00 28.90 95 GLY C C 1
ATOM 5217 O O . GLY C 1 101 ? 17.707 16.367 49.354 1.00 31.74 95 GLY C O 1
ATOM 5218 N N . ASP C 1 102 ? 16.387 18.017 48.597 1.00 27.25 96 ASP C N 1
ATOM 5219 C CA . ASP C 1 102 ? 17.014 19.004 49.469 1.00 25.55 96 ASP C CA 1
ATOM 5220 C C . ASP C 1 102 ? 16.107 19.739 50.447 1.00 21.29 96 ASP C C 1
ATOM 5221 O O . ASP C 1 102 ? 16.581 20.589 51.194 1.00 19.22 96 ASP C O 1
ATOM 5226 N N . LEU C 1 103 ? 14.813 19.434 50.456 1.00 19.43 97 LEU C N 1
ATOM 5227 C CA . LEU C 1 103 ? 13.921 20.141 51.371 1.00 17.67 97 LEU C CA 1
ATOM 5228 C C . LEU C 1 103 ? 14.302 19.923 52.834 1.00 17.62 97 LEU C C 1
ATOM 5229 O O . LEU C 1 103 ? 14.018 20.761 53.687 1.00 19.13 97 LEU C O 1
ATOM 5234 N N . ALA C 1 104 ? 14.963 18.808 53.125 1.00 17.73 98 ALA C N 1
ATOM 5235 C CA . ALA C 1 104 ? 15.384 18.527 54.496 1.00 17.98 98 ALA C CA 1
ATOM 5236 C C . ALA C 1 104 ? 16.468 19.532 54.888 1.00 19.04 98 ALA C C 1
ATOM 5237 O O . ALA C 1 104 ? 16.545 19.970 56.035 1.00 17.43 98 ALA C O 1
ATOM 5239 N N . ASP C 1 105 ? 17.307 19.890 53.922 1.00 19.56 99 ASP C N 1
ATOM 5240 C CA . ASP C 1 105 ? 18.367 20.859 54.160 1.00 21.12 99 ASP C CA 1
ATOM 5241 C C . ASP C 1 105 ? 17.759 22.252 54.271 1.00 20.83 99 ASP C C 1
ATOM 5242 O O . ASP C 1 105 ? 18.248 23.091 55.029 1.00 20.10 99 ASP C O 1
ATOM 5247 N N . LEU C 1 106 ? 16.693 22.496 53.513 1.00 19.92 100 LEU C N 1
ATOM 5248 C CA . LEU C 1 106 ? 16.016 23.789 53.557 1.00 19.53 100 LEU C CA 1
ATOM 5249 C C . LEU C 1 106 ? 15.467 23.975 54.965 1.00 19.65 100 LEU C C 1
ATOM 5250 O O . LEU C 1 106 ? 15.540 25.0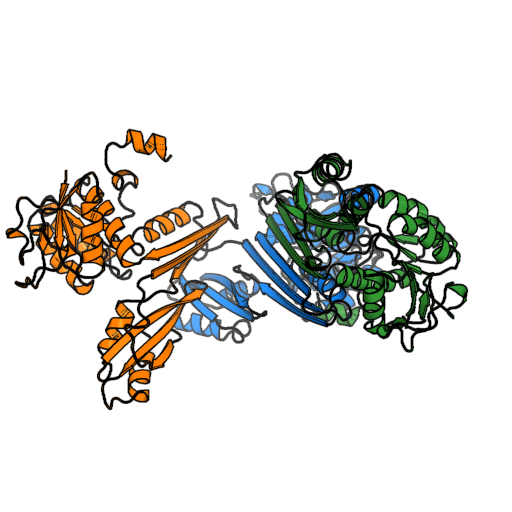60 55.534 1.00 18.07 100 LEU C O 1
ATOM 5255 N N . ARG C 1 107 ? 14.921 22.897 55.518 1.00 20.32 101 ARG C N 1
ATOM 5256 C CA . ARG C 1 107 ? 14.360 22.915 56.865 1.00 20.66 101 ARG C CA 1
ATOM 5257 C C . ARG C 1 107 ? 15.407 23.309 57.904 1.00 21.57 101 ARG C C 1
ATOM 5258 O O . ARG C 1 107 ? 15.141 24.140 58.774 1.00 20.64 101 ARG C O 1
ATOM 5266 N N . ARG C 1 108 ? 16.594 22.716 57.809 1.00 22.61 102 ARG C N 1
ATOM 5267 C CA . ARG C 1 108 ? 17.671 23.011 58.750 1.00 24.38 102 ARG C CA 1
ATOM 5268 C C . ARG C 1 108 ? 18.201 24.432 58.584 1.00 23.11 102 ARG C C 1
ATOM 5269 O O . ARG C 1 108 ? 18.669 25.043 59.539 1.00 21.73 102 ARG C O 1
ATOM 5277 N N . ARG C 1 109 ? 18.124 24.952 57.367 1.00 22.09 103 ARG C N 1
ATOM 5278 C CA . ARG C 1 109 ? 18.588 26.302 57.091 1.00 22.56 103 ARG C CA 1
ATOM 5279 C C . ARG C 1 109 ? 17.622 27.335 57.658 1.00 22.14 103 ARG C C 1
ATOM 5280 O O . ARG C 1 109 ? 18.034 28.286 58.320 1.00 22.01 103 ARG C O 1
ATOM 5288 N N . LEU C 1 110 ? 16.334 27.134 57.408 1.00 18.78 104 LEU C N 1
ATOM 5289 C CA . LEU C 1 110 ? 15.316 28.073 57.864 1.00 18.35 104 LEU C CA 1
ATOM 5290 C C . LEU C 1 110 ? 14.949 27.994 59.344 1.00 17.55 104 LEU C C 1
ATOM 5291 O O . LEU C 1 110 ? 14.495 28.982 59.917 1.00 17.85 104 LEU C O 1
ATOM 5296 N N . ASP C 1 111 ? 15.147 26.835 59.964 1.00 15.54 105 ASP C N 1
ATOM 5297 C CA . ASP C 1 111 ? 14.783 26.665 61.368 1.00 17.29 105 ASP C CA 1
ATOM 5298 C C . ASP C 1 111 ? 15.321 27.755 62.304 1.00 16.59 105 ASP C C 1
ATOM 5299 O O . ASP C 1 111 ? 14.549 28.393 63.021 1.00 15.56 105 ASP C O 1
ATOM 5304 N N . PRO C 1 112 ? 16.647 27.981 62.319 1.00 17.53 106 PRO C N 1
ATOM 5305 C CA . PRO C 1 112 ? 17.178 29.023 63.207 1.00 18.50 106 PRO C CA 1
ATOM 5306 C C . PRO C 1 112 ? 16.763 30.441 62.806 1.00 17.99 106 PRO C C 1
ATOM 5307 O O . PRO C 1 112 ? 16.651 31.324 63.653 1.00 19.97 106 PRO C O 1
ATOM 5311 N N . VAL C 1 113 ? 16.540 30.659 61.513 1.00 17.87 107 VAL C N 1
ATOM 5312 C CA . VAL C 1 113 ? 16.131 31.972 61.034 1.00 18.91 107 VAL C CA 1
ATOM 5313 C C . VAL C 1 113 ? 14.724 32.274 61.532 1.00 18.86 107 VAL C C 1
ATOM 5314 O O . VAL C 1 113 ? 14.432 33.381 61.977 1.00 17.55 107 VAL C O 1
ATOM 5318 N N . ALA C 1 114 ? 13.852 31.278 61.459 1.00 17.58 108 ALA C N 1
ATOM 5319 C CA . ALA C 1 114 ? 12.479 31.448 61.912 1.00 16.94 108 ALA C CA 1
ATOM 5320 C C . ALA C 1 114 ? 12.447 31.664 63.423 1.00 16.79 108 ALA C C 1
ATOM 5321 O O . ALA C 1 114 ? 11.829 32.611 63.913 1.00 17.29 108 ALA C O 1
ATOM 5323 N N . ARG C 1 115 ? 13.121 30.787 64.159 1.00 18.54 109 ARG C N 1
ATOM 5324 C CA . ARG C 1 115 ? 13.148 30.887 65.614 1.00 21.18 109 ARG C CA 1
ATOM 5325 C C . ARG C 1 115 ? 13.726 32.212 66.092 1.00 21.59 109 ARG C C 1
ATOM 5326 O O . ARG C 1 115 ? 13.148 32.873 66.953 1.00 22.26 109 ARG C O 1
ATOM 5334 N N . GLU C 1 116 ? 14.873 32.588 65.536 1.00 22.33 110 GLU C N 1
ATOM 5335 C CA . GLU C 1 116 ? 15.536 33.834 65.902 1.00 22.34 110 GLU C CA 1
ATOM 5336 C C . GLU C 1 116 ? 14.654 35.062 65.709 1.00 21.95 110 GLU C C 1
ATOM 5337 O O . GLU C 1 116 ? 14.816 36.062 66.409 1.00 22.25 110 GLU C O 1
ATOM 5343 N N . HIS C 1 117 ? 13.720 34.993 64.765 1.00 18.84 111 HIS C N 1
ATOM 5344 C CA . HIS C 1 117 ? 12.849 36.130 64.506 1.00 18.02 111 HIS C CA 1
ATOM 5345 C C . HIS C 1 117 ? 11.431 35.957 65.046 1.00 17.69 111 HIS C C 1
ATOM 5346 O O . HIS C 1 117 ? 10.533 36.730 64.715 1.00 17.43 111 HIS C O 1
ATOM 5353 N N . GLY C 1 118 ? 11.247 34.947 65.895 1.00 16.68 112 GLY C N 1
ATOM 5354 C CA . GLY C 1 118 ? 9.951 34.692 66.504 1.00 16.35 112 GLY C CA 1
ATOM 5355 C C . GLY C 1 118 ? 8.827 34.334 65.554 1.00 17.41 112 GLY C C 1
ATOM 5356 O O . GLY C 1 118 ? 7.660 34.640 65.817 1.00 18.16 112 GLY C O 1
ATOM 5357 N N . ALA C 1 119 ? 9.166 33.669 64.455 1.00 16.10 113 ALA C N 1
ATOM 5358 C CA . ALA C 1 119 ? 8.165 33.285 63.468 1.00 15.74 113 ALA C CA 1
ATOM 5359 C C . ALA C 1 119 ? 8.246 31.798 63.158 1.00 16.66 113 ALA C C 1
ATOM 5360 O O . ALA C 1 119 ? 9.206 31.123 63.535 1.00 17.16 113 ALA C O 1
ATOM 5362 N N . ALA C 1 120 ? 7.223 31.287 62.482 1.00 16.00 114 ALA C N 1
ATOM 5363 C CA . ALA C 1 120 ? 7.194 29.883 62.110 1.00 14.85 114 ALA C CA 1
ATOM 5364 C C . ALA C 1 120 ? 7.106 29.779 60.599 1.00 14.96 114 ALA C C 1
ATOM 5365 O O . ALA C 1 120 ? 6.412 30.562 59.952 1.00 16.34 114 ALA C O 1
ATOM 5367 N N . ALA C 1 121 ? 7.824 28.816 60.042 1.00 14.56 115 ALA C N 1
ATOM 5368 C CA . ALA C 1 121 ? 7.817 28.580 58.608 1.00 14.70 115 ALA C CA 1
ATOM 5369 C C . ALA C 1 121 ? 7.483 27.114 58.370 1.00 15.38 115 ALA C C 1
ATOM 5370 O O . ALA C 1 121 ? 8.044 26.232 59.020 1.00 16.19 115 ALA C O 1
ATOM 5372 N N . VAL C 1 122 ? 6.541 26.860 57.470 1.00 15.33 116 VAL C N 1
ATOM 5373 C CA . VAL C 1 122 ? 6.184 25.490 57.120 1.00 14.53 116 VAL C CA 1
ATOM 5374 C C . VAL C 1 122 ? 6.558 25.392 55.654 1.00 14.05 116 VAL C C 1
ATOM 5375 O O . VAL C 1 122 ? 6.014 26.113 54.813 1.00 15.36 116 VAL C O 1
ATOM 5379 N N . ILE C 1 123 ? 7.513 24.520 55.354 1.00 14.26 117 ILE C N 1
ATOM 5380 C CA . ILE C 1 123 ? 7.980 24.357 53.988 1.00 14.23 117 ILE C CA 1
ATOM 5381 C C . ILE C 1 123 ? 7.378 23.148 53.294 1.00 15.45 117 ILE C C 1
ATOM 5382 O O . ILE C 1 123 ? 6.829 22.249 53.940 1.00 14.69 117 ILE C O 1
ATOM 5387 N N . SER C 1 124 ? 7.493 23.144 51.969 1.00 14.21 118 SER C N 1
ATOM 5388 C CA . SER C 1 124 ? 7.017 22.040 51.148 1.00 13.66 118 SER C CA 1
ATOM 5389 C C . SER C 1 124 ? 5.583 21.636 51.476 1.00 14.06 118 SER C C 1
ATOM 5390 O O . SER C 1 124 ? 5.270 20.447 51.613 1.00 13.00 118 SER C O 1
ATOM 5393 N N . ALA C 1 125 ? 4.720 22.640 51.584 1.00 12.50 119 ALA C N 1
ATOM 5394 C CA . ALA C 1 125 ? 3.312 22.432 51.901 1.00 14.35 119 ALA C CA 1
ATOM 5395 C C . ALA C 1 125 ? 2.384 22.475 50.681 1.00 14.92 119 ALA C C 1
ATOM 5396 O O . ALA C 1 125 ? 1.488 23.317 50.598 1.00 16.57 119 ALA C O 1
ATOM 5398 N N . GLY C 1 126 ? 2.611 21.573 49.734 1.00 15.53 120 GLY C N 1
ATOM 5399 C CA . GLY C 1 126 ? 1.751 21.484 48.565 1.00 15.87 120 GLY C CA 1
ATOM 5400 C C . GLY C 1 126 ? 1.063 20.143 48.726 1.00 16.73 120 GLY C C 1
ATOM 5401 O O . GLY C 1 126 ? 0.767 19.756 49.861 1.00 15.78 120 GLY C O 1
ATOM 5402 N N . TRP C 1 127 ? 0.784 19.428 47.637 1.00 14.85 121 TRP C N 1
ATOM 5403 C CA . TRP C 1 127 ? 0.182 18.111 47.804 1.00 15.82 121 TRP C CA 1
ATOM 5404 C C . TRP C 1 127 ? 1.258 17.025 47.706 1.00 15.72 121 TRP C C 1
ATOM 5405 O O . TRP C 1 127 ? 1.050 15.892 48.132 1.00 15.40 121 TRP C O 1
ATOM 5416 N N . ASP C 1 128 ? 2.413 17.382 47.150 1.00 17.27 122 ASP C N 1
ATOM 5417 C CA . ASP C 1 128 ? 3.548 16.465 47.065 1.00 16.04 122 ASP C CA 1
ATOM 5418 C C . ASP C 1 128 ? 4.795 17.212 46.594 1.00 16.59 122 ASP C C 1
ATOM 5419 O O . ASP C 1 128 ? 4.947 17.495 45.405 1.00 16.58 122 ASP C O 1
ATOM 5424 N N . PRO C 1 129 ? 5.698 17.550 47.529 1.00 15.09 123 PRO C N 1
ATOM 5425 C CA . PRO C 1 129 ? 5.571 17.253 48.959 1.00 14.25 123 PRO C CA 1
ATOM 5426 C C . PRO C 1 129 ? 4.415 17.997 49.626 1.00 14.89 123 PRO C C 1
ATOM 5427 O O . PRO C 1 129 ? 3.925 19.000 49.103 1.00 15.24 123 PRO C O 1
ATOM 5431 N N . GLY C 1 130 ? 3.982 17.490 50.778 1.00 15.06 124 GLY C N 1
ATOM 5432 C CA . GLY C 1 130 ? 2.893 18.116 51.504 1.00 14.50 124 GLY C CA 1
ATOM 5433 C C . GLY C 1 130 ? 1.904 17.102 52.042 1.00 14.14 124 GLY C C 1
ATOM 5434 O O . GLY C 1 130 ? 2.252 16.260 52.867 1.00 14.34 124 GLY C O 1
ATOM 5435 N N . THR C 1 131 ? 0.664 17.177 51.579 1.00 14.72 125 THR C N 1
ATOM 5436 C CA . THR C 1 131 ? -0.348 16.239 52.039 1.00 13.62 125 THR C CA 1
ATOM 5437 C C . THR C 1 131 ? -0.012 14.786 51.686 1.00 13.40 125 THR C C 1
ATOM 5438 O O . THR C 1 131 ? -0.280 13.885 52.481 1.00 13.91 125 THR C O 1
ATOM 5442 N N . ASP C 1 132 ? 0.583 14.551 50.514 1.00 12.77 126 ASP C N 1
ATOM 5443 C CA . ASP C 1 132 ? 0.960 13.187 50.124 1.00 14.00 126 ASP C CA 1
ATOM 5444 C C . ASP C 1 132 ? 2.005 12.670 51.104 1.00 13.95 126 ASP C C 1
ATOM 5445 O O . ASP C 1 132 ? 2.100 11.469 51.354 1.00 13.22 126 ASP C O 1
ATOM 5450 N N . SER C 1 133 ? 2.809 13.587 51.634 1.00 14.42 127 SER C N 1
ATOM 5451 C CA . SER C 1 133 ? 3.855 13.227 52.576 1.00 15.26 127 SER C CA 1
ATOM 5452 C C . SER C 1 133 ? 3.210 12.685 53.844 1.00 13.79 127 SER C C 1
ATOM 5453 O O . SER C 1 133 ? 3.667 11.693 54.409 1.00 14.43 127 SER C O 1
ATOM 5456 N N . ILE C 1 134 ? 2.147 13.345 54.289 1.00 13.43 128 ILE C N 1
ATOM 5457 C CA . ILE C 1 134 ? 1.431 12.899 55.475 1.00 13.45 128 ILE C CA 1
ATOM 5458 C C . ILE C 1 134 ? 0.852 11.509 55.207 1.00 13.97 128 ILE C C 1
ATOM 5459 O O . ILE C 1 134 ? 0.959 10.611 56.045 1.00 13.60 128 ILE C O 1
ATOM 5464 N N . ILE C 1 135 ? 0.257 11.325 54.031 1.00 15.36 129 ILE C N 1
ATOM 5465 C CA . ILE C 1 135 ? -0.330 10.029 53.681 1.00 15.24 129 ILE C CA 1
ATOM 5466 C C . ILE C 1 135 ? 0.748 8.952 53.713 1.00 14.06 129 ILE C C 1
ATOM 5467 O O . ILE C 1 135 ? 0.554 7.892 54.302 1.00 13.74 129 ILE C O 1
ATOM 5472 N N . ARG C 1 136 ? 1.889 9.218 53.083 1.00 14.28 130 ARG C N 1
ATOM 5473 C CA . ARG C 1 136 ? 2.966 8.235 53.085 1.00 14.42 130 ARG C CA 1
ATOM 5474 C C . ARG C 1 136 ? 3.383 7.898 54.517 1.00 13.98 130 ARG C C 1
ATOM 5475 O O . ARG C 1 136 ? 3.701 6.747 54.821 1.00 12.28 130 ARG C O 1
ATOM 5483 N N . ALA C 1 137 ? 3.378 8.894 55.399 1.00 13.58 131 ALA C N 1
ATOM 5484 C CA . ALA C 1 137 ? 3.750 8.661 56.795 1.00 14.14 131 ALA C CA 1
ATOM 5485 C C . ALA C 1 137 ? 2.738 7.729 57.472 1.00 15.44 131 ALA C C 1
ATOM 5486 O O . ALA C 1 137 ? 3.120 6.826 58.223 1.00 14.10 131 ALA C O 1
ATOM 5488 N N . LEU C 1 138 ? 1.452 7.952 57.208 1.00 15.27 132 LEU C N 1
ATOM 5489 C CA . LEU C 1 138 ? 0.402 7.110 57.782 1.00 16.74 132 LEU C CA 1
ATOM 5490 C C . LEU C 1 138 ? 0.547 5.660 57.321 1.00 16.08 132 LEU C C 1
ATOM 5491 O O . LEU C 1 138 ? 0.542 4.737 58.132 1.00 14.91 132 LEU C O 1
ATOM 5496 N N . LEU C 1 139 ? 0.678 5.463 56.016 1.00 14.79 133 LEU C N 1
ATOM 5497 C CA . LEU C 1 139 ? 0.818 4.118 55.477 1.00 16.70 133 LEU C CA 1
ATOM 5498 C C . LEU C 1 139 ? 2.059 3.432 56.039 1.00 16.97 133 LEU C C 1
ATOM 5499 O O . LEU C 1 139 ? 2.086 2.210 56.189 1.00 17.17 133 LEU C O 1
ATOM 5504 N N . GLU C 1 140 ? 3.081 4.222 56.354 1.00 16.07 134 GLU C N 1
ATOM 5505 C CA . GLU C 1 140 ? 4.326 3.685 56.890 1.00 17.05 134 GLU C CA 1
ATOM 5506 C C . GLU C 1 140 ? 4.140 3.116 58.299 1.00 17.61 134 GLU C C 1
ATOM 5507 O O . GLU C 1 140 ? 4.626 2.020 58.592 1.00 18.25 134 GLU C O 1
ATOM 5513 N N . PHE C 1 141 ? 3.438 3.829 59.179 1.00 15.40 135 PHE C N 1
ATOM 5514 C CA . PHE C 1 141 ? 3.266 3.296 60.530 1.00 15.43 135 PHE C CA 1
ATOM 5515 C C . PHE C 1 141 ? 2.107 2.307 60.657 1.00 14.78 135 PHE C C 1
ATOM 5516 O O . PHE C 1 141 ? 2.055 1.523 61.602 1.00 14.95 135 PHE C O 1
ATOM 5524 N N . MET C 1 142 ? 1.199 2.321 59.688 1.00 12.25 136 MET C N 1
ATOM 5525 C CA . MET C 1 142 ? 0.080 1.383 59.690 1.00 13.88 136 MET C CA 1
ATOM 5526 C C . MET C 1 142 ? 0.562 -0.006 59.261 1.00 13.70 136 MET C C 1
ATOM 5527 O O . MET C 1 142 ? 0.035 -1.019 59.716 1.00 13.72 136 MET C O 1
ATOM 5532 N N . ALA C 1 143 ? 1.570 -0.041 58.388 1.00 12.88 137 ALA C N 1
ATOM 5533 C CA . ALA C 1 143 ? 2.155 -1.295 57.905 1.00 11.72 137 ALA C CA 1
ATOM 5534 C C . ALA C 1 143 ? 3.651 -1.052 57.665 1.00 12.46 137 ALA C C 1
ATOM 5535 O O . ALA C 1 143 ? 4.085 -0.895 56.529 1.00 13.49 137 ALA C O 1
ATOM 5537 N N . PRO C 1 144 ? 4.450 -1.025 58.748 1.00 12.14 138 PRO C N 1
ATOM 5538 C CA . PRO C 1 144 ? 5.903 -0.800 58.793 1.00 13.83 138 PRO C CA 1
ATOM 5539 C C . PRO C 1 144 ? 6.786 -1.551 57.801 1.00 13.58 138 PRO C C 1
ATOM 5540 O O . PRO C 1 144 ? 7.845 -1.052 57.416 1.00 15.92 138 PRO C O 1
ATOM 5544 N N . LYS C 1 145 ? 6.378 -2.751 57.406 1.00 13.66 139 LYS C N 1
ATOM 5545 C CA . LYS C 1 145 ? 7.169 -3.533 56.460 1.00 13.54 139 LYS C CA 1
ATOM 5546 C C . LYS C 1 145 ? 6.455 -3.652 55.121 1.00 14.89 139 LYS C C 1
ATOM 5547 O O . LYS C 1 145 ? 5.384 -4.240 55.024 1.00 15.08 139 LYS C O 1
ATOM 5553 N N . GLY C 1 146 ? 7.068 -3.081 54.093 1.00 15.72 140 GLY C N 1
ATOM 5554 C CA . GLY C 1 146 ? 6.483 -3.113 52.767 1.00 16.01 140 GLY C CA 1
ATOM 5555 C C . GLY C 1 146 ? 7.039 -1.987 51.926 1.00 15.42 140 GLY C C 1
ATOM 5556 O O . GLY C 1 146 ? 8.026 -1.355 52.301 1.00 17.13 140 GLY C O 1
ATOM 5557 N N . ILE C 1 147 ? 6.394 -1.718 50.797 1.00 16.57 141 ILE C N 1
ATOM 5558 C CA . ILE C 1 147 ? 6.844 -0.677 49.885 1.00 16.66 141 ILE C CA 1
ATOM 5559 C C . ILE C 1 147 ? 5.679 0.192 49.434 1.00 17.76 141 ILE C C 1
ATOM 5560 O O . ILE C 1 147 ? 4.608 -0.318 49.107 1.00 15.22 141 ILE C O 1
ATOM 5565 N N . THR C 1 148 ? 5.894 1.503 49.423 1.00 15.61 142 THR C N 1
ATOM 5566 C CA . THR C 1 148 ? 4.869 2.442 48.985 1.00 15.60 142 THR C CA 1
ATOM 5567 C C . THR C 1 148 ? 5.259 3.003 47.616 1.00 15.94 142 THR C C 1
ATOM 5568 O O . THR C 1 148 ? 6.405 3.403 47.401 1.00 15.47 142 THR C O 1
ATOM 5572 N N . TYR C 1 149 ? 4.305 3.024 46.696 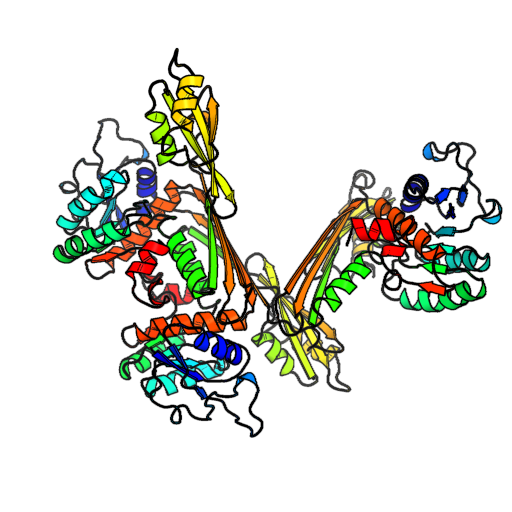1.00 14.20 143 TYR C N 1
ATOM 5573 C CA . TYR C 1 149 ? 4.548 3.556 45.363 1.00 15.24 143 TYR C CA 1
ATOM 5574 C C . TYR C 1 149 ? 3.670 4.780 45.151 1.00 14.67 143 TYR C C 1
ATOM 5575 O O . TYR C 1 149 ? 2.474 4.741 45.423 1.00 15.08 143 TYR C O 1
ATOM 5584 N N . THR C 1 150 ? 4.274 5.865 44.679 1.00 14.20 144 THR C N 1
ATOM 5585 C CA . THR C 1 150 ? 3.546 7.099 44.404 1.00 13.57 144 THR C CA 1
ATOM 5586 C C . THR C 1 150 ? 3.568 7.314 42.890 1.00 13.66 144 THR C C 1
ATOM 5587 O O . THR C 1 150 ? 4.624 7.559 42.306 1.00 14.95 144 THR C O 1
ATOM 5591 N N . ASN C 1 151 ? 2.404 7.208 42.259 1.00 12.76 145 ASN C N 1
ATOM 5592 C CA . ASN C 1 151 ? 2.294 7.353 40.806 1.00 13.93 145 ASN C CA 1
ATOM 5593 C C . ASN C 1 151 ? 1.576 8.648 40.416 1.00 13.92 145 ASN C C 1
ATOM 5594 O O . ASN C 1 151 ? 0.393 8.814 40.699 1.00 15.64 145 ASN C O 1
ATOM 5599 N N . PHE C 1 152 ? 2.295 9.550 39.751 1.00 14.03 146 PHE C N 1
ATOM 5600 C CA . PHE C 1 152 ? 1.754 10.850 39.347 1.00 15.49 146 PHE C CA 1
ATOM 5601 C C . PHE C 1 152 ? 1.173 10.910 37.935 1.00 15.60 146 PHE C C 1
ATOM 5602 O O . PHE C 1 152 ? 1.599 10.177 37.042 1.00 17.43 146 PHE C O 1
ATOM 5610 N N . GLY C 1 153 ? 0.212 11.810 37.738 1.00 16.17 147 GLY C N 1
ATOM 5611 C CA . GLY C 1 153 ? -0.380 12.002 36.424 1.00 15.34 147 GLY C CA 1
ATOM 5612 C C . GLY C 1 153 ? -1.565 11.134 36.045 1.00 16.15 147 GLY C C 1
ATOM 5613 O O . GLY C 1 153 ? -1.989 10.277 36.818 1.00 18.53 147 GLY C O 1
ATOM 5614 N N . PRO C 1 154 ? -2.116 11.326 34.835 1.00 16.69 148 PRO C N 1
ATOM 5615 C CA . PRO C 1 154 ? -1.671 12.305 33.838 1.00 15.86 148 PRO C CA 1
ATOM 5616 C C . PRO C 1 154 ? -1.785 13.750 34.328 1.00 16.05 148 PRO C C 1
ATOM 5617 O O . PRO C 1 154 ? -2.807 14.147 34.889 1.00 15.11 148 PRO C O 1
ATOM 5621 N N . GLY C 1 155 ? -0.731 14.529 34.112 1.00 14.50 149 GLY C N 1
ATOM 5622 C CA . GLY C 1 155 ? -0.744 15.920 34.530 1.00 15.76 149 GLY C CA 1
ATOM 5623 C C . GLY C 1 155 ? 0.494 16.648 34.049 1.00 18.04 149 GLY C C 1
ATOM 5624 O O . GLY C 1 155 ? 1.546 16.038 33.877 1.00 15.96 149 GLY C O 1
ATOM 5625 N N . MET C 1 156 ? 0.375 17.954 33.842 1.00 18.76 150 MET C N 1
ATOM 5626 C CA . MET C 1 156 ? 1.497 18.749 33.371 1.00 23.34 150 MET C CA 1
ATOM 5627 C C . MET C 1 156 ? 2.549 18.981 34.448 1.00 24.07 150 MET C C 1
ATOM 5628 O O . MET C 1 156 ? 2.229 19.203 35.615 1.00 20.79 150 MET C O 1
ATOM 5633 N N . SER C 1 157 ? 3.811 18.925 34.037 1.00 25.12 151 SER C N 1
ATOM 5634 C CA . SER C 1 157 ? 4.925 19.158 34.939 1.00 26.58 151 SER C CA 1
ATOM 5635 C C . SER C 1 157 ? 5.511 20.519 34.597 1.00 28.55 151 SER C C 1
ATOM 5636 O O . SER C 1 157 ? 5.989 20.734 33.480 1.00 28.03 151 SER C O 1
ATOM 5639 N N . MET C 1 158 ? 5.465 21.439 35.554 1.00 29.61 152 MET C N 1
ATOM 5640 C CA . MET C 1 158 ? 5.990 22.782 35.343 1.00 32.15 152 MET C CA 1
ATOM 5641 C C . MET C 1 158 ? 7.479 22.746 35.002 1.00 31.85 152 MET C C 1
ATOM 5642 O O . MET C 1 158 ? 7.900 23.291 33.984 1.00 33.06 152 MET C O 1
ATOM 5647 N N . GLY C 1 159 ? 8.266 22.095 35.855 1.00 31.62 153 GLY C N 1
ATOM 5648 C CA . GLY C 1 159 ? 9.701 22.003 35.633 1.00 31.53 153 GLY C CA 1
ATOM 5649 C C . GLY C 1 159 ? 10.089 21.430 34.283 1.00 31.51 153 GLY C C 1
ATOM 5650 O O . GLY C 1 159 ? 10.931 21.987 33.578 1.00 30.96 153 GLY C O 1
ATOM 5651 N N . HIS C 1 160 ? 9.483 20.305 33.923 1.00 29.94 154 HIS C N 1
ATOM 5652 C CA . HIS C 1 160 ? 9.767 19.670 32.646 1.00 30.26 154 HIS C CA 1
ATOM 5653 C C . HIS C 1 160 ? 9.369 20.594 31.498 1.00 29.75 154 HIS C C 1
ATOM 5654 O O . HIS C 1 160 ? 10.094 20.716 30.511 1.00 27.96 154 HIS C O 1
ATOM 5661 N N . SER C 1 161 ? 8.221 21.252 31.640 1.00 29.06 155 SER C N 1
ATOM 5662 C CA . SER C 1 161 ? 7.725 22.164 30.614 1.00 29.51 155 SER C CA 1
ATOM 5663 C C . SER C 1 161 ? 8.648 23.364 30.401 1.00 30.44 155 SER C C 1
ATOM 5664 O O . SER C 1 161 ? 9.023 23.668 29.270 1.00 30.06 155 SER C O 1
ATOM 5667 N N . VAL C 1 162 ? 9.014 24.045 31.485 1.00 30.81 156 VAL C N 1
ATOM 5668 C CA . VAL C 1 162 ? 9.887 25.211 31.383 1.00 32.25 156 VAL C CA 1
ATOM 5669 C C . VAL C 1 162 ? 11.232 24.839 30.772 1.00 32.78 156 VAL C C 1
ATOM 5670 O O . VAL C 1 162 ? 11.812 25.617 30.014 1.00 32.82 156 VAL C O 1
ATOM 5674 N N . ALA C 1 163 ? 11.719 23.645 31.099 1.00 32.50 157 ALA C N 1
ATOM 5675 C CA . ALA C 1 163 ? 12.994 23.173 30.574 1.00 33.83 157 ALA C CA 1
ATOM 5676 C C . ALA C 1 163 ? 12.935 23.099 29.058 1.00 34.43 157 ALA C C 1
ATOM 5677 O O . ALA C 1 163 ? 13.895 23.451 28.377 1.00 35.85 157 ALA C O 1
ATOM 5679 N N . VAL C 1 164 ? 11.801 22.642 28.534 1.00 34.17 158 VAL C N 1
ATOM 5680 C CA . VAL C 1 164 ? 11.613 22.522 27.094 1.00 34.20 158 VAL C CA 1
ATOM 5681 C C . VAL C 1 164 ? 11.508 23.901 26.454 1.00 35.90 158 VAL C C 1
ATOM 5682 O O . VAL C 1 164 ? 11.996 24.120 25.346 1.00 35.18 158 VAL C O 1
ATOM 5686 N N . LYS C 1 165 ? 10.870 24.828 27.162 1.00 37.30 159 LYS C N 1
ATOM 5687 C CA . LYS C 1 165 ? 10.705 26.197 26.676 1.00 39.79 159 LYS C CA 1
ATOM 5688 C C . LYS C 1 165 ? 12.047 26.915 26.579 1.00 40.30 159 LYS C C 1
ATOM 5689 O O . LYS C 1 165 ? 12.181 27.902 25.857 1.00 40.73 159 LYS C O 1
ATOM 5695 N N . ALA C 1 166 ? 13.033 26.420 27.320 1.00 41.01 160 ALA C N 1
ATOM 5696 C CA . ALA C 1 1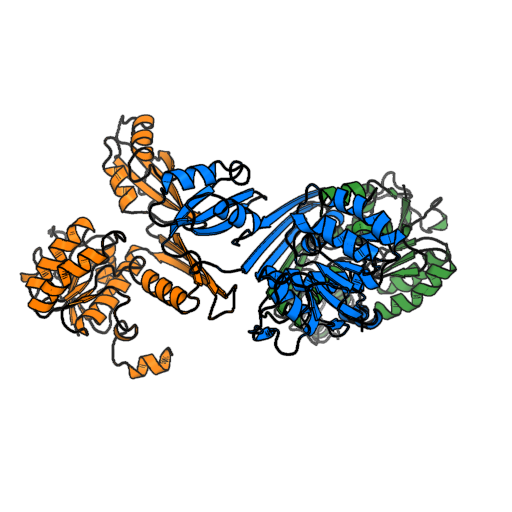66 ? 14.365 27.015 27.328 1.00 41.76 160 ALA C CA 1
ATOM 5697 C C . ALA C 1 166 ? 15.130 26.674 26.055 1.00 42.39 160 ALA C C 1
ATOM 5698 O O . ALA C 1 166 ? 16.108 27.338 25.715 1.00 43.60 160 ALA C O 1
ATOM 5700 N N . ILE C 1 167 ? 14.684 25.635 25.357 1.00 42.56 161 ILE C N 1
ATOM 5701 C CA . ILE C 1 167 ? 15.329 25.215 24.120 1.00 42.65 161 ILE C CA 1
ATOM 5702 C C . ILE C 1 167 ? 15.030 26.205 23.003 1.00 42.80 161 ILE C C 1
ATOM 5703 O O . ILE C 1 167 ? 13.871 26.467 22.687 1.00 43.51 161 ILE C O 1
ATOM 5708 N N . PRO C 1 168 ? 16.078 26.775 22.390 1.00 43.21 162 PRO C N 1
ATOM 5709 C CA . PRO C 1 168 ? 15.872 27.735 21.304 1.00 42.96 162 PRO C CA 1
ATOM 5710 C C . PRO C 1 168 ? 15.106 27.086 20.154 1.00 42.21 162 PRO C C 1
ATOM 5711 O O . PRO C 1 168 ? 15.363 25.936 19.797 1.00 41.90 162 PRO C O 1
ATOM 5715 N N . GLY C 1 169 ? 14.163 27.827 19.584 1.00 41.37 163 GLY C N 1
ATOM 5716 C CA . GLY C 1 169 ? 13.369 27.294 18.492 1.00 39.68 163 GLY C CA 1
ATOM 5717 C C . GLY C 1 169 ? 11.990 26.879 18.969 1.00 38.50 163 GLY C C 1
ATOM 5718 O O . GLY C 1 169 ? 11.092 26.631 18.165 1.00 38.45 163 GLY C O 1
ATOM 5719 N N . VAL C 1 170 ? 11.826 26.800 20.286 1.00 36.78 164 VAL C N 1
ATOM 5720 C CA . VAL C 1 170 ? 10.553 26.422 20.887 1.00 35.20 164 VAL C CA 1
ATOM 5721 C C . VAL C 1 170 ? 9.784 27.669 21.301 1.00 35.52 164 VAL C C 1
ATOM 5722 O O . VAL C 1 170 ? 10.212 28.405 22.188 1.00 34.67 164 VAL C O 1
ATOM 5726 N N . ARG C 1 171 ? 8.649 27.904 20.654 1.00 36.03 165 ARG C N 1
ATOM 5727 C CA . ARG C 1 171 ? 7.827 29.066 20.968 1.00 36.70 165 ARG C CA 1
ATOM 5728 C C . ARG C 1 171 ? 7.072 28.818 22.270 1.00 35.47 165 ARG C C 1
ATOM 5729 O O . ARG C 1 171 ? 6.886 29.726 23.078 1.00 35.27 165 ARG C O 1
ATOM 5737 N N . ASP C 1 172 ? 6.644 27.576 22.466 1.00 33.00 166 ASP C N 1
ATOM 5738 C CA . ASP C 1 172 ? 5.904 27.202 23.662 1.00 31.69 166 ASP C CA 1
ATOM 5739 C C . ASP C 1 172 ? 5.812 25.681 23.707 1.00 30.38 166 ASP C C 1
ATOM 5740 O O . ASP C 1 172 ? 6.002 25.014 22.689 1.00 28.86 166 ASP C O 1
ATOM 5745 N N . ALA C 1 173 ? 5.538 25.134 24.886 1.00 28.66 167 ALA C N 1
ATOM 5746 C CA . ALA C 1 173 ? 5.432 23.687 25.033 1.00 28.51 167 ALA C CA 1
ATOM 5747 C C . ALA C 1 173 ? 4.967 23.289 26.422 1.00 27.20 167 ALA C C 1
ATOM 5748 O O . ALA C 1 173 ? 4.939 24.104 27.344 1.00 27.39 167 ALA C O 1
ATOM 5750 N N . LEU C 1 174 ? 4.598 22.023 26.563 1.00 26.67 168 LEU C N 1
ATOM 5751 C CA . LEU C 1 174 ? 4.155 21.504 27.847 1.00 26.04 168 LEU C CA 1
ATOM 5752 C C . LEU C 1 174 ? 4.565 20.046 27.937 1.00 24.39 168 LEU C C 1
ATOM 5753 O O . LEU C 1 174 ? 4.508 19.315 26.949 1.00 24.87 168 LEU C O 1
ATOM 5758 N N . SER C 1 175 ? 4.996 19.630 29.119 1.00 23.28 169 SER C N 1
ATOM 5759 C CA . SER C 1 175 ? 5.420 18.253 29.332 1.00 22.27 169 SER C CA 1
ATOM 5760 C C . SER C 1 175 ? 4.423 17.546 30.240 1.00 22.63 169 SER C C 1
ATOM 5761 O O . SER C 1 175 ? 4.207 17.966 31.374 1.00 21.84 169 SER C O 1
ATOM 5764 N N . MET C 1 176 ? 3.811 16.479 29.732 1.00 22.50 170 MET C N 1
ATOM 5765 C CA . MET C 1 176 ? 2.839 15.713 30.505 1.00 23.77 170 MET C CA 1
ATOM 5766 C C . MET C 1 176 ? 3.530 14.572 31.240 1.00 23.31 170 MET C C 1
ATOM 5767 O O . MET C 1 176 ? 4.312 13.832 30.649 1.00 24.65 170 MET C O 1
ATOM 5772 N N . THR C 1 177 ? 3.247 14.442 32.531 1.00 21.86 171 THR C N 1
ATOM 5773 C CA . THR C 1 177 ? 3.813 13.362 33.331 1.00 20.68 171 THR C CA 1
ATOM 5774 C C . THR C 1 177 ? 2.844 12.189 33.233 1.00 20.65 171 THR C C 1
ATOM 5775 O O . THR C 1 177 ? 1.658 12.333 33.532 1.00 19.36 171 THR C O 1
ATOM 5779 N N . ILE C 1 178 ? 3.353 11.037 32.804 1.00 20.35 172 ILE C N 1
ATOM 5780 C CA . ILE C 1 178 ? 2.538 9.837 32.637 1.00 20.73 172 ILE C CA 1
ATOM 5781 C C . ILE C 1 178 ? 2.992 8.714 33.570 1.00 19.95 172 ILE C C 1
ATOM 5782 O O . ILE C 1 178 ? 4.162 8.339 33.578 1.00 20.47 172 ILE C O 1
ATOM 5787 N N . PRO C 1 179 ? 2.068 8.159 34.370 1.00 19.20 173 PRO C N 1
ATOM 5788 C CA . PRO C 1 179 ? 2.430 7.075 35.289 1.00 19.08 173 PRO C CA 1
ATOM 5789 C C . PRO C 1 179 ? 2.614 5.753 34.546 1.00 19.47 173 PRO C C 1
ATOM 5790 O O . PRO C 1 179 ? 1.742 5.335 33.788 1.00 20.48 173 PRO C O 1
ATOM 5794 N N . ALA C 1 180 ? 3.755 5.108 34.756 1.00 21.84 174 ALA C N 1
ATOM 5795 C CA . ALA C 1 180 ? 4.041 3.832 34.109 1.00 23.11 174 ALA C CA 1
ATOM 5796 C C . ALA C 1 180 ? 3.853 2.706 35.121 1.00 24.58 174 ALA C C 1
ATOM 5797 O O . ALA C 1 180 ? 3.956 1.527 34.785 1.00 23.52 174 ALA C O 1
ATOM 5799 N N . GLY C 1 181 ? 3.572 3.087 36.363 1.00 24.23 175 GLY C N 1
ATOM 5800 C CA . GLY C 1 181 ? 3.380 2.108 37.412 1.00 23.72 175 GLY C CA 1
ATOM 5801 C C . GLY C 1 181 ? 4.624 1.919 38.258 1.00 23.66 175 GLY C C 1
ATOM 5802 O O . GLY C 1 181 ? 5.741 2.202 37.822 1.00 21.88 175 GLY C O 1
ATOM 5803 N N . MET C 1 182 ? 4.422 1.448 39.482 1.00 24.16 176 MET C N 1
ATOM 5804 C CA . MET C 1 182 ? 5.516 1.201 40.410 1.00 24.98 176 MET C CA 1
ATOM 5805 C C . MET C 1 182 ? 6.465 2.387 40.567 1.00 22.84 176 MET C C 1
ATOM 5806 O O . MET C 1 182 ? 7.683 2.217 40.626 1.00 21.85 176 MET C O 1
ATOM 5811 N N . GLY C 1 183 ? 5.899 3.589 40.625 1.00 20.66 177 GLY C N 1
ATOM 5812 C CA . GLY C 1 183 ? 6.702 4.784 40.804 1.00 19.17 177 GLY C CA 1
ATOM 5813 C C . GLY C 1 183 ? 7.522 5.249 39.614 1.00 19.76 177 GLY C C 1
ATOM 5814 O O . GLY C 1 183 ? 8.322 6.175 39.740 1.00 20.39 177 GLY C O 1
ATOM 5815 N N . VAL C 1 184 ? 7.330 4.617 38.462 1.00 18.80 178 VAL C N 1
ATOM 5816 C CA . VAL C 1 184 ? 8.064 4.991 37.254 1.00 20.91 178 VAL C CA 1
ATOM 5817 C C . VAL C 1 184 ? 7.190 5.909 36.411 1.00 19.26 178 VAL C C 1
ATOM 5818 O O . VAL C 1 184 ? 5.981 5.715 36.329 1.00 19.11 178 VAL C O 1
ATOM 5822 N N . HIS C 1 185 ? 7.800 6.910 35.785 1.00 20.04 179 HIS C N 1
ATOM 5823 C CA . HIS C 1 185 ? 7.036 7.833 34.960 1.00 19.99 179 HIS C CA 1
ATOM 5824 C C . HIS C 1 185 ? 7.607 8.029 33.565 1.00 21.19 179 HIS C C 1
ATOM 5825 O O . HIS C 1 185 ? 8.818 7.964 33.360 1.00 19.77 179 HIS C O 1
ATOM 5832 N N . LYS C 1 186 ? 6.710 8.256 32.612 1.00 22.06 180 LYS C N 1
ATOM 5833 C CA . LYS C 1 186 ? 7.077 8.500 31.222 1.00 24.58 180 LYS C CA 1
ATOM 5834 C C . LYS C 1 186 ? 6.739 9.962 30.956 1.00 25.62 180 LYS C C 1
ATOM 5835 O O . LYS C 1 186 ? 6.015 10.580 31.740 1.00 25.26 180 LYS C O 1
ATOM 5841 N N . ARG C 1 187 ? 7.254 10.515 29.863 1.00 24.59 181 ARG C N 1
ATOM 5842 C CA . ARG C 1 187 ? 6.991 11.912 29.536 1.00 26.68 181 ARG C CA 1
ATOM 5843 C C . ARG C 1 187 ? 6.410 12.063 28.136 1.00 25.68 181 ARG C C 1
ATOM 5844 O O . ARG C 1 187 ? 6.902 11.463 27.179 1.00 27.25 181 ARG C O 1
ATOM 5852 N N . ALA C 1 188 ? 5.357 12.862 28.021 1.00 24.74 182 ALA C N 1
ATOM 5853 C CA . ALA C 1 188 ? 4.731 13.117 26.730 1.00 23.67 182 ALA C CA 1
ATOM 5854 C C . ALA C 1 188 ? 4.845 14.616 26.508 1.00 23.68 182 ALA C C 1
ATOM 5855 O O . ALA C 1 188 ? 4.146 15.394 27.153 1.00 23.05 182 ALA C O 1
ATOM 5857 N N . VAL C 1 189 ? 5.736 15.014 25.603 1.00 23.20 183 VAL C N 1
ATOM 5858 C CA . VAL C 1 189 ? 5.954 16.430 25.321 1.00 24.16 183 VAL C CA 1
ATOM 5859 C C . VAL C 1 189 ? 5.285 16.907 24.034 1.00 25.20 183 VAL C C 1
ATOM 5860 O O . VAL C 1 189 ? 5.294 16.218 23.013 1.00 25.82 183 VAL C O 1
ATOM 5864 N N . TYR C 1 190 ? 4.704 18.099 24.104 1.00 24.48 184 TYR C N 1
ATOM 5865 C CA . TYR C 1 190 ? 4.029 18.715 22.972 1.00 25.62 184 TYR C CA 1
ATOM 5866 C C . TYR C 1 190 ? 4.699 20.069 22.776 1.00 26.31 184 TYR C C 1
ATOM 5867 O O . TYR C 1 190 ? 4.726 20.892 23.691 1.00 26.32 184 TYR C O 1
ATOM 5876 N N . VAL C 1 191 ? 5.245 20.298 21.585 1.00 28.31 185 VAL C N 1
ATOM 5877 C CA . VAL C 1 191 ? 5.955 21.540 21.322 1.00 29.51 185 VAL C CA 1
ATOM 5878 C C . VAL C 1 191 ? 5.461 22.369 20.137 1.00 30.75 185 VAL C C 1
ATOM 5879 O O . VAL C 1 191 ? 5.090 21.836 19.088 1.00 30.03 185 VAL C O 1
ATOM 5883 N N . GLU C 1 192 ? 5.469 23.685 20.329 1.00 31.93 186 GLU C N 1
ATOM 5884 C CA . GLU C 1 192 ? 5.059 24.645 19.307 1.00 34.45 186 GLU C CA 1
ATOM 5885 C C . GLU C 1 192 ? 6.352 25.347 18.890 1.00 35.93 186 GLU C C 1
ATOM 5886 O O . GLU C 1 192 ? 6.966 26.052 19.690 1.00 35.49 186 GLU C O 1
ATOM 5892 N N . LEU C 1 193 ? 6.762 25.155 17.642 1.00 38.54 187 LEU C N 1
ATOM 5893 C CA . LEU C 1 193 ? 8.008 25.738 17.158 1.00 41.61 187 LEU C CA 1
ATOM 5894 C C . LEU C 1 193 ? 7.924 27.150 16.593 1.00 43.79 187 LEU C C 1
ATOM 5895 O O . LEU C 1 193 ? 6.906 27.561 16.035 1.00 43.96 187 LEU C O 1
ATOM 5900 N N . GLU C 1 194 ? 9.019 27.886 16.752 1.00 45.81 188 GLU C N 1
ATOM 5901 C CA . GLU C 1 194 ? 9.124 29.240 16.231 1.00 47.54 188 GLU C CA 1
ATOM 5902 C C . GLU C 1 194 ? 9.151 29.090 14.715 1.00 48.06 188 GLU C C 1
ATOM 5903 O O . GLU C 1 194 ? 9.486 28.022 14.196 1.00 47.45 188 GLU C O 1
ATOM 5909 N N . PRO C 1 195 ? 8.800 30.154 13.981 1.00 48.70 189 PRO C N 1
ATOM 5910 C CA . PRO C 1 195 ? 8.811 30.058 12.520 1.00 48.83 189 PRO C CA 1
ATOM 5911 C C . PRO C 1 195 ? 10.198 29.715 11.980 1.00 48.59 189 PRO C C 1
ATOM 5912 O O . PRO C 1 195 ? 11.173 30.418 12.252 1.00 48.81 189 PRO C O 1
ATOM 5916 N N . GLY C 1 196 ? 10.280 28.623 11.228 1.00 48.10 190 GLY C N 1
ATOM 5917 C CA . GLY C 1 196 ? 11.551 28.212 10.659 1.00 48.14 190 GLY C CA 1
ATOM 5918 C C . GLY C 1 196 ? 12.403 27.341 11.564 1.00 48.21 190 GLY C C 1
ATOM 5919 O O . GLY C 1 196 ? 13.556 27.050 11.241 1.00 48.05 190 GLY C O 1
ATOM 5920 N N . ALA C 1 197 ? 11.848 26.925 12.699 1.00 47.33 191 ALA C N 1
ATOM 5921 C CA . ALA C 1 197 ? 12.580 26.077 13.634 1.00 46.56 191 ALA C CA 1
ATOM 5922 C C . ALA C 1 197 ? 12.590 24.635 13.136 1.00 45.69 191 ALA C C 1
ATOM 5923 O O . ALA C 1 197 ? 11.684 24.211 12.416 1.00 45.63 191 ALA C O 1
ATOM 5925 N N . ASP C 1 198 ? 13.618 23.884 13.518 1.00 45.17 192 ASP C N 1
ATOM 5926 C CA . ASP C 1 198 ? 13.734 22.491 13.098 1.00 44.25 192 ASP C CA 1
ATOM 5927 C C . ASP C 1 198 ? 13.260 21.540 14.192 1.00 42.93 192 ASP C C 1
ATOM 5928 O O . ASP C 1 198 ? 13.817 21.522 15.291 1.00 42.24 192 ASP C O 1
ATOM 5933 N N . PHE C 1 199 ? 12.241 20.741 13.884 1.00 41.36 193 PHE C N 1
ATOM 5934 C CA . PHE C 1 199 ? 11.689 19.800 14.855 1.00 40.48 193 PHE C CA 1
ATOM 5935 C C . PHE C 1 199 ? 12.699 18.763 15.335 1.00 40.11 193 PHE C C 1
ATOM 5936 O O . PHE C 1 199 ? 12.891 18.590 16.539 1.00 38.92 193 PHE C O 1
ATOM 5944 N N . ALA C 1 200 ? 13.329 18.065 14.394 1.00 39.26 194 ALA C N 1
ATOM 5945 C CA . ALA C 1 200 ? 14.316 17.040 14.732 1.00 38.97 194 ALA C CA 1
ATOM 5946 C C . ALA C 1 200 ? 15.310 17.551 15.774 1.00 38.68 194 ALA C C 1
ATOM 5947 O O . ALA C 1 200 ? 15.579 16.878 16.770 1.00 38.02 194 ALA C O 1
ATOM 5949 N N . GLU C 1 201 ? 15.848 18.744 15.537 1.00 38.00 195 GLU C N 1
ATOM 5950 C CA . GLU C 1 201 ? 16.810 19.352 16.449 1.00 37.61 195 GLU C CA 1
ATOM 5951 C C . GLU C 1 201 ? 16.213 19.501 17.845 1.00 36.22 195 GLU C C 1
ATOM 5952 O O . GLU C 1 201 ? 16.807 19.076 18.836 1.00 35.72 195 GLU C O 1
ATOM 5958 N N . VAL C 1 202 ? 15.037 20.119 17.913 1.00 34.70 196 VAL C N 1
ATOM 5959 C CA . VAL C 1 202 ? 14.351 20.334 19.182 1.00 32.76 196 VAL C CA 1
ATOM 5960 C C . VAL C 1 202 ? 14.082 18.999 19.866 1.00 32.56 196 VAL C C 1
ATOM 5961 O O . VAL C 1 202 ? 14.378 18.823 21.048 1.00 31.72 196 VAL C O 1
ATOM 5965 N N . GLU C 1 203 ? 13.520 18.059 19.114 1.00 31.82 197 GLU C N 1
ATOM 5966 C CA . GLU C 1 203 ? 13.219 16.739 19.647 1.00 33.28 197 GLU C CA 1
ATOM 5967 C C . GLU C 1 203 ? 14.445 16.133 20.325 1.00 33.49 197 GLU C C 1
ATOM 5968 O O . GLU C 1 203 ? 14.346 15.602 21.431 1.00 32.71 197 GLU C O 1
ATOM 5974 N N . ARG C 1 204 ? 15.597 16.215 19.663 1.00 33.69 198 ARG C N 1
ATOM 5975 C CA . ARG C 1 204 ? 16.836 15.678 20.222 1.00 33.72 198 ARG C CA 1
ATOM 5976 C C . ARG C 1 204 ? 17.229 16.414 21.497 1.00 33.27 198 ARG C C 1
ATOM 5977 O O . ARG C 1 204 ? 17.591 15.794 22.495 1.00 33.10 198 ARG C O 1
ATOM 5985 N N . ALA C 1 205 ? 17.161 17.739 21.454 1.00 32.95 199 ALA C N 1
ATOM 5986 C CA . ALA C 1 205 ? 17.513 18.562 22.605 1.00 33.67 199 ALA C CA 1
ATOM 5987 C C . ALA C 1 205 ? 16.626 18.238 23.803 1.00 33.22 199 ALA C C 1
ATOM 5988 O O . ALA C 1 205 ? 17.029 18.423 24.950 1.00 33.19 199 ALA C O 1
ATOM 5990 N N . ILE C 1 206 ? 15.418 17.756 23.530 1.00 31.90 200 ILE C N 1
ATOM 5991 C CA . ILE C 1 206 ? 14.478 17.406 24.590 1.00 30.96 200 ILE C CA 1
ATOM 5992 C C . ILE C 1 206 ? 14.797 16.037 25.182 1.00 31.27 200 ILE C C 1
ATOM 5993 O O . ILE C 1 206 ? 15.044 15.906 26.382 1.00 30.26 200 ILE C O 1
ATOM 5998 N N . LYS C 1 207 ? 14.794 15.021 24.328 1.00 32.11 201 LYS C N 1
ATOM 5999 C CA . LYS C 1 207 ? 15.052 13.656 24.760 1.00 33.98 201 LYS C CA 1
ATOM 6000 C C . LYS C 1 207 ? 16.424 13.460 25.402 1.00 34.78 201 LYS C C 1
ATOM 6001 O O . LYS C 1 207 ? 16.623 12.516 26.168 1.00 35.70 201 LYS C O 1
ATOM 6007 N N . THR C 1 208 ? 17.363 14.356 25.110 1.00 34.33 202 THR C N 1
ATOM 6008 C CA . THR C 1 208 ? 18.707 14.253 25.673 1.00 34.94 202 THR C CA 1
ATOM 6009 C C . THR C 1 208 ? 18.942 15.228 26.821 1.00 35.06 202 THR C C 1
ATOM 6010 O O . THR C 1 208 ? 20.042 15.295 27.368 1.00 35.36 202 THR C O 1
ATOM 6014 N N . ASP C 1 209 ? 17.918 15.994 27.178 1.00 34.05 203 ASP C N 1
ATOM 6015 C CA . ASP C 1 209 ? 18.049 16.948 28.273 1.00 33.65 203 ASP C CA 1
ATOM 6016 C C . ASP C 1 209 ? 18.106 16.160 29.576 1.00 33.04 203 ASP C C 1
ATOM 6017 O O . ASP C 1 209 ? 17.386 15.178 29.743 1.00 32.38 203 ASP C O 1
ATOM 6022 N N . PRO C 1 210 ? 18.972 16.571 30.513 1.00 33.59 204 PRO C N 1
ATOM 6023 C CA . PRO C 1 210 ? 19.081 15.860 31.791 1.00 34.28 204 PRO C CA 1
ATOM 6024 C C . PRO C 1 210 ? 17.750 15.670 32.526 1.00 34.43 204 PRO C C 1
ATOM 6025 O O . PRO C 1 210 ? 17.624 14.794 33.379 1.00 34.46 204 PRO C O 1
ATOM 6029 N N . TYR C 1 211 ? 16.758 16.487 32.190 1.00 35.27 205 TYR C N 1
ATOM 6030 C CA . TYR C 1 211 ? 15.446 16.389 32.824 1.00 36.03 205 TYR C CA 1
ATOM 6031 C C . TYR C 1 211 ? 14.585 15.306 32.181 1.00 34.60 205 TYR C C 1
ATOM 6032 O O . TYR C 1 211 ? 13.547 14.936 32.724 1.00 34.94 205 TYR C O 1
ATOM 6041 N N . PHE C 1 212 ? 15.021 14.792 31.033 1.00 32.44 206 PHE C N 1
ATOM 6042 C CA . PHE C 1 212 ? 14.258 13.771 30.313 1.00 31.25 206 PHE C CA 1
ATOM 6043 C C . PHE C 1 212 ? 15.025 12.489 29.984 1.00 31.40 206 PHE C C 1
ATOM 6044 O O . PHE C 1 212 ? 14.429 11.416 29.854 1.00 31.01 206 PHE C O 1
ATOM 6052 N N . VAL C 1 213 ? 16.339 12.608 29.839 1.00 30.81 207 VAL C N 1
ATOM 6053 C CA . VAL C 1 213 ? 17.186 11.481 29.466 1.00 31.91 207 VAL C CA 1
ATOM 6054 C C . VAL C 1 213 ? 16.933 10.141 30.164 1.00 31.89 207 VAL C C 1
ATOM 6055 O O . VAL C 1 213 ? 17.081 9.088 29.545 1.00 31.21 207 VAL C O 1
ATOM 6059 N N . ARG C 1 214 ? 16.541 10.164 31.434 1.00 32.43 208 ARG C N 1
ATOM 6060 C CA . ARG C 1 214 ? 16.316 8.913 32.156 1.00 33.52 208 ARG C CA 1
ATOM 6061 C C . ARG C 1 214 ? 14.905 8.319 32.105 1.00 32.91 208 ARG C C 1
ATOM 6062 O O . ARG C 1 214 ? 14.662 7.256 32.677 1.00 32.49 208 ARG C O 1
ATOM 6070 N N . ASP C 1 215 ? 13.980 8.988 31.422 1.00 31.55 209 ASP C N 1
ATOM 6071 C CA . ASP C 1 215 ? 12.614 8.481 31.312 1.00 30.54 209 ASP C CA 1
ATOM 6072 C C . ASP C 1 215 ? 12.214 8.313 29.854 1.00 30.50 209 ASP C C 1
ATOM 6073 O O . ASP C 1 215 ? 12.743 8.994 28.980 1.00 31.31 209 ASP C O 1
ATOM 6078 N N . GLU C 1 216 ? 11.282 7.401 29.595 1.00 28.97 210 GLU C N 1
ATOM 6079 C CA . GLU C 1 216 ? 10.796 7.194 28.238 1.00 29.34 210 GLU C CA 1
ATOM 6080 C C . GLU C 1 216 ? 10.126 8.510 27.869 1.00 29.20 210 GLU C C 1
ATOM 6081 O O . GLU C 1 216 ? 9.207 8.955 28.559 1.00 27.74 210 GLU C O 1
ATOM 6087 N N . THR C 1 217 ? 10.587 9.134 26.792 1.00 28.27 211 THR C N 1
ATOM 6088 C CA . THR C 1 217 ? 10.032 10.415 26.368 1.00 27.85 211 THR C CA 1
ATOM 6089 C C . THR C 1 217 ? 9.598 10.425 24.911 1.00 29.04 211 THR C C 1
ATOM 6090 O O . THR C 1 217 ? 10.288 9.900 24.036 1.00 29.47 211 THR C O 1
ATOM 6094 N N . ARG C 1 218 ? 8.441 11.028 24.664 1.00 28.84 212 ARG C N 1
ATOM 6095 C CA . ARG C 1 218 ? 7.906 11.144 23.318 1.00 29.99 212 ARG C CA 1
ATOM 6096 C C . ARG C 1 218 ? 7.623 12.614 23.057 1.00 28.85 212 ARG C C 1
ATOM 6097 O O . ARG C 1 218 ? 7.127 13.323 23.932 1.00 27.49 212 ARG C O 1
ATOM 6105 N N . VAL C 1 219 ? 7.954 13.073 21.856 1.00 28.19 213 VAL C N 1
ATOM 6106 C CA . VAL C 1 219 ? 7.747 14.467 21.495 1.00 27.29 213 VAL C CA 1
ATOM 6107 C C . VAL C 1 219 ? 6.854 14.591 20.266 1.00 28.35 213 VAL C C 1
ATOM 6108 O O . VAL C 1 219 ? 7.067 13.916 19.259 1.00 26.75 213 VAL C O 1
ATOM 6112 N N . THR C 1 220 ? 5.852 15.457 20.363 1.00 27.99 214 THR C N 1
ATOM 6113 C CA . THR C 1 220 ? 4.920 15.686 19.268 1.00 29.13 214 THR C CA 1
ATOM 6114 C C . THR C 1 220 ? 4.860 17.178 18.964 1.00 29.98 214 THR C C 1
ATOM 6115 O O . THR C 1 220 ? 4.763 17.998 19.880 1.00 30.39 214 THR C O 1
ATOM 6119 N N . GLN C 1 221 ? 4.931 17.537 17.686 1.00 30.22 215 GLN C N 1
ATOM 6120 C CA . GLN C 1 221 ? 4.862 18.945 17.321 1.00 30.82 215 GLN C CA 1
ATOM 6121 C C . GLN C 1 221 ? 3.399 19.314 17.146 1.00 30.20 215 GLN C C 1
ATOM 6122 O O . GLN C 1 221 ? 2.634 18.555 16.558 1.00 31.48 215 GLN C O 1
ATOM 6128 N N . VAL C 1 222 ? 3.007 20.473 17.663 1.00 31.13 216 VAL C N 1
ATOM 6129 C CA . VAL C 1 222 ? 1.624 20.916 17.542 1.00 31.50 216 VAL C CA 1
ATOM 6130 C C . VAL C 1 222 ? 1.544 22.353 17.051 1.00 31.63 216 VAL C C 1
ATOM 6131 O O . VAL C 1 222 ? 2.492 23.127 17.195 1.00 32.61 216 VAL C O 1
ATOM 6135 N N . GLU C 1 223 ? 0.401 22.702 16.474 1.00 33.02 217 GLU C N 1
ATOM 6136 C CA . GLU C 1 223 ? 0.177 24.044 15.957 1.00 33.60 217 GLU C CA 1
ATOM 6137 C C . GLU C 1 223 ? 0.072 25.043 17.107 1.00 32.71 217 GLU C C 1
ATOM 6138 O O . GLU C 1 223 ? 0.514 26.184 16.991 1.00 32.88 217 GLU C O 1
ATOM 6144 N N . SER C 1 224 ? -0.510 24.603 18.221 1.00 32.14 218 SER C N 1
ATOM 6145 C CA . SER C 1 224 ? -0.682 25.456 19.393 1.00 30.87 218 SER C CA 1
ATOM 6146 C C . SER C 1 224 ? -0.662 24.657 20.691 1.00 30.31 218 SER C C 1
ATOM 6147 O O . SER C 1 224 ? -1.405 23.690 20.845 1.00 31.19 218 SER C O 1
ATOM 6150 N N . VAL C 1 225 ? 0.182 25.074 21.626 1.00 29.29 219 VAL C N 1
ATOM 6151 C CA . VAL C 1 225 ? 0.290 24.401 22.911 1.00 29.25 219 VAL C CA 1
ATOM 6152 C C . VAL C 1 225 ? -0.767 24.911 23.890 1.00 29.16 219 VAL C C 1
ATOM 6153 O O . VAL C 1 225 ? -1.270 24.154 24.723 1.00 27.13 219 VAL C O 1
ATOM 6157 N N . SER C 1 226 ? -1.109 26.193 23.787 1.00 27.49 220 SER C N 1
ATOM 6158 C CA . SER C 1 226 ? -2.110 26.773 24.677 1.00 27.56 220 SER C CA 1
ATOM 6159 C C . SER C 1 226 ? -3.431 26.022 24.544 1.00 26.26 220 SER C C 1
ATOM 6160 O O . SER C 1 226 ? -4.217 25.965 25.484 1.00 27.01 220 SER C O 1
ATOM 6163 N N . ALA C 1 227 ? -3.660 25.433 23.374 1.00 25.13 221 ALA C N 1
ATOM 6164 C CA . ALA C 1 227 ? -4.881 24.679 23.110 1.00 25.11 221 ALA C CA 1
ATOM 6165 C C . ALA C 1 227 ? -4.871 23.298 23.770 1.00 25.02 221 ALA C C 1
ATOM 6166 O O . ALA C 1 227 ? -5.888 22.601 23.783 1.00 22.14 221 ALA C O 1
ATOM 6168 N N . LEU C 1 228 ? -3.723 22.910 24.318 1.00 22.44 222 LEU C N 1
ATOM 6169 C CA . LEU C 1 228 ? -3.579 21.611 24.964 1.00 23.35 222 LEU C CA 1
ATOM 6170 C C . LEU C 1 228 ? -3.390 21.730 26.476 1.00 21.96 222 LEU C C 1
ATOM 6171 O O . LEU C 1 228 ? -3.389 20.726 27.187 1.00 22.36 222 LEU C O 1
ATOM 6176 N N . MET C 1 229 ? -3.241 22.959 26.953 1.00 21.21 223 MET C N 1
ATOM 6177 C CA . MET C 1 229 ? -2.992 23.237 28.366 1.00 22.52 223 MET C CA 1
ATOM 6178 C C . MET C 1 229 ? -4.151 23.058 29.360 1.00 19.47 223 MET C C 1
ATOM 6179 O O . MET C 1 229 ? -5.202 23.672 29.215 1.00 19.31 223 MET C O 1
ATOM 6184 N N . ASP C 1 230 ? -3.932 22.219 30.372 1.00 17.10 224 ASP C N 1
ATOM 6185 C CA . ASP C 1 230 ? -4.905 21.968 31.438 1.00 14.82 224 ASP C CA 1
ATOM 6186 C C . ASP C 1 230 ? -4.071 21.744 32.705 1.00 14.89 224 ASP C C 1
ATOM 6187 O O . ASP C 1 230 ? -3.111 20.971 32.683 1.00 15.10 224 ASP C O 1
ATOM 6192 N N . VAL C 1 231 ? -4.421 22.415 33.800 1.00 12.78 225 VAL C N 1
ATOM 6193 C CA . VAL C 1 231 ? -3.646 22.286 35.034 1.00 12.98 225 VAL C CA 1
ATOM 6194 C C . VAL C 1 231 ? -4.101 21.177 35.978 1.00 13.91 225 VAL C C 1
ATOM 6195 O O . VAL C 1 231 ? -3.709 21.148 37.146 1.00 15.10 225 VAL C O 1
ATOM 6199 N N . GLY C 1 232 ? -4.923 20.265 35.474 1.00 14.52 226 GLY C N 1
ATOM 6200 C CA . GLY C 1 232 ? -5.374 19.161 36.302 1.00 13.51 226 GLY C CA 1
ATOM 6201 C C . GLY C 1 232 ? -4.225 18.193 36.500 1.00 14.58 226 GLY C C 1
ATOM 6202 O O . GLY C 1 232 ? -3.308 18.133 35.686 1.00 13.97 226 GLY C O 1
ATOM 6203 N N . HIS C 1 233 ? -4.249 17.445 37.594 1.00 14.78 227 HIS C N 1
ATOM 6204 C CA . HIS C 1 233 ? -3.189 16.484 37.856 1.00 14.00 227 HIS C CA 1
ATOM 6205 C C . HIS C 1 233 ? -3.761 15.423 38.780 1.00 13.82 227 HIS C C 1
ATOM 6206 O O . HIS C 1 233 ? -4.929 15.482 39.152 1.00 12.22 227 HIS C O 1
ATOM 6213 N N . GLY C 1 234 ? -2.946 14.450 39.154 1.00 14.44 228 GLY C N 1
ATOM 6214 C CA . GLY C 1 234 ? -3.458 13.416 40.029 1.00 14.67 228 GLY C CA 1
ATOM 6215 C C . GLY C 1 234 ? -2.375 12.527 40.582 1.00 14.33 228 GLY C C 1
ATOM 6216 O O . GLY C 1 234 ? -1.205 12.628 40.203 1.00 13.84 228 GLY C O 1
ATOM 6217 N N . VAL C 1 235 ? -2.769 11.649 41.491 1.00 14.40 229 VAL C N 1
ATOM 6218 C CA . VAL C 1 235 ? -1.823 10.731 42.086 1.00 14.20 229 VAL C CA 1
ATOM 6219 C C . VAL C 1 235 ? -2.525 9.467 42.549 1.00 15.12 229 VAL C C 1
ATOM 6220 O O . VAL C 1 235 ? -3.719 9.476 42.880 1.00 12.61 229 VAL C O 1
ATOM 6224 N N . VAL C 1 236 ? -1.778 8.373 42.526 1.00 14.15 230 VAL C N 1
ATOM 6225 C CA . VAL C 1 236 ? -2.264 7.094 43.006 1.00 14.33 230 VAL C CA 1
ATOM 6226 C C . VAL C 1 236 ? -1.130 6.587 43.876 1.00 14.49 230 VAL C C 1
ATOM 6227 O O . VAL C 1 236 ? -0.038 6.302 43.384 1.00 15.87 230 VAL C O 1
ATOM 6231 N N . MET C 1 237 ? -1.382 6.528 45.176 1.00 12.69 231 MET C N 1
ATOM 6232 C CA . MET C 1 237 ? -0.404 6.045 46.130 1.00 14.65 231 MET C CA 1
ATOM 6233 C C . MET C 1 237 ? -0.890 4.684 46.610 1.00 14.38 231 MET C C 1
ATOM 6234 O O . MET C 1 237 ? -2.043 4.539 47.026 1.00 13.62 231 MET C O 1
ATOM 6239 N N . GLU C 1 238 ? -0.016 3.686 46.542 1.00 13.71 232 GLU C N 1
ATOM 6240 C CA . GLU C 1 238 ? -0.385 2.344 46.967 1.00 14.35 232 GLU C CA 1
ATOM 6241 C C . GLU C 1 238 ? 0.667 1.706 47.861 1.00 14.50 232 GLU C C 1
ATOM 6242 O O . GLU C 1 238 ? 1.863 1.956 47.706 1.00 13.30 232 GLU C O 1
ATOM 6248 N N . ARG C 1 239 ? 0.212 0.900 48.815 1.00 13.18 233 ARG C N 1
ATOM 6249 C CA . ARG C 1 239 ? 1.125 0.180 49.691 1.00 13.34 233 ARG C CA 1
ATOM 6250 C C . ARG C 1 239 ? 0.550 -1.180 50.023 1.00 13.81 233 ARG C C 1
ATOM 6251 O O . ARG C 1 239 ? -0.645 -1.318 50.265 1.00 13.85 233 ARG C O 1
ATOM 6259 N N . LYS C 1 240 ? 1.414 -2.186 49.990 1.00 13.84 234 LYS C N 1
ATOM 6260 C CA . LYS C 1 240 ? 1.052 -3.551 50.339 1.00 14.99 234 LYS C CA 1
ATOM 6261 C C . LYS C 1 240 ? 2.084 -3.861 51.409 1.00 14.91 234 LYS C C 1
ATOM 6262 O O . LYS C 1 240 ? 3.273 -3.961 51.111 1.00 15.23 234 LYS C O 1
ATOM 6268 N N . GLY C 1 241 ? 1.642 -3.980 52.655 1.00 13.26 235 GLY C N 1
ATOM 6269 C CA . GLY C 1 241 ? 2.590 -4.244 53.717 1.00 13.23 235 GLY C CA 1
ATOM 6270 C C . GLY C 1 241 ? 2.115 -5.057 54.901 1.00 13.62 235 GLY C C 1
ATOM 6271 O O . GLY C 1 241 ? 0.979 -5.529 54.957 1.00 13.30 235 GLY C O 1
ATOM 6272 N N . VAL C 1 242 ? 3.013 -5.190 55.868 1.00 13.87 236 VAL C N 1
ATOM 6273 C CA . VAL C 1 242 ? 2.768 -5.961 57.072 1.00 12.72 236 VAL C CA 1
ATOM 6274 C C . VAL C 1 242 ? 2.404 -5.109 58.282 1.00 14.25 236 VAL C C 1
ATOM 6275 O O . VAL C 1 242 ? 3.162 -4.222 58.664 1.00 12.67 236 VAL C O 1
ATOM 6279 N N . SER C 1 243 ? 1.241 -5.372 58.872 1.00 12.20 237 SER C N 1
ATOM 6280 C CA . SER C 1 243 ? 0.831 -4.683 60.090 1.00 13.03 237 SER C CA 1
ATOM 6281 C C . SER C 1 243 ? 1.208 -5.689 61.175 1.00 14.18 237 SER C C 1
ATOM 6282 O O . SER C 1 243 ? 0.636 -6.784 61.241 1.00 14.87 237 SER C O 1
ATOM 6285 N N . GLY C 1 244 ? 2.180 -5.335 62.008 1.00 13.14 238 GLY C N 1
ATOM 6286 C CA . GLY C 1 244 ? 2.614 -6.251 63.049 1.00 15.02 238 GLY C CA 1
ATOM 6287 C C . GLY C 1 244 ? 3.321 -7.423 62.397 1.00 14.36 238 GLY C C 1
ATOM 6288 O O . GLY C 1 244 ? 4.454 -7.292 61.940 1.00 15.00 238 GLY C O 1
ATOM 6289 N N . ALA C 1 245 ? 2.644 -8.565 62.338 1.00 14.74 239 ALA C N 1
ATOM 6290 C CA . ALA C 1 245 ? 3.196 -9.767 61.717 1.00 14.50 239 ALA C CA 1
ATOM 6291 C C . ALA C 1 245 ? 2.231 -10.276 60.644 1.00 14.24 239 ALA C C 1
ATOM 6292 O O . ALA C 1 245 ? 2.412 -11.360 60.088 1.00 12.22 239 ALA C O 1
ATOM 6294 N N . THR C 1 246 ? 1.206 -9.479 60.360 1.00 14.74 240 THR C N 1
ATOM 6295 C CA . THR C 1 246 ? 0.182 -9.842 59.385 1.00 15.34 240 THR C CA 1
ATOM 6296 C C . THR C 1 246 ? 0.440 -9.181 58.036 1.00 15.22 240 THR C C 1
ATOM 6297 O O . THR C 1 246 ? 0.346 -7.961 57.905 1.00 13.80 240 THR C O 1
ATOM 6301 N N . HIS C 1 247 ? 0.750 -10.003 57.035 1.00 14.55 241 HIS C N 1
ATOM 6302 C CA . HIS C 1 247 ? 1.062 -9.516 55.695 1.00 13.53 241 HIS C CA 1
ATOM 6303 C C . HIS C 1 247 ? -0.127 -9.218 54.785 1.00 13.12 241 HIS C C 1
ATOM 6304 O O . HIS C 1 247 ? -1.276 -9.508 55.103 1.00 13.06 241 HIS C O 1
ATOM 6311 N N . ASN C 1 248 ? 0.190 -8.620 53.644 1.00 13.91 242 ASN C N 1
ATOM 6312 C CA . ASN C 1 248 ? -0.776 -8.267 52.614 1.00 12.66 242 ASN C CA 1
ATOM 6313 C C . ASN C 1 248 ? -1.865 -7.265 52.994 1.00 13.52 242 ASN C C 1
ATOM 6314 O O . ASN C 1 248 ? -3.015 -7.394 52.570 1.00 12.81 242 ASN C O 1
ATOM 6319 N N . GLN C 1 249 ? -1.507 -6.274 53.801 1.00 12.87 243 GLN C N 1
ATOM 6320 C CA . GLN C 1 249 ? -2.448 -5.221 54.162 1.00 12.48 243 GLN C CA 1
ATOM 6321 C C . GLN C 1 249 ? -2.430 -4.329 52.915 1.00 12.81 243 GLN C C 1
ATOM 6322 O O . GLN C 1 249 ? -1.357 -3.931 52.458 1.00 14.12 243 GLN C O 1
ATOM 6328 N N . LEU C 1 250 ? -3.600 -4.022 52.361 1.00 12.69 244 LEU C N 1
ATOM 6329 C CA . LEU C 1 250 ? -3.670 -3.218 51.136 1.00 12.66 244 LEU C CA 1
ATOM 6330 C C . LEU C 1 250 ? -4.211 -1.803 51.326 1.00 13.02 244 LEU C C 1
ATOM 6331 O O . LEU C 1 250 ? -5.295 -1.618 51.879 1.00 11.51 244 LEU C O 1
ATOM 6336 N N . PHE C 1 251 ? -3.462 -0.815 50.835 1.00 13.04 245 PHE C N 1
ATOM 6337 C CA . PHE C 1 251 ? -3.854 0.594 50.954 1.00 13.24 245 PHE C CA 1
ATOM 6338 C C . PHE C 1 251 ? -3.766 1.316 49.608 1.00 13.78 245 PHE C C 1
ATOM 6339 O O . PHE C 1 251 ? -2.811 1.121 48.852 1.00 12.96 245 PHE C O 1
ATOM 6347 N N . ARG C 1 252 ? -4.746 2.166 49.317 1.00 12.47 246 ARG C N 1
ATOM 6348 C CA . ARG C 1 252 ? -4.736 2.916 48.061 1.00 11.63 246 ARG C CA 1
ATOM 6349 C C . ARG C 1 252 ? -5.366 4.296 48.216 1.00 13.87 246 ARG C C 1
ATOM 6350 O O . ARG C 1 252 ? -6.479 4.431 48.729 1.00 13.22 246 ARG C O 1
ATOM 6358 N N . PHE C 1 253 ? -4.646 5.316 47.765 1.00 13.53 247 PHE C N 1
ATOM 6359 C CA . PHE C 1 253 ? -5.136 6.686 47.824 1.00 13.49 247 PHE C CA 1
ATOM 6360 C C . PHE C 1 253 ? -5.034 7.284 46.429 1.00 14.38 247 PHE C C 1
ATOM 6361 O O . PHE C 1 253 ? -3.966 7.242 45.802 1.00 13.54 247 PHE C O 1
ATOM 6369 N N . GLU C 1 254 ? -6.143 7.826 45.937 1.00 13.09 248 GLU C N 1
ATOM 6370 C CA . GLU C 1 254 ? -6.149 8.449 44.620 1.00 12.45 248 GLU C CA 1
ATOM 6371 C C . GLU C 1 254 ? -6.747 9.837 44.681 1.00 15.23 248 GLU C C 1
ATOM 6372 O O . GLU C 1 254 ? -7.651 10.107 45.474 1.00 15.60 248 GLU C O 1
ATOM 6378 N N . MET C 1 255 ? -6.250 10.702 43.805 1.00 15.61 249 MET C N 1
ATOM 6379 C CA . MET C 1 255 ? -6.671 12.088 43.754 1.00 16.24 249 MET C CA 1
ATOM 6380 C C . MET C 1 255 ? -6.680 12.577 42.297 1.00 14.68 249 MET C C 1
ATOM 6381 O O . MET C 1 255 ? -5.761 12.279 41.540 1.00 13.18 249 MET C O 1
ATOM 6386 N N . ARG C 1 256 ? -7.738 13.288 41.904 1.00 14.25 250 ARG C N 1
ATOM 6387 C CA . ARG C 1 256 ? -7.844 13.878 40.563 1.00 12.50 250 ARG C CA 1
ATOM 6388 C C . ARG C 1 256 ? -8.260 15.302 40.881 1.00 13.44 250 ARG C C 1
ATOM 6389 O O . ARG C 1 256 ? -9.418 15.569 41.222 1.00 10.83 250 ARG C O 1
ATOM 6397 N N . ILE C 1 257 ? -7.302 16.214 40.759 1.00 11.44 251 ILE C N 1
ATOM 6398 C CA . ILE C 1 257 ? -7.527 17.589 41.154 1.00 11.97 251 ILE C CA 1
ATOM 6399 C C . ILE C 1 257 ? -6.885 18.657 40.282 1.00 12.30 251 ILE C C 1
ATOM 6400 O O . ILE C 1 257 ? -6.103 18.363 39.379 1.00 13.12 251 ILE C O 1
ATOM 6405 N N . ASN C 1 258 ? -7.238 19.904 40.572 1.00 13.24 252 ASN C N 1
ATOM 6406 C CA . ASN C 1 258 ? -6.664 21.052 39.888 1.00 14.59 252 ASN C CA 1
ATOM 6407 C C . ASN C 1 258 ? -5.398 21.278 40.705 1.00 15.20 252 ASN C C 1
ATOM 6408 O O . ASN C 1 258 ? -5.471 21.579 41.898 1.00 16.64 252 ASN C O 1
ATOM 6413 N N . ASN C 1 259 ? -4.247 21.105 40.067 1.00 15.08 253 ASN C N 1
ATOM 6414 C CA . ASN C 1 259 ? -2.945 21.239 40.714 1.00 14.78 253 ASN C CA 1
ATOM 6415 C C . ASN C 1 259 ? -2.732 22.537 41.508 1.00 15.32 253 ASN C C 1
ATOM 6416 O O . ASN C 1 259 ? -2.636 22.505 42.738 1.00 14.06 253 ASN C O 1
ATOM 6421 N N . PRO C 1 260 ? -2.653 23.695 40.825 1.00 14.14 254 PRO C N 1
ATOM 6422 C CA . PRO C 1 260 ? -2.449 24.944 41.570 1.00 13.38 254 PRO C CA 1
ATOM 6423 C C . PRO C 1 260 ? -3.535 25.280 42.596 1.00 14.42 254 PRO C C 1
ATOM 6424 O O . PRO C 1 260 ? -3.244 25.881 43.627 1.00 13.45 254 PRO C O 1
ATOM 6428 N N . ALA C 1 261 ? -4.778 24.887 42.328 1.00 13.69 255 ALA C N 1
ATOM 6429 C CA . ALA C 1 261 ? -5.866 25.164 43.266 1.00 13.43 255 ALA C CA 1
ATOM 6430 C C . ALA C 1 261 ? -5.649 24.434 44.593 1.00 13.88 255 ALA C C 1
ATOM 6431 O O . ALA C 1 261 ? -5.791 25.019 45.668 1.00 13.19 255 ALA C O 1
ATOM 6433 N N . LEU C 1 262 ? -5.304 23.154 44.518 1.00 12.36 256 LEU C N 1
ATOM 6434 C CA . LEU C 1 262 ? -5.076 22.363 45.724 1.00 12.90 256 LEU C CA 1
ATOM 6435 C C . LEU C 1 262 ? -3.833 22.830 46.471 1.00 13.39 256 LEU C C 1
ATOM 6436 O O . LEU C 1 262 ? -3.834 22.926 47.701 1.00 14.67 256 LEU C O 1
ATOM 6441 N N . THR C 1 263 ? -2.770 23.105 45.726 1.00 11.82 257 THR C N 1
ATOM 6442 C CA . THR C 1 263 ? -1.526 23.558 46.324 1.00 12.58 257 THR C CA 1
ATOM 6443 C C . THR C 1 263 ? -1.757 24.823 47.133 1.00 12.48 257 THR C C 1
ATOM 6444 O O . THR C 1 263 ? -1.296 24.932 48.269 1.00 12.33 257 THR C O 1
ATOM 6448 N N . ALA C 1 264 ? -2.479 25.776 46.545 1.00 13.16 258 ALA C N 1
ATOM 6449 C CA . ALA C 1 264 ? -2.765 27.035 47.217 1.00 12.18 258 ALA C CA 1
ATOM 6450 C C . ALA C 1 264 ? -3.607 26.823 48.467 1.00 14.45 258 ALA C C 1
ATOM 6451 O O . ALA C 1 264 ? -3.394 27.488 49.478 1.00 14.20 258 ALA C O 1
ATOM 6453 N N . GLN C 1 265 ? -4.569 25.907 48.393 1.00 13.00 259 GLN C N 1
ATOM 6454 C CA . GLN C 1 265 ? -5.432 25.631 49.536 1.00 14.88 259 GLN C CA 1
ATOM 6455 C C . GLN C 1 265 ? -4.640 24.980 50.665 1.00 14.98 259 GLN C C 1
ATOM 6456 O O . GLN C 1 265 ? -4.847 25.299 51.834 1.00 15.68 259 GLN C O 1
ATOM 6462 N N . VAL C 1 266 ? -3.735 24.067 50.320 1.00 14.88 260 VAL C N 1
ATOM 6463 C CA . VAL C 1 266 ? -2.921 23.419 51.339 1.00 15.19 260 VAL C CA 1
ATOM 6464 C C . VAL C 1 266 ? -1.999 24.451 51.983 1.00 14.23 260 VAL C C 1
ATOM 6465 O O . VAL C 1 266 ? -1.787 24.429 53.190 1.00 12.90 260 VAL C O 1
ATOM 6469 N N . MET C 1 267 ? -1.455 25.357 51.177 1.00 14.90 261 MET C N 1
ATOM 6470 C CA . MET C 1 267 ? -0.571 26.389 51.708 1.00 14.56 261 MET C CA 1
ATOM 6471 C C . MET C 1 267 ? -1.322 27.245 52.727 1.00 14.22 261 MET C C 1
ATOM 6472 O O . MET C 1 267 ? -0.776 27.607 53.771 1.00 16.02 261 MET C O 1
ATOM 6477 N N . VAL C 1 268 ? -2.576 27.563 52.421 1.00 13.53 262 VAL C N 1
ATOM 6478 C CA . VAL C 1 268 ? -3.398 28.352 53.331 1.00 13.62 262 VAL C CA 1
ATOM 6479 C C . VAL C 1 268 ? -3.545 27.620 54.661 1.00 12.90 262 VAL C C 1
ATOM 6480 O O . VAL C 1 268 ? -3.361 28.208 55.729 1.00 12.67 262 VAL C O 1
ATOM 6484 N N . ALA C 1 269 ? -3.872 26.334 54.594 1.00 12.86 263 ALA C N 1
ATOM 6485 C CA . ALA C 1 269 ? -4.042 25.529 55.800 1.00 13.10 263 ALA C CA 1
ATOM 6486 C C . ALA C 1 269 ? -2.737 25.452 56.591 1.00 13.48 263 ALA C C 1
ATOM 6487 O O . ALA C 1 269 ? -2.741 25.508 57.822 1.00 12.39 263 ALA C O 1
ATOM 6489 N N . ALA C 1 270 ? -1.621 25.337 55.875 1.00 12.43 264 ALA C N 1
ATOM 6490 C CA . ALA C 1 270 ? -0.309 25.245 56.503 1.00 13.92 264 ALA C CA 1
ATOM 6491 C C . ALA C 1 270 ? 0.101 26.559 57.171 1.00 14.11 264 ALA C C 1
ATOM 6492 O O . ALA C 1 270 ? 0.801 26.551 58.183 1.00 15.50 264 ALA C O 1
ATOM 6494 N N . LEU C 1 271 ? -0.328 27.684 56.603 1.00 13.72 265 LEU C N 1
ATOM 6495 C CA . LEU C 1 271 ? 0.001 28.988 57.181 1.00 12.93 265 LEU C CA 1
ATOM 6496 C C . LEU C 1 271 ? -0.797 29.143 58.466 1.00 14.50 265 LEU C C 1
ATOM 6497 O O . LEU C 1 271 ? -0.319 29.709 59.452 1.00 14.58 265 LEU C O 1
ATOM 6502 N N . ARG C 1 272 ? -2.026 28.636 58.439 1.00 14.91 266 ARG C N 1
ATOM 6503 C CA . ARG C 1 272 ? -2.906 28.664 59.602 1.00 15.13 266 ARG C CA 1
ATOM 6504 C C . ARG C 1 272 ? -2.197 27.905 60.715 1.00 14.72 266 ARG C C 1
ATOM 6505 O O . ARG C 1 272 ? -2.160 28.348 61.861 1.00 15.24 266 ARG C O 1
ATOM 6513 N N . ALA C 1 273 ? -1.636 26.752 60.363 1.00 15.06 267 ALA C N 1
ATOM 6514 C CA . ALA C 1 273 ? -0.920 25.923 61.323 1.00 14.31 267 ALA C CA 1
ATOM 6515 C C . ALA C 1 273 ? 0.353 26.618 61.797 1.00 14.91 267 ALA C C 1
ATOM 6516 O O . ALA C 1 273 ? 0.691 26.566 62.976 1.00 15.00 267 ALA C O 1
ATOM 6518 N N . ALA C 1 274 ? 1.059 27.265 60.874 1.00 14.83 268 ALA C N 1
ATOM 6519 C CA . ALA C 1 274 ? 2.293 27.962 61.210 1.00 15.66 268 ALA C CA 1
ATOM 6520 C C . ALA C 1 274 ? 2.079 28.962 62.345 1.00 16.36 268 ALA C C 1
ATOM 6521 O O . ALA C 1 274 ? 2.861 29.017 63.295 1.00 16.64 268 ALA C O 1
ATOM 6523 N N . ALA C 1 275 ? 1.014 29.749 62.240 1.00 16.80 269 ALA C N 1
ATOM 6524 C CA . ALA C 1 275 ? 0.701 30.757 63.245 1.00 17.17 269 ALA C CA 1
ATOM 6525 C C . ALA C 1 275 ? 0.482 30.156 64.636 1.00 18.45 269 ALA C C 1
ATOM 6526 O O . ALA C 1 275 ? 0.531 30.867 65.640 1.00 18.69 269 ALA C O 1
ATOM 6528 N N . ARG C 1 276 ? 0.257 28.847 64.692 1.00 16.97 270 ARG C N 1
ATOM 6529 C CA . ARG C 1 276 ? 0.015 28.160 65.957 1.00 16.63 270 ARG C CA 1
ATOM 6530 C C . ARG C 1 276 ? 1.227 27.418 66.526 1.00 17.40 270 ARG C C 1
ATOM 6531 O O . ARG C 1 276 ? 1.139 26.831 67.603 1.00 17.60 270 ARG C O 1
ATOM 6539 N N . GLN C 1 277 ? 2.351 27.446 65.817 1.00 17.10 271 GLN C N 1
ATOM 6540 C CA . GLN C 1 277 ? 3.545 26.723 66.262 1.00 17.34 271 GLN C CA 1
ATOM 6541 C C . GLN C 1 277 ? 4.562 27.563 67.017 1.00 18.75 271 GLN C C 1
ATOM 6542 O O . GLN C 1 277 ? 4.553 28.788 66.934 1.00 17.65 271 GLN C O 1
ATOM 6548 N N . LYS C 1 278 ? 5.446 26.888 67.750 1.00 18.63 272 LYS C N 1
ATOM 6549 C CA . LYS C 1 278 ? 6.522 27.580 68.447 1.00 19.95 272 LYS C CA 1
ATOM 6550 C C . LYS C 1 278 ? 7.412 28.025 67.283 1.00 17.72 272 LYS C C 1
ATOM 6551 O O . LYS C 1 278 ? 7.440 27.367 66.242 1.00 18.55 272 LYS C O 1
ATOM 6557 N N . PRO C 1 279 ? 8.136 29.145 67.429 1.00 16.46 273 PRO C N 1
ATOM 6558 C CA . PRO C 1 279 ? 8.997 29.596 66.331 1.00 15.31 273 PRO C CA 1
ATOM 6559 C C . PRO C 1 279 ? 9.972 28.521 65.860 1.00 15.31 273 PRO C C 1
ATOM 6560 O O . PRO C 1 279 ? 10.574 27.814 66.667 1.00 15.09 273 PRO C O 1
ATOM 6564 N N . GLY C 1 280 ? 10.123 28.410 64.542 1.00 13.54 274 GLY C N 1
ATOM 6565 C CA . GLY C 1 280 ? 11.006 27.412 63.966 1.00 13.54 274 GLY C CA 1
ATOM 6566 C C . GLY C 1 280 ? 10.490 27.003 62.599 1.00 14.08 274 GLY C C 1
ATOM 6567 O O . GLY C 1 280 ? 9.522 27.584 62.110 1.00 14.97 274 GLY C O 1
ATOM 6568 N N . CYS C 1 281 ? 11.124 26.010 61.981 1.00 14.39 275 CYS C N 1
ATOM 6569 C CA . CYS C 1 281 ? 10.712 25.541 60.663 1.00 14.68 275 CYS C CA 1
ATOM 6570 C C . CYS C 1 281 ? 10.200 24.098 60.731 1.00 15.99 275 CYS C C 1
ATOM 6571 O O . CYS C 1 281 ? 10.818 23.242 61.366 1.00 14.62 275 CYS C O 1
ATOM 6574 N N . TYR C 1 282 ? 9.082 23.840 60.056 1.00 14.85 276 TYR C N 1
ATOM 6575 C CA . TYR C 1 282 ? 8.445 22.521 60.057 1.00 15.78 276 TYR C CA 1
ATOM 6576 C C . TYR C 1 282 ? 8.049 22.026 58.665 1.00 15.55 276 TYR C C 1
ATOM 6577 O O . TYR C 1 282 ? 7.813 22.827 57.764 1.00 15.88 276 TYR C O 1
ATOM 6586 N N . THR C 1 283 ? 7.985 20.704 58.496 1.00 15.48 277 THR C N 1
ATOM 6587 C CA . THR C 1 283 ? 7.487 20.126 57.248 1.00 14.62 277 THR C CA 1
ATOM 6588 C C . THR C 1 283 ? 6.073 19.749 57.698 1.00 13.80 277 THR C C 1
ATOM 6589 O O . THR C 1 283 ? 5.787 19.788 58.891 1.00 12.38 277 THR C O 1
ATOM 6593 N N . MET C 1 284 ? 5.190 19.384 56.777 1.00 13.48 278 MET C N 1
ATOM 6594 C CA . MET C 1 284 ? 3.819 19.057 57.166 1.00 14.11 278 MET C CA 1
ATOM 6595 C C . MET C 1 284 ? 3.624 17.843 58.081 1.00 13.97 278 MET C C 1
ATOM 6596 O O . MET C 1 284 ? 2.585 17.727 58.728 1.00 12.18 278 MET C O 1
ATOM 6601 N N . ILE C 1 285 ? 4.604 16.946 58.153 1.00 13.14 279 ILE C N 1
ATOM 6602 C CA . ILE C 1 285 ? 4.451 15.781 59.020 1.00 13.59 279 ILE C CA 1
ATOM 6603 C C . ILE C 1 285 ? 4.905 16.092 60.447 1.00 13.45 279 ILE C C 1
ATOM 6604 O O . ILE C 1 285 ? 4.888 15.228 61.318 1.00 13.16 279 ILE C O 1
ATOM 6609 N N . GLU C 1 286 ? 5.291 17.340 60.686 1.00 13.16 280 GLU C N 1
ATOM 6610 C CA . GLU C 1 286 ? 5.740 17.758 62.011 1.00 14.12 280 GLU C CA 1
ATOM 6611 C C . GLU C 1 286 ? 4.700 18.608 62.736 1.00 15.64 280 GLU C C 1
ATOM 6612 O O . GLU C 1 286 ? 4.988 19.212 63.770 1.00 16.34 280 GLU C O 1
ATOM 6618 N N . ILE C 1 287 ? 3.487 18.637 62.199 1.00 14.84 281 ILE C N 1
ATOM 6619 C CA . ILE C 1 287 ? 2.418 19.431 62.784 1.00 15.92 281 ILE C CA 1
ATOM 6620 C C . ILE C 1 287 ? 1.152 18.610 63.009 1.00 16.52 281 ILE C C 1
ATOM 6621 O O . ILE C 1 287 ? 0.721 17.877 62.128 1.00 17.72 281 ILE C O 1
ATOM 6626 N N . PRO C 1 288 ? 0.551 18.709 64.206 1.00 17.48 282 PRO C N 1
ATOM 6627 C CA . PRO C 1 288 ? -0.675 17.941 64.446 1.00 17.90 282 PRO C CA 1
ATOM 6628 C C . PRO C 1 288 ? -1.725 18.368 63.419 1.00 17.81 282 PRO C C 1
ATOM 6629 O O . PRO C 1 288 ? -1.989 19.558 63.23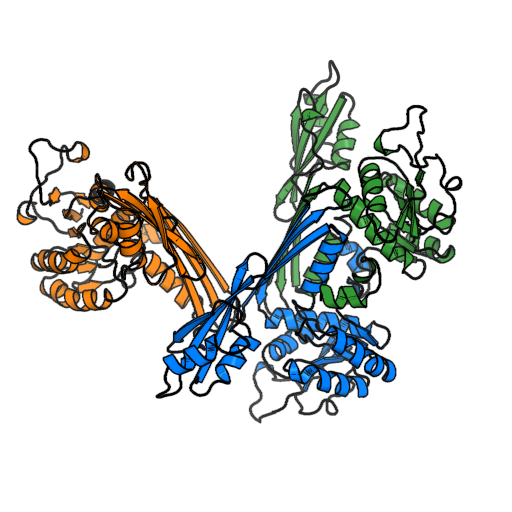9 1.00 17.32 282 PRO C O 1
ATOM 6633 N N . VAL C 1 289 ? -2.310 17.390 62.741 1.00 15.47 283 VAL C N 1
ATOM 6634 C CA . VAL C 1 289 ? -3.286 17.661 61.697 1.00 17.96 283 VAL C CA 1
ATOM 6635 C C . VAL C 1 289 ? -4.425 18.609 62.066 1.00 16.57 283 VAL C C 1
ATOM 6636 O O . VAL C 1 289 ? -4.921 19.348 61.213 1.00 16.31 283 VAL C O 1
ATOM 6640 N N . ILE C 1 290 ? -4.830 18.614 63.329 1.00 15.25 284 ILE C N 1
ATOM 6641 C CA . ILE C 1 290 ? -5.916 19.490 63.747 1.00 13.80 284 ILE C CA 1
ATOM 6642 C C . ILE C 1 290 ? -5.521 20.969 63.668 1.00 14.91 284 ILE C C 1
ATOM 6643 O O . ILE C 1 290 ? -6.386 21.843 63.600 1.00 13.69 284 ILE C O 1
ATOM 6648 N N . ASP C 1 291 ? -4.220 21.255 63.664 1.00 12.91 285 ASP C N 1
ATOM 6649 C CA . ASP C 1 291 ? -3.768 22.643 63.576 1.00 12.33 285 ASP C CA 1
ATOM 6650 C C . ASP C 1 291 ? -3.989 23.215 62.171 1.00 12.53 285 ASP C C 1
ATOM 6651 O O . ASP C 1 291 ? -3.851 24.421 61.956 1.00 11.45 285 ASP C O 1
ATOM 6656 N N . TYR C 1 292 ? -4.324 22.349 61.218 1.00 10.82 286 TYR C N 1
ATOM 6657 C CA . TYR C 1 292 ? -4.592 22.783 59.846 1.00 12.10 286 TYR C CA 1
ATOM 6658 C C . TYR C 1 292 ? -6.065 23.161 59.684 1.00 14.13 286 TYR C C 1
ATOM 6659 O O . TYR C 1 292 ? -6.478 23.649 58.627 1.00 15.17 286 TYR C O 1
ATOM 6668 N N . LEU C 1 293 ? -6.851 22.929 60.733 1.00 12.96 287 LEU C N 1
ATOM 6669 C CA . LEU C 1 293 ? -8.286 23.218 60.714 1.00 14.60 287 LEU C CA 1
ATOM 6670 C C . LEU C 1 293 ? -8.602 24.490 61.500 1.00 15.15 287 LEU C C 1
ATOM 6671 O O . LEU C 1 293 ? -8.141 24.670 62.626 1.00 14.82 287 LEU C O 1
ATOM 6676 N N . PRO C 1 294 ? -9.415 25.384 60.915 1.00 15.89 288 PRO C N 1
ATOM 6677 C CA . PRO C 1 294 ? -9.790 26.651 61.555 1.00 16.47 288 PRO C CA 1
ATOM 6678 C C . PRO C 1 294 ? -10.639 26.536 62.819 1.00 17.37 288 PRO C C 1
ATOM 6679 O O . PRO C 1 294 ? -11.507 25.669 62.923 1.00 16.22 288 PRO C O 1
ATOM 6683 N N . GLY C 1 295 ? -10.382 27.425 63.776 1.00 19.27 289 GLY C N 1
ATOM 6684 C CA . GLY C 1 295 ? -11.155 27.438 65.009 1.00 20.06 289 GLY C CA 1
ATOM 6685 C C . GLY C 1 295 ? -10.766 26.435 66.078 1.00 21.50 289 GLY C C 1
ATOM 6686 O O . GLY C 1 295 ? -9.768 25.723 65.949 1.00 19.17 289 GLY C O 1
ATOM 6687 N N . ASP C 1 296 ? -11.575 26.378 67.136 1.00 22.20 290 ASP C N 1
ATOM 6688 C CA . ASP C 1 296 ? -11.331 25.482 68.265 1.00 24.54 290 ASP C CA 1
ATOM 6689 C C . ASP C 1 296 ? -11.278 24.008 67.896 1.00 22.01 290 ASP C C 1
ATOM 6690 O O . ASP C 1 296 ? -11.975 23.551 66.992 1.00 20.65 290 ASP C O 1
ATOM 6695 N N . ARG C 1 297 ? -10.456 23.269 68.632 1.00 21.95 291 ARG C N 1
ATOM 6696 C CA . ARG C 1 297 ? -10.266 21.838 68.409 1.00 22.17 291 ARG C CA 1
ATOM 6697 C C . ARG C 1 297 ? -11.470 20.962 68.730 1.00 22.01 291 ARG C C 1
ATOM 6698 O O . ARG C 1 297 ? -11.778 20.025 67.994 1.00 21.62 291 ARG C O 1
ATOM 6706 N N . GLU C 1 298 ? -12.134 21.262 69.840 1.00 22.45 292 GLU C N 1
ATOM 6707 C CA . GLU C 1 298 ? -13.291 20.495 70.300 1.00 23.08 292 GLU C CA 1
ATOM 6708 C C . GLU C 1 298 ? -14.276 20.111 69.194 1.00 19.74 292 GLU C C 1
ATOM 6709 O O . GLU C 1 298 ? -14.567 18.932 68.992 1.00 18.00 292 GLU C O 1
ATOM 6715 N N . ALA C 1 299 ? -14.787 21.107 68.480 1.00 18.43 293 ALA C N 1
ATOM 6716 C CA . ALA C 1 299 ? -15.754 20.864 67.410 1.00 18.61 293 ALA C CA 1
ATOM 6717 C C . ALA C 1 299 ? -15.232 19.919 66.329 1.00 18.38 293 ALA C C 1
ATOM 6718 O O . ALA C 1 299 ? -15.968 19.063 65.837 1.00 18.48 293 ALA C O 1
ATOM 6720 N N . TRP C 1 300 ? -13.967 20.074 65.953 1.00 16.55 294 TRP C N 1
ATOM 6721 C CA . TRP C 1 300 ? -13.390 19.219 64.926 1.00 16.54 294 TRP C CA 1
ATOM 6722 C C . TRP C 1 300 ? -13.226 17.791 65.417 1.00 16.28 294 TRP C C 1
ATOM 6723 O O . TRP C 1 300 ? -13.401 16.846 64.653 1.00 16.77 294 TRP C O 1
ATOM 6734 N N . ILE C 1 301 ? -12.889 17.633 66.692 1.00 16.59 295 ILE C N 1
ATOM 6735 C CA . ILE C 1 301 ? -12.722 16.300 67.260 1.00 16.68 295 ILE C CA 1
ATOM 6736 C C . ILE C 1 301 ? -14.064 15.568 67.188 1.00 19.01 295 ILE C C 1
ATOM 6737 O O . ILE C 1 301 ? -14.135 14.419 66.756 1.00 17.25 295 ILE C O 1
ATOM 6742 N N . ARG C 1 302 ? -15.131 16.245 67.596 1.00 19.49 296 ARG C N 1
ATOM 6743 C CA . ARG C 1 302 ? -16.459 15.647 67.553 1.00 22.79 296 ARG C CA 1
ATOM 6744 C C . ARG C 1 302 ? -16.912 15.360 66.122 1.00 23.47 296 ARG C C 1
ATOM 6745 O O . ARG C 1 302 ? -17.557 14.349 65.863 1.00 24.41 296 ARG C O 1
ATOM 6753 N N . LYS C 1 303 ? -16.564 16.241 65.190 1.00 22.68 297 LYS C N 1
ATOM 6754 C CA . LYS C 1 303 ? -16.967 16.061 63.796 1.00 24.60 297 LYS C CA 1
ATOM 6755 C C . LYS C 1 303 ? -16.200 14.994 63.015 1.00 24.57 297 LYS C C 1
ATOM 6756 O O . LYS C 1 303 ? -16.801 14.178 62.320 1.00 24.69 297 LYS C O 1
ATOM 6762 N N . LEU C 1 304 ? -14.876 15.006 63.138 1.00 20.91 298 LEU C N 1
ATOM 6763 C CA . LEU C 1 304 ? -14.022 14.114 62.364 1.00 19.36 298 LEU C CA 1
ATOM 6764 C C . LEU C 1 304 ? -13.485 12.814 62.942 1.00 19.19 298 LEU C C 1
ATOM 6765 O O . LEU C 1 304 ? -13.264 11.858 62.197 1.00 17.60 298 LEU C O 1
ATOM 6770 N N . VAL C 1 305 ? -13.249 12.765 64.245 1.00 17.66 299 VAL C N 1
ATOM 6771 C CA . VAL C 1 305 ? -12.670 11.559 64.820 1.00 16.59 299 VAL C CA 1
ATOM 6772 C C . VAL C 1 305 ? -13.588 10.346 64.849 1.00 17.56 299 VAL C C 1
ATOM 6773 O O . VAL C 1 305 ? -14.654 10.398 65.501 1.00 17.43 299 VAL C O 1
#

Radius of gyration: 34.23 Å; Cα contacts (8 Å, |Δi|>4): 2115; chains: 3; bounding box: 76×100×85 Å

CATH classification: 3.40.50.720 (+1 more: 3.30.360.10)

Sequence (891 aa):
KLRVAVVGYGNVGRYALEAVQAAPDMELVGVVRRKVLAATPPELTGVRVVTDISQLEGVQGALLCVPTRSVPEYAEAMLRRGIHTVDSYDIHGDLADLRRRLDPVAREHGAAAVISAGWDPGTDSIIRALLEFMAPKGITYTNFGPGMSMGHSVAVKAIPGVRDALSMTIPAGMGVHKRAVYVELEPGADFAEVERAIKTDPYFVRDETRVTQVESVSALMDVGHGVVMERKGVSGATHNQLFRFEMRINNPALTAQVMVAALRAAARQKPGCYTMIEIPVIDYLPGDREAWIRKLVKLRVAVVGYGNVGRYALEAVQAAPDMELVGVVRRKVLAATPPELTGVRVVTDISQLEGVQGALLCVPTRSVPEYAEAMLRRGIHTVDSYDIHGDLADLRRRLDPVAREHGAAAVISAGWDPGTDSIIRALLEFMAPKGITYTNFGPGMSMGHSVAVKAIPGVRDALSMTIPAGMGVHKRAVYVELEPGADFAEVERAIKTDPYFVRDETRVTQVESVSALMDVGHGVVMERKGVSGATHNQLFRFEMRINNPALTAQVMVAALRAAARQKPGCYTMIEIPVIDYLPGDREAWIRKLVKLRVAVVGYGNVGRYALEAVQAAPDMELVGVVRRKVLAATPPELTGVRVVTDISQLEGVQGALLCVPTRSVPEYAEAMLRRGIHTVDSYDIHGDLADLRRRLDPVAREHGAAAVISAGWDPGTDSIIRALLEFMAPKGITYTNFGPGMSMGHSVAVKAIPGVRDALSMTIPAGMGVHKRAVYVELEPGADFAEVERAIKTDPYFVRDETRVTQVESVSALMDVGHGVVMERKGVSGATHNQLFRFEMRINNPALTAQVMVAALRAAARQKPGCYTMIEIPVIDYLPGDREAWIRKLV

Organism: Symbiobacterium thermophilum (strain DSM 24528 / JCM 14929 / IAM 14863 / T) (NCBI:txid292459)

InterPro domains:
  IPR000683 Gfo/Idh/MocA-like oxidoreductase, N-terminal [PF01408] (4-88)
  IPR010190 Diaminopimelate dehydrogenase, Ddh [PIRSF025648] (1-299)
  IPR010190 Diaminopimelate dehydrogenase, Ddh [TIGR01921] (1-299)
  IPR032094 Meso-diaminopimelate D-dehydrogenase, C-terminal [PF16654] (120-252)
  IPR036291 NAD(P)-binding domain superfamily [SSF51735] (3-137)

B-factor: mean 26.37, std 12.24, range [9.48, 82.86]

Solvent-accessible surface area: 39134 Å² total; per-residue (Å²): 175,28,66,0,0,0,4,13,43,41,86,36,0,95,12,0,3,34,1,1,106,34,11,87,35,11,82,41,21,0,0,14,40,228,126,74,121,111,86,77,45,117,78,2,98,86,26,130,25,19,90,53,8,68,93,9,142,47,19,84,0,0,0,2,20,25,93,39,214,27,3,20,112,80,0,23,41,13,0,129,125,36,13,34,1,0,1,32,18,76,72,78,52,66,0,1,49,10,43,126,102,0,41,51,12,0,124,134,64,48,0,0,0,0,0,0,0,4,19,25,2,0,1,0,0,0,2,26,0,1,1,31,3,2,0,58,116,42,106,34,71,22,11,51,1,44,0,23,19,114,43,35,2,70,14,0,86,78,20,112,24,11,123,30,0,1,0,9,8,15,47,44,24,114,36,86,21,61,32,12,1,27,0,21,18,74,115,90,33,77,56,43,95,1,50,145,37,0,94,98,31,103,130,1,85,217,41,102,10,116,17,68,92,29,172,37,0,68,42,30,50,4,19,0,13,0,0,20,0,55,8,128,3,13,1,4,55,28,130,92,3,73,5,83,3,38,1,55,0,4,42,8,2,0,12,0,8,0,0,0,0,0,0,16,0,0,41,104,32,159,57,2,6,34,0,1,0,9,0,16,0,2,11,0,2,30,47,122,87,57,55,33,0,107,136,11,4,173,29,65,0,0,0,4,13,41,41,88,37,0,91,35,0,2,77,9,1,106,76,12,93,36,10,84,39,20,0,0,13,46,224,118,75,106,111,81,79,43,118,76,1,98,86,28,131,26,18,90,55,7,64,91,10,141,46,20,84,0,0,0,2,18,27,88,38,211,27,3,20,114,78,0,25,44,14,0,132,123,35,14,33,1,0,1,31,17,77,75,102,73,54,27,50,78,9,83,142,97,0,43,50,10,0,125,132,63,46,0,0,0,1,0,4,0,4,19,25,4,1,44,1,27,26,38,62,38,74,14,92,141,85,0,67,96,7,25,34,28,22,11,51,1,83,1,26,20,117,40,31,2,70,18,0,78,81,19,110,24,13,119,38,0,2,0,47,8,55,45,31,27,38,35,36,21,60,33,14,1,65,0,20,19,73,114,88,32,78,54,43,90,1,50,142,34,0,83,93,33,101,129,1,86,211,38,96,13,168,17,68,97,28,173,38,0,85,83,71,84,99,40,25,20,0,0,18,0,67,9,31,0,2,30,67,79,78,41,9,55,77,42,146,70,83,24,125,46,54,43,8,34,42,11,0,86,10,0,0,19,0,0,22,0,0,42,105,32,169,57,2,6,37,21,8,104,64,9,67,91,36,12,17,43,30,44,125,126,98,47,59,84,188,150,114,167,174,26,67,0,0,0,4,13,41,41,85,38,0,107,22,0,3,35,0,1,106,32,11,87,37,11,85,39,20,1,0,12,42,234,116,71,115,109,88,88,46,120,79,4,97,86,28,130,30,20,89,52,9,70,93,8,141,44,20,81,0,0,0,3,17,26,90,38,210,28,3,20,113,91,0,14,40,13,0,133,122,36,12,34,1,0,1,30,17,76,73,74,53,67,0,0,50,8,43,126,104,0,36,51,16,0,125,137,74,49,0,1,0,0,0,0,0,4,19,26,1,0,1,1,0,0,2,27,0,0,2,30,3,2,0,60,116,42,108,34,74,23,10,50,1,80,1,29,21,126,36,28,2,60,16,0,92,80,18,106,24,12,123,29,0,2,0,48,9,45,45,54,23,113,34,85,22,69,34,19,1,68,0,19,16,74,119,90,32,77,56,44,89,1,49,141,37,0,90,94,28,108,126,1,87,217,45,101,10,169,17,67,96,29,169,38,0,86,82,80,80,101,38,23,20,0,0,19,0,56,8,129,4,12,1,4,55,18,130,66,2,56,5,82,2,38,1,82,10,28,41,10,2,0,12,0,8,0,0,1,0,0,0,17,0,0,41,105,33,157,56,2,6,32,0,1,0,8,0,15,0,2,11,0,1,32,44,121,86,59,48,31,0,106,141,12,4

Foldseek 3Di:
DAEEEEEEDDLLNLLLVVLQVPDPPYDYQAYAYCDDDPPHDPVCVVGDYYNDCVPGPPHAEYEHPDDLVCVLVVCLVCLLVNHAYEYQNADPVCVVVSQVVFFVSQQVSFFEYAYNCFVHVRVVVLVVVVLCQQFVFWDKAKFKDQFWDPVLQVQLVVDPFFPGKTWGWAGPDRNATAIEIETEGDPPGDPVVSVCCSCVPPVNVVHHYDYHYDNDHVVVDAQKMKIKMWIWGHRPNRGGDIDIDMDIGRRSNRRSNSRQLVRQLRVVDGGGYHYNNVTDPQSSDDDDSVVVVVVPD/DAEEEEEECDLLRLLLVVLQVPDPPYDYQAYAYCDDDPPDDPVCVVGDYYNDCVPGPPHAEYEHPDDLVCVLVVLLVQLLVNHEYEYQNADPVCVVVSQVVFFVSQQVSFFEYAYNCFVHVRVVVLVVVVLCQQFVFWDKAKFKDQFWDPVLQVQLCVDPQFPGKTWGWAGPDRNATAIEMETEGDPPGDPVVSQCCSCPPPVRVVHHYDYHYDNDPVVVDAQKMKIKMWIWGHRPNRGGDIDIDIDIGRRSNRRSNSRQLVRQLRVVDGGGYHYNNVTDPQSSPDDDSVVVVVVPD/DAEEEEEEDDLLNLLLVVLQVPDPPYDYQAYAYCDDDPPDDPVCVVGDYYNDPVPGPPHAEYEHPDDLVCVLVVLLVQLQVNHEYEYQNADPVCVVVSQVVCFCSQQVSFFEYAYNCFVHVHVVVLVVVVLCQQFVFWDKAKFKDQFWDPVLQVQLVPDPQFPGKIWGWAGPDRNATAIEIETEGDVPGDPVVSQCCSCPPPVHVVHHYDYHYDNDHVVVDAQKMKMKMWIWHHRPNRGGDIDIDMDIGRRSNRRSNSRQLVRQLRVVDGGGYHYNNVTDPQSSPDDDSVVVVVVPD